Protein AF-A0A7Y1Y5H5-F1 (afdb_monomer)

Sequence (1107 aa):
MKTPSRFPTPLAAAALAVLALACPATAASIGELGILQGSANGGINPATGNPWQAGDHYRLAFVTSGSIQGTSTNIGTYNTFVQNAANASSLGLGGATWNVIGSTAAVAARDNTSTNPGVDGAGVAIFLVDGITKVADNNSDLWNGNIDSLLNLDENGNQLDTAILGGTENSGVQRGNGRVLGNSNPADPKVTIGRTDINTGRWMVQFNTNATSSLPVYALSEPLTVQVGGPDTDPPVIASTNPADDSAGFPTSNNLVATFDEFITAGTGNVTIRNLDAMTDTVISITDSSQVSISGKDLVVDPAALLLNGTAYAVRIDDGAVFDEFGNAFPGITGDTTWNFTTGGDPLLLTAAELKDHINGVITLSAAQIDAHKQVIDAEKERFDENGATIAAVFDLVETYDSVIGPLWVARGQFDRNNQGNDLDWTIYHVMQYIMDEVYNASTITAREGQLRGFKFGSVANFPGDADPPADPRAVHTATIDGSFPDTFGRDTQHWTWPARKPTGTYLAPGTIATVTVPPALVGQGYQVRVGAHSWDMSNRPWVRRLDRATILYDLDAPSIKVASPYGGGIYIEVPFGANAGVVDVDITGAIRSPYFSAKSFHATTLAEWLSTERNHPAPWADFQSEKFMMQVPTNWIYAHPDPVTLMADWDAAMDAMNDLMGFPRIRGKETMYPQVDVIFRVSVYAPGYPSTNINDNPNNDRGGYHTHHLVRGPQFAGDYEFHEQGHAYFFPKFGGETESAVNFPHVAVQNRVFGTNLDEALATSRGFGSNPHRTLDNTAVAWMTSFNFSPRELPMDKLEKQYQMKGHAKFVDIVRLFGWEGLDAYWYSYNLDEENGDSNHGNDDDKLLRLCESVGEDLRPLFHFWGIHPSPSLQSSIDAAGLTPSQEIYDLLLHYKSLVPANNVEFRTFASNWWGGPPSSSGFWTESEHARQWDSTDLFPPGDQQRPNGEIYVAASAADIEGRVQELVDLYFPDGRPLADDYDVWEAMFPGADLADPDGDLDGDGRSNNEERLFGTDPTSAASANPITAPLDSAAGTFSYTRRDEALTGAGFSVWTTTDLVTWTEDTGAGQADGTPDADGVETVAVTLSAGLRTEPMLFVQVRAE

Radius of gyration: 51.04 Å; Cα contacts (8 Å, |Δi|>4): 2341; chains: 1; bounding box: 141×84×133 Å

Nearest PDB structures (foldseek):
  7jtv-assembly2_A  TM=5.649E-01  e=8.164E-16  Pseudomonas aeruginosa PAO1
  7sci-assembly1_A  TM=6.676E-01  e=1.834E-10  Akkermansia muciniphila ATCC BAA-835
  7yx8-assembly2_B  TM=6.540E-01  e=7.616E-10  Akkermansia muciniphila
  2gys-assembly1_A  TM=6.328E-01  e=1.505E+00  Homo sapiens

Foldseek 3Di:
DDDDDDDDDDDDDDDDDDDDDDDDPQFWWAWPLSQATCCAPPQAFLQPRHGDDFFAKEKEKAWAPFWDFLADLDQVVQQVVVLVSLCVEPSRSNVFRKGFCADHPVGFSCVRQVLQCVPNNFAGWYAYSNNRHTFASGSCRQLPFATDDENAAHSHRDGHFDKAFHCHDSNRGHDPVNQGRNRPPPVDQKHFIATDDPVPRGRGDGDIDGSGDIDITMMMTDIITIDGHDDDQDWKDFPAWVVGFAAEARFQQDKTKTFTPFFKDFFWAWKWKAFPVVRDIDTGTLPPPVAWDGDGRMIIGGDLETHDAQTKIAIWFDWGRMTHPSGHTDGIRDDRRPHMYTHYDDLLLSLLVVLLCCLVVVDPHDLNHLVVSLVSCVVCLLCCLVDLSSVVSLLSSQVSCCVRVNFLCVNPVKDFPVPPRRDNSVSNLSSQLSCQVRCFAQVSCVVPVVSLAPRAHSCLVFPPHADDWDPFLADKQKAKWFLDQEAFFFDAFFCSQWFFKAFRQWKQGARWKKKKAWDPLQAPPFKKKKWADDCAQQPVPRMGRDRSDQMDIYGRNDRMGMGHDSSIHTIIIGRGYNGDSGITMMIMGRIFGAQEAEPEPVDHQDLVCNLPPRLPTRDQKYWYDYLAEIEIDGSLQASPQRDVPVQVVLVLLLSVLLCLLLQHDSGRSHHLAYEYEAQDASDPDFADDVHGHPHHDRSPPRCNNNHPDCNRVHLLPDALRPQLRSLLRSVFDDAPLLNQAQSLVSQLSSCCVRVVHDNQLSLCRNLPRNVQPLSGLLLLLQLVLLAVCLPDVVAFQDSLNLHSGSLVNSLVSLLCVQQNRQLSSQLSSVCSVCVVVVHNDCDHNLSSQLSSCLSSLANCQLSCSSSRNHHDPVSVVSCVVSVHAHDLSSLVVLVVSLVSHQQALVSLQVSLCSVVVHQQDCPDGRSSVLSNQQHDDDDDDDPPDDADPVGSHTGNVSSVRSSVSSVVSSCVRPVVHRDADQLLVLLVVVPPPQPLVDQQDQRCPLPHGVVRCQFQVFDSVDSVRSFQWPADQPLQQQKTKGKGAACVNNVWDKWKWKDQPVPDIDTQPVKDWDWAPQDPSRMTMIMIHGDPVQSPRPGMDMDMDTD

Mean predicted aligned error: 17.24 Å

Solvent-accessible surface area (backbone atoms only — not comparable to full-atom values): 58898 Å² total; per-residue (Å²): 135,84,86,89,81,90,86,86,90,90,89,87,86,86,88,85,86,90,80,91,74,87,70,78,80,74,60,47,34,22,26,69,67,67,42,32,46,41,57,28,68,84,23,32,33,66,57,76,73,40,66,62,46,71,71,40,58,31,30,42,33,29,26,44,85,59,62,50,55,33,57,55,61,53,62,63,61,49,19,52,50,40,33,52,48,27,56,69,24,85,64,54,49,49,86,57,58,38,22,29,54,34,4,16,87,86,42,28,14,22,65,65,49,66,38,31,44,93,79,59,37,60,62,40,22,31,22,32,68,74,20,49,52,52,28,25,43,19,26,51,38,58,32,68,46,46,39,76,42,75,78,29,34,18,51,67,58,48,81,50,93,63,65,25,49,22,4,43,40,50,70,24,38,50,35,94,85,59,26,11,25,23,30,78,44,89,91,65,33,34,20,26,26,21,36,61,43,93,90,72,33,21,63,58,43,94,45,73,44,52,16,81,49,67,27,23,37,39,31,33,40,52,83,39,42,28,35,80,34,76,86,85,81,76,47,50,45,78,69,46,48,39,73,41,62,78,36,69,51,41,64,42,80,62,58,40,34,41,32,35,76,46,51,53,43,78,54,58,47,35,39,34,44,30,35,67,79,84,70,44,75,48,79,41,49,51,77,37,74,89,34,33,51,76,59,60,32,34,42,38,38,42,69,80,60,61,52,62,73,68,36,42,37,19,48,27,32,35,58,36,19,37,22,28,89,84,69,34,48,19,79,47,35,90,51,72,83,75,35,20,33,25,22,30,76,57,70,64,58,49,42,33,48,52,54,38,32,32,70,72,65,76,43,86,72,51,53,62,35,50,48,52,41,35,53,49,49,71,72,45,38,89,44,37,53,73,41,75,65,42,39,49,37,58,48,51,32,52,54,48,40,31,74,72,74,37,19,64,46,68,64,60,51,63,45,48,66,88,65,73,75,64,53,70,64,62,42,49,50,50,53,56,46,40,44,56,73,50,36,57,40,69,67,43,48,72,77,40,45,81,74,52,54,69,48,50,54,61,30,15,71,49,51,76,34,59,43,75,70,40,94,54,51,79,48,73,46,75,23,70,38,72,42,34,18,50,85,53,80,42,72,81,35,56,68,52,74,46,55,42,81,38,76,45,44,29,21,37,20,44,11,41,58,27,41,46,34,46,54,74,79,45,40,66,64,70,26,27,42,30,35,20,79,61,81,66,69,44,78,89,44,54,63,42,70,65,62,39,68,59,44,48,78,42,76,31,68,48,53,61,45,68,50,61,35,42,50,16,30,44,35,29,42,33,27,31,61,65,28,73,61,40,76,44,63,33,38,34,24,24,39,33,52,19,17,46,45,29,65,31,93,92,49,62,58,47,71,67,49,38,76,74,46,32,42,72,34,73,30,42,46,25,42,40,37,41,65,27,33,35,38,38,45,40,30,37,37,40,57,56,50,86,59,68,66,61,38,51,51,47,40,40,47,38,44,34,40,40,22,45,45,58,31,36,61,69,66,47,56,42,50,80,43,27,48,32,61,33,76,58,58,82,55,100,59,80,52,56,44,79,62,17,41,72,37,66,47,64,61,75,60,80,46,76,11,52,32,91,48,27,93,77,68,17,63,90,63,49,58,37,57,61,39,25,27,51,34,58,29,54,70,67,93,72,56,90,52,26,81,59,12,50,22,28,46,48,34,25,41,26,30,30,78,66,70,67,36,53,69,35,54,14,50,16,32,29,69,66,36,59,88,44,88,52,44,29,63,70,48,38,50,42,58,46,49,66,23,51,39,55,36,76,64,70,40,53,57,48,46,79,60,18,35,79,33,64,56,32,36,41,64,60,52,48,45,38,74,75,70,43,59,63,23,52,22,47,36,39,23,50,54,22,54,34,42,74,71,72,45,84,78,69,72,56,61,55,54,46,48,51,49,40,20,67,38,60,61,35,49,50,59,62,60,38,34,71,64,25,48,66,66,56,84,73,49,54,64,55,41,57,74,72,69,42,50,70,44,42,69,58,52,53,46,51,53,50,55,45,72,61,51,44,67,30,42,70,49,41,48,52,50,44,24,55,64,64,76,36,82,49,38,71,88,36,71,68,61,35,21,50,47,23,41,23,61,85,53,81,85,87,77,69,95,87,70,88,65,43,99,85,45,58,47,47,34,50,66,54,27,52,53,38,40,49,53,47,46,52,50,46,51,70,67,34,73,88,48,81,49,78,71,61,45,65,59,62,55,52,65,74,46,81,88,62,84,68,89,48,52,81,36,47,75,51,68,66,82,53,29,42,47,56,26,51,51,28,52,39,53,60,84,37,56,87,41,74,61,44,63,78,37,73,74,37,61,88,80,24,31,32,27,30,37,27,35,41,45,92,63,69,75,44,45,80,48,48,30,34,26,72,75,88,75,64,75,45,73,46,89,67,42,47,73,44,76,48,72,58,49,99,84,37,35,20,52,34,42,36,36,51,42,79,75,64,46,70,52,96,54,74,48,74,50,76,43,80,89

pLDDT: mean 90.11, std 11.98, range [24.95, 98.81]

Structure (mmCIF, N/CA/C/O backbone):
data_AF-A0A7Y1Y5H5-F1
#
_entry.id   AF-A0A7Y1Y5H5-F1
#
loop_
_atom_site.group_PDB
_atom_site.id
_atom_site.type_symbol
_atom_site.label_atom_id
_atom_site.label_alt_id
_atom_site.label_comp_id
_atom_site.label_asym_id
_atom_site.label_entity_id
_atom_site.label_seq_id
_atom_site.pdbx_PDB_ins_code
_atom_site.Cartn_x
_atom_site.Cartn_y
_atom_site.Cartn_z
_atom_site.occupancy
_atom_site.B_iso_or_equiv
_atom_site.auth_seq_id
_atom_site.auth_comp_id
_atom_site.auth_asym_id
_atom_site.auth_atom_id
_atom_site.pdbx_PDB_model_num
ATOM 1 N N . MET A 1 1 ? 39.702 49.392 8.911 1.00 34.22 1 MET A N 1
ATOM 2 C CA . MET A 1 1 ? 41.147 49.706 8.904 1.00 34.22 1 MET A CA 1
ATOM 3 C C . MET A 1 1 ? 41.648 49.504 7.475 1.00 34.22 1 MET A C 1
ATOM 5 O O . MET A 1 1 ? 41.461 48.418 6.961 1.00 34.22 1 MET A O 1
ATOM 9 N N . LYS A 1 2 ? 42.160 50.579 6.855 1.00 28.81 2 LYS A N 1
ATOM 10 C CA . LYS A 1 2 ? 42.943 50.686 5.599 1.00 28.81 2 LYS A CA 1
ATOM 11 C C . LYS A 1 2 ? 42.527 49.885 4.335 1.00 28.81 2 LYS A C 1
ATOM 13 O O . LYS A 1 2 ? 42.852 48.721 4.169 1.00 28.81 2 LYS A O 1
ATOM 18 N N . THR A 1 3 ? 41.902 50.646 3.431 1.00 30.67 3 THR A N 1
ATOM 19 C CA . THR A 1 3 ? 42.033 50.752 1.951 1.00 30.67 3 THR A CA 1
ATOM 20 C C . THR A 1 3 ? 43.487 50.691 1.408 1.00 30.67 3 THR A C 1
ATOM 22 O O . THR A 1 3 ? 44.388 50.634 2.250 1.00 30.67 3 THR A O 1
ATOM 25 N N . PRO A 1 4 ? 43.798 50.888 0.086 1.00 50.34 4 PRO A N 1
ATOM 26 C CA . PRO A 1 4 ? 42.995 51.109 -1.163 1.00 50.34 4 PRO A CA 1
ATOM 27 C C . PRO A 1 4 ? 43.546 50.277 -2.380 1.00 50.34 4 PRO A C 1
ATOM 29 O O . PRO A 1 4 ? 44.389 49.423 -2.159 1.00 50.34 4 PRO A O 1
ATOM 32 N N . SER A 1 5 ? 43.202 50.387 -3.680 1.00 26.12 5 SER A N 1
ATOM 33 C CA . SER A 1 5 ? 42.621 51.422 -4.580 1.00 26.12 5 SER A CA 1
ATOM 34 C C . SER A 1 5 ? 42.231 50.740 -5.919 1.00 26.12 5 SER A C 1
ATOM 36 O O . SER A 1 5 ? 43.008 49.910 -6.374 1.00 26.12 5 SER A O 1
ATOM 38 N N . ARG A 1 6 ? 41.028 50.935 -6.504 1.00 27.56 6 ARG A N 1
ATOM 39 C CA . ARG A 1 6 ? 40.576 52.036 -7.420 1.00 27.56 6 ARG A CA 1
ATOM 40 C C . ARG A 1 6 ? 41.272 51.968 -8.796 1.00 27.56 6 ARG A C 1
ATOM 42 O O . ARG A 1 6 ? 42.487 52.072 -8.791 1.00 27.56 6 ARG A O 1
ATOM 49 N N . PHE A 1 7 ? 40.670 51.867 -9.992 1.00 26.59 7 PHE A N 1
ATOM 50 C CA . PHE A 1 7 ? 39.430 52.323 -10.697 1.00 26.59 7 PHE A CA 1
ATOM 51 C C . PHE A 1 7 ? 39.883 52.471 -12.201 1.00 26.59 7 PHE A C 1
ATOM 53 O O . PHE A 1 7 ? 41.097 52.434 -12.413 1.00 26.59 7 PHE A O 1
ATOM 60 N N . PRO A 1 8 ? 39.082 52.846 -13.234 1.00 42.31 8 PRO A N 1
ATOM 61 C CA . PRO A 1 8 ? 37.650 52.676 -13.554 1.00 42.31 8 PRO A CA 1
ATOM 62 C C . PRO A 1 8 ? 37.351 52.339 -15.066 1.00 42.31 8 PRO A C 1
ATOM 64 O O . PRO A 1 8 ? 38.242 52.221 -15.897 1.00 42.31 8 PRO A O 1
ATOM 67 N N . THR A 1 9 ? 36.055 52.222 -15.385 1.00 31.50 9 THR A N 1
ATOM 68 C CA . THR A 1 9 ? 35.281 52.195 -16.670 1.00 31.50 9 THR A CA 1
ATOM 69 C C . THR A 1 9 ? 35.397 53.476 -17.560 1.00 31.50 9 THR A C 1
ATOM 71 O O . THR A 1 9 ? 36.027 54.417 -17.077 1.00 31.50 9 THR A O 1
ATOM 74 N N . PRO A 1 10 ? 34.591 53.737 -18.641 1.00 56.53 10 PRO A N 1
ATOM 75 C CA . PRO A 1 10 ? 34.101 52.993 -19.844 1.00 56.53 10 PRO A CA 1
ATOM 76 C C . PRO A 1 10 ? 34.127 53.850 -21.176 1.00 56.53 10 PRO A C 1
ATOM 78 O O . PRO A 1 10 ? 34.643 54.962 -21.165 1.00 56.53 10 PRO A O 1
ATOM 81 N N . LEU A 1 11 ? 33.469 53.370 -22.262 1.00 26.09 11 LEU A N 1
ATOM 82 C CA . LEU A 1 11 ? 32.744 54.072 -23.375 1.00 26.09 11 LEU A CA 1
ATOM 83 C C . LEU A 1 11 ? 33.197 53.895 -24.848 1.00 26.09 11 LEU A C 1
ATOM 85 O O . LEU A 1 11 ? 34.371 53.854 -25.189 1.00 26.09 11 LEU A O 1
ATOM 89 N N . ALA A 1 12 ? 32.160 53.798 -25.692 1.00 29.28 12 ALA A N 1
ATOM 90 C CA . ALA A 1 12 ? 32.065 53.381 -27.091 1.00 29.28 12 ALA A CA 1
ATOM 91 C C . ALA A 1 12 ? 32.413 54.440 -28.166 1.00 29.28 12 ALA A C 1
ATOM 93 O O . ALA A 1 12 ? 32.316 55.636 -27.908 1.00 29.28 12 ALA A O 1
ATOM 94 N N . ALA A 1 13 ? 32.645 53.951 -29.401 1.00 27.92 13 ALA A N 1
ATOM 95 C CA . ALA A 1 13 ? 31.912 54.286 -30.647 1.00 27.92 13 ALA A CA 1
ATOM 96 C C . ALA A 1 13 ? 32.755 54.676 -31.894 1.00 27.92 13 ALA A C 1
ATOM 98 O O . ALA A 1 13 ? 33.388 55.722 -31.936 1.00 27.92 13 ALA A O 1
ATOM 99 N N . ALA A 1 14 ? 32.579 53.853 -32.940 1.00 29.41 14 ALA A N 1
ATOM 100 C CA . ALA A 1 14 ? 32.298 54.177 -34.352 1.00 29.41 14 ALA A CA 1
ATOM 101 C C . ALA A 1 14 ? 33.362 54.741 -35.340 1.00 29.41 14 ALA A C 1
ATOM 103 O O . ALA A 1 14 ? 33.804 55.880 -35.249 1.00 29.41 14 ALA A O 1
ATOM 104 N N . ALA A 1 15 ? 33.522 53.944 -36.414 1.00 29.91 15 ALA A N 1
ATOM 105 C CA . ALA A 1 15 ? 33.549 54.269 -37.855 1.00 29.91 15 ALA A CA 1
ATOM 106 C C . ALA A 1 15 ? 34.798 54.893 -38.520 1.00 29.91 15 ALA A C 1
ATOM 108 O O . ALA A 1 15 ? 35.083 56.071 -38.340 1.00 29.91 15 ALA A O 1
ATOM 109 N N . LEU A 1 16 ? 35.393 54.150 -39.472 1.00 25.44 16 LEU A N 1
ATOM 110 C CA . LEU A 1 16 ? 35.484 54.559 -40.888 1.00 25.44 16 LEU A CA 1
ATOM 111 C C . LEU A 1 16 ? 35.908 53.382 -41.793 1.00 25.44 16 LEU A C 1
ATOM 113 O O . LEU A 1 16 ? 36.873 52.681 -41.506 1.00 25.44 16 LEU A O 1
ATOM 117 N N . ALA A 1 17 ? 35.179 53.196 -42.893 1.00 34.25 17 ALA A N 1
ATOM 118 C CA . ALA A 1 17 ? 35.524 52.311 -44.002 1.00 34.25 17 ALA A CA 1
ATOM 119 C C . ALA A 1 17 ? 36.528 52.974 -44.973 1.00 34.25 17 ALA A C 1
ATOM 121 O O . ALA A 1 17 ? 36.729 54.187 -44.917 1.00 34.25 17 ALA A O 1
ATOM 122 N N . VAL A 1 18 ? 36.994 52.168 -45.944 1.00 28.22 18 VAL A N 1
ATOM 123 C CA . VAL A 1 18 ? 37.650 52.509 -47.230 1.00 28.22 18 VAL A CA 1
ATOM 124 C C . VAL A 1 18 ? 39.189 52.407 -47.237 1.00 28.22 18 VAL A C 1
ATOM 126 O O . VAL A 1 18 ? 39.881 53.322 -46.815 1.00 28.22 18 VAL A O 1
ATOM 129 N N . LEU A 1 19 ? 39.751 51.328 -47.803 1.00 25.30 19 LEU A N 1
ATOM 130 C CA . LEU A 1 19 ? 40.174 51.242 -49.216 1.00 25.30 19 LEU A CA 1
ATOM 131 C C . LEU A 1 19 ? 40.924 49.914 -49.447 1.00 25.30 19 LEU A C 1
ATOM 133 O O . LEU A 1 19 ? 41.875 49.591 -48.740 1.00 25.30 19 LEU A O 1
ATOM 137 N N . ALA A 1 20 ? 40.502 49.171 -50.467 1.00 34.56 20 ALA A N 1
ATOM 138 C CA . ALA A 1 20 ? 41.215 48.021 -50.994 1.00 34.56 20 ALA A CA 1
ATOM 139 C C . ALA A 1 20 ? 42.644 48.396 -51.426 1.00 34.56 20 ALA A C 1
ATOM 141 O O . ALA A 1 20 ? 42.843 49.321 -52.214 1.00 34.56 20 ALA A O 1
ATOM 142 N N . LEU A 1 21 ? 43.617 47.610 -50.977 1.00 26.56 21 LEU A N 1
ATOM 143 C CA . LEU A 1 21 ? 44.844 47.344 -51.714 1.00 26.56 21 LEU A CA 1
ATOM 144 C C . LEU A 1 21 ? 45.058 45.837 -51.645 1.00 26.56 21 LEU A C 1
ATOM 146 O O . LEU A 1 21 ? 45.535 45.306 -50.647 1.00 26.56 21 LEU A O 1
ATOM 150 N N . ALA A 1 22 ? 44.626 45.168 -52.713 1.00 34.53 22 ALA A N 1
ATOM 151 C CA . ALA A 1 22 ? 44.992 43.800 -53.016 1.00 34.53 22 ALA A CA 1
ATOM 152 C C . ALA A 1 22 ? 46.521 43.677 -52.935 1.00 34.53 22 ALA A C 1
ATOM 154 O O . ALA A 1 22 ? 47.244 44.235 -53.763 1.00 34.53 22 ALA A O 1
ATOM 155 N N . CYS A 1 23 ? 47.006 42.978 -51.913 1.00 24.95 23 CYS A N 1
ATOM 156 C CA . CYS A 1 23 ? 48.327 42.377 -51.956 1.00 24.95 23 CYS A CA 1
ATOM 157 C C . CYS A 1 23 ? 48.145 41.072 -52.741 1.00 24.95 23 CYS A C 1
ATOM 159 O O . CYS A 1 23 ? 47.239 40.312 -52.394 1.00 24.95 23 CYS A O 1
ATOM 161 N N . PRO A 1 24 ? 48.896 40.813 -53.823 1.00 31.77 24 PRO A N 1
ATOM 162 C CA . PRO A 1 24 ? 48.754 39.551 -54.527 1.00 31.77 24 PRO A CA 1
ATOM 163 C C . PRO A 1 24 ? 49.108 38.436 -53.543 1.00 31.77 24 PRO A C 1
ATOM 165 O O . PRO A 1 24 ? 50.163 38.501 -52.907 1.00 31.77 24 PRO A O 1
ATOM 168 N N . ALA A 1 25 ? 48.210 37.457 -53.400 1.00 34.81 25 ALA A N 1
ATOM 169 C CA . ALA A 1 25 ? 48.493 36.208 -52.715 1.00 34.81 25 ALA A CA 1
ATOM 170 C C . ALA A 1 25 ? 49.840 35.697 -53.235 1.00 34.81 25 ALA A C 1
ATOM 172 O O . ALA A 1 25 ? 50.001 35.408 -54.424 1.00 34.81 25 ALA A O 1
ATOM 173 N N . THR A 1 26 ? 50.849 35.698 -52.369 1.00 42.38 26 THR A N 1
ATOM 174 C CA . THR A 1 26 ? 52.107 35.027 -52.662 1.00 42.38 26 THR A CA 1
ATOM 175 C C . THR A 1 26 ? 51.760 33.557 -52.802 1.00 42.38 26 THR A C 1
ATOM 177 O O . THR A 1 26 ? 51.265 32.975 -51.841 1.00 42.38 26 THR A O 1
ATOM 180 N N . ALA A 1 27 ? 51.944 33.016 -54.009 1.00 48.53 27 ALA A N 1
ATOM 181 C CA . ALA A 1 27 ? 51.690 31.622 -54.352 1.00 48.53 27 ALA A CA 1
ATOM 182 C C . ALA A 1 27 ? 52.111 30.702 -53.196 1.00 48.53 27 ALA A C 1
ATOM 184 O O . ALA A 1 27 ? 53.266 30.762 -52.763 1.00 48.53 27 ALA A O 1
ATOM 185 N N . ALA A 1 28 ? 51.160 29.930 -52.666 1.00 53.66 28 ALA A N 1
ATOM 186 C CA . ALA A 1 28 ? 51.407 29.054 -51.534 1.00 53.66 28 ALA A CA 1
ATOM 187 C C . ALA A 1 28 ? 52.477 28.031 -51.931 1.00 53.66 28 ALA A C 1
ATOM 189 O O . ALA A 1 28 ? 52.364 27.349 -52.950 1.00 53.66 28 ALA A O 1
ATOM 190 N N . SER A 1 29 ? 53.558 27.956 -51.162 1.00 60.81 29 SER A N 1
ATOM 191 C CA . SER A 1 29 ? 54.532 26.878 -51.276 1.00 60.81 29 SER A CA 1
ATOM 192 C C . SER A 1 29 ? 53.845 25.565 -50.896 1.00 60.81 29 SER A C 1
ATOM 194 O O . SER A 1 29 ? 53.254 25.486 -49.829 1.00 60.81 29 SER A O 1
ATOM 196 N N . ILE A 1 30 ? 53.903 24.539 -51.741 1.00 70.75 30 ILE A N 1
ATOM 197 C CA . ILE A 1 30 ? 53.355 23.208 -51.434 1.00 70.75 30 ILE A CA 1
ATOM 198 C C . ILE A 1 30 ? 54.476 22.180 -51.470 1.00 70.75 30 ILE A C 1
ATOM 200 O O . ILE A 1 30 ? 55.408 22.296 -52.261 1.00 70.75 30 ILE A O 1
ATOM 204 N N . GLY A 1 31 ? 54.424 21.173 -50.610 1.00 79.06 31 GLY A N 1
ATOM 205 C CA . GLY A 1 31 ? 55.389 20.079 -50.616 1.00 79.06 31 GLY A CA 1
ATOM 206 C C . GLY A 1 31 ? 55.362 19.252 -51.908 1.00 79.06 31 GLY A C 1
ATOM 207 O O . GLY A 1 31 ? 54.365 19.243 -52.622 1.00 79.06 31 GLY A O 1
ATOM 208 N N . GLU A 1 32 ? 56.436 18.511 -52.197 1.00 80.69 32 GLU A N 1
ATOM 209 C CA . GLU A 1 32 ? 56.590 17.660 -53.395 1.00 80.69 32 GLU A CA 1
ATOM 210 C C . GLU A 1 32 ? 55.451 16.654 -53.590 1.00 80.69 32 GLU A C 1
ATOM 212 O O . GLU A 1 32 ? 55.057 16.366 -54.716 1.00 80.69 32 GLU A O 1
ATOM 217 N N . LEU A 1 33 ? 54.904 16.148 -52.484 1.00 82.38 33 LEU A N 1
ATOM 218 C CA . LEU A 1 33 ? 53.767 15.225 -52.481 1.00 82.38 33 LEU A CA 1
ATOM 219 C C . LEU A 1 33 ? 52.413 15.938 -52.315 1.00 82.38 33 LEU A C 1
ATOM 221 O O . LEU A 1 33 ? 51.404 15.277 -52.121 1.00 82.38 33 LEU A O 1
ATOM 225 N N . GLY A 1 34 ? 52.379 17.275 -52.321 1.00 76.56 34 GLY A N 1
ATOM 226 C CA . GLY A 1 34 ? 51.174 18.078 -52.071 1.00 76.56 34 GLY A CA 1
ATOM 227 C C . GLY A 1 34 ? 50.680 18.066 -50.619 1.00 76.56 34 GLY A C 1
ATOM 228 O O . GLY A 1 34 ? 49.662 18.674 -50.318 1.00 76.56 34 GLY A O 1
ATOM 229 N N . ILE A 1 35 ? 51.400 17.384 -49.723 1.00 82.56 35 ILE A N 1
ATOM 230 C CA . ILE A 1 35 ? 50.988 17.164 -48.330 1.00 82.56 35 ILE A CA 1
ATOM 231 C C . ILE A 1 35 ? 51.410 18.325 -47.428 1.00 82.56 35 ILE A C 1
ATOM 233 O O . ILE A 1 35 ? 50.587 18.874 -46.707 1.00 82.56 35 ILE A O 1
ATOM 237 N N . LEU A 1 36 ? 52.687 18.726 -47.471 1.00 82.19 36 LEU A N 1
ATOM 238 C CA . LEU A 1 36 ? 53.168 19.852 -46.667 1.00 82.19 36 LEU A CA 1
ATOM 239 C C . LEU A 1 36 ? 52.559 21.157 -47.196 1.00 82.19 36 LEU A C 1
ATOM 241 O O . LEU A 1 36 ? 52.818 21.533 -48.341 1.00 82.19 36 LEU A O 1
ATOM 245 N N . GLN A 1 37 ? 51.798 21.855 -46.357 1.00 71.06 37 GLN A N 1
ATOM 246 C CA . GLN A 1 37 ? 51.222 23.156 -46.697 1.00 71.06 37 GLN A CA 1
ATOM 247 C C . GLN A 1 37 ? 52.223 24.285 -46.420 1.00 71.06 37 GLN A C 1
ATOM 249 O O . GLN A 1 37 ? 52.981 24.241 -45.452 1.00 71.06 37 GLN A O 1
ATOM 254 N N . GLY A 1 38 ? 52.204 25.349 -47.224 1.00 64.69 38 GLY A N 1
ATOM 255 C CA . GLY A 1 38 ? 53.110 26.499 -47.070 1.00 64.69 38 GLY A CA 1
ATOM 256 C C . GLY A 1 38 ? 52.898 27.296 -45.782 1.00 64.69 38 GLY A C 1
ATOM 257 O O . GLY A 1 38 ? 53.761 28.084 -45.401 1.00 64.69 38 GLY A O 1
ATOM 258 N N . SER A 1 39 ? 51.772 27.074 -45.100 1.00 68.69 39 SER A N 1
ATOM 259 C CA . SER A 1 39 ? 51.425 27.601 -43.777 1.00 68.69 39 SER A CA 1
ATOM 260 C C . SER A 1 39 ? 51.904 26.716 -4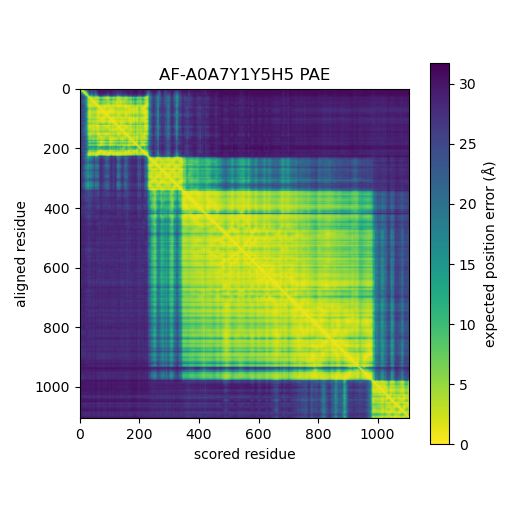2.619 1.00 68.69 39 SER A C 1
ATOM 262 O O . SER A 1 39 ? 51.826 27.148 -41.464 1.00 68.69 39 SER A O 1
ATOM 264 N N . ALA A 1 40 ? 52.426 25.512 -42.887 1.00 71.12 40 ALA A N 1
ATOM 265 C CA . ALA A 1 40 ? 52.890 24.592 -41.855 1.00 71.12 40 ALA A CA 1
ATOM 266 C C . ALA A 1 40 ? 53.907 25.279 -40.931 1.00 71.12 40 ALA A C 1
ATOM 268 O O . ALA A 1 40 ? 54.816 25.983 -41.386 1.00 71.12 40 ALA A O 1
ATOM 269 N N . ASN A 1 41 ? 53.727 25.100 -39.617 1.00 76.44 41 ASN A N 1
ATOM 270 C CA . ASN A 1 41 ? 54.491 25.796 -38.575 1.00 76.44 41 ASN A CA 1
ATOM 271 C C . ASN A 1 41 ? 54.465 27.340 -38.713 1.00 76.44 41 ASN A C 1
ATOM 273 O O . ASN A 1 41 ? 55.483 28.021 -38.579 1.00 76.44 41 ASN A O 1
ATOM 277 N N . GLY A 1 42 ? 53.298 27.910 -39.030 1.00 77.06 42 GLY A N 1
ATOM 278 C CA . GLY A 1 42 ? 53.125 29.359 -39.191 1.00 77.06 42 GLY A CA 1
ATOM 279 C C . GLY A 1 42 ? 53.867 29.939 -40.401 1.00 77.06 42 GLY A C 1
ATOM 280 O O . GLY A 1 42 ? 54.221 31.117 -40.400 1.00 77.06 42 GLY A O 1
ATOM 281 N N . GLY A 1 43 ? 54.143 29.108 -41.408 1.00 75.50 43 GLY A N 1
ATOM 282 C CA . GLY A 1 43 ? 54.865 29.481 -42.623 1.00 75.50 43 GLY A CA 1
ATOM 283 C C . GLY A 1 43 ? 56.386 29.526 -42.488 1.00 75.50 43 GLY A C 1
ATOM 284 O O . GLY A 1 43 ? 57.059 29.975 -43.416 1.00 75.50 43 GLY A O 1
ATOM 285 N N . ILE A 1 44 ? 56.939 29.063 -41.361 1.00 81.81 44 ILE A N 1
ATOM 286 C CA . ILE A 1 44 ? 58.377 29.065 -41.074 1.00 81.81 44 ILE A CA 1
ATOM 287 C C . ILE A 1 44 ? 58.936 27.642 -41.127 1.00 81.81 44 ILE A C 1
ATOM 289 O O . ILE A 1 44 ? 58.497 26.767 -40.379 1.00 81.81 44 ILE A O 1
ATOM 293 N N . ASN A 1 45 ? 59.967 27.444 -41.949 1.00 86.81 45 ASN A N 1
ATOM 294 C CA . ASN A 1 45 ? 60.745 26.216 -42.032 1.00 86.81 45 ASN A CA 1
ATOM 295 C C . ASN A 1 45 ? 61.485 25.963 -40.703 1.00 86.81 45 ASN A C 1
ATOM 297 O O . ASN A 1 45 ? 62.420 26.706 -40.380 1.00 86.81 45 ASN A O 1
ATOM 301 N N . PRO A 1 46 ? 61.124 24.916 -39.937 1.00 87.25 46 PRO A N 1
ATOM 302 C CA . PRO A 1 46 ? 61.694 24.682 -38.611 1.00 87.25 46 PRO A CA 1
ATOM 303 C C . PRO A 1 46 ? 63.203 24.411 -38.625 1.00 87.25 46 PRO A C 1
ATOM 305 O O . PRO A 1 46 ? 63.910 24.792 -37.696 1.00 87.25 46 PRO A O 1
ATOM 308 N N . ALA A 1 47 ? 63.728 23.821 -39.706 1.00 84.25 47 ALA A N 1
ATOM 309 C CA . ALA A 1 47 ? 65.147 23.487 -39.807 1.00 84.25 47 ALA A CA 1
ATOM 310 C C . ALA A 1 47 ? 66.042 24.721 -40.010 1.00 84.25 47 ALA A C 1
ATOM 312 O O . ALA A 1 47 ? 67.227 24.686 -39.674 1.00 84.25 47 ALA A O 1
ATOM 313 N N . THR A 1 48 ? 65.499 25.809 -40.572 1.00 82.50 48 THR A N 1
ATOM 314 C CA . THR A 1 48 ? 66.267 27.020 -40.916 1.00 82.50 48 THR A CA 1
ATOM 315 C C . THR A 1 48 ? 65.826 28.269 -40.153 1.00 82.50 48 THR A C 1
ATOM 317 O O . THR A 1 48 ? 66.589 29.233 -40.085 1.00 82.50 48 THR A O 1
ATOM 320 N N . GLY A 1 49 ? 64.613 28.271 -39.590 1.00 80.81 49 GLY A N 1
ATOM 321 C CA . GLY A 1 49 ? 63.986 29.424 -38.941 1.00 80.81 49 GLY A CA 1
ATOM 322 C C . GLY A 1 49 ? 63.522 30.524 -39.906 1.00 80.81 49 GLY A C 1
ATOM 323 O O . GLY A 1 49 ? 63.112 31.590 -39.450 1.00 80.81 49 GLY A O 1
ATOM 324 N N . ASN A 1 50 ? 63.588 30.293 -41.221 1.00 83.56 50 ASN A N 1
ATOM 325 C CA . ASN A 1 50 ? 63.156 31.235 -42.259 1.00 83.56 50 ASN A CA 1
ATOM 326 C C . ASN A 1 50 ? 61.805 30.813 -42.861 1.00 83.56 50 ASN A C 1
ATOM 328 O O . ASN A 1 50 ? 61.442 29.645 -42.746 1.00 83.56 50 ASN A O 1
ATOM 332 N N . PRO A 1 51 ? 61.061 31.718 -43.527 1.00 82.62 51 PRO A N 1
ATOM 333 C CA . PRO A 1 51 ? 59.855 31.337 -44.256 1.00 82.62 51 PRO A CA 1
ATOM 334 C C . PRO A 1 51 ? 60.122 30.242 -45.290 1.00 82.62 51 PRO A C 1
ATOM 336 O O . PRO A 1 51 ? 61.188 30.257 -45.905 1.00 82.62 51 PRO A O 1
ATOM 339 N N . TRP A 1 52 ? 59.163 29.339 -45.502 1.00 81.06 52 TRP A N 1
ATOM 340 C CA . TRP A 1 52 ? 59.279 28.280 -46.509 1.00 81.06 52 TRP A CA 1
ATOM 341 C C . TRP A 1 52 ? 59.509 28.855 -47.908 1.00 81.06 52 TRP A C 1
ATOM 343 O O . TRP A 1 52 ? 58.726 29.677 -48.390 1.00 81.06 52 TRP A O 1
ATOM 353 N N . GLN A 1 53 ? 60.564 28.397 -48.579 1.00 80.56 53 GLN A N 1
ATOM 354 C CA . GLN A 1 53 ? 60.889 28.794 -49.950 1.00 80.56 53 GLN A CA 1
ATOM 355 C C . GLN A 1 53 ? 60.878 27.594 -50.895 1.00 80.56 53 GLN A C 1
ATOM 357 O O . GLN A 1 53 ? 61.164 26.466 -50.504 1.00 80.56 53 GLN A O 1
ATOM 362 N N . ALA A 1 54 ? 60.566 27.839 -52.170 1.00 78.38 54 ALA A N 1
ATOM 363 C CA . ALA A 1 54 ? 60.704 26.816 -53.200 1.00 78.38 54 ALA A CA 1
ATOM 364 C C . ALA A 1 54 ? 62.161 26.332 -53.263 1.00 78.38 54 ALA A C 1
ATOM 366 O O . ALA A 1 54 ? 63.086 27.142 -53.357 1.00 78.38 54 ALA A O 1
ATOM 367 N N . GLY A 1 55 ? 62.356 25.016 -53.214 1.00 80.62 55 GLY A N 1
ATOM 368 C CA . GLY A 1 55 ? 63.673 24.395 -53.075 1.00 80.62 55 GLY A CA 1
ATOM 369 C C . GLY A 1 55 ? 64.068 24.038 -51.638 1.00 80.62 55 GLY A C 1
ATOM 370 O O . GLY A 1 55 ? 65.063 23.338 -51.464 1.00 80.62 55 GLY A O 1
ATOM 371 N N . ASP A 1 56 ? 63.304 24.451 -50.621 1.00 87.50 56 ASP A N 1
ATOM 372 C CA . ASP A 1 56 ? 63.490 23.943 -49.260 1.00 87.50 56 ASP A CA 1
ATOM 373 C C . ASP A 1 56 ? 63.194 22.445 -49.199 1.00 87.50 56 ASP A C 1
ATOM 375 O O . ASP A 1 56 ? 62.358 21.933 -49.944 1.00 87.50 56 ASP A O 1
ATOM 379 N N . HIS A 1 57 ? 63.858 21.742 -48.281 1.00 90.44 57 HIS A N 1
ATOM 380 C CA . HIS A 1 57 ? 63.662 20.310 -48.090 1.00 90.44 57 HIS A CA 1
ATOM 381 C C . HIS A 1 57 ? 63.008 19.987 -46.742 1.00 90.44 57 HIS A C 1
ATOM 383 O O . HIS A 1 57 ? 63.256 20.671 -45.748 1.00 90.44 57 HIS A O 1
ATOM 389 N N . TYR A 1 58 ? 62.211 18.919 -46.707 1.00 93.00 58 T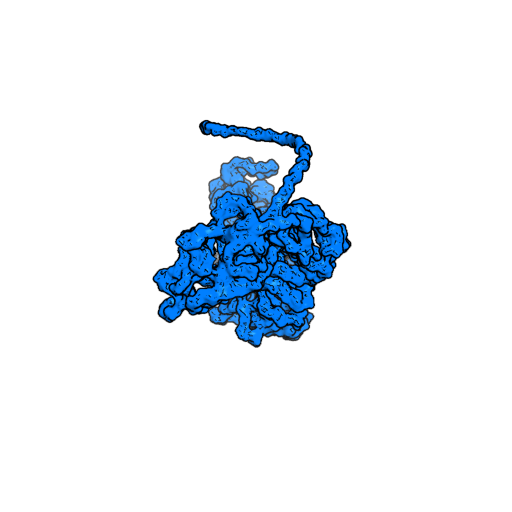YR A N 1
ATOM 390 C CA . TYR A 1 58 ? 61.513 18.401 -45.524 1.00 93.00 58 TYR A CA 1
ATOM 391 C C . TYR A 1 58 ? 61.350 16.872 -45.613 1.00 93.00 58 TYR A C 1
ATOM 393 O O . TYR A 1 58 ? 61.696 16.268 -46.625 1.00 93.00 58 TYR A O 1
ATOM 401 N N . ARG A 1 59 ? 60.852 16.221 -44.558 1.00 95.31 59 ARG A N 1
ATOM 402 C CA . ARG A 1 59 ? 60.497 14.789 -44.554 1.00 95.31 59 ARG A CA 1
ATOM 403 C C . ARG A 1 59 ? 59.117 14.565 -43.951 1.00 95.31 59 ARG A C 1
ATOM 405 O O . ARG A 1 59 ? 58.663 15.363 -43.132 1.00 95.31 59 ARG A O 1
ATOM 412 N N . LEU A 1 60 ? 58.497 13.449 -44.319 1.00 95.81 60 LEU A N 1
ATOM 413 C CA . LEU A 1 60 ? 57.245 12.971 -43.738 1.00 95.81 60 LEU A CA 1
ATOM 414 C C . LEU A 1 60 ? 57.468 11.672 -42.960 1.00 95.81 60 LEU A C 1
ATOM 416 O O . LEU A 1 60 ? 58.338 10.868 -43.312 1.00 95.81 60 LEU A O 1
ATOM 420 N N . ALA A 1 61 ? 56.669 11.467 -41.916 1.00 95.19 61 ALA A N 1
ATOM 421 C CA . ALA A 1 61 ? 56.674 10.276 -41.079 1.00 95.19 61 ALA A CA 1
ATOM 422 C C . ALA A 1 61 ? 55.248 9.779 -40.794 1.00 95.19 61 ALA A C 1
ATOM 424 O O . ALA A 1 61 ? 54.327 10.578 -40.632 1.00 95.19 61 ALA A O 1
ATOM 425 N N . PHE A 1 62 ? 55.084 8.459 -40.696 1.00 95.00 62 PHE A N 1
ATOM 426 C CA . PHE A 1 62 ? 53.824 7.818 -40.304 1.00 95.00 62 PHE A CA 1
ATOM 427 C C . PHE A 1 62 ? 54.070 6.508 -39.544 1.00 95.00 62 PHE A C 1
ATOM 429 O O . PHE A 1 62 ? 55.190 5.982 -39.514 1.00 95.00 62 PHE A O 1
ATOM 436 N N . VAL A 1 63 ? 53.014 5.968 -38.937 1.00 93.38 63 VAL A N 1
ATOM 437 C CA . VAL A 1 63 ? 52.965 4.610 -38.380 1.00 93.38 63 VAL A CA 1
ATOM 438 C C . VAL A 1 63 ? 52.181 3.689 -39.310 1.00 93.38 63 VAL A C 1
ATOM 440 O O . VAL A 1 63 ? 51.090 4.024 -39.721 1.00 93.38 63 VAL A O 1
ATOM 443 N N . THR A 1 64 ? 52.683 2.510 -39.661 1.00 95.38 64 THR A N 1
ATOM 444 C CA . THR A 1 64 ? 51.939 1.640 -40.589 1.00 95.38 64 THR A CA 1
ATOM 445 C C . THR A 1 64 ? 50.594 1.177 -40.005 1.00 95.38 64 THR A C 1
ATOM 447 O O . THR A 1 64 ? 50.564 0.647 -38.897 1.00 95.38 64 THR A O 1
ATOM 450 N N . SER A 1 65 ? 49.498 1.255 -40.762 1.00 94.06 65 SER A N 1
ATOM 451 C CA . SER A 1 65 ? 48.210 0.649 -40.373 1.00 94.06 65 SER A CA 1
ATOM 452 C C . SER A 1 65 ? 48.316 -0.884 -40.273 1.00 94.06 65 SER A C 1
ATOM 454 O O . SER A 1 65 ? 47.716 -1.533 -39.413 1.00 94.06 65 SER A O 1
ATOM 456 N N . GLY A 1 66 ? 49.155 -1.478 -41.130 1.00 92.75 66 GLY A N 1
ATOM 457 C CA . GLY A 1 66 ? 49.521 -2.891 -41.104 1.00 92.75 66 GLY A CA 1
ATOM 458 C C . GLY A 1 66 ? 50.573 -3.230 -40.043 1.00 92.75 66 GLY A C 1
ATOM 459 O O . GLY A 1 66 ? 51.346 -2.388 -39.595 1.00 92.75 66 GLY A O 1
ATOM 460 N N . SER A 1 67 ? 50.660 -4.512 -39.682 1.00 95.19 67 SER A N 1
ATOM 461 C CA . SER A 1 67 ? 51.629 -5.029 -38.703 1.00 95.19 67 SER A CA 1
ATOM 462 C C . SER A 1 67 ? 52.612 -6.033 -39.314 1.00 95.19 67 SER A C 1
ATOM 464 O O . SER A 1 67 ? 52.243 -6.811 -40.195 1.00 95.19 67 SER A O 1
ATOM 466 N N . ILE A 1 68 ? 53.850 -6.058 -38.810 1.00 95.88 68 ILE A N 1
ATOM 467 C CA . ILE A 1 68 ? 54.912 -6.991 -39.218 1.00 95.88 68 ILE A CA 1
ATOM 468 C C . ILE A 1 68 ? 55.624 -7.597 -37.999 1.00 95.88 68 ILE A C 1
ATOM 470 O O . ILE A 1 68 ? 55.715 -6.985 -36.936 1.00 95.88 68 ILE A O 1
ATOM 474 N N . GLN A 1 69 ? 56.148 -8.819 -38.145 1.00 95.00 69 GLN A N 1
ATOM 475 C CA . GLN A 1 69 ? 56.985 -9.463 -37.128 1.00 95.00 69 GLN A CA 1
ATOM 476 C C . GLN A 1 69 ? 58.446 -9.000 -37.204 1.00 95.00 69 GLN A C 1
ATOM 478 O O . GLN A 1 69 ? 59.029 -8.897 -38.282 1.00 95.00 69 GLN A O 1
ATOM 483 N N . GLY A 1 70 ? 59.082 -8.836 -36.046 1.00 91.94 70 GLY A N 1
ATOM 484 C CA . GLY A 1 70 ? 60.481 -8.423 -35.886 1.00 91.94 70 GLY A CA 1
ATOM 485 C C . GLY A 1 70 ? 61.522 -9.529 -36.033 1.00 91.94 70 GLY A C 1
ATOM 486 O O . GLY A 1 70 ? 62.570 -9.454 -35.392 1.00 91.94 70 GLY A O 1
ATOM 487 N N . THR A 1 71 ? 61.249 -10.574 -36.813 1.00 93.00 71 THR A N 1
ATOM 488 C CA . THR A 1 71 ? 62.093 -11.780 -36.911 1.00 93.00 71 THR A CA 1
ATOM 489 C C . THR A 1 71 ? 63.177 -11.707 -37.989 1.00 93.00 71 THR A C 1
ATOM 491 O O . THR A 1 71 ? 64.150 -12.458 -37.917 1.00 93.00 71 THR A O 1
ATOM 494 N N . SER A 1 72 ? 63.064 -10.810 -38.975 1.00 94.00 72 SER A N 1
ATOM 495 C CA . SER A 1 72 ? 64.067 -10.670 -40.041 1.00 94.00 72 SER A CA 1
ATOM 496 C C . SER A 1 72 ? 65.308 -9.922 -39.552 1.00 94.00 72 SER A C 1
ATOM 498 O O . SER A 1 72 ? 65.195 -8.849 -38.958 1.00 94.00 72 SER A O 1
ATOM 500 N N . THR A 1 73 ? 66.496 -10.457 -39.846 1.00 93.62 73 THR A N 1
ATOM 501 C CA . THR A 1 73 ? 67.792 -9.787 -39.626 1.00 93.62 73 THR A CA 1
ATOM 502 C C . THR A 1 73 ? 68.158 -8.811 -40.745 1.00 93.62 73 THR A C 1
ATOM 504 O O . THR A 1 73 ? 69.111 -8.048 -40.599 1.00 93.62 73 THR A O 1
ATOM 507 N N . ASN A 1 74 ? 67.421 -8.824 -41.860 1.00 95.19 74 ASN A N 1
ATOM 508 C CA . ASN A 1 74 ? 67.650 -7.936 -42.991 1.00 95.19 74 ASN A CA 1
ATOM 509 C C . ASN A 1 74 ? 66.775 -6.685 -42.858 1.00 95.19 74 ASN A C 1
ATOM 511 O O . ASN A 1 74 ? 65.550 -6.770 -42.963 1.00 95.19 74 ASN A O 1
ATOM 515 N N . ILE A 1 75 ? 67.402 -5.517 -42.679 1.00 96.06 75 ILE A N 1
ATOM 516 C CA . ILE A 1 75 ? 66.682 -4.243 -42.546 1.00 96.06 75 ILE A CA 1
ATOM 517 C C . ILE A 1 75 ? 65.814 -3.931 -43.780 1.00 96.06 75 ILE A C 1
ATOM 519 O O . ILE A 1 75 ? 64.722 -3.383 -43.650 1.00 96.06 75 ILE A O 1
ATOM 523 N N . GLY A 1 76 ? 66.230 -4.393 -44.967 1.00 95.62 76 GLY A N 1
ATOM 524 C CA . GLY A 1 76 ? 65.495 -4.207 -46.217 1.00 95.62 76 GLY A CA 1
ATOM 525 C C . GLY A 1 76 ? 64.119 -4.880 -46.241 1.00 95.62 76 GLY A C 1
ATOM 526 O O . GLY A 1 76 ? 63.237 -4.425 -46.966 1.00 95.62 76 GLY A O 1
ATOM 527 N N . THR A 1 77 ? 63.893 -5.915 -45.419 1.00 96.50 77 THR A N 1
ATOM 528 C CA . THR A 1 77 ? 62.559 -6.516 -45.247 1.00 96.50 77 THR A CA 1
ATOM 529 C C . THR A 1 77 ? 61.563 -5.489 -44.713 1.00 96.50 77 THR A C 1
ATOM 531 O O . THR A 1 77 ? 60.448 -5.392 -45.216 1.00 96.50 77 THR A O 1
ATOM 534 N N . TYR A 1 78 ? 61.978 -4.696 -43.729 1.00 97.25 78 TYR A N 1
ATOM 535 C CA . TYR A 1 78 ? 61.123 -3.694 -43.103 1.00 97.25 78 TYR A CA 1
ATOM 536 C C . TYR A 1 78 ? 60.996 -2.435 -43.969 1.00 97.25 78 TYR A C 1
ATOM 538 O O . TYR A 1 78 ? 59.906 -1.883 -44.050 1.00 97.25 78 TYR A O 1
ATOM 546 N N . ASN A 1 79 ? 62.052 -2.035 -44.693 1.00 97.62 79 ASN A N 1
ATOM 547 C CA . ASN A 1 79 ? 61.953 -0.951 -45.686 1.00 97.62 79 ASN A CA 1
ATOM 548 C C . ASN A 1 79 ? 60.945 -1.299 -46.791 1.00 97.62 79 ASN A C 1
ATOM 550 O O . ASN A 1 79 ? 60.093 -0.490 -47.134 1.00 97.62 79 ASN A O 1
ATOM 554 N N . THR A 1 80 ? 60.971 -2.540 -47.290 1.00 97.62 80 THR A N 1
ATOM 555 C CA . THR A 1 80 ? 59.983 -3.013 -48.277 1.00 97.62 80 THR A CA 1
ATOM 556 C C . THR A 1 80 ? 58.561 -2.960 -47.714 1.00 97.62 80 THR A C 1
ATOM 558 O O . THR A 1 80 ? 57.629 -2.598 -48.425 1.00 97.62 80 THR A O 1
ATOM 561 N N . PHE A 1 81 ? 58.385 -3.301 -46.435 1.00 97.69 81 PHE A N 1
ATOM 562 C CA . PHE A 1 81 ? 57.083 -3.255 -45.774 1.00 97.69 81 PHE A CA 1
ATOM 563 C C . PHE A 1 81 ? 56.520 -1.830 -45.696 1.00 97.69 81 PHE A C 1
ATOM 565 O O . PHE A 1 81 ? 55.393 -1.607 -46.134 1.00 97.69 81 PHE A O 1
ATOM 572 N N . VAL A 1 82 ? 57.309 -0.859 -45.221 1.00 97.44 82 VAL A N 1
ATOM 573 C CA . VAL A 1 82 ? 56.849 0.539 -45.138 1.00 97.44 82 VAL A CA 1
ATOM 574 C C . VAL A 1 82 ? 56.673 1.183 -46.513 1.00 97.44 82 VAL A C 1
ATOM 576 O O . VAL A 1 82 ? 55.730 1.943 -46.705 1.00 97.44 82 VAL A O 1
ATOM 579 N N . GLN A 1 83 ? 57.506 0.829 -47.499 1.00 97.56 83 GLN A N 1
ATOM 580 C CA . GLN A 1 83 ? 57.335 1.297 -48.876 1.00 97.56 83 GLN A CA 1
ATOM 581 C C . GLN A 1 83 ? 56.028 0.779 -49.488 1.00 97.56 83 GLN A C 1
ATOM 583 O O . GLN A 1 83 ? 55.339 1.516 -50.186 1.00 97.56 83 GLN A O 1
ATOM 588 N N . ASN A 1 84 ? 55.658 -0.477 -49.224 1.00 96.56 84 ASN A N 1
ATOM 589 C CA . ASN A 1 84 ? 54.390 -1.025 -49.703 1.00 96.56 84 ASN A CA 1
ATOM 590 C C . ASN A 1 84 ? 53.184 -0.334 -49.057 1.00 96.56 84 ASN A C 1
ATOM 592 O O . ASN A 1 84 ? 52.203 -0.092 -49.756 1.00 96.56 84 ASN A O 1
ATOM 596 N N . ALA A 1 85 ? 53.266 0.011 -47.767 1.00 95.19 85 ALA A N 1
ATOM 597 C CA . ALA A 1 85 ? 52.235 0.803 -47.096 1.00 95.19 85 ALA A CA 1
ATOM 598 C C . ALA A 1 85 ? 52.096 2.192 -47.746 1.00 95.19 85 ALA A C 1
ATOM 600 O O . ALA A 1 85 ? 51.003 2.576 -48.148 1.00 95.19 85 ALA A O 1
ATOM 601 N N . ALA A 1 86 ? 53.211 2.892 -47.977 1.00 95.00 86 ALA A N 1
ATOM 602 C CA . ALA A 1 86 ? 53.201 4.188 -48.656 1.00 95.00 86 ALA A CA 1
ATOM 603 C C . ALA A 1 86 ? 52.640 4.117 -50.090 1.00 95.00 86 ALA A C 1
ATOM 605 O O . ALA A 1 86 ? 51.878 4.987 -50.503 1.00 95.00 86 ALA A O 1
ATOM 606 N N . ASN A 1 87 ? 52.959 3.065 -50.849 1.00 94.19 87 ASN A N 1
ATOM 607 C CA . ASN A 1 87 ? 52.429 2.869 -52.203 1.00 94.19 87 ASN A CA 1
ATOM 608 C C . ASN A 1 87 ? 50.912 2.617 -52.228 1.00 94.19 87 ASN A C 1
ATOM 610 O O . ASN A 1 87 ? 50.274 2.886 -53.242 1.00 94.19 87 ASN A O 1
ATOM 614 N N . ALA A 1 88 ? 50.354 2.068 -51.147 1.00 90.62 88 ALA A N 1
ATOM 615 C CA . ALA A 1 88 ? 48.929 1.779 -51.010 1.00 90.62 88 ALA A CA 1
ATOM 616 C C . ALA A 1 88 ? 48.126 2.936 -50.384 1.00 90.62 88 ALA A C 1
ATOM 618 O O . ALA A 1 88 ? 46.905 2.837 -50.291 1.00 90.62 88 ALA A O 1
ATOM 619 N N . SER A 1 89 ? 48.801 4.008 -49.962 1.00 92.19 89 SER A N 1
ATOM 620 C CA . SER A 1 89 ? 48.208 5.149 -49.263 1.00 92.19 89 SER A CA 1
ATOM 621 C C . SER A 1 89 ? 47.207 5.927 -50.122 1.00 92.19 89 SER A C 1
ATOM 623 O O . SER A 1 89 ? 47.491 6.263 -51.276 1.00 92.19 89 SER A O 1
ATOM 625 N N . SER A 1 90 ? 46.080 6.318 -49.519 1.00 85.25 90 SER A N 1
ATOM 626 C CA . SER A 1 90 ? 45.124 7.266 -50.109 1.00 85.25 90 SER A CA 1
ATOM 627 C C . SER A 1 90 ? 45.639 8.710 -50.169 1.00 85.25 90 SER A C 1
ATOM 629 O O . SER A 1 90 ? 45.060 9.525 -50.880 1.00 85.25 90 SER A O 1
ATOM 631 N N . LEU A 1 91 ? 46.729 9.029 -49.462 1.00 81.75 91 LEU A N 1
ATOM 632 C CA . LEU A 1 91 ? 47.356 10.356 -49.420 1.00 81.75 91 LEU A CA 1
ATOM 633 C C . LEU A 1 91 ? 48.432 10.555 -50.503 1.00 81.75 91 LEU A C 1
ATOM 635 O O . LEU A 1 91 ? 49.064 11.604 -50.558 1.00 81.75 91 LEU A O 1
ATOM 639 N N . GLY A 1 92 ? 48.677 9.559 -51.363 1.00 84.31 92 GLY A N 1
ATOM 640 C CA . GLY A 1 92 ? 49.628 9.696 -52.475 1.00 84.31 92 GLY A CA 1
ATOM 641 C C . GLY A 1 92 ? 51.108 9.592 -52.078 1.00 84.31 92 GLY A C 1
ATOM 642 O O . GLY A 1 92 ? 51.975 10.134 -52.762 1.00 84.31 92 GLY A O 1
ATOM 643 N N . LEU A 1 93 ? 51.431 8.864 -51.003 1.00 91.12 93 LEU A N 1
ATOM 644 C CA . LEU A 1 93 ? 52.800 8.751 -50.465 1.00 91.12 93 LEU A CA 1
ATOM 645 C C . LEU A 1 93 ? 53.781 7.944 -51.338 1.00 91.12 93 LEU A C 1
ATOM 647 O O . LEU A 1 93 ? 54.995 8.013 -51.129 1.00 91.12 93 LEU A O 1
ATOM 651 N N . GLY A 1 94 ? 53.279 7.176 -52.309 1.00 86.31 94 GLY A N 1
ATOM 652 C CA . GLY A 1 94 ? 54.076 6.263 -53.138 1.00 86.31 94 GLY A CA 1
ATOM 653 C C . GLY A 1 94 ? 55.085 6.932 -54.081 1.00 86.31 94 GLY A C 1
ATOM 654 O O . GLY A 1 94 ? 55.922 6.244 -54.659 1.00 86.31 94 GLY A O 1
ATOM 655 N N . GLY A 1 95 ? 55.024 8.259 -54.240 1.00 84.25 95 GLY A N 1
ATOM 656 C CA . GLY A 1 95 ? 55.975 9.035 -55.044 1.00 84.25 95 GLY A CA 1
ATOM 657 C C . GLY A 1 95 ? 57.363 9.204 -54.414 1.00 84.25 95 GLY A C 1
ATOM 658 O O . GLY A 1 95 ? 58.267 9.682 -55.092 1.00 84.25 95 GLY A O 1
ATOM 659 N N . ALA A 1 96 ? 57.538 8.804 -53.151 1.00 91.19 96 ALA A N 1
ATOM 660 C CA . ALA A 1 96 ? 58.783 8.935 -52.400 1.00 91.19 96 ALA A CA 1
ATOM 661 C C . ALA A 1 96 ? 59.332 7.583 -51.927 1.00 91.19 96 ALA A C 1
ATOM 663 O O . ALA A 1 96 ? 58.608 6.588 -51.810 1.00 91.19 96 ALA A O 1
ATOM 664 N N . THR A 1 97 ? 60.621 7.567 -51.598 1.00 95.75 97 THR A N 1
ATOM 665 C CA . THR A 1 97 ? 61.289 6.432 -50.959 1.00 95.75 97 THR A CA 1
ATOM 666 C C . THR A 1 97 ? 61.075 6.461 -49.446 1.00 95.75 97 THR A C 1
ATOM 668 O O . THR A 1 97 ? 61.333 7.478 -48.801 1.00 95.75 97 THR A O 1
ATOM 671 N N . TRP A 1 98 ? 60.667 5.331 -48.863 1.00 97.38 98 TRP A N 1
ATOM 672 C CA . TRP A 1 98 ? 60.373 5.181 -47.436 1.00 97.38 98 TRP A CA 1
ATOM 673 C C . TRP A 1 98 ? 61.230 4.100 -46.783 1.00 97.38 98 TRP A C 1
ATOM 675 O O . TRP A 1 98 ? 61.305 2.964 -47.252 1.00 97.38 98 TRP A O 1
ATOM 685 N N . ASN A 1 99 ? 61.834 4.443 -45.646 1.00 97.50 99 ASN A N 1
ATOM 686 C CA . ASN A 1 99 ? 62.637 3.528 -44.840 1.00 97.50 99 ASN A CA 1
ATOM 687 C C . ASN A 1 99 ? 62.055 3.391 -43.432 1.00 97.50 99 ASN A C 1
ATOM 689 O O . ASN A 1 99 ? 61.506 4.341 -42.873 1.00 97.50 99 ASN A O 1
ATOM 693 N N . VAL A 1 100 ? 62.186 2.200 -42.840 1.00 96.69 100 VAL A N 1
ATOM 694 C CA . VAL A 1 100 ? 61.708 1.960 -41.476 1.00 96.69 100 VAL A CA 1
ATOM 695 C C . VAL A 1 100 ? 62.569 2.730 -40.477 1.00 96.69 100 VAL A C 1
ATOM 697 O O . VAL A 1 100 ? 63.803 2.741 -40.576 1.00 96.69 100 VAL A O 1
ATOM 700 N N . ILE A 1 101 ? 61.937 3.302 -39.455 1.00 93.88 101 ILE A N 1
ATOM 701 C CA . ILE A 1 101 ? 62.639 3.796 -38.273 1.00 93.88 101 ILE A CA 1
ATOM 702 C C . ILE A 1 101 ? 62.862 2.617 -37.314 1.00 93.88 101 ILE A C 1
ATOM 704 O O . ILE A 1 101 ? 62.165 2.444 -36.314 1.00 93.88 101 ILE A O 1
ATOM 708 N N . GLY A 1 102 ? 63.838 1.766 -37.642 1.00 92.62 102 GLY A N 1
ATOM 709 C CA . GLY A 1 102 ? 64.162 0.587 -36.844 1.00 92.62 102 GLY A CA 1
ATOM 710 C C . GLY A 1 102 ? 65.596 0.085 -37.011 1.00 92.62 102 GLY A C 1
ATOM 711 O O . GLY A 1 102 ? 66.242 0.324 -38.025 1.00 92.62 102 GLY A O 1
ATOM 712 N N . SER A 1 103 ? 66.103 -0.604 -35.988 1.00 94.19 103 SER A N 1
ATOM 713 C CA . SER A 1 103 ? 67.486 -1.087 -35.914 1.00 94.19 103 SER A CA 1
ATOM 714 C C . SER A 1 103 ? 67.539 -2.617 -35.948 1.00 94.19 103 SER A C 1
ATOM 716 O O . SER A 1 103 ? 66.896 -3.281 -35.134 1.00 94.19 103 SER A O 1
ATOM 718 N N . THR A 1 104 ? 68.358 -3.177 -36.841 1.00 94.38 104 THR A N 1
ATOM 719 C CA . THR A 1 104 ? 68.806 -4.586 -36.801 1.00 94.38 104 THR A CA 1
ATOM 720 C C . THR A 1 104 ? 70.198 -4.666 -36.182 1.00 94.38 104 THR A C 1
ATOM 722 O O . THR A 1 104 ? 70.870 -3.650 -36.036 1.00 94.38 104 THR A O 1
ATOM 725 N N . ALA A 1 105 ? 70.699 -5.866 -35.879 1.00 90.19 105 ALA A N 1
ATOM 726 C CA . ALA A 1 105 ? 72.061 -6.027 -35.353 1.00 90.19 105 ALA A CA 1
ATOM 727 C C . ALA A 1 105 ? 73.150 -5.397 -36.250 1.00 90.19 105 ALA A C 1
ATOM 729 O O . ALA A 1 105 ? 74.179 -4.963 -35.741 1.00 90.19 105 ALA A O 1
ATOM 730 N N . ALA A 1 106 ? 72.922 -5.340 -37.567 1.00 90.81 106 ALA A N 1
ATOM 731 C CA . ALA A 1 106 ? 73.891 -4.846 -38.543 1.00 90.81 106 ALA A CA 1
ATOM 732 C C . ALA A 1 106 ? 73.675 -3.381 -38.954 1.00 90.81 106 ALA A C 1
ATOM 734 O O . ALA A 1 106 ? 74.629 -2.731 -39.371 1.00 90.81 106 ALA A O 1
ATOM 735 N N . VAL A 1 107 ? 72.447 -2.859 -38.851 1.00 95.00 107 VAL A N 1
ATOM 736 C CA . VAL A 1 107 ? 72.092 -1.526 -39.364 1.00 95.00 107 VAL A CA 1
ATOM 737 C C . VAL A 1 107 ? 71.301 -0.753 -38.317 1.00 95.00 107 VAL A C 1
ATOM 739 O O . VAL A 1 107 ? 70.275 -1.238 -37.839 1.00 95.00 107 VAL A O 1
ATOM 742 N N . ALA A 1 108 ? 71.792 0.434 -37.966 1.00 94.25 108 ALA A N 1
ATOM 743 C CA . ALA A 1 108 ? 71.134 1.350 -37.045 1.00 94.25 108 ALA A CA 1
ATOM 744 C C . ALA A 1 108 ? 70.003 2.110 -37.756 1.00 94.25 108 ALA A C 1
ATOM 746 O O . ALA A 1 108 ? 70.130 2.438 -38.935 1.00 94.25 108 ALA A O 1
ATOM 747 N N . ALA A 1 109 ? 68.933 2.444 -37.037 1.00 93.88 109 ALA A N 1
ATOM 748 C CA . ALA A 1 109 ? 67.776 3.161 -37.571 1.00 93.88 109 ALA A CA 1
ATOM 749 C C . ALA A 1 109 ? 68.167 4.500 -38.211 1.00 93.88 109 ALA A C 1
ATOM 751 O O . ALA A 1 109 ? 67.714 4.810 -39.309 1.00 93.88 109 ALA A O 1
ATOM 752 N N . ARG A 1 110 ? 69.067 5.253 -37.567 1.00 93.88 110 ARG A N 1
ATOM 753 C CA . ARG A 1 110 ? 69.570 6.536 -38.086 1.00 93.88 110 ARG A CA 1
ATOM 754 C C . ARG A 1 110 ? 70.402 6.410 -39.361 1.00 93.88 110 ARG A C 1
ATOM 756 O O . ARG A 1 110 ? 70.400 7.323 -40.174 1.00 93.88 110 ARG A O 1
ATOM 763 N N . ASP A 1 111 ? 71.094 5.286 -39.545 1.00 94.88 111 ASP A N 1
ATOM 764 C CA . ASP A 1 111 ? 71.875 5.035 -40.760 1.00 94.88 111 ASP A CA 1
ATOM 765 C C . ASP A 1 111 ? 70.953 4.528 -41.882 1.00 94.88 111 ASP A C 1
ATOM 767 O O . ASP A 1 111 ? 71.096 4.930 -43.034 1.00 94.88 111 ASP A O 1
ATOM 771 N N . ASN A 1 112 ? 69.953 3.703 -41.539 1.00 96.12 112 ASN A N 1
ATOM 772 C CA . ASN A 1 112 ? 68.952 3.185 -42.476 1.00 96.12 112 ASN A CA 1
ATOM 773 C C . ASN A 1 112 ? 68.091 4.291 -43.101 1.00 96.12 112 ASN A C 1
ATOM 775 O O . ASN A 1 112 ? 67.720 4.199 -44.266 1.00 96.12 112 ASN A O 1
ATOM 779 N N . THR A 1 113 ? 67.766 5.334 -42.336 1.00 94.62 113 THR A N 1
ATOM 780 C CA . THR A 1 113 ? 66.953 6.462 -42.814 1.00 94.62 113 THR A CA 1
ATOM 781 C C . THR A 1 113 ? 67.784 7.637 -43.344 1.00 94.62 113 THR A C 1
ATOM 783 O O . THR A 1 113 ? 67.214 8.636 -43.793 1.00 94.62 113 THR A O 1
ATOM 786 N N . SER A 1 114 ? 69.120 7.522 -43.320 1.00 94.81 114 SER A N 1
ATOM 787 C CA . SER A 1 114 ? 70.066 8.600 -43.661 1.00 94.81 114 SER A CA 1
ATOM 788 C C . SER A 1 114 ? 69.793 9.878 -42.858 1.00 94.81 114 SER A C 1
ATOM 790 O O . SER A 1 114 ? 69.605 10.966 -43.410 1.00 94.81 114 SER A O 1
ATOM 792 N N . THR A 1 115 ? 69.678 9.708 -41.540 1.00 94.12 115 THR A N 1
ATOM 793 C CA . THR A 1 115 ? 69.413 10.771 -40.564 1.00 94.12 115 THR A CA 1
ATOM 794 C C . THR A 1 115 ? 70.430 10.782 -39.422 1.00 94.12 115 THR A C 1
ATOM 796 O O . THR A 1 115 ? 70.139 11.274 -38.335 1.00 94.12 115 THR A O 1
ATOM 799 N N . ASN A 1 116 ? 71.633 10.239 -39.617 1.00 92.75 116 ASN A N 1
ATOM 800 C CA . ASN A 1 116 ? 72.668 10.221 -38.591 1.00 92.75 116 ASN A CA 1
ATOM 801 C C . ASN A 1 116 ? 73.300 11.618 -38.459 1.00 92.75 116 ASN A C 1
ATOM 803 O O . ASN A 1 116 ? 74.053 12.017 -39.346 1.00 92.75 116 ASN A O 1
ATOM 807 N N . PRO A 1 117 ? 73.110 12.356 -37.347 1.00 88.31 117 PRO A N 1
ATOM 808 C CA . PRO A 1 117 ? 73.587 13.740 -37.258 1.00 88.31 117 PRO A CA 1
ATOM 809 C C . PRO A 1 117 ? 75.110 13.888 -37.366 1.00 88.31 117 PRO A C 1
ATOM 811 O O . PRO A 1 117 ? 75.612 14.940 -37.758 1.00 88.31 117 PRO A O 1
ATOM 814 N N . GLY A 1 118 ? 75.860 12.832 -37.027 1.00 85.62 118 GLY A N 1
ATOM 815 C CA . GLY A 1 118 ? 77.319 12.809 -37.127 1.00 85.62 118 GLY A CA 1
ATOM 816 C C . GLY A 1 118 ? 77.856 12.529 -38.535 1.00 85.62 118 GLY A C 1
ATOM 817 O O . GLY A 1 118 ? 79.054 12.696 -38.752 1.00 85.62 118 GLY A O 1
ATOM 818 N N . VAL A 1 119 ? 77.003 12.094 -39.469 1.00 89.12 119 VAL A N 1
ATOM 819 C CA . VAL A 1 119 ? 77.380 11.704 -40.842 1.00 89.12 119 VAL A CA 1
ATOM 820 C C . VAL A 1 119 ? 76.611 12.520 -41.885 1.00 89.12 119 VAL A C 1
ATOM 822 O O . VAL A 1 119 ? 77.223 13.062 -42.800 1.00 89.12 119 VAL A O 1
ATOM 825 N N . ASP A 1 120 ? 75.299 12.669 -41.703 1.00 87.31 120 ASP A N 1
ATOM 826 C CA . ASP A 1 120 ? 74.358 13.299 -42.638 1.00 87.31 120 ASP A CA 1
ATOM 827 C C . ASP A 1 120 ? 74.090 14.787 -42.318 1.00 87.31 120 ASP A C 1
ATOM 829 O O . ASP A 1 120 ? 73.360 15.472 -43.034 1.00 87.31 120 ASP A O 1
ATOM 833 N N . GLY A 1 121 ? 74.692 15.313 -41.244 1.00 85.50 121 GLY A N 1
ATOM 834 C CA . GLY A 1 121 ? 74.527 16.698 -40.796 1.00 85.50 121 GLY A CA 1
ATOM 835 C C . GLY A 1 121 ? 73.187 16.969 -40.104 1.00 85.50 121 GLY A C 1
ATOM 836 O O . GLY A 1 121 ? 72.475 16.050 -39.697 1.00 85.50 121 GLY A O 1
ATOM 837 N N . ALA A 1 122 ? 72.850 18.256 -39.943 1.00 78.62 122 ALA A N 1
ATOM 838 C CA . ALA A 1 122 ? 71.657 18.677 -39.206 1.00 78.62 122 ALA A CA 1
ATOM 839 C C . ALA A 1 122 ? 70.363 18.111 -39.810 1.00 78.62 122 ALA A C 1
ATOM 841 O O . ALA A 1 122 ? 69.473 17.761 -39.051 1.00 78.62 122 ALA A O 1
ATOM 842 N N . GLY A 1 123 ? 70.282 17.926 -41.130 1.00 86.75 123 GLY A N 1
ATOM 843 C CA . GLY A 1 123 ? 69.096 17.393 -41.799 1.00 86.75 123 GLY A CA 1
ATOM 844 C C . GLY A 1 123 ? 68.004 18.434 -42.023 1.00 86.75 123 GLY A C 1
ATOM 845 O O . GLY A 1 123 ? 68.276 19.630 -42.074 1.00 86.75 123 GLY A O 1
ATOM 846 N N . VAL A 1 124 ? 66.776 17.951 -42.185 1.00 92.00 124 VAL A N 1
ATOM 847 C CA . VAL A 1 124 ? 65.592 18.745 -42.541 1.00 92.00 124 VAL A CA 1
ATOM 848 C C . VAL A 1 124 ? 64.469 18.488 -41.543 1.00 92.00 124 VAL A C 1
ATOM 850 O O . VAL A 1 124 ? 64.500 17.473 -40.846 1.00 92.00 124 VAL A O 1
ATOM 853 N N . ALA A 1 125 ? 63.488 19.385 -41.488 1.00 92.62 125 ALA A N 1
ATOM 854 C CA . ALA A 1 125 ? 62.345 19.245 -40.594 1.00 92.62 125 ALA A CA 1
ATOM 855 C C . ALA A 1 125 ? 61.485 18.031 -40.974 1.00 92.62 125 ALA A C 1
ATOM 857 O O . ALA A 1 125 ? 61.361 17.689 -42.155 1.00 92.62 125 ALA A O 1
ATOM 858 N N . ILE A 1 126 ? 60.902 17.385 -39.965 1.00 94.06 126 ILE A N 1
ATOM 859 C CA . ILE A 1 126 ? 60.105 16.164 -40.108 1.00 94.06 126 ILE A CA 1
ATOM 860 C C . ILE A 1 126 ? 58.681 16.454 -39.644 1.00 94.06 126 ILE A C 1
ATOM 862 O O . ILE A 1 126 ? 58.479 16.950 -38.535 1.00 94.06 126 ILE A O 1
ATOM 866 N N . PHE A 1 127 ? 57.707 16.113 -40.481 1.00 93.50 127 PHE A N 1
ATOM 867 C CA . PHE A 1 127 ? 56.279 16.312 -40.240 1.00 93.50 127 PHE A CA 1
ATOM 868 C C . PHE A 1 127 ? 55.519 14.986 -40.297 1.00 93.50 127 PHE A C 1
ATOM 870 O O . PHE A 1 127 ? 56.011 14.006 -40.861 1.00 93.50 127 PHE A O 1
ATOM 877 N N . LEU A 1 128 ? 54.317 14.950 -39.726 1.00 93.19 128 LEU A N 1
ATOM 878 C CA . LEU A 1 128 ? 53.372 13.866 -39.980 1.00 93.19 128 LEU A CA 1
ATOM 879 C C . LEU A 1 128 ? 52.799 13.968 -41.393 1.00 93.19 128 LEU A C 1
ATOM 881 O O . LEU A 1 128 ? 52.914 14.993 -42.064 1.00 93.19 128 LEU A O 1
ATOM 885 N N . VAL A 1 129 ? 52.156 12.893 -41.840 1.00 92.12 129 VAL A N 1
ATOM 886 C CA . VAL A 1 129 ? 51.489 12.832 -43.150 1.00 92.12 129 VAL A CA 1
ATOM 887 C C . VAL A 1 129 ? 50.239 13.715 -43.267 1.00 92.12 129 VAL A C 1
ATOM 889 O O . VAL A 1 129 ? 49.688 13.803 -44.356 1.00 92.12 129 VAL A O 1
ATOM 892 N N . ASP A 1 130 ? 49.832 14.419 -42.204 1.00 86.50 130 ASP A N 1
ATOM 893 C CA . ASP A 1 130 ? 48.886 15.545 -42.299 1.00 86.50 130 ASP A CA 1
ATOM 894 C C . ASP A 1 130 ? 49.523 16.816 -42.893 1.00 86.50 130 ASP A C 1
ATOM 896 O O . ASP A 1 130 ? 48.824 17.767 -43.224 1.00 86.50 130 ASP A O 1
ATOM 900 N N . GLY A 1 131 ? 50.855 16.844 -43.017 1.00 83.81 131 GLY A N 1
ATOM 901 C CA . GLY A 1 131 ? 51.607 17.949 -43.601 1.00 83.81 131 GLY A CA 1
ATOM 902 C C . GLY A 1 131 ? 51.656 19.228 -42.770 1.00 83.81 131 GLY A C 1
ATOM 903 O O . GLY A 1 131 ? 52.197 20.227 -43.246 1.00 83.81 131 GLY A O 1
ATOM 904 N N . ILE A 1 132 ? 51.130 19.218 -41.544 1.00 84.56 132 ILE A N 1
ATOM 905 C CA . ILE A 1 132 ? 51.044 20.401 -40.674 1.00 84.56 132 ILE A CA 1
ATOM 906 C C . ILE A 1 132 ? 51.704 20.124 -39.319 1.00 84.56 132 ILE A C 1
ATOM 908 O O . ILE A 1 132 ? 52.378 21.001 -38.766 1.00 84.56 132 ILE A O 1
ATOM 912 N N . THR A 1 133 ? 51.579 18.906 -38.796 1.00 88.44 133 THR A N 1
ATOM 913 C CA . THR A 1 133 ? 52.074 18.545 -37.468 1.00 88.44 133 THR A CA 1
ATOM 914 C C . THR A 1 133 ? 53.573 18.264 -37.503 1.00 88.44 133 THR A C 1
ATOM 916 O O . THR A 1 133 ? 54.037 17.278 -38.078 1.00 88.44 133 THR A O 1
ATOM 919 N N . LYS A 1 134 ? 54.357 19.142 -36.872 1.00 90.94 134 LYS A N 1
ATOM 920 C CA . LYS A 1 134 ? 55.818 19.030 -36.787 1.00 90.94 134 LYS A CA 1
ATOM 921 C C . LYS A 1 134 ? 56.224 17.987 -35.743 1.00 90.94 134 LYS A C 1
ATOM 923 O O . LYS A 1 134 ? 55.892 18.118 -34.571 1.00 90.94 134 LYS A O 1
ATOM 928 N N . VAL A 1 135 ? 57.005 16.995 -36.161 1.00 90.00 135 VAL A N 1
ATOM 929 C CA . VAL A 1 135 ? 57.541 15.929 -35.299 1.00 90.00 135 VAL A CA 1
ATOM 930 C C . VAL A 1 135 ? 58.900 16.314 -34.721 1.00 90.00 135 VAL A C 1
ATOM 932 O O . VAL A 1 135 ? 59.147 16.083 -33.540 1.00 90.00 135 VAL A O 1
ATOM 935 N N . ALA A 1 136 ? 59.787 16.862 -35.554 1.00 90.56 136 ALA A N 1
ATOM 936 C CA . ALA A 1 136 ? 61.131 17.261 -35.151 1.00 90.56 136 ALA A CA 1
ATOM 937 C C . ALA A 1 136 ? 61.665 18.387 -36.044 1.00 90.56 136 ALA A C 1
ATOM 939 O O . ALA A 1 136 ? 61.428 18.402 -37.258 1.00 90.56 136 ALA A O 1
ATOM 940 N N . ASP A 1 137 ? 62.446 19.292 -35.457 1.00 90.75 137 ASP A N 1
ATOM 941 C CA . ASP A 1 137 ? 63.057 20.423 -36.157 1.00 90.75 137 ASP A CA 1
ATOM 942 C C . ASP A 1 137 ? 64.094 19.977 -37.195 1.00 90.75 137 ASP A C 1
ATOM 944 O O . ASP A 1 137 ? 64.241 20.619 -38.236 1.00 90.75 137 ASP A O 1
ATOM 948 N N . ASN A 1 138 ? 64.837 18.896 -36.915 1.00 90.62 138 ASN A N 1
ATOM 949 C CA . ASN A 1 138 ? 65.869 18.332 -37.790 1.00 90.62 138 ASN A CA 1
ATOM 950 C C . ASN A 1 138 ? 66.326 16.919 -37.329 1.00 90.62 138 ASN A C 1
ATOM 952 O O . ASN A 1 138 ? 65.788 16.362 -36.371 1.00 90.62 138 ASN A O 1
ATOM 956 N N . ASN A 1 139 ? 67.347 16.325 -37.967 1.00 91.06 139 ASN A N 1
ATOM 957 C CA . ASN A 1 139 ? 67.864 14.987 -37.622 1.00 91.06 139 ASN A CA 1
ATOM 958 C C . ASN A 1 139 ? 68.404 14.902 -36.184 1.00 91.06 139 ASN A C 1
ATOM 960 O O . ASN A 1 139 ? 68.293 13.860 -35.542 1.00 91.06 139 ASN A O 1
ATOM 964 N N . SER A 1 140 ? 69.037 15.968 -35.679 1.00 89.06 140 SER A N 1
ATOM 965 C CA . SER A 1 140 ? 69.555 15.980 -34.301 1.00 89.06 140 SER A CA 1
ATOM 966 C C . SER A 1 140 ? 68.420 15.982 -33.291 1.00 89.06 140 SER A C 1
ATOM 968 O O . SER A 1 140 ? 68.553 15.368 -32.236 1.00 89.06 140 SER A O 1
ATOM 970 N N . ASP A 1 141 ? 67.321 16.653 -33.628 1.00 88.56 141 ASP A N 1
ATOM 971 C CA . ASP A 1 141 ? 66.132 16.711 -32.795 1.00 88.56 141 ASP A CA 1
ATOM 972 C C . ASP A 1 141 ? 65.416 15.353 -32.740 1.00 88.56 141 ASP A C 1
ATOM 974 O O . ASP A 1 141 ? 65.237 14.804 -31.657 1.00 88.56 141 ASP A O 1
ATOM 978 N N . LEU A 1 142 ? 65.210 14.702 -33.894 1.00 89.44 142 LEU A N 1
ATOM 979 C CA . LEU A 1 142 ? 64.621 13.355 -33.968 1.00 89.44 142 LEU A CA 1
ATOM 980 C C . LEU A 1 142 ? 65.313 12.335 -33.035 1.00 89.44 142 LEU A C 1
ATOM 982 O O . LEU A 1 142 ? 64.654 11.484 -32.428 1.00 89.44 142 LEU A O 1
ATOM 986 N N . TRP A 1 143 ? 66.644 12.414 -32.915 1.00 89.50 143 TRP A N 1
ATOM 987 C CA . TRP A 1 143 ? 67.471 11.465 -32.159 1.00 89.50 143 TRP A CA 1
ATOM 988 C C . TRP A 1 143 ? 67.946 11.973 -30.783 1.00 89.50 143 TRP A C 1
ATOM 990 O O . TRP A 1 143 ? 68.742 11.293 -30.128 1.00 89.50 143 TRP A O 1
ATOM 1000 N N . ASN A 1 144 ? 67.490 13.140 -30.307 1.00 84.25 144 ASN A N 1
ATOM 1001 C CA . ASN A 1 144 ? 67.847 13.634 -28.964 1.00 84.25 144 ASN A CA 1
ATOM 1002 C C . ASN A 1 144 ? 67.022 12.961 -27.845 1.00 84.25 144 ASN A C 1
ATOM 1004 O O . ASN A 1 144 ? 67.371 13.048 -26.664 1.00 84.25 144 ASN A O 1
ATOM 1008 N N . GLY A 1 145 ? 65.971 12.232 -28.231 1.00 75.56 145 GLY A N 1
ATOM 1009 C CA . GLY A 1 145 ? 65.092 11.476 -27.349 1.00 75.56 145 GLY A CA 1
ATOM 1010 C C . GLY A 1 145 ? 63.795 12.175 -26.961 1.00 75.56 145 GLY A C 1
ATOM 1011 O O . GLY A 1 145 ? 63.012 11.527 -26.266 1.00 75.56 145 GLY A O 1
ATOM 1012 N N . ASN A 1 146 ? 63.566 13.400 -27.438 1.00 80.31 146 ASN A N 1
ATOM 1013 C CA . ASN A 1 146 ? 62.317 14.144 -27.358 1.00 80.31 146 ASN A CA 1
ATOM 1014 C C . ASN A 1 146 ? 61.835 14.510 -28.778 1.00 80.31 146 ASN A C 1
ATOM 1016 O O . ASN A 1 146 ? 62.646 14.694 -29.675 1.00 80.31 146 ASN A O 1
ATOM 1020 N N . ILE A 1 147 ? 60.525 14.585 -28.979 1.00 83.62 147 ILE A N 1
ATOM 1021 C CA . ILE A 1 147 ? 59.865 15.035 -30.214 1.00 83.62 147 ILE A CA 1
ATOM 1022 C C . ILE A 1 147 ? 58.773 16.043 -29.869 1.00 83.62 147 ILE A C 1
ATOM 1024 O O . ILE A 1 147 ? 58.216 16.008 -28.769 1.00 83.62 147 ILE A O 1
ATOM 1028 N N . ASP A 1 148 ? 58.442 16.895 -30.831 1.00 84.06 148 ASP A N 1
ATOM 1029 C CA . ASP A 1 148 ? 57.475 17.978 -30.658 1.00 84.06 148 ASP A CA 1
ATOM 1030 C C . ASP A 1 148 ? 56.017 17.507 -30.733 1.00 84.06 148 ASP A C 1
ATOM 1032 O O . ASP A 1 148 ? 55.140 18.106 -30.113 1.00 84.06 148 ASP A O 1
ATOM 1036 N N . SER A 1 149 ? 55.722 16.448 -31.492 1.00 86.19 149 SER A N 1
ATOM 1037 C CA . SER A 1 149 ? 54.361 15.911 -31.656 1.00 86.19 149 SER A CA 1
ATOM 1038 C C . SER A 1 149 ? 54.358 14.416 -31.935 1.00 86.19 149 SER A C 1
ATOM 1040 O O . SER A 1 149 ? 55.314 13.878 -32.494 1.00 86.19 149 SER A O 1
ATOM 1042 N N . LEU A 1 150 ? 53.277 13.736 -31.533 1.00 85.00 150 LEU A N 1
ATOM 1043 C CA . LEU A 1 150 ? 53.217 12.277 -31.556 1.00 85.00 150 LEU A CA 1
ATOM 1044 C C . LEU A 1 150 ? 53.308 11.707 -32.976 1.00 85.00 150 LEU A C 1
ATOM 1046 O O . LEU A 1 150 ? 52.610 12.160 -33.870 1.00 85.00 150 LEU A O 1
ATOM 1050 N N . LEU A 1 151 ? 54.093 10.641 -33.163 1.00 87.81 151 LEU A N 1
ATOM 1051 C CA . LEU A 1 151 ? 54.043 9.820 -34.377 1.00 87.81 151 LEU A CA 1
ATOM 1052 C C . LEU A 1 151 ? 52.832 8.880 -34.308 1.00 87.81 151 LEU A C 1
ATOM 1054 O O . LEU A 1 151 ? 52.978 7.718 -33.945 1.00 87.81 151 LEU A O 1
ATOM 1058 N N . ASN A 1 152 ? 51.629 9.390 -34.566 1.00 88.06 152 ASN A N 1
ATOM 1059 C CA . ASN A 1 152 ? 50.380 8.648 -34.359 1.00 88.06 152 ASN A CA 1
ATOM 1060 C C . ASN A 1 152 ? 49.415 8.694 -35.549 1.00 88.06 152 ASN A C 1
ATOM 1062 O O . ASN A 1 152 ? 48.268 8.305 -35.374 1.00 88.06 152 ASN A O 1
ATOM 1066 N N . LEU A 1 153 ? 49.839 9.155 -36.725 1.00 91.88 153 LEU A N 1
ATOM 1067 C CA . LEU A 1 153 ? 49.028 9.080 -37.942 1.00 91.88 153 LEU A CA 1
ATOM 1068 C C . LEU A 1 153 ? 49.503 7.935 -38.826 1.00 91.88 153 LEU A C 1
ATOM 1070 O O . LEU A 1 153 ? 50.712 7.778 -39.037 1.00 91.88 153 LEU A O 1
ATOM 1074 N N . ASP A 1 154 ? 48.553 7.143 -39.317 1.00 93.69 154 ASP A N 1
ATOM 1075 C CA . ASP A 1 154 ? 48.830 6.090 -40.280 1.00 93.69 154 ASP A CA 1
ATOM 1076 C C . ASP A 1 154 ? 49.063 6.618 -41.697 1.00 93.69 154 ASP A C 1
ATOM 1078 O O . ASP A 1 154 ? 48.893 7.808 -41.955 1.00 93.69 154 ASP A O 1
ATOM 1082 N N . GLU A 1 155 ? 49.472 5.757 -42.635 1.00 94.50 155 GLU A N 1
ATOM 1083 C CA . GLU A 1 155 ? 49.721 6.161 -44.025 1.00 94.50 155 GLU A CA 1
ATOM 1084 C C . GLU A 1 155 ? 48.503 6.775 -44.735 1.00 94.50 155 GLU A C 1
ATOM 1086 O O . GLU A 1 155 ? 48.664 7.322 -45.822 1.00 94.50 155 GLU A O 1
ATOM 1091 N N . ASN A 1 156 ? 47.302 6.699 -44.157 1.00 90.94 156 ASN A N 1
ATOM 1092 C CA . ASN A 1 156 ? 46.068 7.271 -44.693 1.00 90.94 156 ASN A CA 1
ATOM 1093 C C . ASN A 1 156 ? 45.577 8.487 -43.886 1.00 90.94 156 ASN A C 1
ATOM 1095 O O . ASN A 1 156 ? 44.531 9.042 -44.211 1.00 90.94 156 ASN A O 1
ATOM 1099 N N . GLY A 1 157 ? 46.328 8.919 -42.865 1.00 87.38 157 GLY A N 1
ATOM 1100 C CA . GLY A 1 157 ? 45.996 10.066 -42.018 1.00 87.38 157 GLY A CA 1
ATOM 1101 C C . GLY A 1 157 ? 45.083 9.735 -40.836 1.00 87.38 157 GLY A C 1
ATOM 1102 O O . GLY A 1 157 ? 44.651 10.650 -40.139 1.00 87.38 157 GLY A O 1
ATOM 1103 N N . ASN A 1 158 ? 44.799 8.457 -40.570 1.00 90.88 158 ASN A N 1
ATOM 1104 C CA . ASN A 1 158 ? 43.989 8.063 -39.419 1.00 90.88 158 ASN A CA 1
ATOM 1105 C C . ASN A 1 158 ? 44.845 7.984 -38.158 1.00 90.88 158 ASN A C 1
ATOM 1107 O O . ASN A 1 158 ? 45.981 7.507 -38.182 1.00 90.88 158 ASN A O 1
ATOM 1111 N N . GLN A 1 159 ? 44.278 8.393 -37.026 1.00 89.69 159 GLN A N 1
ATOM 1112 C CA . GLN A 1 159 ? 44.979 8.316 -35.753 1.00 89.69 159 GLN A CA 1
ATOM 1113 C C . GLN A 1 159 ? 45.089 6.864 -35.257 1.00 89.69 159 GLN A C 1
ATOM 1115 O O . GLN A 1 159 ? 44.091 6.168 -35.084 1.00 89.69 159 GLN A O 1
ATOM 1120 N N . LEU A 1 160 ? 46.311 6.428 -34.957 1.00 82.25 160 LEU A N 1
ATOM 1121 C CA . LEU A 1 160 ? 46.651 5.107 -34.445 1.00 82.25 160 LEU A CA 1
ATOM 1122 C C . LEU A 1 160 ? 47.590 5.229 -33.232 1.00 82.25 160 LEU A C 1
ATOM 1124 O O . LEU A 1 160 ? 48.795 5.442 -33.372 1.00 82.25 160 LEU A O 1
ATOM 1128 N N . ASP A 1 161 ? 47.044 5.059 -32.021 1.00 79.62 161 ASP A N 1
ATOM 1129 C CA . ASP A 1 161 ? 47.827 4.968 -30.777 1.00 79.62 161 ASP A CA 1
ATOM 1130 C C . ASP A 1 161 ? 48.035 3.502 -30.375 1.00 79.62 161 ASP A C 1
ATOM 1132 O O . ASP A 1 161 ? 47.163 2.847 -29.800 1.00 79.62 161 ASP A O 1
ATOM 1136 N N . THR A 1 162 ? 49.213 2.966 -30.689 1.00 82.38 162 THR A N 1
ATOM 1137 C CA . THR A 1 162 ? 49.568 1.575 -30.397 1.00 82.38 162 THR A CA 1
ATOM 1138 C C . THR A 1 162 ? 51.068 1.406 -30.151 1.00 82.38 162 THR A C 1
ATOM 1140 O O . THR A 1 162 ? 51.859 2.342 -30.266 1.00 82.38 162 THR A O 1
ATOM 1143 N N . ALA A 1 163 ? 51.474 0.201 -29.754 1.00 86.31 163 ALA A N 1
ATOM 1144 C CA . ALA A 1 163 ? 52.878 -0.139 -29.567 1.00 86.31 163 ALA A CA 1
ATOM 1145 C C . ALA A 1 163 ? 53.556 -0.455 -30.908 1.00 86.31 163 ALA A C 1
ATOM 1147 O O . ALA A 1 163 ? 53.024 -1.211 -31.719 1.00 86.31 163 ALA A O 1
ATOM 1148 N N . ILE A 1 164 ? 54.764 0.073 -31.100 1.00 89.25 164 ILE A N 1
ATOM 1149 C CA . ILE A 1 164 ? 55.466 0.099 -32.384 1.00 89.25 164 ILE A CA 1
ATOM 1150 C C . ILE A 1 164 ? 56.755 -0.696 -32.313 1.00 89.25 164 ILE A C 1
ATOM 1152 O O . ILE A 1 164 ? 57.571 -0.528 -31.411 1.00 89.25 164 ILE A O 1
ATOM 1156 N N . LEU A 1 165 ? 56.984 -1.558 -33.284 1.00 90.44 165 LEU A N 1
ATOM 1157 C CA . LEU A 1 165 ? 58.184 -2.365 -33.369 1.00 90.44 165 LEU A CA 1
ATOM 1158 C C . LEU A 1 165 ? 59.348 -1.538 -33.950 1.00 90.44 165 LEU A C 1
ATOM 1160 O O . LEU A 1 165 ? 59.237 -0.991 -35.040 1.00 90.44 165 LEU A O 1
ATOM 1164 N N . GLY A 1 166 ? 60.481 -1.444 -33.237 1.00 87.81 166 GLY A N 1
ATOM 1165 C CA . GLY A 1 166 ? 61.595 -0.581 -33.674 1.00 87.81 166 GLY A CA 1
ATOM 1166 C C . GLY A 1 166 ? 63.002 -1.124 -33.420 1.00 87.81 166 GLY A C 1
ATOM 1167 O O . GLY A 1 166 ? 63.915 -0.870 -34.195 1.00 87.81 166 GLY A O 1
ATOM 1168 N N . GLY A 1 167 ? 63.236 -1.885 -32.348 1.00 88.50 167 GLY A N 1
ATOM 1169 C CA . GLY A 1 167 ? 64.555 -2.471 -32.055 1.00 88.50 167 GLY A CA 1
ATOM 1170 C C . GLY A 1 167 ? 65.693 -1.459 -31.826 1.00 88.50 167 GLY A C 1
ATOM 1171 O O . GLY A 1 167 ? 66.859 -1.851 -31.798 1.00 88.50 167 GLY A O 1
ATOM 1172 N N . THR A 1 168 ? 65.373 -0.174 -31.667 1.00 88.88 168 THR A N 1
ATOM 1173 C CA . THR A 1 168 ? 66.320 0.950 -31.623 1.00 88.88 168 THR A CA 1
ATOM 1174 C C . THR A 1 168 ? 66.279 1.682 -30.279 1.00 88.88 168 THR A C 1
ATOM 1176 O O . THR A 1 168 ? 65.273 1.635 -29.571 1.00 88.88 168 THR A O 1
ATOM 1179 N N . GLU A 1 169 ? 67.371 2.352 -29.910 1.00 87.19 169 GLU A N 1
ATOM 1180 C CA . GLU A 1 169 ? 67.401 3.331 -28.813 1.00 87.19 169 GLU A CA 1
ATOM 1181 C C . GLU A 1 169 ? 66.986 4.728 -29.299 1.00 87.19 169 GLU A C 1
ATOM 1183 O O . GLU A 1 169 ? 66.963 4.990 -30.502 1.00 87.19 169 GLU A O 1
ATOM 1188 N N . ASN A 1 170 ? 66.712 5.642 -28.357 1.00 85.00 170 ASN A N 1
ATOM 1189 C CA . ASN A 1 170 ? 66.322 7.033 -28.630 1.00 85.00 170 ASN A CA 1
ATOM 1190 C C . ASN A 1 170 ? 67.345 7.795 -29.490 1.00 85.00 170 ASN A C 1
ATOM 1192 O O . ASN A 1 170 ? 66.971 8.730 -30.180 1.00 85.00 170 ASN A O 1
ATOM 1196 N N . SER A 1 171 ? 68.617 7.387 -29.470 1.00 86.12 171 SER A N 1
ATOM 1197 C CA . SER A 1 171 ? 69.699 7.964 -30.281 1.00 86.12 171 SER A CA 1
ATOM 1198 C C . SER A 1 171 ? 69.830 7.349 -31.683 1.00 86.12 171 SER A C 1
ATOM 1200 O O . SER A 1 171 ? 70.792 7.640 -32.401 1.00 86.12 171 SER A O 1
ATOM 1202 N N . GLY A 1 172 ? 68.907 6.456 -32.054 1.00 88.06 172 GLY A N 1
ATOM 1203 C CA . GLY A 1 172 ? 68.821 5.822 -33.370 1.00 88.06 172 GLY A CA 1
ATOM 1204 C C . GLY A 1 172 ? 69.800 4.692 -33.626 1.00 88.06 172 GLY A C 1
ATOM 1205 O O . GLY A 1 172 ? 69.900 4.227 -34.759 1.00 88.06 172 GLY A O 1
ATOM 1206 N N . VAL A 1 173 ? 70.518 4.250 -32.592 1.00 90.56 173 VAL A N 1
ATOM 1207 C CA . VAL A 1 173 ? 71.436 3.105 -32.640 1.00 90.56 173 VAL A CA 1
ATOM 1208 C C . VAL A 1 173 ? 70.769 1.814 -32.186 1.00 90.56 173 VAL A C 1
ATOM 1210 O O . VAL A 1 173 ? 69.745 1.820 -31.497 1.00 90.56 173 VAL A O 1
ATOM 1213 N N . GLN A 1 174 ? 71.391 0.690 -32.541 1.00 89.12 174 GLN A N 1
ATOM 1214 C CA . GLN A 1 174 ? 71.029 -0.618 -32.013 1.00 89.12 174 GLN A CA 1
ATOM 1215 C C . GLN A 1 174 ? 71.057 -0.620 -30.488 1.00 89.12 174 GLN A C 1
ATOM 1217 O O . GLN A 1 174 ? 71.989 -0.102 -29.872 1.00 89.12 174 GLN A O 1
ATOM 1222 N N . ARG A 1 175 ? 70.086 -1.295 -29.871 1.00 81.81 175 ARG A N 1
ATOM 1223 C CA . ARG A 1 175 ? 70.082 -1.437 -28.419 1.00 81.81 175 ARG A CA 1
ATOM 1224 C C . ARG A 1 175 ? 71.196 -2.355 -27.930 1.00 81.81 175 ARG A C 1
ATOM 1226 O O . ARG A 1 175 ? 71.282 -3.513 -28.346 1.00 81.81 175 ARG A O 1
ATOM 1233 N N . GLY A 1 176 ? 71.992 -1.869 -26.977 1.00 71.00 176 GLY A N 1
ATOM 1234 C CA . GLY A 1 176 ? 73.224 -2.533 -26.525 1.00 71.00 176 GLY A CA 1
ATOM 1235 C C . GLY A 1 176 ? 73.057 -3.931 -25.903 1.00 71.00 176 GLY A C 1
ATOM 1236 O O . GLY A 1 176 ? 74.037 -4.656 -25.763 1.00 71.00 176 GLY A O 1
ATOM 1237 N N . ASN A 1 177 ? 71.834 -4.345 -25.552 1.00 77.25 177 ASN A N 1
ATOM 1238 C CA . ASN A 1 177 ? 71.523 -5.674 -25.005 1.00 77.25 177 ASN A CA 1
ATOM 1239 C C . ASN A 1 177 ? 71.043 -6.698 -26.056 1.00 77.25 177 ASN A C 1
ATOM 1241 O O . ASN A 1 177 ? 70.563 -7.766 -25.681 1.00 77.25 177 ASN A O 1
ATOM 1245 N N . GLY A 1 178 ? 71.137 -6.383 -27.352 1.00 78.56 178 GLY A N 1
ATOM 1246 C CA . GLY A 1 178 ? 70.772 -7.299 -28.440 1.00 78.56 178 GLY A CA 1
ATOM 1247 C C . GLY A 1 178 ? 69.274 -7.363 -28.765 1.00 78.56 178 GLY A C 1
ATOM 1248 O O . GLY A 1 178 ? 68.870 -8.184 -29.584 1.00 78.56 178 GLY A O 1
ATOM 1249 N N . ARG A 1 179 ? 68.439 -6.489 -28.182 1.00 89.44 179 ARG A N 1
ATOM 1250 C CA . ARG A 1 179 ? 66.982 -6.424 -28.433 1.00 89.44 179 ARG A CA 1
ATOM 1251 C C . ARG A 1 179 ? 66.614 -5.591 -29.663 1.00 89.44 179 ARG A C 1
ATOM 1253 O O . ARG A 1 179 ? 65.831 -4.638 -29.576 1.00 89.44 179 ARG A O 1
ATOM 1260 N N . VAL A 1 180 ? 67.217 -5.968 -30.782 1.00 91.75 180 VAL A N 1
ATOM 1261 C CA . VAL A 1 180 ? 67.085 -5.379 -32.122 1.00 91.75 180 VAL A CA 1
ATOM 1262 C C . VAL A 1 180 ? 66.123 -6.190 -32.992 1.00 91.75 180 VAL A C 1
ATOM 1264 O O . VAL A 1 180 ? 65.816 -7.338 -32.673 1.00 91.75 180 VAL A O 1
ATOM 1267 N N . LEU A 1 181 ? 65.676 -5.626 -34.113 1.00 92.69 181 LEU A N 1
ATOM 1268 C CA . LEU A 1 181 ? 64.970 -6.377 -35.152 1.00 92.69 181 LEU A CA 1
ATOM 1269 C C . LEU A 1 181 ? 65.847 -7.538 -35.648 1.00 92.69 181 LEU A C 1
ATOM 1271 O O . LEU A 1 181 ? 67.051 -7.377 -35.873 1.00 92.69 181 LEU A O 1
ATOM 1275 N N . GLY A 1 182 ? 65.245 -8.717 -35.789 1.00 89.56 182 GLY A N 1
ATOM 1276 C CA . GLY A 1 182 ? 65.946 -9.949 -36.141 1.00 89.56 182 GLY A CA 1
ATOM 1277 C C . GLY A 1 182 ? 66.654 -10.637 -34.976 1.00 89.56 182 GLY A C 1
ATOM 1278 O O . GLY A 1 182 ? 67.525 -11.472 -35.216 1.00 89.56 182 GLY A O 1
ATOM 1279 N N . ASN A 1 183 ? 66.321 -10.306 -33.721 1.00 87.50 183 ASN A N 1
ATOM 1280 C CA . ASN A 1 183 ? 66.856 -11.022 -32.564 1.00 87.50 183 ASN A CA 1
ATOM 1281 C C . ASN A 1 183 ? 66.434 -12.502 -32.601 1.00 87.50 183 ASN A C 1
ATOM 1283 O O . ASN A 1 183 ? 65.280 -12.851 -32.356 1.00 87.50 183 ASN A O 1
ATOM 1287 N N . SER A 1 184 ? 67.404 -13.370 -32.885 1.00 75.12 184 SER A N 1
ATOM 1288 C CA . SER A 1 184 ? 67.220 -14.814 -33.000 1.00 75.12 184 SER A CA 1
ATOM 1289 C C . SER A 1 184 ? 67.618 -15.582 -31.736 1.00 75.12 184 SER A C 1
ATOM 1291 O O . SER A 1 184 ? 67.769 -16.799 -31.810 1.00 75.12 184 SER A O 1
ATOM 1293 N N . ASN A 1 185 ? 67.856 -14.913 -30.597 1.00 83.12 185 ASN A N 1
ATOM 1294 C CA . ASN A 1 185 ? 68.205 -15.583 -29.344 1.00 83.12 185 ASN A CA 1
ATOM 1295 C C . ASN A 1 185 ? 66.965 -16.282 -28.752 1.00 83.12 185 ASN A C 1
ATOM 1297 O O . ASN A 1 185 ? 66.088 -15.599 -28.227 1.00 83.12 185 ASN A O 1
ATOM 1301 N N . PRO A 1 186 ? 66.889 -17.626 -28.749 1.00 75.69 186 PRO A N 1
ATOM 1302 C CA . PRO A 1 186 ? 65.711 -18.331 -28.248 1.00 75.69 186 PRO A CA 1
ATOM 1303 C C . PRO A 1 186 ? 65.515 -18.193 -26.728 1.00 75.69 186 PRO A C 1
ATOM 1305 O O . PRO A 1 186 ? 64.415 -18.436 -26.243 1.00 75.69 186 PRO A O 1
ATOM 1308 N N . ALA A 1 187 ? 66.550 -17.798 -25.972 1.00 81.69 187 ALA A N 1
ATOM 1309 C CA . ALA A 1 187 ? 66.472 -17.601 -24.521 1.00 81.69 187 ALA A CA 1
ATOM 1310 C C . ALA A 1 187 ? 65.999 -16.190 -24.106 1.00 81.69 187 ALA A C 1
ATOM 1312 O O . ALA A 1 187 ? 65.502 -16.021 -22.996 1.00 81.69 187 ALA A O 1
ATOM 1313 N N . ASP A 1 188 ? 66.133 -15.183 -24.979 1.00 84.50 188 ASP A N 1
ATOM 1314 C CA . ASP A 1 188 ? 65.551 -13.839 -24.807 1.00 84.50 188 ASP A CA 1
ATOM 1315 C C . ASP A 1 188 ? 65.197 -13.265 -26.193 1.00 84.50 188 ASP A C 1
ATOM 1317 O O . ASP A 1 188 ? 65.911 -12.389 -26.691 1.00 84.50 188 ASP A O 1
ATOM 1321 N N . PRO A 1 189 ? 64.123 -13.754 -26.853 1.00 85.62 189 PRO A N 1
ATOM 1322 C CA . PRO A 1 189 ? 63.770 -13.387 -28.230 1.00 85.62 189 PRO A CA 1
ATOM 1323 C C . PRO A 1 189 ? 63.101 -12.008 -28.304 1.00 85.62 189 PRO A C 1
ATOM 1325 O O . PRO A 1 189 ? 62.236 -11.763 -29.142 1.00 85.62 189 PRO A O 1
ATOM 1328 N N . LYS A 1 190 ? 63.427 -11.109 -27.375 1.00 90.56 190 LYS A N 1
ATOM 1329 C CA . LYS A 1 190 ? 62.744 -9.834 -27.213 1.00 90.56 190 LYS A CA 1
ATOM 1330 C C . LYS A 1 190 ? 63.306 -8.768 -28.141 1.00 90.56 190 LYS A C 1
ATOM 1332 O O . LYS A 1 190 ? 64.515 -8.675 -28.345 1.00 90.56 190 LYS A O 1
ATOM 1337 N N . VAL A 1 191 ? 62.418 -7.916 -28.631 1.00 89.81 191 VAL A N 1
ATOM 1338 C CA . VAL A 1 191 ? 62.715 -6.718 -29.413 1.00 89.81 191 VAL A CA 1
ATOM 1339 C C . VAL A 1 191 ? 62.177 -5.508 -28.667 1.00 89.81 191 VAL A C 1
ATOM 1341 O O . VAL A 1 191 ? 61.146 -5.573 -27.994 1.00 89.81 191 VAL A O 1
ATOM 1344 N N . THR A 1 192 ? 62.909 -4.405 -28.762 1.00 88.69 192 THR A N 1
ATOM 1345 C CA . THR A 1 192 ? 62.492 -3.126 -28.185 1.00 88.69 192 THR A CA 1
ATOM 1346 C C . THR A 1 192 ? 61.353 -2.531 -29.006 1.00 88.69 192 THR A C 1
ATOM 1348 O O . THR A 1 192 ? 61.456 -2.451 -30.231 1.00 88.69 192 THR A O 1
ATOM 1351 N N . ILE A 1 193 ? 60.286 -2.108 -28.337 1.00 87.50 193 ILE A N 1
ATOM 1352 C CA . ILE A 1 193 ? 59.152 -1.413 -28.959 1.00 87.50 193 ILE A CA 1
ATOM 1353 C C . ILE A 1 193 ? 59.112 0.038 -28.478 1.00 87.50 193 ILE A C 1
ATOM 1355 O O . ILE A 1 193 ? 59.597 0.324 -27.385 1.00 87.50 193 ILE A O 1
ATOM 1359 N N . GLY A 1 194 ? 58.566 0.930 -29.297 1.00 80.44 194 GLY A N 1
ATOM 1360 C CA . GLY A 1 194 ? 58.216 2.302 -28.945 1.00 80.44 194 GLY A CA 1
ATOM 1361 C C . GLY A 1 194 ? 56.713 2.455 -28.701 1.00 80.44 194 GLY A C 1
ATOM 1362 O O . GLY A 1 194 ? 55.918 1.603 -29.085 1.00 80.44 194 GLY A O 1
ATOM 1363 N N . ARG A 1 195 ? 56.332 3.545 -28.043 1.00 75.69 195 ARG A N 1
ATOM 1364 C CA . ARG A 1 195 ? 54.976 4.105 -27.981 1.00 75.69 195 ARG A CA 1
ATOM 1365 C C . ARG A 1 195 ? 55.159 5.578 -27.653 1.00 75.69 195 ARG A C 1
ATOM 1367 O O . ARG A 1 195 ? 56.049 5.886 -26.857 1.00 75.69 195 ARG A O 1
ATOM 1374 N N . THR A 1 196 ? 54.368 6.458 -28.248 1.00 65.06 196 THR A N 1
ATOM 1375 C CA . THR A 1 196 ? 54.479 7.883 -27.946 1.00 65.06 196 THR A CA 1
ATOM 1376 C C . THR A 1 196 ? 53.561 8.264 -26.784 1.00 65.06 196 THR A C 1
ATOM 1378 O O . THR A 1 196 ? 52.384 7.930 -26.809 1.00 65.06 196 THR A O 1
ATOM 1381 N N . ASP A 1 197 ? 54.087 8.940 -25.757 1.00 58.41 197 ASP A N 1
ATOM 1382 C CA . ASP A 1 197 ? 53.315 9.439 -24.604 1.00 58.41 197 ASP A CA 1
ATOM 1383 C C . ASP A 1 197 ? 53.349 10.976 -24.566 1.00 58.41 197 ASP A C 1
ATOM 1385 O O . ASP A 1 197 ? 54.423 11.577 -24.434 1.00 58.41 197 ASP A O 1
ATOM 1389 N N . ILE A 1 198 ? 52.163 11.592 -24.642 1.00 50.75 198 ILE A N 1
ATOM 1390 C CA . ILE A 1 198 ? 51.911 13.045 -24.594 1.00 50.75 198 ILE A CA 1
ATOM 1391 C C . ILE A 1 198 ? 52.504 13.722 -23.346 1.00 50.75 198 ILE A C 1
ATOM 1393 O O . ILE A 1 198 ? 52.839 14.901 -23.395 1.00 50.75 198 ILE A O 1
ATOM 1397 N N . ASN A 1 199 ? 52.726 12.995 -22.248 1.00 51.53 199 ASN A N 1
ATOM 1398 C CA . ASN A 1 199 ? 53.261 13.584 -21.017 1.00 51.53 199 ASN A CA 1
ATOM 1399 C C . ASN A 1 199 ? 54.794 13.559 -20.915 1.00 51.53 199 ASN A C 1
ATOM 1401 O O . ASN A 1 199 ? 55.355 14.226 -20.045 1.00 51.53 199 ASN A O 1
ATOM 1405 N N . THR A 1 200 ? 55.490 12.788 -21.761 1.00 57.59 200 THR A N 1
ATOM 1406 C CA . THR A 1 200 ? 56.959 12.646 -21.683 1.00 57.59 200 THR A CA 1
ATOM 1407 C C . THR A 1 200 ? 57.708 13.164 -22.907 1.00 57.59 200 THR A C 1
ATOM 1409 O O . THR A 1 200 ? 58.928 13.303 -22.831 1.00 57.59 200 THR A O 1
ATOM 1412 N N . GLY A 1 201 ? 57.012 13.452 -24.015 1.00 56.38 201 GLY A N 1
ATOM 1413 C CA . GLY A 1 201 ? 57.617 13.940 -25.261 1.00 56.38 201 GLY A CA 1
ATOM 1414 C C . GLY A 1 201 ? 58.491 12.902 -25.972 1.00 56.38 201 GLY A C 1
ATOM 1415 O O . GLY A 1 201 ? 59.290 13.258 -26.827 1.00 56.38 201 GLY A O 1
ATOM 1416 N N . ARG A 1 202 ? 58.397 11.614 -25.616 1.00 63.78 202 ARG A N 1
ATOM 1417 C CA . ARG A 1 202 ? 59.252 10.541 -26.154 1.00 63.78 202 ARG A CA 1
ATOM 1418 C C . ARG A 1 202 ? 58.505 9.714 -27.197 1.00 63.78 202 ARG A C 1
ATOM 1420 O O . ARG A 1 202 ? 57.501 9.101 -26.856 1.00 63.78 202 ARG A O 1
ATOM 1427 N N . TRP A 1 203 ? 59.041 9.590 -28.415 1.00 66.00 203 TRP A N 1
ATOM 1428 C CA . TRP A 1 203 ? 58.521 8.672 -29.455 1.00 66.00 203 TRP A CA 1
ATOM 1429 C C . TRP A 1 203 ? 58.982 7.217 -29.303 1.00 66.00 203 TRP A C 1
ATOM 1431 O O . TRP A 1 203 ? 58.410 6.303 -29.898 1.00 66.00 203 TRP A O 1
ATOM 1441 N N . MET A 1 204 ? 59.980 6.991 -28.444 1.00 69.06 204 MET A N 1
ATOM 1442 C CA . MET A 1 204 ? 60.464 5.673 -28.038 1.00 69.06 204 MET A CA 1
ATOM 1443 C C . MET A 1 204 ? 60.469 5.573 -26.507 1.00 69.06 204 MET A C 1
ATOM 1445 O O . MET A 1 204 ? 61.298 6.184 -25.826 1.00 69.06 204 MET A O 1
ATOM 1449 N N . VAL A 1 205 ? 59.559 4.767 -25.952 1.00 60.75 205 VAL A N 1
ATOM 1450 C CA . VAL A 1 205 ? 59.548 4.370 -24.534 1.00 60.75 205 VAL A CA 1
ATOM 1451 C C . VAL A 1 205 ? 59.960 2.902 -24.452 1.00 60.75 205 VAL A C 1
ATOM 1453 O O . VAL A 1 205 ? 59.375 2.060 -25.120 1.00 60.75 205 VAL A O 1
ATOM 1456 N N . GLN A 1 206 ? 60.996 2.588 -23.669 1.00 68.00 206 GLN A N 1
ATOM 1457 C CA . GLN A 1 206 ? 61.744 1.321 -23.734 1.00 68.00 206 GLN A CA 1
ATOM 1458 C C . GLN A 1 206 ? 60.994 0.089 -23.176 1.00 68.00 206 GLN A C 1
ATOM 1460 O O . GLN A 1 206 ? 61.430 -0.532 -22.200 1.00 68.00 206 GLN A O 1
ATOM 1465 N N . PHE A 1 207 ? 59.911 -0.328 -23.828 1.00 76.12 207 PHE A N 1
ATOM 1466 C CA . PHE A 1 207 ? 59.236 -1.603 -23.575 1.00 76.12 207 PHE A CA 1
ATOM 1467 C C . PHE A 1 207 ? 59.818 -2.723 -24.449 1.00 76.12 207 PHE A C 1
ATOM 1469 O O . PHE A 1 207 ? 60.627 -2.488 -25.349 1.00 76.12 207 PHE A O 1
ATOM 1476 N N . ASN A 1 208 ? 59.456 -3.976 -24.160 1.00 86.56 208 ASN A N 1
ATOM 1477 C CA . ASN A 1 208 ? 59.918 -5.127 -24.935 1.00 86.56 208 ASN A CA 1
ATOM 1478 C C . ASN A 1 208 ? 58.759 -6.063 -25.241 1.00 86.56 208 ASN A C 1
ATOM 1480 O O . ASN A 1 208 ? 57.988 -6.389 -24.342 1.00 86.56 208 ASN A O 1
ATOM 1484 N N . THR A 1 209 ? 58.716 -6.566 -26.468 1.00 89.31 209 THR A N 1
ATOM 1485 C CA . THR A 1 209 ? 57.836 -7.667 -26.874 1.00 89.31 209 THR A CA 1
ATOM 1486 C C . THR A 1 209 ? 58.667 -8.777 -27.511 1.00 89.31 209 THR A C 1
ATOM 1488 O O . THR A 1 209 ? 59.859 -8.589 -27.748 1.00 89.31 209 THR A O 1
ATOM 1491 N N . ASN A 1 210 ? 58.080 -9.941 -27.775 1.00 90.38 210 ASN A N 1
ATOM 1492 C CA . ASN A 1 210 ? 58.768 -11.000 -28.516 1.00 90.38 210 ASN A CA 1
ATOM 1493 C C . ASN A 1 210 ? 58.910 -10.618 -29.996 1.00 90.38 210 ASN A C 1
ATOM 1495 O O . ASN A 1 210 ? 57.996 -10.041 -30.573 1.00 90.38 210 ASN A O 1
ATOM 1499 N N . ALA A 1 211 ? 60.015 -10.999 -30.639 1.00 86.81 211 ALA A N 1
ATOM 1500 C CA . ALA A 1 211 ? 60.253 -10.766 -32.067 1.00 86.81 211 ALA A CA 1
ATOM 1501 C C . ALA A 1 211 ? 59.142 -11.341 -32.967 1.00 86.81 211 ALA A C 1
ATOM 1503 O O . ALA A 1 211 ? 58.951 -10.876 -34.084 1.00 86.81 211 ALA A O 1
ATOM 1504 N N . THR A 1 212 ? 58.401 -12.341 -32.483 1.00 90.06 212 THR A N 1
ATOM 1505 C CA . THR A 1 212 ? 57.267 -12.972 -33.171 1.00 90.06 212 THR A CA 1
ATOM 1506 C C . THR A 1 212 ? 55.946 -12.211 -33.033 1.00 90.06 212 THR A C 1
ATOM 1508 O O . THR A 1 212 ? 54.972 -12.573 -33.691 1.00 90.06 212 THR A O 1
ATOM 1511 N N . SER A 1 213 ? 55.878 -11.180 -32.192 1.00 90.94 213 SER A N 1
ATOM 1512 C CA . SER A 1 213 ? 54.708 -10.307 -32.107 1.00 90.94 213 SER A CA 1
ATOM 1513 C C . SER A 1 213 ? 54.595 -9.488 -33.392 1.00 90.94 213 SER A C 1
ATOM 1515 O O . SER A 1 213 ? 55.575 -8.882 -33.822 1.00 90.94 213 SER A O 1
ATOM 1517 N N . SER A 1 214 ? 53.408 -9.482 -34.000 1.00 93.62 214 SER A N 1
ATOM 1518 C CA . SER A 1 214 ? 53.115 -8.635 -35.157 1.00 93.62 214 SER A CA 1
ATOM 1519 C C . SER A 1 214 ? 52.640 -7.280 -34.653 1.00 93.62 214 SER A C 1
ATOM 1521 O O . SER A 1 214 ? 51.624 -7.222 -33.962 1.00 93.62 214 SER A O 1
ATOM 1523 N N . LEU A 1 215 ? 53.389 -6.221 -34.947 1.00 92.81 215 LEU A N 1
ATOM 1524 C CA . LEU A 1 215 ? 53.053 -4.850 -34.562 1.00 92.81 215 LEU A CA 1
ATOM 1525 C C . LEU A 1 215 ? 53.346 -3.889 -35.723 1.00 92.81 215 LEU A C 1
ATOM 1527 O O . LEU A 1 215 ? 54.169 -4.219 -36.586 1.00 92.81 215 LEU A O 1
ATOM 1531 N N . PRO A 1 216 ? 52.723 -2.702 -35.741 1.00 94.38 216 PRO A N 1
ATOM 1532 C CA . PRO A 1 216 ? 53.105 -1.619 -36.637 1.00 94.38 216 PRO A CA 1
ATOM 1533 C C . PRO A 1 216 ? 54.561 -1.186 -36.481 1.00 94.38 216 PRO A C 1
ATOM 1535 O O . PRO A 1 216 ? 55.189 -1.422 -35.446 1.00 94.38 216 PRO A O 1
ATOM 1538 N N . VAL A 1 217 ? 55.088 -0.510 -37.499 1.00 93.75 217 VAL A N 1
ATOM 1539 C CA . VAL A 1 217 ? 56.424 0.103 -37.499 1.00 93.75 217 VAL A CA 1
ATOM 1540 C C . VAL A 1 217 ? 56.319 1.570 -37.918 1.00 93.75 217 VAL A C 1
ATOM 1542 O O . VAL A 1 217 ? 55.398 1.947 -38.640 1.00 93.75 217 VAL A O 1
ATOM 1545 N N . TYR A 1 218 ? 57.268 2.402 -37.493 1.00 94.19 218 TYR A N 1
ATOM 1546 C CA . TYR A 1 218 ? 57.373 3.775 -37.992 1.00 94.19 218 TYR A CA 1
ATOM 1547 C C . TYR A 1 218 ? 58.108 3.822 -39.332 1.00 94.19 218 TYR A C 1
ATOM 1549 O O . TYR A 1 218 ? 59.088 3.099 -39.538 1.00 94.19 218 TYR A O 1
ATOM 1557 N N . ALA A 1 219 ? 57.681 4.721 -40.210 1.00 95.88 219 ALA A N 1
ATOM 1558 C CA . ALA A 1 219 ? 58.276 4.978 -41.514 1.00 95.88 219 ALA A CA 1
ATOM 1559 C C . ALA A 1 219 ? 58.755 6.432 -41.618 1.00 95.88 219 ALA A C 1
ATOM 1561 O O . ALA A 1 219 ? 58.125 7.333 -41.066 1.00 95.88 219 ALA A O 1
ATOM 1562 N N . LEU A 1 220 ? 59.853 6.657 -42.344 1.00 96.50 220 LEU A N 1
ATOM 1563 C CA . LEU A 1 220 ? 60.374 7.988 -42.659 1.00 96.50 220 LEU A CA 1
ATOM 1564 C C . LEU A 1 220 ? 60.716 8.087 -44.147 1.00 96.50 220 LEU A C 1
ATOM 1566 O O . LEU A 1 220 ? 61.381 7.196 -44.688 1.00 96.50 220 LEU A O 1
ATOM 1570 N N . SER A 1 221 ? 60.289 9.174 -44.786 1.00 96.88 221 SER A N 1
ATOM 1571 C CA . SER A 1 221 ? 60.576 9.443 -46.195 1.00 96.88 221 SER A CA 1
ATOM 1572 C C . SER A 1 221 ? 62.032 9.861 -46.418 1.00 96.88 221 SER A C 1
ATOM 1574 O O . SER A 1 221 ? 62.724 10.307 -45.497 1.00 96.88 221 SER A O 1
ATOM 1576 N N . GLU A 1 222 ? 62.493 9.801 -47.664 1.00 93.38 222 GLU A N 1
ATOM 1577 C CA . GLU A 1 222 ? 63.631 10.595 -48.141 1.00 93.38 222 GLU A CA 1
ATOM 1578 C C . GLU A 1 222 ? 63.343 12.114 -48.069 1.00 93.38 222 GLU A C 1
ATOM 1580 O O . GLU A 1 222 ? 62.185 12.499 -47.877 1.00 93.38 222 GLU A O 1
ATOM 1585 N N . PRO A 1 223 ? 64.360 12.999 -48.168 1.00 92.88 223 PRO A N 1
ATOM 1586 C CA . PRO A 1 223 ? 64.130 14.441 -48.228 1.00 92.88 223 PRO A CA 1
ATOM 1587 C C . PRO A 1 223 ? 63.311 14.831 -49.466 1.00 92.88 223 PRO A C 1
ATOM 1589 O O . PRO A 1 223 ? 63.761 14.631 -50.589 1.00 92.88 223 PRO A O 1
ATOM 1592 N N . LEU A 1 224 ? 62.150 15.436 -49.237 1.00 91.75 224 LEU A N 1
ATOM 1593 C CA . LEU A 1 224 ? 61.222 15.965 -50.238 1.00 91.75 224 LEU A CA 1
ATOM 1594 C C . LEU A 1 224 ? 61.433 17.467 -50.422 1.00 91.75 224 LEU A C 1
ATOM 1596 O O . LEU A 1 224 ? 61.920 18.123 -49.502 1.00 91.75 224 LEU A O 1
ATOM 1600 N N . THR A 1 225 ? 61.057 18.024 -51.573 1.00 87.56 225 THR A N 1
ATOM 1601 C CA . THR A 1 225 ? 61.281 19.441 -51.913 1.00 87.56 225 THR A CA 1
ATOM 1602 C C . THR A 1 225 ? 59.998 20.275 -51.973 1.00 87.56 225 THR A C 1
ATOM 1604 O O . THR A 1 225 ? 59.014 19.893 -52.594 1.00 87.56 225 THR A O 1
ATOM 1607 N N . VAL A 1 226 ? 60.019 21.480 -51.408 1.00 83.94 226 VAL A N 1
ATOM 1608 C CA . VAL A 1 226 ? 58.939 22.470 -51.528 1.00 83.94 226 VAL A CA 1
ATOM 1609 C C . VAL A 1 226 ? 58.879 23.053 -52.949 1.00 83.94 226 VAL A C 1
ATOM 1611 O O . VAL A 1 226 ? 59.881 23.538 -53.480 1.00 83.94 226 VAL A O 1
ATOM 1614 N N . GLN A 1 227 ? 57.688 23.038 -53.546 1.00 74.38 227 GLN A N 1
ATOM 1615 C CA . GLN A 1 227 ? 57.326 23.540 -54.876 1.00 74.38 227 GLN A CA 1
ATOM 1616 C C . GLN A 1 227 ? 56.414 24.783 -54.774 1.00 74.38 227 GLN A C 1
ATOM 1618 O O . GLN A 1 227 ? 55.942 25.138 -53.697 1.00 74.38 227 GLN A O 1
ATOM 1623 N N . VAL A 1 228 ? 56.148 25.465 -55.895 1.00 59.25 228 VAL A N 1
ATOM 1624 C CA . VAL A 1 228 ? 55.210 26.608 -55.959 1.00 59.25 228 VAL A CA 1
ATOM 1625 C C . VAL A 1 228 ? 53.816 26.110 -56.372 1.00 59.25 228 VAL A C 1
ATOM 1627 O O . VAL A 1 228 ? 53.674 25.604 -57.484 1.00 59.25 228 VAL A O 1
ATOM 1630 N N . GLY A 1 229 ? 52.807 26.257 -55.505 1.00 49.16 229 GLY A N 1
ATOM 1631 C CA . GLY A 1 229 ? 51.397 25.934 -55.766 1.00 49.16 229 GLY A CA 1
ATOM 1632 C C . GLY A 1 229 ? 50.631 27.102 -56.403 1.00 49.16 229 GLY A C 1
ATOM 1633 O O . GLY A 1 229 ? 50.889 28.269 -56.102 1.00 49.16 229 GLY A O 1
ATOM 1634 N N . GLY A 1 230 ? 49.718 26.808 -57.334 1.00 53.44 230 GLY A N 1
ATOM 1635 C CA . GLY A 1 230 ? 48.825 27.811 -57.933 1.00 53.44 230 GLY A CA 1
ATOM 1636 C C . GLY A 1 230 ? 47.732 28.278 -56.955 1.00 53.44 230 GLY A C 1
ATOM 1637 O O . GLY A 1 230 ? 47.523 27.616 -55.945 1.00 53.44 230 GLY A O 1
ATOM 1638 N N . PRO A 1 231 ? 47.052 29.413 -57.214 1.00 53.34 231 PRO A N 1
ATOM 1639 C CA . PRO A 1 231 ? 45.906 29.831 -56.407 1.00 53.34 231 PRO A CA 1
ATOM 1640 C C . PRO A 1 231 ? 44.745 28.840 -56.566 1.00 53.34 231 PRO A C 1
ATOM 1642 O O . PRO A 1 231 ? 44.380 28.534 -57.703 1.00 53.34 231 PRO A O 1
ATOM 1645 N N . ASP A 1 232 ? 44.181 28.385 -55.445 1.00 64.50 232 ASP A N 1
ATOM 1646 C CA . ASP A 1 232 ? 42.878 27.723 -55.419 1.00 64.50 232 ASP A CA 1
ATOM 1647 C C . ASP A 1 232 ? 41.775 28.786 -55.415 1.00 64.50 232 ASP A C 1
ATOM 1649 O O . ASP A 1 232 ? 41.815 29.748 -54.643 1.00 64.50 232 ASP A O 1
ATOM 1653 N N . THR A 1 233 ? 40.845 28.658 -56.349 1.00 75.31 233 THR A N 1
ATOM 1654 C CA . THR A 1 233 ? 39.706 29.566 -56.522 1.00 75.31 233 THR A CA 1
ATOM 1655 C C . THR A 1 233 ? 38.388 28.811 -56.602 1.00 75.31 233 THR A C 1
ATOM 1657 O O . THR A 1 233 ? 37.359 29.436 -56.871 1.00 75.31 233 THR A O 1
ATOM 1660 N N . ASP A 1 234 ? 38.427 27.487 -56.464 1.00 80.81 234 ASP A N 1
ATOM 1661 C CA . ASP A 1 234 ? 37.244 26.653 -56.551 1.00 80.81 234 ASP A CA 1
ATOM 1662 C C . ASP A 1 234 ? 36.584 26.632 -55.159 1.00 80.81 234 ASP A C 1
ATOM 1664 O O . ASP A 1 234 ? 37.268 26.405 -54.171 1.00 80.81 234 ASP A O 1
ATOM 1668 N N . PRO A 1 235 ? 35.289 26.978 -55.030 1.00 84.88 235 PRO A N 1
ATOM 1669 C CA . PRO A 1 235 ? 34.597 26.893 -53.748 1.00 84.88 235 PRO A CA 1
ATOM 1670 C C . PRO A 1 235 ? 34.349 25.446 -53.307 1.00 84.88 235 PRO A C 1
ATOM 1672 O O . PRO A 1 235 ? 34.132 24.602 -54.182 1.00 84.88 235 PRO A O 1
ATOM 1675 N N . PRO A 1 236 ? 34.192 25.193 -51.992 1.00 91.94 236 PRO A N 1
ATOM 1676 C CA . PRO A 1 236 ? 33.935 23.849 -51.484 1.00 91.94 236 PRO A CA 1
ATOM 1677 C C . PRO A 1 236 ? 32.602 23.326 -52.007 1.00 91.94 236 PRO A C 1
ATOM 1679 O O . PRO A 1 236 ? 31.614 24.062 -52.062 1.00 91.94 236 PRO A O 1
ATOM 1682 N N . VAL A 1 237 ? 32.540 22.047 -52.372 1.00 91.88 237 VAL A N 1
ATOM 1683 C CA . VAL A 1 237 ? 31.333 21.396 -52.898 1.00 91.88 237 VAL A CA 1
ATOM 1684 C C . VAL A 1 237 ? 30.949 20.220 -52.009 1.00 91.88 237 VAL A C 1
ATOM 1686 O O . VAL A 1 237 ? 31.791 19.468 -51.530 1.00 91.88 237 VAL A O 1
ATOM 1689 N N . ILE A 1 238 ? 29.648 20.022 -51.785 1.00 94.38 238 ILE A N 1
ATOM 1690 C CA . ILE A 1 238 ? 29.160 18.849 -51.052 1.00 94.38 238 ILE A CA 1
ATOM 1691 C C . ILE A 1 238 ? 29.437 17.590 -51.884 1.00 94.38 238 ILE A C 1
ATOM 1693 O O . ILE A 1 238 ? 28.869 17.402 -52.960 1.00 94.38 238 ILE A O 1
ATOM 1697 N N . ALA A 1 239 ? 30.293 16.717 -51.360 1.00 92.50 239 ALA A N 1
ATOM 1698 C CA . ALA A 1 239 ? 30.616 15.415 -51.928 1.00 92.50 239 ALA A CA 1
ATOM 1699 C C . ALA A 1 239 ? 29.533 14.370 -51.616 1.00 92.50 239 ALA A C 1
ATOM 1701 O O . ALA A 1 239 ? 29.227 13.521 -52.455 1.00 92.50 239 ALA A O 1
ATOM 1702 N N . SER A 1 240 ? 28.939 14.430 -50.422 1.00 94.75 240 SER A N 1
ATOM 1703 C CA . SER A 1 240 ? 27.831 13.558 -50.022 1.00 94.75 240 SER A CA 1
ATOM 1704 C C . SER A 1 240 ? 27.021 14.138 -48.869 1.00 94.75 240 SER A C 1
ATOM 1706 O O . SER A 1 240 ? 27.538 14.911 -48.066 1.00 94.75 240 SER A O 1
ATOM 1708 N N . THR A 1 241 ? 25.769 13.702 -48.742 1.00 96.00 241 THR A N 1
ATOM 1709 C CA . THR A 1 241 ? 24.908 14.011 -47.597 1.00 96.00 241 THR A CA 1
ATOM 1710 C C . THR A 1 241 ? 24.418 12.735 -46.914 1.00 96.00 241 THR A C 1
ATOM 1712 O O . THR A 1 241 ? 24.230 11.700 -47.557 1.00 96.00 241 THR A O 1
ATOM 1715 N N . ASN A 1 242 ? 24.183 12.812 -45.607 1.00 92.25 242 ASN A N 1
ATOM 1716 C CA . ASN A 1 242 ? 23.448 11.829 -44.824 1.00 92.25 242 ASN A CA 1
ATOM 1717 C C . ASN A 1 242 ? 22.386 12.571 -43.996 1.00 92.25 242 ASN A C 1
ATOM 1719 O O . ASN A 1 242 ? 22.766 13.346 -43.124 1.00 92.25 242 ASN A O 1
ATOM 1723 N N . PRO A 1 243 ? 21.083 12.391 -44.239 1.00 94.44 243 PRO A N 1
ATOM 1724 C CA . PRO A 1 243 ? 20.481 11.500 -45.224 1.00 94.44 243 PRO A CA 1
ATOM 1725 C C . PRO A 1 243 ? 20.911 11.833 -46.653 1.00 94.44 243 PRO A C 1
ATOM 1727 O O . PRO A 1 243 ? 21.135 12.999 -46.993 1.00 94.44 243 PRO A O 1
ATOM 1730 N N . ALA A 1 244 ? 21.022 10.802 -47.490 1.00 93.50 244 ALA A N 1
ATOM 1731 C CA . ALA A 1 244 ? 21.203 11.002 -48.922 1.00 93.50 244 ALA A CA 1
ATOM 1732 C C . ALA A 1 244 ? 19.983 11.742 -49.494 1.00 93.50 244 ALA A C 1
ATOM 1734 O O . ALA A 1 244 ? 18.865 11.571 -48.998 1.00 93.50 244 ALA A O 1
ATOM 1735 N N . ASP A 1 245 ? 20.197 12.553 -50.525 1.00 94.12 245 ASP A N 1
ATOM 1736 C CA . ASP A 1 245 ? 19.104 13.217 -51.236 1.00 94.12 245 ASP A CA 1
ATOM 1737 C C . ASP A 1 245 ? 18.068 12.198 -51.755 1.00 94.12 245 ASP A C 1
ATOM 1739 O O . ASP A 1 245 ? 18.418 11.077 -52.137 1.00 94.12 245 ASP A O 1
ATOM 1743 N N . ASP A 1 246 ? 16.792 12.577 -51.699 1.00 91.94 246 ASP A N 1
ATOM 1744 C CA . ASP A 1 246 ? 15.608 11.753 -51.975 1.00 91.94 246 ASP A CA 1
ATOM 1745 C C . ASP A 1 246 ? 15.484 10.470 -51.119 1.00 91.94 246 ASP A C 1
ATOM 1747 O O . ASP A 1 246 ? 14.683 9.577 -51.425 1.00 91.94 246 ASP A O 1
ATOM 1751 N N . SER A 1 247 ? 16.255 10.333 -50.033 1.00 91.81 247 SER A N 1
ATOM 1752 C CA . SER A 1 247 ? 16.143 9.158 -49.160 1.00 91.81 247 SER A CA 1
ATOM 1753 C C . SER A 1 247 ? 14.833 9.149 -48.367 1.00 91.81 247 SER A C 1
ATOM 1755 O O . SER A 1 247 ? 14.248 10.185 -48.051 1.00 91.81 247 SER A O 1
ATOM 1757 N N . ALA A 1 248 ? 14.358 7.949 -48.032 1.00 88.81 248 ALA A N 1
ATOM 1758 C CA . ALA A 1 248 ? 13.140 7.733 -47.260 1.00 88.81 248 ALA A CA 1
ATOM 1759 C C . ALA A 1 248 ? 13.422 6.852 -46.039 1.00 88.81 248 ALA A C 1
ATOM 1761 O O . ALA A 1 248 ? 14.320 6.009 -46.072 1.00 88.81 248 ALA A O 1
ATOM 1762 N N . GLY A 1 249 ? 12.618 7.011 -44.987 1.00 81.50 249 GLY A N 1
ATOM 1763 C CA . GLY A 1 249 ? 12.775 6.249 -43.748 1.00 81.50 249 GLY A CA 1
ATOM 1764 C C . GLY A 1 249 ? 13.940 6.732 -42.887 1.00 81.50 249 GLY A C 1
ATOM 1765 O O . GLY A 1 249 ? 14.542 5.934 -42.174 1.00 81.50 249 GLY A O 1
ATOM 1766 N N . PHE A 1 250 ? 14.302 8.015 -42.989 1.00 86.31 250 PHE A N 1
ATOM 1767 C CA . PHE A 1 250 ? 15.351 8.577 -42.144 1.00 86.31 250 PHE A CA 1
ATOM 1768 C C . PHE A 1 250 ? 14.870 8.675 -40.679 1.00 86.31 250 PHE A C 1
ATOM 1770 O O . PHE A 1 250 ? 13.748 9.148 -40.461 1.00 86.31 250 PHE A O 1
ATOM 1777 N N . PRO A 1 251 ? 15.668 8.237 -39.684 1.00 80.75 251 PRO A N 1
ATOM 1778 C CA . PRO A 1 251 ? 15.296 8.333 -38.272 1.00 80.75 251 PRO A CA 1
ATOM 1779 C C . PRO A 1 251 ? 15.102 9.779 -37.812 1.00 80.75 251 PRO A C 1
ATOM 1781 O O . PRO A 1 251 ? 15.746 10.701 -38.313 1.00 80.75 251 PRO A O 1
ATOM 1784 N N . THR A 1 252 ? 14.200 9.984 -36.859 1.00 84.81 252 THR A N 1
ATOM 1785 C CA . THR A 1 252 ? 13.761 11.321 -36.444 1.00 84.81 252 THR A CA 1
ATOM 1786 C C . THR A 1 252 ? 14.766 12.052 -35.562 1.00 84.81 252 THR A C 1
ATOM 1788 O O . THR A 1 252 ? 14.720 13.282 -35.499 1.00 84.81 252 THR A O 1
ATOM 1791 N N . SER A 1 253 ? 15.668 11.318 -34.905 1.00 78.25 253 SER A N 1
ATOM 1792 C CA . SER A 1 253 ? 16.692 11.875 -34.015 1.00 78.25 253 SER A CA 1
ATOM 1793 C C . SER A 1 253 ? 18.090 11.951 -34.628 1.00 78.25 253 SER A C 1
ATOM 1795 O O . SER A 1 253 ? 19.013 12.407 -33.961 1.00 78.25 253 SER A O 1
ATOM 1797 N N . ASN A 1 254 ? 18.297 11.442 -35.845 1.00 84.06 254 ASN A N 1
ATOM 1798 C CA . ASN A 1 254 ? 19.639 11.361 -36.418 1.00 84.06 254 ASN A CA 1
ATOM 1799 C C . ASN A 1 254 ? 20.144 12.724 -36.902 1.00 84.06 254 ASN A C 1
ATOM 1801 O O . ASN A 1 254 ? 19.412 13.495 -37.525 1.00 84.06 254 ASN A O 1
ATOM 1805 N N . ASN A 1 255 ? 21.444 12.958 -36.707 1.00 90.19 255 ASN A N 1
ATOM 1806 C CA . ASN A 1 255 ? 22.120 14.151 -37.203 1.00 90.19 255 ASN A CA 1
ATOM 1807 C C . ASN A 1 255 ? 22.112 14.197 -38.734 1.00 90.19 255 ASN A C 1
ATOM 1809 O O . ASN A 1 255 ? 22.304 13.184 -39.413 1.00 90.19 255 ASN A O 1
ATOM 1813 N N . LEU A 1 256 ? 21.974 15.406 -39.267 1.00 94.69 256 LEU A N 1
ATOM 1814 C CA . LEU A 1 256 ? 22.108 15.705 -40.685 1.00 94.69 256 LEU A CA 1
ATOM 1815 C C . LEU A 1 256 ? 23.574 16.050 -40.959 1.00 94.69 256 LEU A C 1
ATOM 1817 O O . LEU A 1 256 ? 24.124 16.962 -40.347 1.00 94.69 256 LEU A O 1
ATOM 1821 N N . VAL A 1 257 ? 24.219 15.327 -41.866 1.00 96.50 257 VAL A N 1
ATOM 1822 C CA . VAL A 1 257 ? 25.644 15.474 -42.174 1.00 96.50 257 VAL A CA 1
ATOM 1823 C C . VAL A 1 257 ? 25.826 15.822 -43.645 1.00 96.50 257 VAL A C 1
ATOM 1825 O O . VAL A 1 257 ? 25.327 15.110 -44.514 1.00 96.50 257 VAL A O 1
ATOM 1828 N N . ALA A 1 258 ? 26.568 16.889 -43.926 1.00 96.44 258 ALA A N 1
ATOM 1829 C CA . ALA A 1 258 ? 27.070 17.211 -45.258 1.00 96.44 258 ALA A CA 1
ATOM 1830 C C . ALA A 1 258 ? 28.597 17.094 -45.265 1.00 96.44 258 ALA A C 1
ATOM 1832 O O . ALA A 1 258 ? 29.279 17.814 -44.540 1.00 96.44 258 ALA A O 1
ATOM 1833 N N . THR A 1 259 ? 29.122 16.199 -46.095 1.00 96.56 259 THR A N 1
ATOM 1834 C CA . THR A 1 259 ? 30.560 16.006 -46.307 1.00 96.56 259 THR A CA 1
ATOM 1835 C C . THR A 1 259 ? 30.976 16.747 -47.565 1.00 96.56 259 THR A C 1
ATOM 1837 O O . THR A 1 259 ? 30.410 16.506 -48.633 1.00 96.56 259 THR A O 1
ATOM 1840 N N . PHE A 1 260 ? 31.969 17.621 -47.457 1.00 95.00 260 PHE A N 1
ATOM 1841 C CA . PHE A 1 260 ? 32.522 18.393 -48.566 1.00 95.00 260 PHE A CA 1
ATOM 1842 C C . PHE A 1 260 ? 33.710 17.672 -49.226 1.00 95.00 260 PHE A C 1
ATOM 1844 O O . PHE A 1 260 ? 34.283 16.728 -48.677 1.00 95.00 260 PHE A O 1
ATOM 1851 N N . ASP A 1 261 ? 34.066 18.071 -50.444 1.00 91.38 261 ASP A N 1
ATOM 1852 C CA . ASP A 1 261 ? 35.223 17.548 -51.177 1.00 91.38 261 ASP A CA 1
ATOM 1853 C C . ASP A 1 261 ? 36.565 18.073 -50.642 1.00 91.38 261 ASP A C 1
ATOM 1855 O O . ASP A 1 261 ? 37.605 17.425 -50.820 1.00 91.38 261 ASP A O 1
ATOM 1859 N N . GLU A 1 262 ? 36.529 19.146 -49.858 1.00 87.31 262 GLU A N 1
ATOM 1860 C CA . GLU A 1 262 ? 37.668 19.759 -49.181 1.00 87.31 262 GLU A CA 1
ATOM 1861 C C . GLU A 1 262 ? 37.372 20.159 -47.724 1.00 87.31 262 GLU A C 1
ATOM 1863 O O . GLU A 1 262 ? 36.269 19.961 -47.214 1.00 87.31 262 GLU A O 1
ATOM 1868 N N . PHE A 1 263 ? 38.403 20.628 -47.017 1.00 85.38 263 PHE A N 1
ATOM 1869 C CA . PHE A 1 263 ? 38.295 21.067 -45.625 1.00 85.38 263 PHE A CA 1
ATOM 1870 C C . PHE A 1 263 ? 37.495 22.364 -45.522 1.00 85.38 263 PHE A C 1
ATOM 1872 O O . PHE A 1 263 ? 37.690 23.276 -46.321 1.00 85.38 263 PHE A O 1
ATOM 1879 N N . ILE A 1 264 ? 36.619 22.452 -44.519 1.00 93.25 264 ILE A N 1
ATOM 1880 C CA . ILE A 1 264 ? 35.679 23.565 -44.378 1.00 93.25 264 ILE A CA 1
ATOM 1881 C C . ILE A 1 264 ? 35.800 24.297 -43.038 1.00 93.25 264 ILE A C 1
ATOM 1883 O O . ILE A 1 264 ? 36.228 23.749 -42.022 1.00 93.25 264 ILE A O 1
ATOM 1887 N N . THR A 1 265 ? 35.352 25.551 -43.020 1.00 90.50 265 THR A N 1
ATOM 1888 C CA . THR A 1 265 ? 35.236 26.404 -41.835 1.00 90.50 265 THR A CA 1
ATOM 1889 C C . THR A 1 265 ? 33.883 27.126 -41.800 1.00 90.50 265 THR A C 1
ATOM 1891 O O . THR A 1 265 ? 33.236 27.338 -42.828 1.00 90.50 265 THR A O 1
ATOM 1894 N N . ALA A 1 266 ? 33.420 27.496 -40.600 1.00 91.88 266 ALA A N 1
ATOM 1895 C CA . ALA A 1 266 ? 32.157 28.215 -40.428 1.00 91.88 266 ALA A CA 1
ATOM 1896 C C . ALA A 1 266 ? 32.281 29.696 -40.835 1.00 91.88 266 ALA A C 1
ATOM 1898 O O . ALA A 1 266 ? 33.184 30.404 -40.388 1.00 91.88 266 ALA A O 1
ATOM 1899 N N . GLY A 1 267 ? 31.326 30.169 -41.633 1.00 91.50 267 GLY A N 1
ATOM 1900 C CA . GLY A 1 267 ? 31.159 31.556 -42.056 1.00 91.50 267 GLY A CA 1
ATOM 1901 C C . GLY A 1 267 ? 30.056 32.298 -41.296 1.00 91.50 267 GLY A C 1
ATOM 1902 O O . GLY A 1 267 ? 29.997 32.275 -40.066 1.00 91.50 267 GLY A O 1
ATOM 1903 N N . THR A 1 268 ? 29.163 32.979 -42.023 1.00 87.44 268 THR A N 1
ATOM 1904 C CA . THR A 1 268 ? 28.000 33.673 -41.439 1.00 87.44 268 THR A CA 1
ATOM 1905 C C . THR A 1 268 ? 26.723 33.284 -42.167 1.00 87.44 268 THR A C 1
ATOM 1907 O O . THR A 1 268 ? 26.645 33.462 -43.376 1.00 87.44 268 THR A O 1
ATOM 1910 N N . GLY A 1 269 ? 25.712 32.811 -41.439 1.00 93.19 269 GLY A N 1
ATOM 1911 C CA . GLY A 1 269 ? 24.439 32.371 -42.014 1.00 93.19 269 GLY A CA 1
ATOM 1912 C C . GLY A 1 269 ? 23.789 31.279 -41.175 1.00 93.19 269 GLY A C 1
ATOM 1913 O O . GLY A 1 269 ? 24.187 31.048 -40.030 1.00 93.19 269 GLY A O 1
ATOM 1914 N N . ASN A 1 270 ? 22.793 30.612 -41.748 1.00 96.81 270 ASN A N 1
ATOM 1915 C CA . ASN A 1 270 ? 22.029 29.563 -41.091 1.00 96.81 270 ASN A CA 1
ATOM 1916 C C . ASN A 1 270 ? 21.971 28.290 -41.937 1.00 96.81 270 ASN A C 1
ATOM 1918 O O . ASN A 1 270 ? 22.052 28.320 -43.167 1.00 96.81 270 ASN A O 1
ATOM 1922 N N . VAL A 1 271 ? 21.744 27.178 -41.250 1.00 97.12 271 VAL A N 1
ATOM 1923 C CA . VAL A 1 271 ? 21.153 25.970 -41.811 1.00 97.12 271 VAL A CA 1
ATOM 1924 C C . VAL A 1 271 ? 19.657 26.012 -41.504 1.00 97.12 271 VAL A C 1
ATOM 1926 O O . VAL A 1 271 ? 19.256 26.211 -40.359 1.00 97.12 271 VAL A O 1
ATOM 1929 N N . THR A 1 272 ? 18.816 25.851 -42.521 1.00 97.06 272 THR A N 1
ATOM 1930 C CA . THR A 1 272 ? 17.358 25.806 -42.368 1.00 97.06 272 THR A CA 1
ATOM 1931 C C . THR A 1 272 ? 16.842 24.422 -42.716 1.00 97.06 272 THR A C 1
ATOM 1933 O O . THR A 1 272 ? 17.036 23.951 -43.833 1.00 97.06 272 THR A O 1
ATOM 1936 N N . ILE A 1 273 ? 16.140 23.795 -41.780 1.00 97.12 273 ILE A N 1
ATOM 1937 C CA . ILE A 1 273 ? 15.448 22.524 -41.979 1.00 97.12 273 ILE A CA 1
ATOM 1938 C C . ILE A 1 273 ? 13.975 22.844 -42.202 1.00 97.12 273 ILE A C 1
ATOM 1940 O O . ILE A 1 273 ? 13.264 23.259 -41.285 1.00 97.12 273 ILE A O 1
ATOM 1944 N N . ARG A 1 274 ? 13.522 22.693 -43.443 1.00 95.94 274 ARG A N 1
ATOM 1945 C CA . ARG A 1 274 ? 12.159 23.005 -43.862 1.00 95.94 274 ARG A CA 1
ATOM 1946 C C . ARG A 1 274 ? 11.308 21.750 -43.851 1.00 95.94 274 ARG A C 1
ATOM 1948 O O . ARG A 1 274 ? 11.596 20.814 -44.587 1.00 95.94 274 ARG A O 1
ATOM 1955 N N . ASN A 1 275 ? 10.230 21.763 -43.079 1.00 95.00 275 ASN A N 1
ATOM 1956 C CA . ASN A 1 275 ? 9.157 20.784 -43.197 1.00 95.00 275 ASN A CA 1
ATOM 1957 C C . ASN A 1 275 ? 8.357 21.090 -44.472 1.00 95.00 275 ASN A C 1
ATOM 1959 O O . ASN A 1 275 ? 7.733 22.150 -44.574 1.00 95.00 275 ASN A O 1
ATOM 1963 N N . LEU A 1 276 ? 8.394 20.184 -45.445 1.00 93.75 276 LEU A N 1
ATOM 1964 C CA . LEU A 1 276 ? 7.768 20.361 -46.756 1.00 93.75 276 LEU A CA 1
ATOM 1965 C C . LEU A 1 276 ? 6.256 20.096 -46.738 1.00 93.75 276 LEU A C 1
ATOM 1967 O O . LEU A 1 276 ? 5.550 20.587 -47.618 1.00 93.75 276 LEU A O 1
ATOM 1971 N N . ASP A 1 277 ? 5.750 19.403 -45.717 1.00 89.25 277 ASP A N 1
ATOM 1972 C CA . ASP A 1 277 ? 4.322 19.121 -45.555 1.00 89.25 277 ASP A CA 1
ATOM 1973 C C . ASP A 1 277 ? 3.601 20.288 -44.864 1.00 89.25 277 ASP A C 1
ATOM 1975 O O . ASP A 1 277 ? 2.615 20.829 -45.370 1.00 89.25 277 ASP A O 1
ATOM 1979 N N . ALA A 1 278 ? 4.121 20.723 -43.713 1.00 89.31 278 ALA A N 1
ATOM 1980 C CA . ALA A 1 278 ? 3.573 21.825 -42.918 1.00 89.31 278 ALA A CA 1
ATOM 1981 C C . ALA A 1 278 ? 4.039 23.210 -43.397 1.00 89.31 278 ALA A C 1
ATOM 1983 O O . ALA A 1 278 ? 3.478 24.229 -42.988 1.00 89.31 278 ALA A O 1
ATOM 1984 N N . MET A 1 279 ? 5.053 23.260 -44.265 1.00 91.19 279 MET A N 1
ATOM 1985 C CA . MET A 1 279 ? 5.660 24.486 -44.793 1.00 91.19 279 MET A CA 1
ATOM 1986 C C . MET A 1 279 ? 6.236 25.412 -43.708 1.00 91.19 279 MET A C 1
ATOM 1988 O O . MET A 1 279 ? 6.192 26.638 -43.840 1.00 91.19 279 MET A O 1
ATOM 1992 N N . THR A 1 280 ? 6.802 24.821 -42.654 1.00 93.06 280 THR A N 1
ATOM 1993 C CA . THR A 1 280 ? 7.449 25.508 -41.524 1.00 93.06 280 THR A CA 1
ATOM 1994 C C . THR A 1 280 ? 8.963 25.305 -41.533 1.00 93.06 280 THR A C 1
ATOM 1996 O O . THR A 1 280 ? 9.434 24.237 -41.918 1.00 93.06 280 THR A O 1
ATOM 1999 N N . ASP A 1 281 ? 9.716 26.295 -41.048 1.00 94.19 281 ASP A N 1
ATOM 2000 C CA . ASP A 1 281 ? 11.184 26.286 -41.039 1.00 94.19 281 ASP A CA 1
ATOM 2001 C C . ASP A 1 281 ? 11.738 26.205 -39.606 1.00 94.19 281 ASP A C 1
ATOM 2003 O O . ASP A 1 281 ? 11.338 26.983 -38.736 1.00 94.19 281 ASP A O 1
ATOM 2007 N N . THR A 1 282 ? 12.705 25.315 -39.387 1.00 94.25 282 THR A N 1
ATOM 2008 C CA . THR A 1 282 ? 13.600 25.321 -38.222 1.00 94.25 282 THR A CA 1
ATOM 2009 C C . THR A 1 282 ? 14.928 25.938 -38.651 1.00 94.25 282 THR A C 1
ATOM 2011 O O . THR A 1 282 ? 15.615 25.384 -39.505 1.00 94.25 282 THR A O 1
ATOM 2014 N N . VAL A 1 283 ? 15.286 27.094 -38.089 1.00 95.56 283 VAL A N 1
ATOM 2015 C CA . VAL A 1 283 ? 16.481 27.863 -38.480 1.00 95.56 283 VAL A CA 1
ATOM 2016 C C . VAL A 1 283 ? 17.553 27.742 -37.400 1.00 95.56 283 VAL A C 1
ATOM 2018 O O . VAL A 1 283 ? 17.313 28.115 -36.252 1.00 95.56 283 VAL A O 1
ATOM 2021 N N . ILE A 1 284 ? 18.732 27.248 -37.774 1.00 96.12 284 ILE A N 1
ATOM 2022 C CA . ILE A 1 284 ? 19.877 27.005 -36.890 1.00 96.12 284 ILE A CA 1
ATOM 2023 C C . ILE A 1 284 ? 21.060 27.835 -37.397 1.00 96.12 284 ILE A C 1
ATOM 2025 O O . ILE A 1 284 ? 21.453 27.715 -38.553 1.00 96.12 284 ILE A O 1
ATOM 2029 N N . SER A 1 285 ? 21.643 28.687 -36.554 1.00 95.88 285 SER A N 1
ATOM 2030 C CA . SER A 1 285 ? 22.838 29.459 -36.932 1.00 95.88 285 SER A CA 1
ATOM 2031 C C . SER A 1 285 ? 24.016 28.521 -37.206 1.00 95.88 285 SER A C 1
ATOM 2033 O O . SER A 1 285 ? 24.267 27.619 -36.412 1.00 95.88 285 SER A O 1
ATOM 2035 N N . ILE A 1 286 ? 24.815 28.775 -38.252 1.00 95.50 286 ILE A N 1
ATOM 2036 C CA . ILE A 1 286 ? 26.016 27.964 -38.550 1.00 95.50 286 ILE A CA 1
ATOM 2037 C C . ILE A 1 286 ? 27.085 28.040 -37.441 1.00 95.50 286 ILE A C 1
ATOM 2039 O O . ILE A 1 286 ? 28.006 27.234 -37.381 1.00 95.50 286 ILE A O 1
ATOM 2043 N N . THR A 1 287 ? 26.954 29.019 -36.544 1.00 93.12 287 THR A N 1
ATOM 2044 C CA . THR A 1 287 ? 27.827 29.215 -35.376 1.00 93.12 287 THR A CA 1
ATOM 2045 C C . THR A 1 287 ? 27.203 28.730 -34.065 1.00 93.12 287 THR A C 1
ATOM 2047 O O . THR A 1 287 ? 27.801 28.917 -33.005 1.00 93.12 287 THR A O 1
ATOM 2050 N N . ASP A 1 288 ? 26.009 28.124 -34.100 1.00 93.56 288 ASP A N 1
ATOM 2051 C CA . ASP A 1 288 ? 25.388 27.523 -32.919 1.00 93.56 288 ASP A CA 1
ATOM 2052 C C . ASP A 1 288 ? 26.096 26.214 -32.555 1.00 93.56 288 ASP A C 1
ATOM 2054 O O . ASP A 1 288 ? 25.714 25.130 -32.987 1.00 93.56 288 ASP A O 1
ATOM 2058 N N . SER A 1 289 ? 27.120 26.317 -31.710 1.00 89.38 289 SER A N 1
ATOM 2059 C CA . SER A 1 289 ? 27.921 25.177 -31.265 1.00 89.38 289 SER A CA 1
ATOM 2060 C C . SER A 1 289 ? 27.152 24.138 -30.437 1.00 89.38 289 SER A C 1
ATOM 2062 O O . SER A 1 289 ? 27.752 23.146 -30.036 1.00 89.38 289 SER A O 1
ATOM 2064 N N . SER A 1 290 ? 25.873 24.373 -30.107 1.00 82.88 290 SER A N 1
ATOM 2065 C CA . SER A 1 290 ? 25.021 23.373 -29.446 1.00 82.88 290 SER A CA 1
ATOM 2066 C C . SER A 1 290 ? 24.305 22.437 -30.423 1.00 82.88 290 SER A C 1
ATOM 2068 O O . SER A 1 290 ? 23.897 21.359 -30.011 1.00 82.88 290 SER A O 1
ATOM 2070 N N . GLN A 1 291 ? 24.182 22.834 -31.693 1.00 91.44 291 GLN A N 1
ATOM 2071 C CA . GLN A 1 291 ? 23.465 22.096 -32.742 1.00 91.44 291 GLN A CA 1
ATOM 2072 C C . GLN A 1 291 ? 24.312 21.896 -34.007 1.00 91.44 291 GLN A C 1
ATOM 2074 O O . GLN A 1 291 ? 23.925 21.148 -34.895 1.00 91.44 291 GLN A O 1
ATOM 2079 N N . VAL A 1 292 ? 25.452 22.579 -34.135 1.00 94.25 292 VAL A N 1
ATOM 2080 C CA . VAL A 1 292 ? 26.322 22.522 -35.314 1.00 94.25 292 VAL A CA 1
ATOM 2081 C C . VAL A 1 292 ? 27.753 22.215 -34.895 1.00 94.25 292 VAL A C 1
ATOM 2083 O O . VAL A 1 292 ? 28.308 22.857 -34.000 1.00 94.25 292 VAL A O 1
ATOM 2086 N N . SER A 1 293 ? 28.383 21.265 -35.585 1.00 93.69 293 SER A N 1
ATOM 2087 C CA . SER A 1 293 ? 29.817 21.003 -35.463 1.00 93.69 293 SER A CA 1
ATOM 2088 C C . SER A 1 293 ? 30.461 20.793 -36.832 1.00 93.69 293 SER A C 1
ATOM 2090 O O . SER A 1 293 ? 29.835 20.267 -37.750 1.00 93.69 293 SER A O 1
ATOM 2092 N N . ILE A 1 294 ? 31.712 21.240 -36.969 1.00 91.94 294 ILE A N 1
ATOM 2093 C CA . ILE A 1 294 ? 32.522 21.058 -38.176 1.00 91.94 294 ILE A CA 1
ATOM 2094 C C . ILE A 1 294 ? 33.776 20.274 -37.799 1.00 91.94 294 ILE A C 1
ATOM 2096 O O . ILE A 1 294 ? 34.503 20.668 -36.883 1.00 91.94 294 ILE A O 1
ATOM 2100 N N . SER A 1 295 ? 34.028 19.171 -38.502 1.00 86.75 295 SER A N 1
ATOM 2101 C CA . SER A 1 295 ? 35.229 18.354 -38.333 1.00 86.75 295 SER A CA 1
ATOM 2102 C C . SER A 1 295 ? 35.815 18.011 -39.692 1.00 86.75 295 SER A C 1
ATOM 2104 O O . SER A 1 295 ? 35.274 17.208 -40.448 1.00 86.75 295 SER A O 1
ATOM 2106 N N . GLY A 1 296 ? 36.927 18.658 -40.024 1.00 89.31 296 GLY A N 1
ATOM 2107 C CA . GLY A 1 296 ? 37.559 18.483 -41.317 1.00 89.31 296 GLY A CA 1
ATOM 2108 C C . GLY A 1 296 ? 36.637 18.911 -42.467 1.00 89.31 296 GLY A C 1
ATOM 2109 O O . GLY A 1 296 ? 36.447 20.102 -42.695 1.00 89.31 296 GLY A O 1
ATOM 2110 N N . LYS A 1 297 ? 36.109 17.932 -43.207 1.00 92.06 297 LYS A N 1
ATOM 2111 C CA . LYS A 1 297 ? 35.207 18.146 -44.351 1.00 92.06 297 LYS A CA 1
ATOM 2112 C C . LYS A 1 297 ? 33.728 18.020 -43.989 1.00 92.06 297 LYS A C 1
ATOM 2114 O O . LYS A 1 297 ? 32.875 18.275 -44.832 1.00 92.06 297 LYS A O 1
ATOM 2119 N N . ASP A 1 298 ? 33.419 17.590 -42.769 1.00 93.94 298 ASP A N 1
ATOM 2120 C CA . ASP A 1 298 ? 32.058 17.265 -42.360 1.00 93.94 298 ASP A CA 1
ATOM 2121 C C . ASP A 1 298 ? 31.417 18.431 -41.609 1.00 93.94 298 ASP A C 1
ATOM 2123 O O . ASP A 1 298 ? 31.947 18.904 -40.602 1.00 93.94 298 ASP A O 1
ATOM 2127 N N . LEU A 1 299 ? 30.242 18.848 -42.081 1.00 96.00 299 LEU A N 1
ATOM 2128 C CA . LEU A 1 299 ? 29.288 19.686 -41.364 1.00 96.00 299 LEU A CA 1
ATOM 2129 C C . LEU A 1 299 ? 28.209 18.785 -40.759 1.00 96.00 299 LEU A C 1
ATOM 2131 O O . LEU A 1 299 ? 27.442 18.166 -41.494 1.00 96.00 299 LEU A O 1
ATOM 2135 N N . VAL A 1 300 ? 28.119 18.745 -39.433 1.00 95.31 300 VAL A N 1
ATOM 2136 C CA . VAL A 1 300 ? 27.116 17.979 -38.684 1.00 95.31 300 VAL A CA 1
ATOM 2137 C C . VAL A 1 300 ? 26.113 18.940 -38.056 1.00 95.31 300 VAL A C 1
ATOM 2139 O O . VAL A 1 300 ? 26.508 19.866 -37.346 1.00 95.31 300 VAL A O 1
ATOM 2142 N N . VAL A 1 301 ? 24.825 18.697 -38.295 1.00 95.31 301 VAL A N 1
ATOM 2143 C CA . VAL A 1 301 ? 23.690 19.459 -37.766 1.00 95.31 301 VAL A CA 1
ATOM 2144 C C . VAL A 1 301 ? 22.803 18.521 -36.946 1.00 95.31 301 VAL A C 1
ATOM 2146 O O . VAL A 1 301 ? 22.235 17.573 -37.482 1.00 95.31 301 VAL A O 1
ATOM 2149 N N . ASP A 1 302 ? 22.691 18.796 -35.654 1.00 89.00 302 ASP A N 1
ATOM 2150 C CA . ASP A 1 302 ? 21.904 18.079 -34.648 1.00 89.00 302 ASP A CA 1
ATOM 2151 C C . ASP A 1 302 ? 20.773 19.004 -34.154 1.00 89.00 302 ASP A C 1
ATOM 2153 O O . ASP A 1 302 ? 21.009 19.888 -33.324 1.00 89.00 302 ASP A O 1
ATOM 2157 N N . PRO A 1 303 ? 19.560 18.911 -34.728 1.00 88.31 303 PRO A N 1
ATOM 2158 C CA . PRO A 1 303 ? 18.461 19.800 -34.374 1.00 88.31 303 PRO A CA 1
ATOM 2159 C C . PRO A 1 303 ? 17.968 19.541 -32.947 1.00 88.31 303 PRO A C 1
ATOM 2161 O O . PRO A 1 303 ? 17.668 18.412 -32.570 1.00 88.31 303 PRO A O 1
ATOM 2164 N N . ALA A 1 304 ? 17.756 20.607 -32.172 1.00 80.75 304 ALA A N 1
ATOM 2165 C CA . ALA A 1 304 ? 17.320 20.505 -30.776 1.00 80.75 304 ALA A CA 1
ATOM 2166 C C . ALA A 1 304 ? 15.949 19.820 -30.589 1.00 80.75 304 ALA A C 1
ATOM 2168 O O . ALA A 1 304 ? 15.655 19.307 -29.510 1.00 80.75 304 ALA A O 1
ATOM 2169 N N . ALA A 1 305 ? 15.099 19.831 -31.620 1.00 80.12 305 ALA A N 1
ATOM 2170 C CA . ALA A 1 305 ? 13.829 19.115 -31.650 1.00 80.12 305 ALA A CA 1
ATOM 2171 C C . ALA A 1 305 ? 13.908 17.949 -32.640 1.00 80.12 305 ALA A C 1
ATOM 2173 O O . ALA A 1 305 ? 14.481 18.099 -33.719 1.00 80.12 305 ALA A O 1
ATOM 2174 N N . LEU A 1 306 ? 13.275 16.821 -32.298 1.00 81.12 306 LEU A N 1
ATOM 2175 C CA . LEU A 1 306 ? 13.125 15.699 -33.223 1.00 81.12 306 LEU A CA 1
ATOM 2176 C C . LEU A 1 306 ? 12.415 16.142 -34.501 1.00 81.12 306 LEU A C 1
ATOM 2178 O O . LEU A 1 306 ? 11.481 16.953 -34.477 1.00 81.12 306 LEU A O 1
ATOM 2182 N N . LEU A 1 307 ? 12.824 15.548 -35.616 1.00 88.19 307 LEU A N 1
ATOM 2183 C CA . LEU A 1 307 ? 12.050 15.625 -36.842 1.00 88.19 307 LEU A CA 1
ATOM 2184 C C . LEU A 1 307 ? 10.723 14.876 -36.646 1.00 88.19 307 LEU A C 1
ATOM 2186 O O . LEU A 1 307 ? 10.635 13.904 -35.901 1.00 88.19 307 LEU A O 1
ATOM 2190 N N . LEU A 1 308 ? 9.665 15.324 -37.313 1.00 84.50 308 LEU A N 1
ATOM 2191 C CA . LEU A 1 308 ? 8.378 14.635 -37.290 1.00 84.50 308 LEU A CA 1
ATOM 2192 C C . LEU A 1 308 ? 8.495 13.350 -38.104 1.00 84.50 308 LEU A C 1
ATOM 2194 O O . LEU A 1 308 ? 9.092 13.373 -39.175 1.00 84.50 308 LEU A O 1
ATOM 2198 N N . ASN A 1 309 ? 7.937 12.238 -37.625 1.00 84.25 309 ASN A N 1
ATOM 2199 C CA . ASN A 1 309 ? 7.952 10.968 -38.356 1.00 84.25 309 ASN A CA 1
ATOM 2200 C C . ASN A 1 309 ? 7.074 11.035 -39.621 1.00 84.25 309 ASN A C 1
ATOM 2202 O O . ASN A 1 309 ? 6.057 11.729 -39.642 1.00 84.25 309 ASN A O 1
ATOM 2206 N N . GLY A 1 310 ? 7.445 10.300 -40.671 1.00 86.19 310 GLY A N 1
ATOM 2207 C CA . GLY A 1 310 ? 6.675 10.232 -41.920 1.00 86.19 310 GLY A CA 1
ATOM 2208 C C . GLY A 1 310 ? 6.610 11.545 -42.707 1.00 86.19 310 GLY A C 1
ATOM 2209 O O . GLY A 1 310 ? 5.702 11.703 -43.517 1.00 86.19 310 GLY A O 1
ATOM 2210 N N . THR A 1 311 ? 7.507 12.494 -42.432 1.00 91.88 311 THR A N 1
ATOM 2211 C CA . THR A 1 311 ? 7.434 13.879 -42.913 1.00 91.88 311 THR A CA 1
ATOM 2212 C C . THR A 1 311 ? 8.563 14.178 -43.889 1.00 91.88 311 THR A C 1
ATOM 2214 O O . THR A 1 311 ? 9.714 13.789 -43.672 1.00 91.88 311 THR A O 1
ATOM 2217 N N . ALA A 1 312 ? 8.242 14.882 -44.972 1.00 94.88 312 ALA A N 1
ATOM 2218 C CA . ALA A 1 312 ? 9.233 15.322 -45.945 1.00 94.88 312 ALA A CA 1
ATOM 2219 C C . ALA A 1 312 ? 9.968 16.583 -45.457 1.00 94.88 312 ALA A C 1
ATOM 2221 O O . ALA A 1 312 ? 9.348 17.564 -45.035 1.00 94.88 312 ALA A O 1
ATOM 2222 N N . TYR A 1 313 ? 11.296 16.573 -45.549 1.00 96.88 313 TYR A N 1
ATOM 2223 C CA . TYR A 1 313 ? 12.177 17.662 -45.142 1.00 96.88 313 TYR A CA 1
ATOM 2224 C C . TYR A 1 313 ? 13.141 18.060 -46.256 1.00 96.88 313 TYR A C 1
ATOM 2226 O O . TYR A 1 313 ? 13.612 17.217 -47.014 1.00 96.88 313 TYR A O 1
ATOM 2234 N N . ALA A 1 314 ? 13.480 19.348 -46.305 1.00 96.88 314 ALA A N 1
ATOM 2235 C CA . ALA A 1 314 ? 14.608 19.861 -47.075 1.00 96.88 314 ALA A CA 1
ATOM 2236 C C . ALA A 1 314 ? 15.587 20.609 -46.169 1.00 96.88 314 ALA A C 1
ATOM 2238 O O . ALA A 1 314 ? 15.173 21.345 -45.271 1.00 96.88 314 ALA A O 1
ATOM 2239 N N . VAL A 1 315 ? 16.882 20.455 -46.434 1.00 97.50 315 VAL A N 1
ATOM 2240 C CA . VAL A 1 315 ? 17.951 21.189 -45.758 1.00 97.50 315 VAL A CA 1
ATOM 2241 C C . VAL A 1 315 ? 18.479 22.264 -46.693 1.00 97.50 315 VAL A C 1
ATOM 2243 O O . VAL A 1 315 ? 18.931 21.991 -47.804 1.00 97.50 315 VAL A O 1
ATOM 2246 N N . ARG A 1 316 ? 18.434 23.506 -46.225 1.00 96.88 316 ARG A N 1
ATOM 2247 C CA . ARG A 1 316 ? 18.989 24.676 -46.899 1.00 96.88 316 ARG A CA 1
ATOM 2248 C C . ARG A 1 316 ? 20.175 25.199 -46.105 1.00 96.88 316 ARG A C 1
ATOM 2250 O O . ARG A 1 316 ? 20.158 25.171 -44.878 1.00 96.88 316 ARG A O 1
ATOM 2257 N N . ILE A 1 317 ? 21.182 25.697 -46.801 1.00 97.25 317 ILE A N 1
ATOM 2258 C CA . ILE A 1 317 ? 22.390 26.280 -46.214 1.00 97.25 317 ILE A CA 1
ATOM 2259 C C . ILE A 1 317 ? 22.557 27.651 -46.858 1.00 97.25 317 ILE A C 1
ATOM 2261 O O . ILE A 1 317 ? 22.588 27.737 -48.085 1.00 97.25 317 ILE A O 1
ATOM 2265 N N . ASP A 1 318 ? 22.622 28.713 -46.059 1.00 97.00 318 ASP A N 1
ATOM 2266 C CA . ASP A 1 318 ? 22.787 30.068 -46.591 1.00 97.00 318 ASP A CA 1
ATOM 2267 C C . ASP A 1 318 ? 24.114 30.205 -47.370 1.00 97.00 318 ASP A C 1
ATOM 2269 O O . ASP A 1 318 ? 25.128 29.591 -47.032 1.00 97.00 318 ASP A O 1
ATOM 2273 N N . ASP A 1 319 ? 24.114 31.039 -48.412 1.00 93.88 319 ASP A N 1
ATOM 2274 C CA . ASP A 1 319 ? 25.329 31.429 -49.142 1.00 93.88 319 ASP A CA 1
ATOM 2275 C C . ASP A 1 319 ? 26.350 32.067 -48.183 1.00 93.88 319 ASP A C 1
ATOM 2277 O O . ASP A 1 319 ? 26.010 32.963 -47.405 1.00 93.88 319 ASP A O 1
ATOM 2281 N N . GLY A 1 320 ? 27.595 31.583 -48.206 1.00 88.94 320 GLY A N 1
ATOM 2282 C CA . GLY A 1 320 ? 28.643 32.025 -47.279 1.00 88.94 320 GLY A CA 1
ATOM 2283 C C . GLY A 1 320 ? 28.479 31.544 -45.831 1.00 88.94 320 GLY A C 1
ATOM 2284 O O . GLY A 1 320 ? 29.199 32.018 -44.945 1.00 88.94 320 GLY A O 1
ATOM 2285 N N . ALA A 1 321 ? 27.573 30.596 -45.558 1.00 94.19 321 ALA A N 1
ATOM 2286 C CA . ALA A 1 321 ? 27.533 29.919 -44.261 1.00 94.19 321 ALA A CA 1
ATOM 2287 C C . ALA A 1 321 ? 28.766 29.022 -44.052 1.00 94.19 321 ALA A C 1
ATOM 2289 O O . ALA A 1 321 ? 29.227 28.886 -42.924 1.00 94.19 321 ALA A O 1
ATOM 2290 N N . VAL A 1 322 ? 29.334 28.460 -45.120 1.00 95.31 322 VAL A N 1
ATOM 2291 C CA . VAL A 1 322 ? 30.521 27.591 -45.089 1.00 95.31 322 VAL A CA 1
ATOM 2292 C C . VAL A 1 322 ? 31.590 28.155 -46.031 1.00 95.31 322 VAL A C 1
ATOM 2294 O O . VAL A 1 322 ? 31.252 28.653 -47.104 1.00 95.31 322 VAL A O 1
ATOM 2297 N N . PHE A 1 323 ? 32.860 28.087 -45.636 1.00 90.50 323 PHE A N 1
ATOM 2298 C CA . PHE A 1 323 ? 34.030 28.458 -46.444 1.00 90.50 323 PHE A CA 1
ATOM 2299 C C . PHE A 1 323 ? 35.022 27.297 -46.510 1.00 90.50 323 PHE A C 1
ATOM 2301 O O . PHE A 1 323 ? 35.031 26.470 -45.602 1.00 90.50 323 PHE A O 1
ATOM 2308 N N . ASP A 1 324 ? 35.880 27.263 -47.524 1.00 86.50 324 ASP A N 1
ATOM 2309 C CA . ASP A 1 324 ? 37.102 26.449 -47.484 1.00 86.50 324 ASP A CA 1
ATOM 2310 C C . ASP A 1 324 ? 38.200 27.124 -46.624 1.00 86.50 324 ASP A C 1
ATOM 2312 O O . ASP A 1 324 ? 37.997 28.182 -46.014 1.00 86.50 324 ASP A O 1
ATOM 2316 N N . GLU A 1 325 ? 39.390 26.522 -46.567 1.00 79.75 325 GLU A N 1
ATOM 2317 C CA . GLU A 1 325 ? 40.548 27.095 -45.863 1.00 79.75 325 GLU A CA 1
ATOM 2318 C C . GLU A 1 325 ? 41.238 28.249 -46.625 1.00 79.75 325 GLU A C 1
ATOM 2320 O O . GLU A 1 325 ? 42.028 28.995 -46.035 1.00 79.75 325 GLU A O 1
ATOM 2325 N N . PHE A 1 326 ? 40.931 28.437 -47.914 1.00 78.38 326 PHE A N 1
ATOM 2326 C CA . PHE A 1 326 ? 41.483 29.491 -48.777 1.00 78.38 326 PHE A CA 1
ATOM 2327 C C . PHE A 1 326 ? 40.578 30.736 -48.878 1.00 78.38 326 PHE A C 1
ATOM 2329 O O . PHE A 1 326 ? 40.986 31.759 -49.439 1.00 78.38 326 PHE A O 1
ATOM 2336 N N . GLY A 1 327 ? 39.398 30.698 -48.252 1.00 80.62 327 GLY A N 1
ATOM 2337 C CA . GLY A 1 327 ? 38.424 31.781 -48.171 1.00 80.62 327 GLY A CA 1
ATOM 2338 C C . GLY A 1 327 ? 37.388 31.809 -49.300 1.00 80.62 327 GLY A C 1
ATOM 2339 O O . GLY A 1 327 ? 36.695 32.824 -49.433 1.00 80.62 327 GLY A O 1
ATOM 2340 N N . ASN A 1 328 ? 37.251 30.747 -50.099 1.00 84.38 328 ASN A N 1
ATOM 2341 C CA . ASN A 1 328 ? 36.172 30.621 -51.076 1.00 84.38 328 ASN A CA 1
ATOM 2342 C C . ASN A 1 328 ? 34.877 30.173 -50.371 1.00 84.38 328 ASN A C 1
ATOM 2344 O O . ASN A 1 328 ? 34.871 29.272 -49.534 1.00 84.38 328 ASN A O 1
ATOM 2348 N N . ALA A 1 329 ? 33.763 30.842 -50.677 1.00 91.81 329 ALA A N 1
ATOM 2349 C CA . ALA A 1 329 ? 32.477 30.627 -50.013 1.00 91.81 329 ALA A CA 1
ATOM 2350 C C . ALA A 1 329 ? 31.661 29.522 -50.693 1.00 91.81 329 ALA A C 1
ATOM 2352 O O . ALA A 1 329 ? 31.443 29.587 -51.904 1.00 91.81 329 ALA A O 1
ATOM 2353 N N . PHE A 1 330 ? 31.121 28.580 -49.915 1.00 95.06 330 PHE A N 1
ATOM 2354 C CA . PHE A 1 330 ? 30.103 27.656 -50.406 1.00 95.06 330 PHE A CA 1
ATOM 2355 C C . PHE A 1 330 ? 28.882 28.463 -50.882 1.00 95.06 330 PHE A C 1
ATOM 2357 O O . PHE A 1 330 ? 28.306 29.200 -50.073 1.00 95.06 330 PHE A O 1
ATOM 2364 N N . PRO A 1 331 ? 28.438 28.310 -52.147 1.00 90.12 331 PRO A N 1
ATOM 2365 C CA . PRO A 1 331 ? 27.300 29.056 -52.697 1.00 90.12 331 PRO A CA 1
ATOM 2366 C C . PRO A 1 331 ? 25.948 28.764 -52.016 1.00 90.12 331 PRO A C 1
ATOM 2368 O O . PRO A 1 331 ? 24.943 29.398 -52.346 1.00 90.12 331 PRO A O 1
ATOM 2371 N N . GLY A 1 332 ? 25.904 27.803 -51.085 1.00 93.06 332 GLY A N 1
ATOM 2372 C CA . GLY A 1 332 ? 24.722 27.450 -50.306 1.00 93.06 332 GLY A CA 1
ATOM 2373 C C . GLY A 1 332 ? 23.777 26.468 -51.005 1.00 93.06 332 GLY A C 1
ATOM 2374 O O . GLY A 1 332 ? 23.904 26.147 -52.188 1.00 93.06 332 GLY A O 1
ATOM 2375 N N . ILE A 1 333 ? 22.775 26.007 -50.256 1.00 95.75 333 ILE A N 1
ATOM 2376 C CA . ILE A 1 333 ? 21.613 25.266 -50.758 1.00 95.75 333 ILE A CA 1
ATOM 2377 C C . ILE A 1 333 ? 20.379 26.139 -50.543 1.00 95.75 333 ILE A C 1
ATOM 2379 O O . ILE A 1 333 ? 19.973 26.373 -49.410 1.00 95.75 333 ILE A O 1
ATOM 2383 N N . THR A 1 334 ? 19.759 26.609 -51.626 1.00 89.19 334 THR A N 1
ATOM 2384 C CA . THR A 1 334 ? 18.600 27.522 -51.557 1.00 89.19 334 THR A CA 1
ATOM 2385 C C . THR A 1 334 ? 17.269 26.870 -51.945 1.00 89.19 334 THR A C 1
ATOM 2387 O O . THR A 1 334 ? 16.212 27.412 -51.618 1.00 89.19 334 THR A O 1
ATOM 2390 N N . GLY A 1 335 ? 17.302 25.725 -52.636 1.00 86.75 335 GLY A N 1
ATOM 2391 C CA . GLY A 1 335 ? 16.123 25.001 -53.121 1.00 86.75 335 GLY A CA 1
ATOM 2392 C C . GLY A 1 335 ? 15.768 23.775 -52.277 1.00 86.75 335 GLY A C 1
ATOM 2393 O O . GLY A 1 335 ? 16.631 23.177 -51.646 1.00 86.75 335 GLY A O 1
ATOM 2394 N N . ASP A 1 336 ? 14.496 23.371 -52.324 1.00 94.62 336 ASP A N 1
ATOM 2395 C CA . ASP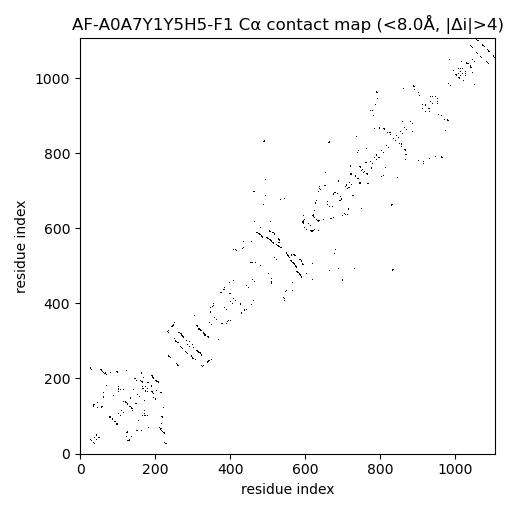 A 1 336 ? 13.957 22.239 -51.546 1.00 94.62 336 ASP A CA 1
ATOM 2396 C C . ASP A 1 336 ? 14.233 20.857 -52.153 1.00 94.62 336 ASP A C 1
ATOM 2398 O O . ASP A 1 336 ? 13.747 19.859 -51.643 1.00 94.62 336 ASP A O 1
ATOM 2402 N N . THR A 1 337 ? 14.975 20.790 -53.259 1.00 93.38 337 THR A N 1
ATOM 2403 C CA . THR A 1 337 ? 15.196 19.556 -54.036 1.00 93.38 337 THR A CA 1
ATOM 2404 C C . THR A 1 337 ? 16.673 19.190 -54.158 1.00 93.38 337 THR A C 1
ATOM 2406 O O . THR A 1 337 ? 17.035 18.423 -55.039 1.00 93.38 337 THR A O 1
ATOM 2409 N N . THR A 1 338 ? 17.552 19.863 -53.413 1.00 92.50 338 THR A N 1
ATOM 2410 C CA . THR A 1 338 ? 19.011 19.672 -53.514 1.00 92.50 338 THR A CA 1
ATOM 2411 C C . THR A 1 338 ? 19.547 18.813 -52.377 1.00 92.50 338 THR A C 1
ATOM 2413 O O . THR A 1 338 ? 20.484 18.050 -52.577 1.00 92.50 338 THR A O 1
ATOM 2416 N N . TRP A 1 339 ? 18.960 18.951 -51.190 1.00 96.50 339 TRP A N 1
ATOM 2417 C CA . TRP A 1 339 ? 19.148 18.022 -50.089 1.00 96.50 339 TRP A CA 1
ATOM 2418 C C . TRP A 1 339 ? 17.804 17.855 -49.395 1.00 96.50 339 TRP A C 1
ATOM 2420 O O . TRP A 1 339 ? 17.406 18.673 -48.565 1.00 96.50 339 TRP A O 1
ATOM 2430 N N . ASN A 1 340 ? 17.074 16.827 -49.804 1.00 96.44 340 ASN A N 1
ATOM 2431 C CA . ASN A 1 340 ? 15.752 16.522 -49.290 1.00 96.44 340 ASN A CA 1
ATOM 2432 C C . ASN A 1 340 ? 15.625 15.042 -48.933 1.00 96.44 340 ASN A C 1
ATOM 2434 O O . ASN A 1 340 ? 16.351 14.202 -49.456 1.00 96.44 340 ASN A O 1
ATOM 2438 N N . PHE A 1 341 ? 14.747 14.731 -47.991 1.00 96.25 341 PHE A N 1
ATOM 2439 C CA . PHE A 1 341 ? 14.533 13.374 -47.505 1.00 96.25 341 PHE A CA 1
ATOM 2440 C C . PHE A 1 341 ? 13.163 13.263 -46.840 1.00 96.25 341 PHE A C 1
ATOM 2442 O O . PHE A 1 341 ? 12.529 14.259 -46.503 1.00 96.25 341 PHE A O 1
ATOM 2449 N N . THR A 1 342 ? 12.695 12.040 -46.627 1.00 93.81 342 THR A N 1
ATOM 2450 C CA . THR A 1 342 ? 11.473 11.759 -45.869 1.00 93.81 342 THR A CA 1
ATOM 2451 C C . THR A 1 342 ? 11.829 10.943 -44.638 1.00 93.81 342 THR A C 1
ATOM 2453 O O . THR A 1 342 ? 12.425 9.866 -44.744 1.00 93.81 342 THR A O 1
ATOM 2456 N N . THR A 1 343 ? 11.467 11.437 -43.457 1.00 90.12 343 THR A N 1
ATOM 2457 C CA . THR A 1 343 ? 11.533 10.623 -42.241 1.00 90.12 343 THR A CA 1
ATOM 2458 C C . THR A 1 343 ? 10.490 9.515 -42.316 1.00 90.12 343 THR A C 1
ATOM 2460 O O . THR A 1 343 ? 9.478 9.638 -43.006 1.00 90.12 343 THR A O 1
ATOM 2463 N N . GLY A 1 344 ? 10.702 8.397 -41.636 1.00 83.00 344 GLY A N 1
ATOM 2464 C CA . GLY A 1 344 ? 9.719 7.322 -41.681 1.00 83.00 344 GLY A CA 1
ATOM 2465 C C . GLY A 1 344 ? 10.131 6.081 -40.915 1.00 83.00 344 GLY A C 1
ATOM 2466 O O . GLY A 1 344 ? 11.311 5.819 -40.713 1.00 83.00 344 GLY A O 1
ATOM 2467 N N . GLY A 1 345 ? 9.129 5.295 -40.543 1.00 81.88 345 GLY A N 1
ATOM 2468 C CA . GLY A 1 345 ? 9.260 4.071 -39.764 1.00 81.88 345 GLY A CA 1
ATOM 2469 C C . GLY A 1 345 ? 8.095 3.950 -38.791 1.00 81.88 345 GLY A C 1
ATOM 2470 O O . GLY A 1 345 ? 7.250 4.843 -38.699 1.00 81.88 345 GLY A O 1
ATOM 2471 N N . ASP A 1 346 ? 8.022 2.825 -38.090 1.00 87.62 346 ASP A N 1
ATOM 2472 C CA . ASP A 1 346 ? 7.028 2.654 -37.037 1.00 87.62 346 ASP A CA 1
ATOM 2473 C C . ASP A 1 346 ? 7.394 3.555 -35.841 1.00 87.62 346 ASP A C 1
ATOM 2475 O O . ASP A 1 346 ? 8.494 3.389 -35.308 1.00 87.62 346 ASP A O 1
ATOM 2479 N N . PRO A 1 347 ? 6.528 4.500 -35.421 1.00 88.38 347 PRO A N 1
ATOM 2480 C CA . PRO A 1 347 ? 6.863 5.471 -34.378 1.00 88.38 347 PRO A CA 1
ATOM 2481 C C . PRO A 1 347 ? 7.337 4.830 -33.069 1.00 88.38 347 PRO A C 1
ATOM 2483 O O . PRO A 1 347 ? 8.282 5.325 -32.449 1.00 88.38 347 PRO A O 1
ATOM 2486 N N . LEU A 1 348 ? 6.709 3.720 -32.667 1.00 92.00 348 LEU A N 1
ATOM 2487 C CA . LEU A 1 348 ? 7.040 3.012 -31.435 1.00 92.00 348 LEU A CA 1
ATOM 2488 C C . LEU A 1 348 ? 8.386 2.294 -31.565 1.00 92.00 348 LEU A C 1
ATOM 2490 O O . LEU A 1 348 ? 9.228 2.405 -30.675 1.00 92.00 348 LEU A O 1
ATOM 2494 N N . LEU A 1 349 ? 8.612 1.591 -32.681 1.00 92.38 349 LEU A N 1
ATOM 2495 C CA . LEU A 1 349 ? 9.870 0.867 -32.900 1.00 92.38 349 LEU A CA 1
ATOM 2496 C C . LEU A 1 349 ? 11.061 1.820 -33.042 1.00 92.38 349 LEU A C 1
ATOM 2498 O O . LEU A 1 349 ? 12.124 1.536 -32.495 1.00 92.38 349 LEU A O 1
ATOM 2502 N N . LEU A 1 350 ? 10.880 2.942 -33.747 1.00 89.06 350 LEU A N 1
ATOM 2503 C CA . LEU A 1 350 ? 11.898 3.988 -33.863 1.00 89.06 350 LEU A CA 1
ATOM 2504 C C . LEU A 1 350 ? 12.223 4.583 -32.495 1.00 89.06 350 LEU A C 1
ATOM 2506 O O . LEU A 1 350 ? 13.382 4.590 -32.098 1.00 89.06 350 LEU A O 1
ATOM 2510 N N . THR A 1 351 ? 11.198 4.986 -31.741 1.00 92.25 351 THR A N 1
ATOM 2511 C CA . THR A 1 351 ? 11.375 5.567 -30.405 1.00 92.25 351 THR A CA 1
ATOM 2512 C C . THR A 1 351 ? 12.104 4.612 -29.458 1.00 92.25 351 THR A C 1
ATOM 2514 O O . THR A 1 351 ? 13.043 5.014 -28.773 1.00 92.25 351 THR A O 1
ATOM 2517 N N . ALA A 1 352 ? 11.712 3.334 -29.428 1.00 95.88 352 ALA A N 1
ATOM 2518 C CA . ALA A 1 352 ? 12.380 2.343 -28.592 1.00 95.88 352 ALA A CA 1
ATOM 2519 C C . ALA A 1 352 ? 13.849 2.135 -29.002 1.00 95.88 352 ALA A C 1
ATOM 2521 O O . ALA A 1 352 ? 14.714 2.018 -28.134 1.00 95.88 352 ALA A O 1
ATOM 2522 N N . ALA A 1 353 ? 14.144 2.126 -30.306 1.00 93.25 353 ALA A N 1
ATOM 2523 C CA . ALA A 1 353 ? 15.505 1.997 -30.817 1.00 93.25 353 ALA A CA 1
ATOM 2524 C C . ALA A 1 353 ? 16.377 3.222 -30.489 1.00 93.25 353 ALA A C 1
ATOM 2526 O O . ALA A 1 353 ? 17.485 3.049 -29.990 1.00 93.25 353 ALA A O 1
ATOM 2527 N N . GLU A 1 354 ? 15.875 4.441 -30.696 1.00 91.25 354 GLU A N 1
ATOM 2528 C CA . GLU A 1 354 ? 16.613 5.686 -30.434 1.00 91.25 354 GLU A CA 1
ATOM 2529 C C . GLU A 1 354 ? 16.884 5.867 -28.925 1.00 91.25 354 GLU A C 1
ATOM 2531 O O . GLU A 1 354 ? 18.011 6.168 -28.526 1.00 91.25 354 GLU A O 1
ATOM 2536 N N . LEU A 1 355 ? 15.908 5.575 -28.052 1.00 96.12 355 LEU A N 1
ATOM 2537 C CA . LEU A 1 355 ? 16.127 5.561 -26.596 1.00 96.12 355 LEU A CA 1
ATOM 2538 C C . LEU A 1 355 ? 17.158 4.506 -26.174 1.00 96.12 355 LEU A C 1
ATOM 2540 O O . LEU A 1 355 ? 17.978 4.755 -25.288 1.00 96.12 355 LEU A O 1
ATOM 2544 N N . LYS A 1 356 ? 17.150 3.332 -26.811 1.00 96.75 356 LYS A N 1
ATOM 2545 C CA . LYS A 1 356 ? 18.136 2.278 -26.556 1.00 96.75 356 LYS A CA 1
ATOM 2546 C C . LYS A 1 356 ? 19.544 2.698 -26.980 1.00 96.75 356 LYS A C 1
ATOM 2548 O O . LYS A 1 356 ? 20.503 2.484 -26.237 1.00 96.75 356 LYS A O 1
ATOM 2553 N N . ASP A 1 357 ? 19.681 3.298 -28.154 1.00 92.94 357 ASP A N 1
ATOM 2554 C CA . ASP A 1 357 ? 20.959 3.805 -28.656 1.00 92.94 357 ASP A CA 1
ATOM 2555 C C . ASP A 1 357 ? 21.481 4.944 -27.774 1.00 92.94 357 ASP A C 1
ATOM 2557 O O . ASP A 1 357 ? 22.683 5.010 -27.505 1.00 92.94 357 ASP A O 1
ATOM 2561 N N . HIS A 1 358 ? 20.584 5.774 -27.236 1.00 93.75 358 HIS A N 1
ATOM 2562 C CA . HIS A 1 358 ? 20.927 6.762 -26.221 1.00 93.75 358 HIS A CA 1
ATOM 2563 C C . HIS A 1 358 ? 21.477 6.126 -24.942 1.00 93.75 358 HIS A C 1
ATOM 2565 O O . HIS A 1 358 ? 22.539 6.527 -24.465 1.00 93.75 358 HIS A O 1
ATOM 2571 N N . ILE A 1 359 ? 20.797 5.103 -24.414 1.00 96.69 359 ILE A N 1
ATOM 2572 C CA . ILE A 1 359 ? 21.248 4.365 -23.227 1.00 96.69 359 ILE A CA 1
ATOM 2573 C C . ILE A 1 359 ? 22.639 3.758 -23.446 1.00 96.69 359 ILE A C 1
ATOM 2575 O O . ILE A 1 359 ? 23.493 3.839 -22.565 1.00 96.69 359 ILE A O 1
ATOM 2579 N N . ASN A 1 360 ? 22.891 3.190 -24.626 1.00 95.31 360 ASN A N 1
ATOM 2580 C CA . ASN A 1 360 ? 24.177 2.586 -24.977 1.00 95.31 360 ASN A CA 1
ATOM 2581 C C . ASN A 1 360 ? 25.283 3.607 -25.309 1.00 95.31 360 ASN A C 1
ATOM 2583 O O . ASN A 1 360 ? 26.423 3.207 -25.554 1.00 95.31 360 ASN A O 1
ATOM 2587 N N . GLY A 1 361 ? 24.973 4.907 -25.342 1.00 89.75 361 GLY A N 1
ATOM 2588 C CA . GLY A 1 361 ? 25.915 5.961 -25.724 1.00 89.75 361 GLY A CA 1
ATOM 2589 C C . GLY A 1 361 ? 26.279 5.966 -27.213 1.00 89.75 361 GLY A C 1
ATOM 2590 O O . GLY A 1 361 ? 27.312 6.521 -27.582 1.00 89.75 361 GLY A O 1
ATOM 2591 N N . VAL A 1 362 ? 25.457 5.339 -28.062 1.00 87.75 362 VAL A N 1
ATOM 2592 C CA . VAL A 1 362 ? 25.603 5.360 -29.528 1.00 87.75 362 VAL A CA 1
ATOM 2593 C C . VAL A 1 362 ? 25.183 6.723 -30.075 1.00 87.75 362 VAL A C 1
ATOM 2595 O O . VAL A 1 362 ? 25.881 7.293 -30.911 1.00 87.75 362 VAL A O 1
ATOM 2598 N N . ILE A 1 363 ? 24.075 7.262 -29.563 1.00 80.19 363 ILE A N 1
ATOM 2599 C CA . ILE A 1 363 ? 23.618 8.632 -29.818 1.00 80.19 363 ILE A CA 1
ATOM 2600 C C . ILE A 1 363 ? 23.452 9.377 -28.492 1.00 80.19 363 ILE A C 1
ATOM 2602 O O . ILE A 1 363 ? 23.373 8.774 -27.423 1.00 80.19 363 ILE A O 1
ATOM 2606 N N . THR A 1 364 ? 23.395 10.705 -28.533 1.00 84.69 364 THR A N 1
ATOM 2607 C CA . THR A 1 364 ? 23.077 11.518 -27.352 1.00 84.69 364 THR A CA 1
ATOM 2608 C C . THR A 1 364 ? 21.780 12.259 -27.608 1.00 84.69 364 THR A C 1
ATOM 2610 O O . THR A 1 364 ? 21.749 13.154 -28.439 1.00 84.69 364 THR A O 1
ATOM 2613 N N . LEU A 1 365 ? 20.718 11.891 -26.892 1.00 84.50 365 LEU A N 1
ATOM 2614 C CA . LEU A 1 365 ? 19.453 12.611 -26.926 1.00 84.50 365 LEU A CA 1
ATOM 2615 C C . LEU A 1 365 ? 19.459 13.706 -25.861 1.00 84.50 365 LEU A C 1
ATOM 2617 O O . LEU A 1 365 ? 19.864 13.497 -24.715 1.00 84.50 365 LEU A O 1
ATOM 2621 N N . SER A 1 366 ? 18.981 14.884 -26.237 1.00 85.50 366 SER A N 1
ATOM 2622 C CA . SER A 1 366 ? 18.691 15.968 -25.312 1.00 85.50 366 SER A CA 1
ATOM 2623 C C . SER A 1 366 ? 17.470 15.647 -24.445 1.00 85.50 366 SER A C 1
ATOM 2625 O O . SER A 1 366 ? 16.594 14.858 -24.802 1.00 85.50 366 SER A O 1
ATOM 2627 N N . ALA A 1 367 ? 17.364 16.350 -23.320 1.00 85.81 367 ALA A N 1
ATOM 2628 C CA . ALA A 1 367 ? 16.199 16.326 -22.438 1.00 85.81 367 ALA A CA 1
ATOM 2629 C C . ALA A 1 367 ? 14.856 16.521 -23.179 1.00 85.81 367 ALA A C 1
ATOM 2631 O O . ALA A 1 367 ? 13.874 15.861 -22.852 1.00 85.81 367 ALA A O 1
ATOM 2632 N N . ALA A 1 368 ? 14.815 17.405 -24.183 1.00 84.12 368 ALA A N 1
ATOM 2633 C CA . ALA A 1 368 ? 13.607 17.674 -24.966 1.00 84.12 368 ALA A CA 1
ATOM 2634 C C . ALA A 1 368 ? 13.272 16.535 -25.943 1.00 84.12 368 ALA A C 1
ATOM 2636 O O . ALA A 1 368 ? 12.100 16.229 -26.151 1.00 84.12 368 ALA A O 1
ATOM 2637 N N . GLN A 1 369 ? 14.288 15.889 -26.521 1.00 86.12 369 GLN A N 1
ATOM 2638 C CA . GLN A 1 369 ? 14.097 14.732 -27.399 1.00 86.12 369 GLN A CA 1
ATOM 2639 C C . GLN A 1 369 ? 13.610 13.509 -26.603 1.00 86.12 369 GLN A C 1
ATOM 2641 O O . GLN A 1 369 ? 12.700 12.818 -27.054 1.00 86.12 369 GLN A O 1
ATOM 2646 N N . ILE A 1 370 ? 14.128 13.284 -25.388 1.00 91.38 370 ILE A N 1
ATOM 2647 C CA . ILE A 1 370 ? 13.633 12.225 -24.488 1.00 91.38 370 ILE A CA 1
ATOM 2648 C C . ILE A 1 370 ? 12.159 12.460 -24.123 1.00 91.38 370 ILE A C 1
ATOM 2650 O O . ILE A 1 370 ? 11.364 11.525 -24.190 1.00 91.38 370 ILE A O 1
ATOM 2654 N N . ASP A 1 371 ? 11.767 13.696 -23.793 1.00 89.00 371 ASP A N 1
ATOM 2655 C CA . ASP A 1 371 ? 10.360 14.017 -23.510 1.00 89.00 371 ASP A CA 1
ATOM 2656 C C . ASP A 1 371 ? 9.456 13.774 -24.731 1.00 89.00 371 ASP A C 1
ATOM 2658 O O . ASP A 1 371 ? 8.389 13.173 -24.609 1.00 89.00 371 ASP A O 1
ATOM 2662 N N . ALA A 1 372 ? 9.904 14.151 -25.931 1.00 88.00 372 ALA A N 1
ATOM 2663 C CA . ALA A 1 372 ? 9.168 13.872 -27.162 1.00 88.00 372 ALA A CA 1
ATOM 2664 C C . ALA A 1 372 ? 8.986 12.359 -27.398 1.00 88.00 372 ALA A C 1
ATOM 2666 O O . ALA A 1 372 ? 7.885 11.914 -27.724 1.00 88.00 372 ALA A O 1
ATOM 2667 N N . HIS A 1 373 ? 10.020 11.547 -27.159 1.00 91.25 373 HIS A N 1
ATOM 2668 C CA . HIS A 1 373 ? 9.912 10.086 -27.205 1.00 91.25 373 HIS A CA 1
ATOM 2669 C C . HIS A 1 373 ? 8.946 9.526 -26.167 1.00 91.25 373 HIS A C 1
ATOM 2671 O O . HIS A 1 373 ? 8.149 8.641 -26.478 1.00 91.25 373 HIS A O 1
ATOM 2677 N N . LYS A 1 374 ? 8.965 10.060 -24.945 1.00 93.69 374 LYS A N 1
ATOM 2678 C CA . LYS A 1 374 ? 7.998 9.683 -23.915 1.00 93.69 374 LYS A CA 1
ATOM 2679 C C . LYS A 1 374 ? 6.563 9.963 -24.366 1.00 93.69 374 LYS A C 1
ATOM 2681 O O . LYS A 1 374 ? 5.702 9.108 -24.192 1.00 93.69 374 LYS A O 1
ATOM 2686 N N . GLN A 1 375 ? 6.301 11.117 -24.980 1.00 91.88 375 GLN A N 1
ATOM 2687 C CA . GLN A 1 375 ? 4.973 11.443 -25.514 1.00 91.88 375 GLN A CA 1
ATOM 2688 C C . GLN A 1 375 ? 4.533 10.462 -26.612 1.00 91.88 375 GLN A C 1
ATOM 2690 O O . GLN A 1 375 ? 3.362 10.086 -26.653 1.00 91.88 375 GLN A O 1
ATOM 2695 N N . VAL A 1 376 ? 5.459 10.008 -27.466 1.00 91.44 376 VAL A N 1
ATOM 2696 C CA . VAL A 1 376 ? 5.178 8.952 -28.454 1.00 91.44 376 VAL A CA 1
ATOM 2697 C C . VAL A 1 376 ? 4.853 7.630 -27.757 1.00 91.44 376 VAL A C 1
ATOM 2699 O O . VAL A 1 376 ? 3.841 7.018 -28.077 1.00 91.44 376 VAL A O 1
ATOM 2702 N N . ILE A 1 377 ? 5.640 7.209 -26.763 1.00 95.38 377 ILE A N 1
ATOM 2703 C CA . ILE A 1 377 ? 5.352 6.007 -25.959 1.00 95.38 377 ILE A CA 1
ATOM 2704 C C . ILE A 1 377 ? 3.954 6.079 -25.326 1.00 95.38 377 ILE A C 1
ATOM 2706 O O . ILE A 1 377 ? 3.187 5.122 -25.425 1.00 95.38 377 ILE A O 1
ATOM 2710 N N . ASP A 1 378 ? 3.604 7.214 -24.720 1.00 95.31 378 ASP A N 1
ATOM 2711 C CA . ASP A 1 378 ? 2.308 7.425 -24.070 1.00 95.31 378 ASP A CA 1
ATOM 2712 C C . ASP A 1 378 ? 1.138 7.347 -25.070 1.00 95.31 378 ASP A C 1
ATOM 2714 O O . ASP A 1 378 ? 0.066 6.839 -24.727 1.00 95.31 378 ASP A O 1
ATOM 2718 N N . ALA A 1 379 ? 1.341 7.827 -26.303 1.00 95.06 379 ALA A N 1
ATOM 2719 C CA . ALA A 1 379 ? 0.353 7.783 -27.381 1.00 95.06 379 ALA A CA 1
ATOM 2720 C C . ALA A 1 379 ? 0.221 6.394 -28.033 1.00 95.06 379 ALA A C 1
ATOM 2722 O O . ALA A 1 379 ? -0.868 6.026 -28.466 1.00 95.06 379 ALA A O 1
ATOM 2723 N N . GLU A 1 380 ? 1.305 5.617 -28.084 1.00 95.69 380 GLU A N 1
ATOM 2724 C CA . GLU A 1 380 ? 1.380 4.333 -28.796 1.00 95.69 380 GLU A CA 1
ATOM 2725 C C . GLU A 1 380 ? 1.237 3.106 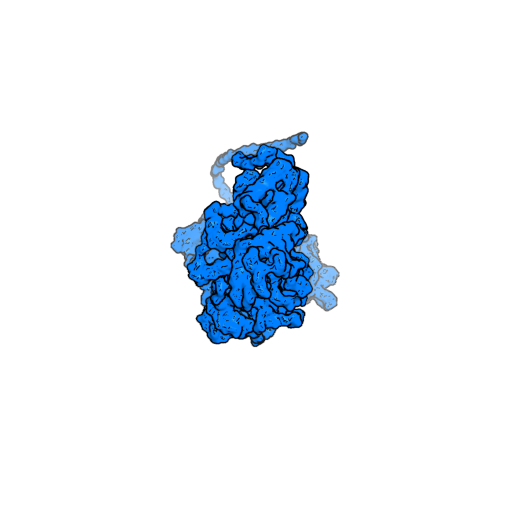-27.873 1.00 95.69 380 GLU A C 1
ATOM 2727 O O . GLU A 1 380 ? 1.333 1.970 -28.338 1.00 95.69 380 GLU A O 1
ATOM 2732 N N . LYS A 1 381 ? 1.000 3.301 -26.568 1.00 96.56 381 LYS A N 1
ATOM 2733 C CA . LYS A 1 381 ? 0.931 2.225 -25.558 1.00 96.56 381 LYS A CA 1
ATOM 2734 C C . LYS A 1 381 ? -0.004 1.061 -25.916 1.00 96.56 381 LYS A C 1
ATOM 2736 O O . LYS A 1 381 ? 0.362 -0.089 -25.706 1.00 96.56 381 LYS A O 1
ATOM 2741 N N . GLU A 1 382 ? -1.153 1.334 -26.540 1.00 96.81 382 GLU A N 1
ATOM 2742 C CA . GLU A 1 382 ? -2.141 0.315 -26.950 1.00 96.81 382 GLU A CA 1
ATOM 2743 C C . GLU A 1 382 ? -1.600 -0.638 -28.034 1.00 96.81 382 GLU A C 1
ATOM 2745 O O . GLU A 1 382 ? -2.208 -1.659 -28.336 1.00 96.81 382 GLU A O 1
ATOM 2750 N N . ARG A 1 383 ? -0.452 -0.315 -28.645 1.00 96.44 383 ARG A N 1
ATOM 2751 C CA . ARG A 1 383 ? 0.213 -1.138 -29.664 1.00 96.44 383 ARG A CA 1
ATOM 2752 C C . ARG A 1 383 ? 1.341 -1.999 -29.097 1.00 96.44 383 ARG A C 1
ATOM 2754 O O . ARG A 1 383 ? 1.983 -2.742 -29.847 1.00 96.44 383 ARG A O 1
ATOM 2761 N N . PHE A 1 384 ? 1.612 -1.922 -27.793 1.00 97.75 384 PHE A N 1
ATOM 2762 C CA . PHE A 1 384 ? 2.708 -2.666 -27.168 1.00 97.75 384 PHE A CA 1
ATOM 2763 C C . PHE A 1 384 ? 2.568 -4.180 -27.368 1.00 97.75 384 PHE A C 1
ATOM 2765 O O . PHE A 1 384 ? 3.581 -4.861 -27.512 1.00 97.75 384 PHE A O 1
ATOM 2772 N N . ASP A 1 385 ? 1.341 -4.703 -27.445 1.00 96.50 385 ASP A N 1
ATOM 2773 C CA . ASP A 1 385 ? 1.053 -6.128 -27.644 1.00 96.50 385 ASP A CA 1
ATOM 2774 C C . ASP A 1 385 ? 0.636 -6.500 -29.086 1.00 96.50 385 ASP A C 1
ATOM 2776 O O . ASP A 1 385 ? 0.442 -7.683 -29.402 1.00 96.50 385 ASP A O 1
ATOM 2780 N N . GLU A 1 386 ? 0.588 -5.506 -29.988 1.00 94.38 386 GLU A N 1
ATOM 2781 C CA . GLU A 1 386 ? 0.114 -5.619 -31.376 1.00 94.38 386 GLU A CA 1
ATOM 2782 C C . GLU A 1 386 ? 0.779 -6.791 -32.105 1.00 94.38 386 GLU A C 1
ATOM 2784 O O . GLU A 1 386 ? 0.124 -7.638 -32.731 1.00 94.38 386 GLU A O 1
ATOM 2789 N N . ASN A 1 387 ? 2.110 -6.861 -32.038 1.00 93.75 387 ASN A N 1
ATOM 2790 C CA . ASN A 1 387 ? 2.879 -7.883 -32.719 1.00 93.75 387 ASN A CA 1
ATOM 2791 C C . ASN A 1 387 ? 4.181 -8.245 -32.000 1.00 93.75 387 ASN A C 1
ATOM 2793 O O . ASN A 1 387 ? 4.572 -7.673 -30.991 1.00 93.75 387 ASN A O 1
ATOM 2797 N N . GLY A 1 388 ? 4.858 -9.267 -32.523 1.00 92.12 388 GLY A N 1
ATOM 2798 C CA . GLY A 1 388 ? 6.073 -9.759 -31.896 1.00 92.12 388 GLY A CA 1
ATOM 2799 C C . GLY A 1 388 ? 7.241 -8.772 -31.940 1.00 92.12 388 GLY A C 1
ATOM 2800 O O . GLY A 1 388 ? 8.128 -8.895 -31.103 1.00 92.12 388 GLY A O 1
ATOM 2801 N N . ALA A 1 389 ? 7.248 -7.826 -32.885 1.00 94.12 389 ALA A N 1
ATOM 2802 C CA . ALA A 1 389 ? 8.288 -6.811 -32.991 1.00 94.12 389 ALA A CA 1
ATOM 2803 C C . ALA A 1 389 ? 8.081 -5.683 -31.973 1.00 94.12 389 ALA A C 1
ATOM 2805 O O . ALA A 1 389 ? 9.058 -5.264 -31.361 1.00 94.12 389 ALA A O 1
ATOM 2806 N N . THR A 1 390 ? 6.837 -5.239 -31.743 1.00 96.81 390 THR A N 1
ATOM 2807 C CA . THR A 1 390 ? 6.540 -4.208 -30.733 1.00 96.81 390 THR A CA 1
ATOM 2808 C C . THR A 1 390 ? 6.860 -4.704 -29.325 1.00 96.81 390 THR A C 1
ATOM 2810 O O . THR A 1 390 ? 7.597 -4.026 -28.613 1.00 96.81 390 THR A O 1
ATOM 2813 N N . ILE A 1 391 ? 6.451 -5.932 -28.978 1.00 97.94 391 ILE A N 1
ATOM 2814 C CA . ILE A 1 391 ? 6.809 -6.571 -27.698 1.00 97.94 391 ILE A CA 1
ATOM 2815 C C . ILE A 1 391 ? 8.328 -6.665 -27.531 1.00 97.94 391 ILE A C 1
ATOM 2817 O O . ILE A 1 391 ? 8.865 -6.267 -26.501 1.00 97.94 391 ILE A O 1
ATOM 2821 N N . ALA A 1 392 ? 9.032 -7.178 -28.546 1.00 97.75 392 ALA A N 1
ATOM 2822 C CA . ALA A 1 392 ? 10.482 -7.327 -28.475 1.00 97.75 392 ALA A CA 1
ATOM 2823 C C . ALA A 1 392 ? 11.190 -5.976 -28.300 1.00 97.75 392 ALA A C 1
ATOM 2825 O O . ALA A 1 392 ? 12.140 -5.898 -27.531 1.00 97.75 392 ALA A O 1
ATOM 2826 N N . ALA A 1 393 ? 10.720 -4.918 -28.967 1.00 97.81 393 ALA A N 1
ATOM 2827 C CA . ALA A 1 393 ? 11.316 -3.590 -28.874 1.00 97.81 393 ALA A CA 1
ATOM 2828 C C . ALA A 1 393 ? 11.165 -2.971 -27.475 1.00 97.81 393 ALA A C 1
ATOM 2830 O O . ALA A 1 393 ? 12.139 -2.454 -26.932 1.00 97.81 393 ALA A O 1
ATOM 2831 N N . VAL A 1 394 ? 9.975 -3.047 -26.867 1.00 98.50 394 VAL A N 1
ATOM 2832 C CA . VAL A 1 394 ? 9.760 -2.492 -25.517 1.00 98.50 394 VAL A CA 1
ATOM 2833 C C . VAL A 1 394 ? 10.447 -3.329 -24.434 1.00 98.50 394 VAL A C 1
ATOM 2835 O O . VAL A 1 394 ? 10.916 -2.772 -23.445 1.00 98.50 394 VAL A O 1
ATOM 2838 N N . PHE A 1 395 ? 10.572 -4.647 -24.632 1.00 98.50 395 PHE A N 1
ATOM 2839 C CA . PHE A 1 395 ? 11.342 -5.518 -23.739 1.00 98.50 395 PHE A CA 1
ATOM 2840 C C . PHE A 1 395 ? 12.842 -5.219 -23.816 1.00 98.50 395 PHE A C 1
ATOM 2842 O O . PHE A 1 395 ? 13.461 -4.972 -22.785 1.00 98.50 395 PHE A O 1
ATOM 2849 N N . ASP A 1 396 ? 13.403 -5.161 -25.027 1.00 98.50 396 ASP A N 1
ATOM 2850 C CA . ASP A 1 396 ? 14.818 -4.848 -25.271 1.00 98.50 396 ASP A CA 1
ATOM 2851 C C . ASP A 1 396 ? 15.197 -3.469 -24.710 1.00 98.50 396 ASP A C 1
ATOM 2853 O O . ASP A 1 396 ? 16.273 -3.303 -24.136 1.00 98.50 396 ASP A O 1
ATOM 2857 N N . LEU A 1 397 ? 14.294 -2.485 -24.793 1.00 98.69 397 LEU A N 1
ATOM 2858 C CA . LEU A 1 397 ? 14.495 -1.170 -24.183 1.00 98.69 397 LEU A CA 1
ATOM 2859 C C . LEU A 1 397 ? 14.643 -1.257 -22.654 1.00 98.69 397 LEU A C 1
ATOM 2861 O O . LEU A 1 397 ? 15.581 -0.683 -22.097 1.00 98.69 397 LEU A O 1
ATOM 2865 N N . VAL A 1 398 ? 13.747 -1.980 -21.971 1.00 98.50 398 VAL A N 1
ATOM 2866 C CA . VAL A 1 398 ? 13.805 -2.134 -20.507 1.00 98.50 398 VAL A CA 1
ATOM 2867 C C . VAL A 1 398 ? 15.016 -2.968 -20.082 1.00 98.50 398 VAL A C 1
ATOM 2869 O O . VAL A 1 398 ? 15.721 -2.572 -19.159 1.00 98.50 398 VAL A O 1
ATOM 2872 N N . GLU A 1 399 ? 15.322 -4.068 -20.774 1.00 98.38 399 GLU A N 1
ATOM 2873 C CA . GLU A 1 399 ? 16.506 -4.896 -20.494 1.00 98.38 399 GLU A CA 1
ATOM 2874 C C . GLU A 1 399 ? 17.815 -4.124 -20.716 1.00 98.38 399 GLU A C 1
ATOM 2876 O O . GLU A 1 399 ? 18.764 -4.239 -19.931 1.00 98.38 399 GLU A O 1
ATOM 2881 N N . THR A 1 400 ? 17.872 -3.291 -21.759 1.00 98.56 400 THR A N 1
ATOM 2882 C CA . THR A 1 400 ? 19.023 -2.417 -22.008 1.00 98.56 400 THR A CA 1
ATOM 2883 C C . THR A 1 400 ? 19.168 -1.387 -20.891 1.00 98.56 400 THR A C 1
ATOM 2885 O O . THR A 1 400 ? 20.263 -1.213 -20.359 1.00 98.56 400 THR A O 1
ATOM 2888 N N . TYR A 1 401 ? 18.076 -0.742 -20.474 1.00 97.94 401 TYR A N 1
ATOM 2889 C CA . TYR A 1 401 ? 18.114 0.182 -19.341 1.00 97.94 401 TYR A CA 1
ATOM 2890 C C . TYR A 1 401 ? 18.592 -0.515 -18.058 1.00 97.94 401 TYR A C 1
ATOM 2892 O O . TYR A 1 401 ? 19.538 -0.056 -17.414 1.00 97.94 401 TYR A O 1
ATOM 2900 N N . ASP A 1 402 ? 17.996 -1.658 -17.717 1.00 97.50 402 ASP A N 1
ATOM 2901 C CA . ASP A 1 402 ? 18.327 -2.424 -16.516 1.00 97.50 402 ASP A CA 1
ATOM 2902 C C . ASP A 1 402 ? 19.799 -2.872 -16.500 1.00 97.50 402 ASP A C 1
ATOM 2904 O O . ASP A 1 402 ? 20.427 -2.878 -15.441 1.00 97.50 402 ASP A O 1
ATOM 2908 N N . SER A 1 403 ? 20.368 -3.226 -17.656 1.00 97.69 403 SER A N 1
ATOM 2909 C CA . SER A 1 403 ? 21.753 -3.708 -17.763 1.00 97.69 403 SER A CA 1
ATOM 2910 C C . SER A 1 403 ? 22.805 -2.597 -17.828 1.00 97.69 403 SER A C 1
ATOM 2912 O O . SER A 1 403 ? 23.892 -2.766 -17.272 1.00 97.69 403 SER A O 1
ATOM 2914 N N . VAL A 1 404 ? 22.507 -1.472 -18.485 1.00 97.38 404 VAL A N 1
ATOM 2915 C CA . VAL A 1 404 ? 23.468 -0.378 -18.704 1.00 97.38 404 VAL A CA 1
ATOM 2916 C C . VAL A 1 404 ? 23.390 0.678 -17.605 1.00 97.38 404 VAL A C 1
ATOM 2918 O O . VAL A 1 404 ? 24.419 1.114 -17.087 1.00 97.38 404 VAL A O 1
ATOM 2921 N N . ILE A 1 405 ? 22.176 1.088 -17.233 1.00 95.12 405 ILE A N 1
ATOM 2922 C CA . ILE A 1 405 ? 21.927 2.149 -16.247 1.00 95.12 405 ILE A CA 1
ATOM 2923 C C . ILE A 1 405 ? 21.676 1.569 -14.850 1.00 95.12 405 ILE A C 1
ATOM 2925 O O . ILE A 1 405 ? 22.013 2.200 -13.842 1.00 95.12 405 ILE A O 1
ATOM 2929 N N . GLY A 1 406 ? 21.123 0.358 -14.788 1.00 96.38 406 GLY A N 1
ATOM 2930 C CA . GLY A 1 406 ? 20.733 -0.324 -13.560 1.00 96.38 406 GLY A CA 1
ATOM 2931 C C . GLY A 1 406 ? 19.220 -0.248 -13.329 1.00 96.38 406 GLY A C 1
ATOM 2932 O O . GLY A 1 406 ? 18.612 0.775 -13.650 1.00 96.38 406 GLY A O 1
ATOM 2933 N N . PRO A 1 407 ? 18.592 -1.280 -12.731 1.00 95.56 407 PRO A N 1
ATOM 2934 C CA . PRO A 1 407 ? 17.142 -1.322 -12.650 1.00 95.56 407 PRO A CA 1
ATOM 2935 C C . PRO A 1 407 ? 16.548 -0.183 -11.841 1.00 95.56 407 PRO A C 1
ATOM 2937 O O . PRO A 1 407 ? 17.061 0.162 -10.778 1.00 95.56 407 PRO A O 1
ATOM 2940 N N . LEU A 1 408 ? 15.430 0.355 -12.319 1.00 92.38 408 LEU A N 1
ATOM 2941 C CA . LEU A 1 408 ? 14.858 1.630 -11.890 1.00 92.38 408 LEU A CA 1
ATOM 2942 C C . LEU A 1 408 ? 14.876 1.860 -10.360 1.00 92.38 408 LEU A C 1
ATOM 2944 O O . LEU A 1 408 ? 15.581 2.742 -9.866 1.00 92.38 408 LEU A O 1
ATOM 2948 N N . TRP A 1 409 ? 14.178 1.035 -9.571 1.00 89.88 409 TRP A N 1
ATOM 2949 C CA . TRP A 1 409 ? 14.148 1.204 -8.105 1.00 89.88 409 TRP A CA 1
ATOM 2950 C C . TRP A 1 409 ? 15.354 0.615 -7.372 1.00 89.88 409 TRP A C 1
ATOM 2952 O O . TRP A 1 409 ? 15.505 0.853 -6.175 1.00 89.88 409 TRP A O 1
ATOM 2962 N N . VAL A 1 410 ? 16.226 -0.128 -8.051 1.00 91.31 410 VAL A N 1
ATOM 2963 C CA . VAL A 1 410 ? 17.509 -0.577 -7.488 1.00 91.31 410 VAL A CA 1
ATOM 2964 C C . VAL A 1 410 ? 18.537 0.554 -7.579 1.00 91.31 410 VAL A C 1
ATOM 2966 O O . VAL A 1 410 ? 19.257 0.817 -6.621 1.00 91.31 410 VAL A O 1
ATOM 2969 N N . ALA A 1 411 ? 18.568 1.262 -8.709 1.00 90.31 411 ALA A N 1
ATOM 2970 C CA . ALA A 1 411 ? 19.523 2.320 -8.997 1.00 90.31 411 ALA A CA 1
ATOM 2971 C C . ALA A 1 411 ? 19.083 3.702 -8.480 1.00 90.31 411 ALA A C 1
ATOM 2973 O O . ALA A 1 411 ? 19.943 4.527 -8.173 1.00 90.31 411 ALA A O 1
ATOM 2974 N N . ARG A 1 412 ? 17.771 3.980 -8.388 1.00 87.31 412 ARG A N 1
ATOM 2975 C CA . ARG A 1 412 ? 17.227 5.299 -7.985 1.00 87.31 412 ARG A CA 1
ATOM 2976 C C . ARG A 1 412 ? 16.499 5.317 -6.639 1.00 87.31 412 ARG A C 1
ATOM 2978 O O . ARG A 1 412 ? 16.400 6.366 -6.010 1.00 87.31 412 ARG A O 1
ATOM 2985 N N . GLY A 1 413 ? 15.994 4.176 -6.169 1.00 84.38 413 GLY A N 1
ATOM 2986 C CA . GLY A 1 413 ? 15.266 4.053 -4.900 1.00 84.38 413 GLY A CA 1
ATOM 2987 C C . GLY A 1 413 ? 13.814 4.556 -4.934 1.00 84.38 413 GLY A C 1
ATOM 2988 O O . GLY A 1 413 ? 12.900 3.761 -4.732 1.00 84.38 413 GLY A O 1
ATOM 2989 N N . GLN A 1 414 ? 13.573 5.852 -5.166 1.00 87.12 414 GLN A N 1
ATOM 2990 C CA . GLN A 1 414 ? 12.218 6.434 -5.227 1.00 87.12 414 GLN A CA 1
ATOM 2991 C C . GLN A 1 414 ? 12.132 7.628 -6.191 1.00 87.12 414 GLN A C 1
ATOM 2993 O O . GLN A 1 414 ? 13.103 8.367 -6.333 1.00 87.12 414 GLN A O 1
ATOM 2998 N N . PHE A 1 415 ? 10.951 7.864 -6.767 1.00 88.25 415 PHE A N 1
ATOM 2999 C CA . PHE A 1 415 ? 10.665 9.006 -7.652 1.00 88.25 415 PHE A CA 1
ATOM 3000 C C . PHE A 1 415 ? 9.667 9.976 -7.024 1.00 88.25 415 PHE A C 1
ATOM 3002 O O . PHE A 1 415 ? 8.829 9.553 -6.230 1.00 88.25 415 PHE A O 1
ATOM 3009 N N . ASP A 1 416 ? 9.733 11.255 -7.405 1.00 90.56 416 ASP A N 1
ATOM 3010 C CA . ASP A 1 416 ? 8.747 12.283 -7.046 1.00 90.56 416 ASP A CA 1
ATOM 3011 C C . ASP A 1 416 ? 7.939 12.692 -8.279 1.00 90.56 416 ASP A C 1
ATOM 3013 O O . ASP A 1 416 ? 8.451 13.335 -9.194 1.00 90.56 416 ASP A O 1
ATOM 3017 N N . ARG A 1 417 ? 6.656 12.339 -8.299 1.00 90.12 417 ARG A N 1
ATOM 3018 C CA . ARG A 1 417 ? 5.700 12.664 -9.361 1.00 90.12 417 ARG A CA 1
ATOM 3019 C C . ARG A 1 417 ? 5.467 14.167 -9.509 1.00 90.12 417 ARG A C 1
ATOM 3021 O O . ARG A 1 417 ? 5.017 14.604 -10.557 1.00 90.12 417 ARG A O 1
ATOM 3028 N N . ASN A 1 418 ? 5.777 14.979 -8.498 1.00 89.31 418 ASN A N 1
ATOM 3029 C CA . ASN A 1 418 ? 5.721 16.438 -8.636 1.00 89.31 418 ASN A CA 1
ATOM 3030 C C . ASN A 1 418 ? 6.966 17.009 -9.326 1.00 89.31 418 ASN A C 1
ATOM 3032 O O . ASN A 1 418 ? 6.999 18.194 -9.652 1.00 89.31 418 ASN A O 1
ATOM 3036 N N . ASN A 1 419 ? 7.985 16.177 -9.544 1.00 85.12 419 ASN A N 1
ATOM 3037 C CA . ASN A 1 419 ? 9.245 16.547 -10.160 1.00 85.12 419 ASN A CA 1
ATOM 3038 C C . ASN A 1 419 ? 9.602 15.569 -11.290 1.00 85.12 419 ASN A C 1
ATOM 3040 O O . ASN A 1 419 ? 10.631 14.901 -11.246 1.00 85.12 419 ASN A O 1
ATOM 3044 N N . GLN A 1 420 ? 8.740 15.487 -12.309 1.00 78.06 420 GLN A N 1
ATOM 3045 C CA . GLN A 1 420 ? 8.968 14.648 -13.498 1.00 78.06 420 GLN A CA 1
ATOM 3046 C C . GLN A 1 420 ? 9.833 15.316 -14.576 1.00 78.06 420 GLN A C 1
ATOM 3048 O O . GLN A 1 420 ? 9.702 15.009 -15.757 1.00 78.06 420 GLN A O 1
ATOM 3053 N N . GLY A 1 421 ? 10.664 16.293 -14.207 1.00 69.12 421 GLY A N 1
ATOM 3054 C CA . GLY A 1 421 ? 11.413 17.077 -15.183 1.00 69.12 421 GLY A CA 1
ATOM 3055 C C . GLY A 1 421 ? 12.467 16.247 -15.919 1.00 69.12 421 GLY A C 1
ATOM 3056 O O . GLY A 1 421 ? 13.485 15.916 -15.325 1.00 69.12 421 GLY A O 1
ATOM 3057 N N . ASN A 1 422 ? 12.236 16.010 -17.215 1.00 71.50 422 ASN A N 1
ATOM 3058 C CA . ASN A 1 422 ? 13.188 15.568 -18.241 1.00 71.50 422 ASN A CA 1
ATOM 3059 C C . ASN A 1 422 ? 14.255 14.555 -17.789 1.00 71.50 422 ASN A C 1
ATOM 3061 O O . ASN A 1 422 ? 15.457 14.823 -17.898 1.00 71.50 422 ASN A O 1
ATOM 3065 N N . ASP A 1 423 ? 13.819 13.376 -17.349 1.00 83.62 423 ASP A N 1
ATOM 3066 C CA . ASP A 1 423 ? 14.703 12.230 -17.182 1.00 83.62 423 ASP A CA 1
ATOM 3067 C C . ASP A 1 423 ? 14.233 11.014 -18.000 1.00 83.62 423 ASP A C 1
ATOM 3069 O O . ASP A 1 423 ? 13.062 10.822 -18.342 1.00 83.62 423 ASP A O 1
ATOM 3073 N N . LEU A 1 424 ? 15.209 10.188 -18.359 1.00 93.56 424 LEU A N 1
ATOM 3074 C CA . LEU A 1 424 ? 14.999 8.893 -18.992 1.00 93.56 424 LEU A CA 1
ATOM 3075 C C . LEU A 1 424 ? 14.243 7.926 -18.062 1.00 93.56 424 LEU A C 1
ATOM 3077 O O . LEU A 1 424 ? 13.524 7.045 -18.528 1.00 93.56 424 LEU A O 1
ATOM 3081 N N . ASP A 1 425 ? 14.378 8.100 -16.749 1.00 93.88 425 ASP A N 1
ATOM 3082 C CA . ASP A 1 425 ? 13.843 7.191 -15.742 1.00 93.88 425 ASP A CA 1
ATOM 3083 C C . ASP A 1 425 ? 12.298 7.180 -15.743 1.00 93.88 425 ASP A C 1
ATOM 3085 O O . ASP A 1 425 ? 11.690 6.110 -15.700 1.00 93.88 425 ASP A O 1
ATOM 3089 N N . TRP A 1 426 ? 11.643 8.339 -15.887 1.00 93.69 426 TRP A N 1
ATOM 3090 C CA . TRP A 1 426 ? 10.190 8.457 -16.052 1.00 93.69 426 TRP A CA 1
ATOM 3091 C C . TRP A 1 426 ? 9.702 7.855 -17.366 1.00 93.69 426 TRP A C 1
ATOM 3093 O O . TRP A 1 426 ? 8.624 7.262 -17.404 1.00 93.69 426 TRP A O 1
ATOM 3103 N N . THR A 1 427 ? 10.490 7.967 -18.435 1.00 95.44 427 THR A N 1
ATOM 3104 C CA . THR A 1 427 ? 10.165 7.327 -19.717 1.00 95.44 427 THR A CA 1
ATOM 3105 C C . THR A 1 427 ? 10.142 5.809 -19.554 1.00 95.44 427 THR A C 1
ATOM 3107 O O . THR A 1 427 ? 9.167 5.156 -19.923 1.00 95.44 427 THR A O 1
ATOM 3110 N N . ILE A 1 428 ? 11.163 5.245 -18.908 1.00 97.06 428 ILE A N 1
ATOM 3111 C CA . ILE A 1 428 ? 11.245 3.806 -18.640 1.00 97.06 428 ILE A CA 1
ATOM 3112 C C . ILE A 1 428 ? 10.166 3.347 -17.659 1.00 97.06 428 ILE A C 1
ATOM 3114 O O . ILE A 1 428 ? 9.548 2.309 -17.885 1.00 97.06 428 ILE A O 1
ATOM 3118 N N . TYR A 1 429 ? 9.859 4.132 -16.625 1.00 96.06 429 TYR A N 1
ATOM 3119 C CA . TYR A 1 429 ? 8.736 3.858 -15.728 1.00 96.06 429 TYR A CA 1
ATOM 3120 C C . TYR A 1 429 ? 7.409 3.703 -16.491 1.00 96.06 429 TYR A C 1
ATOM 3122 O O . TYR A 1 429 ? 6.671 2.748 -16.248 1.00 96.06 429 TYR A O 1
ATOM 3130 N N . HIS A 1 430 ? 7.123 4.605 -17.438 1.00 96.00 430 HIS A N 1
ATOM 3131 C CA . HIS A 1 430 ? 5.930 4.531 -18.286 1.00 96.00 430 HIS A CA 1
ATOM 3132 C C . HIS A 1 430 ? 5.932 3.269 -19.157 1.00 96.00 430 HIS A C 1
ATOM 3134 O O . HIS A 1 430 ? 4.945 2.536 -19.159 1.00 96.00 430 HIS A O 1
ATOM 3140 N N . VAL A 1 431 ? 7.053 2.959 -19.822 1.00 98.31 431 VAL A N 1
ATOM 3141 C CA . VAL A 1 431 ? 7.201 1.723 -20.612 1.00 98.31 431 VAL A CA 1
ATOM 3142 C C . VAL A 1 431 ? 6.925 0.487 -19.752 1.00 98.31 431 VAL A C 1
ATOM 3144 O O . VAL A 1 431 ? 6.149 -0.377 -20.150 1.00 98.31 431 VAL A O 1
ATOM 3147 N N . MET A 1 432 ? 7.500 0.411 -18.549 1.00 98.06 432 MET A N 1
ATOM 3148 C CA . MET A 1 432 ? 7.273 -0.697 -17.616 1.00 98.06 432 MET A CA 1
ATOM 3149 C C . MET A 1 432 ? 5.803 -0.800 -17.180 1.00 98.06 432 MET A C 1
ATOM 3151 O O . MET A 1 432 ? 5.257 -1.904 -17.124 1.00 98.06 432 MET A O 1
ATOM 3155 N N . GLN A 1 433 ? 5.146 0.331 -16.897 1.00 97.75 433 GLN A N 1
ATOM 3156 C CA . GLN A 1 433 ? 3.727 0.362 -16.536 1.00 97.75 433 GLN A CA 1
ATOM 3157 C C . GLN A 1 433 ? 2.845 -0.129 -17.695 1.00 97.75 433 GLN A C 1
ATOM 3159 O O . GLN A 1 433 ? 1.982 -0.975 -17.480 1.00 97.75 433 GLN A O 1
ATOM 3164 N N . TYR A 1 434 ? 3.100 0.319 -18.925 1.00 98.50 434 TYR A N 1
ATOM 3165 C CA . TYR A 1 434 ? 2.340 -0.110 -20.104 1.00 98.50 434 TYR A CA 1
ATOM 3166 C C . TYR A 1 434 ? 2.618 -1.558 -20.501 1.00 98.50 434 TYR A C 1
ATOM 3168 O O . TYR A 1 434 ? 1.709 -2.250 -20.946 1.00 98.50 434 TYR A O 1
ATOM 3176 N N . ILE A 1 435 ? 3.828 -2.075 -20.271 1.00 98.31 435 ILE A N 1
ATOM 3177 C CA . ILE A 1 435 ? 4.086 -3.513 -20.405 1.00 98.31 435 ILE A CA 1
ATOM 3178 C C . ILE A 1 435 ? 3.173 -4.311 -19.459 1.00 98.31 435 ILE A C 1
ATOM 3180 O O . ILE A 1 435 ? 2.579 -5.299 -19.888 1.00 98.31 435 ILE A O 1
ATOM 3184 N N . MET A 1 436 ? 3.035 -3.897 -18.194 1.00 96.50 436 MET A N 1
ATOM 3185 C CA . MET A 1 436 ? 2.128 -4.561 -17.244 1.00 96.50 436 MET A CA 1
ATOM 3186 C C . MET A 1 436 ? 0.664 -4.481 -17.680 1.00 96.50 436 MET A C 1
ATOM 3188 O O . MET A 1 436 ? -0.035 -5.487 -17.604 1.00 96.50 436 MET A O 1
ATOM 3192 N N . ASP A 1 437 ? 0.214 -3.300 -18.107 1.00 96.00 437 ASP A N 1
ATOM 3193 C CA . ASP A 1 437 ? -1.201 -3.042 -18.386 1.00 96.00 437 ASP A CA 1
ATOM 3194 C C . ASP A 1 437 ? -1.664 -3.629 -19.729 1.00 96.00 437 ASP A C 1
ATOM 3196 O O . ASP A 1 437 ? -2.765 -4.168 -19.812 1.00 96.00 437 ASP A O 1
ATOM 3200 N N . GLU A 1 438 ? -0.825 -3.547 -20.766 1.00 97.12 438 GLU A N 1
ATOM 3201 C CA . GLU A 1 438 ? -1.216 -3.846 -22.149 1.00 97.12 438 GLU A CA 1
ATOM 3202 C C . GLU A 1 438 ? -0.665 -5.199 -22.630 1.00 97.12 438 GLU A C 1
ATOM 3204 O O . GLU A 1 438 ? -1.376 -5.964 -23.273 1.00 97.12 438 GLU A O 1
ATOM 3209 N N . VAL A 1 439 ? 0.586 -5.559 -22.301 1.00 97.94 439 VAL A N 1
ATOM 3210 C CA . VAL A 1 439 ? 1.238 -6.768 -22.860 1.00 97.94 439 VAL A CA 1
ATOM 3211 C C . VAL A 1 439 ? 0.838 -8.046 -22.130 1.00 97.94 439 VAL A C 1
ATOM 3213 O O . VAL A 1 439 ? 0.629 -9.092 -22.752 1.00 97.94 439 VAL A O 1
ATOM 3216 N N . TYR A 1 440 ? 0.733 -7.996 -20.806 1.00 97.25 440 TYR A N 1
ATOM 3217 C CA . TYR A 1 440 ? 0.458 -9.174 -19.986 1.00 97.25 440 TYR A CA 1
ATOM 3218 C C . TYR A 1 440 ? -1.046 -9.381 -19.788 1.00 97.25 440 TYR A C 1
ATOM 3220 O O . TYR A 1 440 ? -1.590 -9.212 -18.702 1.00 97.25 440 TYR A O 1
ATOM 3228 N N . ASN A 1 441 ? -1.710 -9.795 -20.868 1.00 96.19 441 ASN A N 1
ATOM 3229 C CA . ASN A 1 441 ? -3.134 -10.123 -20.899 1.00 96.19 441 ASN A CA 1
ATOM 3230 C C . ASN A 1 441 ? -3.385 -11.554 -21.427 1.00 96.19 441 ASN A C 1
ATOM 3232 O O . ASN A 1 441 ? -2.513 -12.183 -22.035 1.00 96.19 441 ASN A O 1
ATOM 3236 N N . ALA A 1 442 ? -4.593 -12.088 -21.209 1.00 95.06 442 ALA A N 1
ATOM 3237 C CA . ALA A 1 442 ? -4.939 -13.473 -21.561 1.00 95.06 442 ALA A CA 1
ATOM 3238 C C . ALA A 1 442 ? -4.766 -13.794 -23.062 1.00 95.06 442 ALA A C 1
ATOM 3240 O O . ALA A 1 442 ? -4.324 -14.892 -23.431 1.00 95.06 442 ALA A O 1
ATOM 3241 N N . SER A 1 443 ? -5.085 -12.834 -23.937 1.00 95.06 443 SER A N 1
ATOM 3242 C CA . SER A 1 443 ? -5.000 -13.012 -25.388 1.00 95.06 443 SER A CA 1
ATOM 3243 C C . SER A 1 443 ? -3.544 -13.083 -25.860 1.00 95.06 443 SER A C 1
ATOM 3245 O O . SER A 1 443 ? -3.170 -14.003 -26.597 1.00 95.06 443 SER A O 1
ATOM 3247 N N . THR A 1 444 ? -2.693 -12.200 -25.339 1.00 96.88 444 THR A N 1
ATOM 3248 C CA . THR A 1 444 ? -1.273 -12.120 -25.687 1.00 96.88 444 THR A CA 1
ATOM 3249 C C . THR A 1 444 ? -0.489 -13.303 -25.138 1.00 96.88 444 THR A C 1
ATOM 3251 O O . THR A 1 444 ? 0.321 -13.880 -25.865 1.00 96.88 444 THR A O 1
ATOM 3254 N N . ILE A 1 445 ? -0.793 -13.775 -23.924 1.00 96.50 445 ILE A N 1
ATOM 3255 C CA . ILE A 1 445 ? -0.201 -15.012 -23.388 1.00 96.50 445 ILE A CA 1
ATOM 3256 C C . ILE A 1 445 ? -0.495 -16.201 -24.302 1.00 96.50 445 ILE A C 1
ATOM 3258 O O . ILE A 1 445 ? 0.401 -16.992 -24.602 1.00 96.50 445 ILE A O 1
ATOM 3262 N N . THR A 1 446 ? -1.734 -16.319 -24.781 1.00 93.81 446 THR A N 1
ATOM 3263 C CA . THR A 1 446 ? -2.140 -17.416 -25.667 1.00 93.81 446 THR A CA 1
ATOM 3264 C C . THR A 1 446 ? -1.441 -17.336 -27.024 1.00 93.81 446 THR A C 1
ATOM 3266 O O . THR A 1 446 ? -0.972 -18.351 -27.542 1.00 93.81 446 THR A O 1
ATOM 3269 N N . ALA A 1 447 ? -1.351 -16.139 -27.604 1.00 95.25 447 ALA A N 1
ATOM 3270 C CA . ALA A 1 447 ? -0.801 -15.941 -28.940 1.00 95.25 447 ALA A CA 1
ATOM 3271 C C . ALA A 1 447 ? 0.739 -15.908 -28.981 1.00 95.25 447 ALA A C 1
ATOM 3273 O O . ALA A 1 447 ? 1.329 -16.247 -30.009 1.00 95.25 447 ALA A O 1
ATOM 3274 N N . ARG A 1 448 ? 1.397 -15.477 -27.896 1.00 94.75 448 ARG A N 1
ATOM 3275 C CA . ARG A 1 448 ? 2.815 -15.069 -27.890 1.00 94.75 448 ARG A CA 1
ATOM 3276 C C . ARG A 1 448 ? 3.604 -15.588 -26.691 1.00 94.75 448 ARG A C 1
ATOM 3278 O O . ARG A 1 448 ? 4.633 -15.023 -26.338 1.00 94.75 448 ARG A O 1
ATOM 3285 N N . GLU A 1 449 ? 3.177 -16.705 -26.109 1.00 94.56 449 GLU A N 1
ATOM 3286 C CA . GLU A 1 449 ? 3.812 -17.337 -24.946 1.00 94.56 449 GLU A CA 1
ATOM 3287 C C . GLU A 1 449 ? 5.350 -17.379 -25.021 1.00 94.56 449 GLU A C 1
ATOM 3289 O O . GLU A 1 449 ? 6.033 -17.014 -24.069 1.00 94.56 449 GLU A O 1
ATOM 3294 N N . GLY A 1 450 ? 5.906 -17.794 -26.165 1.00 93.56 450 GLY A N 1
ATOM 3295 C CA . GLY A 1 450 ? 7.355 -17.910 -26.352 1.00 93.56 450 GLY A CA 1
ATOM 3296 C C . GLY A 1 450 ? 8.115 -16.582 -26.283 1.00 93.56 450 GLY A C 1
ATOM 3297 O O . GLY A 1 450 ? 9.302 -16.606 -25.988 1.00 93.56 450 GLY A O 1
ATOM 3298 N N . GLN A 1 451 ? 7.448 -15.452 -26.536 1.00 93.94 451 GLN A N 1
ATOM 3299 C CA . GLN A 1 451 ? 8.038 -14.113 -26.444 1.00 93.94 451 GLN A CA 1
ATOM 3300 C C . GLN A 1 451 ? 7.970 -13.547 -25.022 1.00 93.94 451 GLN A C 1
ATOM 3302 O O . GLN A 1 451 ? 8.832 -12.768 -24.642 1.00 93.94 451 GLN A O 1
ATOM 3307 N N . LEU A 1 452 ? 6.957 -13.939 -24.241 1.00 96.50 452 LEU A N 1
ATOM 3308 C CA . LEU A 1 452 ? 6.806 -13.504 -22.848 1.00 96.50 452 LEU A CA 1
ATOM 3309 C C . LEU A 1 452 ? 7.715 -14.288 -21.894 1.00 96.50 452 LEU A C 1
ATOM 3311 O O . LEU A 1 452 ? 8.145 -13.771 -20.867 1.00 96.50 452 LEU A O 1
ATOM 3315 N N . ARG A 1 453 ? 8.007 -15.556 -22.213 1.00 94.19 453 ARG A N 1
ATOM 3316 C CA . ARG A 1 453 ? 8.865 -16.409 -21.382 1.00 94.19 453 ARG A CA 1
ATOM 3317 C C . ARG A 1 453 ? 10.272 -15.824 -21.262 1.00 94.19 453 ARG A C 1
ATOM 3319 O O . ARG A 1 453 ? 10.977 -15.689 -22.254 1.00 94.19 453 ARG A O 1
ATOM 3326 N N . GLY A 1 454 ? 10.703 -15.602 -20.024 1.00 93.62 454 GLY A N 1
ATOM 3327 C CA . GLY A 1 454 ? 12.047 -15.151 -19.672 1.00 93.62 454 GLY A CA 1
ATOM 3328 C C . GLY A 1 454 ? 12.166 -13.648 -19.434 1.00 93.62 454 GLY A C 1
ATOM 3329 O O . GLY A 1 454 ? 13.057 -13.253 -18.689 1.00 93.62 454 GLY A O 1
ATOM 3330 N N . PHE A 1 455 ? 11.258 -12.831 -19.978 1.00 97.50 455 PHE A N 1
ATOM 3331 C CA . PHE A 1 455 ? 11.288 -11.393 -19.733 1.00 97.50 455 PHE A CA 1
ATOM 3332 C C . PHE A 1 455 ? 10.812 -11.075 -18.313 1.00 97.50 455 PHE A C 1
ATOM 3334 O O . PHE A 1 455 ? 9.705 -11.442 -17.915 1.00 97.50 455 PHE A O 1
ATOM 3341 N N . LYS A 1 456 ? 11.635 -10.353 -17.556 1.00 96.62 456 LYS A N 1
ATOM 3342 C CA . LYS A 1 456 ? 11.284 -9.809 -16.243 1.00 96.62 456 LYS A CA 1
ATOM 3343 C C . LYS A 1 456 ? 11.894 -8.429 -16.082 1.00 96.62 456 LYS A C 1
ATOM 3345 O O . LYS A 1 456 ? 12.959 -8.158 -16.626 1.00 96.62 456 LYS A O 1
ATOM 3350 N N . PHE A 1 457 ? 11.269 -7.586 -15.272 1.00 97.50 457 PHE A N 1
ATOM 3351 C CA . PHE A 1 457 ? 11.904 -6.333 -14.879 1.00 97.50 457 PHE A CA 1
ATOM 3352 C C . PHE A 1 457 ? 13.044 -6.616 -13.899 1.00 97.50 457 PHE A C 1
ATOM 3354 O O . PHE A 1 457 ? 12.835 -7.304 -12.904 1.00 97.50 457 PHE A O 1
ATOM 3361 N N . GLY A 1 458 ? 14.220 -6.023 -14.080 1.00 95.81 458 GLY A N 1
ATOM 3362 C CA . GLY A 1 458 ? 15.312 -6.084 -13.100 1.00 95.81 458 GLY A CA 1
ATOM 3363 C C . GLY A 1 458 ? 14.929 -5.455 -11.755 1.00 95.81 458 GLY A C 1
ATOM 3364 O O . GLY A 1 458 ? 15.459 -5.808 -10.703 1.00 95.81 458 GLY A O 1
ATOM 3365 N N . SER A 1 459 ? 13.931 -4.570 -11.774 1.00 94.25 459 SER A N 1
ATOM 3366 C CA . SER A 1 459 ? 13.339 -3.937 -10.597 1.00 94.25 459 SER A CA 1
ATOM 3367 C C . SER A 1 459 ? 12.707 -4.909 -9.595 1.00 94.25 459 SER A C 1
ATOM 3369 O O . SER A 1 459 ? 12.526 -4.530 -8.436 1.00 94.25 459 SER A O 1
ATOM 3371 N N . VAL A 1 460 ? 12.435 -6.162 -9.991 1.00 93.69 460 VAL A N 1
ATOM 3372 C CA . VAL A 1 460 ? 11.991 -7.214 -9.059 1.00 93.69 460 VAL A CA 1
ATOM 3373 C C . VAL A 1 460 ? 12.994 -7.454 -7.936 1.00 93.69 460 VAL A C 1
ATOM 3375 O O . VAL A 1 460 ? 12.587 -7.842 -6.850 1.00 93.69 460 VAL A O 1
ATOM 3378 N N . ALA A 1 461 ? 14.279 -7.139 -8.140 1.00 92.31 461 ALA A N 1
ATOM 3379 C CA . ALA A 1 461 ? 15.291 -7.187 -7.088 1.00 92.31 461 ALA A CA 1
ATOM 3380 C C . ALA A 1 461 ? 15.024 -6.203 -5.932 1.00 92.31 461 ALA A C 1
ATOM 3382 O O . ALA A 1 461 ? 15.606 -6.367 -4.866 1.00 92.31 461 ALA A O 1
ATOM 3383 N N . ASN A 1 462 ? 14.157 -5.198 -6.118 1.00 90.62 462 ASN A N 1
ATOM 3384 C CA . ASN A 1 462 ? 13.636 -4.340 -5.050 1.00 90.62 462 ASN A CA 1
ATOM 3385 C C . ASN A 1 462 ? 12.204 -4.750 -4.653 1.00 90.62 462 ASN A C 1
ATOM 3387 O 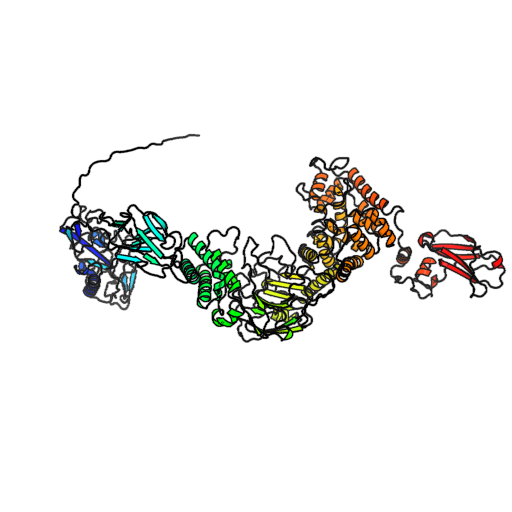O . ASN A 1 462 ? 11.948 -5.089 -3.501 1.00 90.62 462 ASN A O 1
ATOM 3391 N N . PHE A 1 463 ? 11.274 -4.754 -5.608 1.00 93.25 463 PHE A N 1
ATOM 3392 C CA . PHE A 1 463 ? 9.869 -5.070 -5.359 1.00 93.25 463 PHE A CA 1
ATOM 3393 C C . PHE A 1 463 ? 9.233 -5.734 -6.594 1.00 93.25 463 PHE A C 1
ATOM 3395 O O . PHE A 1 463 ? 9.496 -5.280 -7.708 1.00 93.25 463 PHE A O 1
ATOM 3402 N N . PRO A 1 464 ? 8.365 -6.754 -6.434 1.00 91.88 464 PRO A N 1
ATOM 3403 C CA . PRO A 1 464 ? 7.951 -7.378 -5.170 1.00 91.88 464 PRO A CA 1
ATOM 3404 C C . PRO A 1 464 ? 9.029 -8.269 -4.530 1.00 91.88 464 PRO A C 1
ATOM 3406 O O . PRO A 1 464 ? 8.881 -8.660 -3.382 1.00 91.88 464 PRO A O 1
ATOM 3409 N N . GLY A 1 465 ? 10.125 -8.556 -5.220 1.00 89.88 465 GLY A N 1
ATOM 3410 C CA . GLY A 1 465 ? 11.188 -9.442 -4.752 1.00 89.88 465 GLY A CA 1
ATOM 3411 C C . GLY A 1 465 ?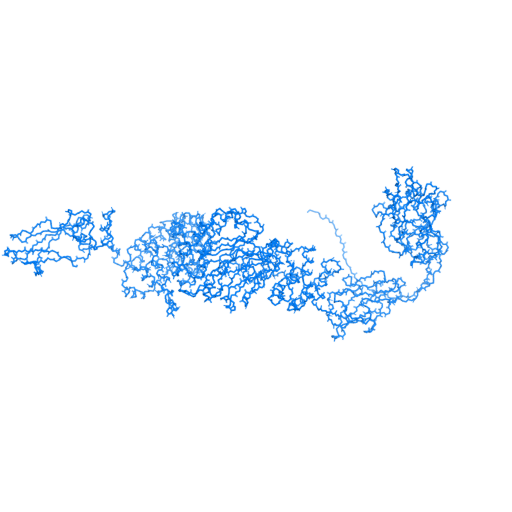 11.499 -10.480 -5.823 1.00 89.88 465 GLY A C 1
ATOM 3412 O O . GLY A 1 465 ? 10.589 -10.990 -6.488 1.00 89.88 465 GLY A O 1
ATOM 3413 N N . ASP A 1 466 ? 12.786 -10.767 -6.014 1.00 89.00 466 ASP A N 1
ATOM 3414 C CA . ASP A 1 466 ? 13.219 -11.741 -7.010 1.00 89.00 466 ASP A CA 1
ATOM 3415 C C . ASP A 1 466 ? 12.964 -13.169 -6.515 1.00 89.00 466 ASP A C 1
ATOM 3417 O O . ASP A 1 466 ? 12.987 -13.451 -5.315 1.00 89.00 466 ASP A O 1
ATOM 3421 N N . ALA A 1 467 ? 12.707 -14.071 -7.454 1.00 93.50 467 ALA A N 1
ATOM 3422 C CA . ALA A 1 467 ? 12.501 -15.482 -7.179 1.00 93.50 467 ALA A CA 1
ATOM 3423 C C . ALA A 1 467 ? 12.935 -16.312 -8.386 1.00 93.50 467 ALA A C 1
ATOM 3425 O O . ALA A 1 467 ? 12.580 -15.998 -9.526 1.00 93.50 467 ALA A O 1
ATOM 3426 N N . ASP A 1 468 ? 13.671 -17.392 -8.133 1.00 95.31 468 ASP A N 1
ATOM 3427 C CA . ASP A 1 468 ? 14.097 -18.294 -9.197 1.00 95.31 468 ASP A CA 1
ATOM 3428 C C . ASP A 1 468 ? 12.894 -19.042 -9.805 1.00 95.31 468 ASP A C 1
ATOM 3430 O O . ASP A 1 468 ? 11.966 -19.425 -9.082 1.00 95.31 468 ASP A O 1
ATOM 3434 N N . PRO A 1 469 ? 12.903 -19.307 -11.126 1.00 95.81 469 PRO A N 1
ATOM 3435 C CA . PRO A 1 469 ? 11.923 -20.181 -11.761 1.00 95.81 469 PRO A CA 1
ATOM 3436 C C . PRO A 1 469 ? 11.837 -21.562 -11.088 1.00 95.81 469 PRO A C 1
ATOM 3438 O O . PRO A 1 469 ? 12.836 -22.060 -10.560 1.00 95.81 469 PRO A O 1
ATOM 3441 N N . PRO A 1 470 ? 10.676 -22.242 -11.150 1.00 95.62 470 PRO A N 1
ATOM 3442 C CA . PRO A 1 470 ? 10.537 -23.571 -10.569 1.00 95.62 470 PRO A CA 1
ATOM 3443 C C . PRO A 1 470 ? 11.510 -24.565 -11.210 1.00 95.62 470 PRO A C 1
ATOM 3445 O O . PRO A 1 470 ? 11.594 -24.672 -12.435 1.00 95.62 470 PRO A O 1
ATOM 3448 N N . ALA A 1 471 ? 12.202 -25.338 -10.368 1.00 94.56 471 ALA A N 1
ATOM 3449 C CA . ALA A 1 471 ? 13.150 -26.361 -10.814 1.00 94.56 471 ALA A CA 1
ATOM 3450 C C . ALA A 1 471 ? 12.491 -27.425 -11.712 1.00 94.56 471 ALA A C 1
ATOM 3452 O O . ALA A 1 471 ? 13.112 -27.908 -12.659 1.00 94.56 471 ALA A O 1
ATOM 3453 N N . ASP A 1 472 ? 11.227 -27.761 -11.435 1.00 95.81 472 ASP A N 1
ATOM 3454 C CA . ASP A 1 472 ? 10.368 -28.531 -12.331 1.00 95.81 472 ASP A CA 1
ATOM 3455 C C . ASP A 1 472 ? 9.086 -27.736 -12.638 1.00 95.81 472 ASP A C 1
ATOM 3457 O O . ASP A 1 472 ? 8.178 -27.698 -11.806 1.00 95.81 472 ASP A O 1
ATOM 3461 N N . PRO A 1 473 ? 8.956 -27.126 -13.830 1.00 93.88 473 PRO A N 1
ATOM 3462 C CA . PRO A 1 473 ? 7.756 -26.376 -14.199 1.00 93.88 473 PRO A CA 1
ATOM 3463 C C . PRO A 1 473 ? 6.509 -27.261 -14.366 1.00 93.88 473 PRO A C 1
ATOM 3465 O O . PRO A 1 473 ? 5.416 -26.727 -14.539 1.00 93.88 473 PRO A O 1
ATOM 3468 N N . ARG A 1 474 ? 6.645 -28.596 -14.339 1.00 95.75 474 ARG A N 1
ATOM 3469 C CA . ARG A 1 474 ? 5.520 -29.545 -14.379 1.00 95.75 474 ARG A CA 1
ATOM 3470 C C . ARG A 1 474 ? 5.039 -29.971 -12.994 1.00 95.75 474 ARG A C 1
ATOM 3472 O O . ARG A 1 474 ? 4.041 -30.687 -12.921 1.00 95.75 474 ARG A O 1
ATOM 3479 N N . ALA A 1 475 ? 5.728 -29.571 -11.924 1.00 96.75 475 ALA A N 1
ATOM 3480 C CA . ALA A 1 475 ? 5.272 -29.836 -10.570 1.00 96.75 475 ALA A CA 1
ATOM 3481 C C . ALA A 1 475 ? 3.891 -29.200 -10.362 1.00 96.75 475 ALA A C 1
ATOM 3483 O O . ALA A 1 475 ? 3.689 -28.027 -10.676 1.00 96.75 475 ALA A O 1
ATOM 3484 N N . VAL A 1 476 ? 2.944 -30.001 -9.872 1.00 98.12 476 VAL A N 1
ATOM 3485 C CA . VAL A 1 476 ? 1.587 -29.552 -9.552 1.00 98.12 476 VAL A CA 1
ATOM 3486 C C . VAL A 1 476 ? 1.549 -29.154 -8.083 1.00 98.12 476 VAL A C 1
ATOM 3488 O O . VAL A 1 476 ? 1.927 -29.936 -7.209 1.00 98.12 476 VAL A O 1
ATOM 3491 N N . HIS A 1 477 ? 1.087 -27.940 -7.823 1.00 97.88 477 HIS A N 1
ATOM 3492 C CA . HIS A 1 477 ? 0.784 -27.431 -6.497 1.00 97.88 477 HIS A CA 1
ATOM 3493 C C . HIS A 1 477 ? -0.731 -27.290 -6.374 1.00 97.88 477 HIS A C 1
ATOM 3495 O O . HIS A 1 477 ? -1.317 -26.428 -7.021 1.00 97.88 477 HIS A O 1
ATOM 3501 N N . THR A 1 478 ? -1.353 -28.143 -5.565 1.00 98.00 478 THR A N 1
ATOM 3502 C CA . THR A 1 478 ? -2.793 -28.084 -5.296 1.00 98.00 478 THR A CA 1
ATOM 3503 C C . THR A 1 478 ? -3.051 -27.169 -4.104 1.00 98.00 478 THR A C 1
ATOM 3505 O O . THR A 1 478 ? -2.482 -27.368 -3.030 1.00 98.00 478 THR A O 1
ATOM 3508 N N . ALA A 1 479 ? -3.900 -26.165 -4.297 1.00 97.69 479 ALA A N 1
ATOM 3509 C CA . ALA A 1 479 ? -4.385 -25.268 -3.262 1.00 97.69 479 ALA A CA 1
ATOM 3510 C C . ALA A 1 479 ? -5.873 -25.517 -3.014 1.00 97.69 479 ALA A C 1
ATOM 3512 O O . ALA A 1 479 ? -6.693 -25.318 -3.908 1.00 97.69 479 ALA A O 1
ATOM 3513 N N . THR A 1 480 ? -6.222 -25.910 -1.792 1.00 97.81 480 THR A N 1
ATOM 3514 C CA . THR A 1 480 ? -7.617 -26.026 -1.358 1.00 97.81 480 THR A CA 1
ATOM 3515 C C . THR A 1 480 ? -8.076 -24.682 -0.793 1.00 97.81 480 THR A C 1
ATOM 3517 O O . THR A 1 480 ? -7.469 -24.169 0.151 1.00 97.81 480 THR A O 1
ATOM 3520 N N . ILE A 1 481 ? -9.133 -24.103 -1.365 1.00 97.06 481 ILE A N 1
ATOM 3521 C CA . ILE A 1 481 ? -9.684 -22.792 -0.986 1.00 97.06 481 ILE A CA 1
ATOM 3522 C C . ILE A 1 481 ? -11.184 -22.883 -0.702 1.00 97.06 481 ILE A C 1
ATOM 3524 O O . ILE A 1 481 ? -11.871 -23.741 -1.255 1.00 97.06 481 ILE A O 1
ATOM 3528 N N . ASP A 1 482 ? -11.714 -21.951 0.092 1.00 96.50 482 ASP A N 1
ATOM 3529 C CA . ASP A 1 482 ? -13.156 -21.698 0.115 1.00 96.50 482 ASP A CA 1
ATOM 3530 C C . ASP A 1 482 ? -13.520 -20.802 -1.071 1.00 96.50 482 ASP A C 1
ATOM 3532 O O . ASP A 1 482 ? -13.191 -19.614 -1.097 1.00 96.50 482 ASP A O 1
ATOM 3536 N N . GLY A 1 483 ? -14.172 -21.397 -2.066 1.00 97.12 483 GLY A N 1
ATOM 3537 C CA . GLY A 1 483 ? -14.709 -20.720 -3.237 1.00 97.12 483 GLY A CA 1
ATOM 3538 C C . GLY A 1 483 ? -16.056 -20.045 -2.978 1.00 97.12 483 GLY A C 1
ATOM 3539 O O . GLY A 1 483 ? -16.753 -19.732 -3.941 1.00 97.12 483 GLY A O 1
ATOM 3540 N N . SER A 1 484 ? -16.460 -19.845 -1.725 1.00 96.88 484 SER A N 1
ATOM 3541 C CA . SER A 1 484 ? -17.707 -19.175 -1.352 1.00 96.88 484 SER A CA 1
ATOM 3542 C C . SER A 1 484 ? -17.438 -17.799 -0.754 1.00 96.88 484 SER A C 1
ATOM 3544 O O . SER A 1 484 ? -16.467 -17.592 -0.032 1.00 96.88 484 SER A O 1
ATOM 3546 N N . PHE A 1 485 ? -18.335 -16.861 -1.031 1.00 97.06 485 PHE A N 1
ATOM 3547 C CA . PHE A 1 485 ? -18.431 -15.591 -0.328 1.00 97.06 485 PHE A CA 1
ATOM 3548 C C . PHE A 1 485 ? -19.916 -15.204 -0.258 1.00 97.06 485 PHE A C 1
ATOM 3550 O O . PHE A 1 485 ? -20.384 -14.405 -1.072 1.00 97.06 485 PHE A O 1
ATOM 3557 N N . PRO A 1 486 ? -20.688 -15.846 0.640 1.00 93.88 486 PRO A N 1
ATOM 3558 C CA . PRO A 1 486 ? -22.116 -15.597 0.752 1.00 93.88 486 PRO A CA 1
ATOM 3559 C C . PRO A 1 486 ? -22.397 -14.184 1.263 1.00 93.88 486 PRO A C 1
ATOM 3561 O O . PRO A 1 486 ? -21.590 -13.592 1.977 1.00 93.88 486 PRO A O 1
ATOM 3564 N N . ASP A 1 487 ? -23.587 -13.696 0.936 1.00 92.31 487 ASP A N 1
ATOM 3565 C CA . ASP A 1 487 ? -24.190 -12.578 1.648 1.00 92.31 487 ASP A CA 1
ATOM 3566 C C . ASP A 1 487 ? -24.564 -13.034 3.070 1.00 92.31 487 ASP A C 1
ATOM 3568 O O . ASP A 1 487 ? -25.139 -14.114 3.251 1.00 92.31 487 ASP A O 1
ATOM 3572 N N . THR A 1 488 ? -24.172 -12.267 4.085 1.00 91.75 488 THR A N 1
ATOM 3573 C CA . THR A 1 488 ? -24.306 -12.645 5.501 1.00 91.75 488 THR A CA 1
ATOM 3574 C C . THR A 1 488 ? -24.893 -11.504 6.301 1.00 91.75 488 THR A C 1
ATOM 3576 O O . THR A 1 488 ? -24.608 -10.359 5.984 1.00 91.75 488 THR A O 1
ATOM 3579 N N . PHE A 1 489 ? -25.586 -11.842 7.392 1.00 94.25 489 PHE A N 1
ATOM 3580 C CA . PHE A 1 489 ? -26.249 -10.888 8.281 1.00 94.25 489 PHE A CA 1
ATOM 3581 C C . PHE A 1 489 ? -25.415 -9.640 8.610 1.00 94.25 489 PHE A C 1
ATOM 3583 O O . PHE A 1 489 ? -24.254 -9.732 9.035 1.00 94.25 489 PHE A O 1
ATOM 3590 N N . GLY A 1 490 ? -26.096 -8.503 8.535 1.00 91.75 490 GLY A N 1
ATOM 3591 C CA . GLY A 1 490 ? -25.624 -7.184 8.901 1.00 91.75 490 GLY A CA 1
ATOM 3592 C C . GLY A 1 490 ? -25.171 -6.381 7.692 1.00 91.75 490 GLY A C 1
ATOM 3593 O O . GLY A 1 490 ? -24.946 -6.894 6.601 1.00 91.75 490 GLY A O 1
ATOM 3594 N N . ARG A 1 491 ? -24.999 -5.080 7.911 1.00 91.00 491 ARG A N 1
ATOM 3595 C CA . ARG A 1 491 ? -24.656 -4.140 6.844 1.00 91.00 491 ARG A CA 1
ATOM 3596 C C . ARG A 1 491 ? -23.309 -4.418 6.176 1.00 91.00 491 ARG A C 1
ATOM 3598 O O . ARG A 1 491 ? -22.369 -4.944 6.787 1.00 91.00 491 ARG A O 1
ATOM 3605 N N . ASP A 1 492 ? -23.177 -3.925 4.950 1.00 92.00 492 ASP A N 1
ATOM 3606 C CA . ASP A 1 492 ? -21.907 -3.911 4.234 1.00 92.00 492 ASP A CA 1
ATOM 3607 C C . ASP A 1 492 ? -20.863 -3.077 4.989 1.00 92.00 492 ASP A C 1
ATOM 3609 O O . ASP A 1 492 ? -21.035 -1.883 5.242 1.00 92.00 492 ASP A O 1
ATOM 3613 N N . THR A 1 493 ? -19.728 -3.699 5.305 1.00 93.62 493 THR A N 1
ATOM 3614 C CA . THR A 1 493 ? -18.541 -2.984 5.789 1.00 93.62 493 THR A CA 1
ATOM 3615 C C . THR A 1 493 ? -17.717 -2.453 4.615 1.00 93.62 493 THR A C 1
ATOM 3617 O O . THR A 1 493 ? -17.991 -2.715 3.440 1.00 93.62 493 THR A O 1
ATOM 3620 N N . GLN A 1 494 ? -16.672 -1.680 4.891 1.00 94.56 494 GLN A N 1
ATOM 3621 C CA . GLN A 1 494 ? -15.875 -1.079 3.831 1.00 94.56 494 GLN A CA 1
ATOM 3622 C C . GLN A 1 494 ? -15.290 -2.116 2.861 1.00 94.56 494 GLN A C 1
ATOM 3624 O O . GLN A 1 494 ? -14.598 -3.048 3.262 1.00 94.56 494 GLN A O 1
ATOM 3629 N N . HIS A 1 495 ? -15.546 -1.905 1.565 1.00 94.62 495 HIS A N 1
ATOM 3630 C CA . HIS A 1 495 ? -15.163 -2.809 0.472 1.00 94.62 495 HIS A CA 1
ATOM 3631 C C . HIS A 1 495 ? -15.671 -4.249 0.654 1.00 94.62 495 HIS A C 1
ATOM 3633 O O . HIS A 1 495 ? -15.049 -5.191 0.154 1.00 94.62 495 HIS A O 1
ATOM 3639 N N . TRP A 1 496 ? -16.781 -4.441 1.371 1.00 93.38 496 TRP A N 1
ATOM 3640 C CA . TRP A 1 496 ? -17.310 -5.770 1.655 1.00 93.38 496 TRP A CA 1
ATOM 3641 C C . TRP A 1 496 ? -17.574 -6.558 0.375 1.00 93.38 496 TRP A C 1
ATOM 3643 O O . TRP A 1 496 ? -16.958 -7.600 0.180 1.00 93.38 496 TRP A O 1
ATOM 3653 N N . THR A 1 497 ? -18.328 -5.977 -0.557 1.00 94.56 497 THR A N 1
ATOM 3654 C CA . THR A 1 497 ? -18.701 -6.581 -1.847 1.00 94.56 497 THR A CA 1
ATOM 3655 C C . THR A 1 497 ? -17.553 -6.739 -2.849 1.00 94.56 497 THR A C 1
ATOM 3657 O O . THR A 1 497 ? -17.746 -7.315 -3.920 1.00 94.56 497 THR A O 1
ATOM 3660 N N . TRP A 1 498 ? -16.341 -6.261 -2.538 1.00 95.81 498 TRP A N 1
ATOM 3661 C CA . TRP A 1 498 ? -15.164 -6.613 -3.337 1.00 95.81 498 TRP A CA 1
ATOM 3662 C C . TRP A 1 498 ? -14.851 -8.102 -3.176 1.00 95.81 498 TRP A C 1
ATOM 3664 O O . TRP A 1 498 ? -15.089 -8.640 -2.092 1.00 95.81 498 TRP A O 1
ATOM 3674 N N . PRO A 1 499 ? -14.264 -8.762 -4.186 1.00 97.19 499 PRO A N 1
ATOM 3675 C CA . PRO A 1 499 ? -13.934 -10.177 -4.083 1.00 97.19 499 PRO A CA 1
ATOM 3676 C C . PRO A 1 499 ? -13.136 -10.532 -2.813 1.00 97.19 499 PRO A C 1
ATOM 3678 O O . PRO A 1 499 ? -12.317 -9.745 -2.326 1.00 97.19 499 PRO A O 1
ATOM 3681 N N . ALA A 1 500 ? -13.423 -11.703 -2.243 1.00 97.00 500 ALA A N 1
ATOM 3682 C CA . ALA A 1 500 ? -12.675 -12.260 -1.125 1.00 97.00 500 ALA A CA 1
ATOM 3683 C C . ALA A 1 500 ? -11.408 -12.938 -1.657 1.00 97.00 500 ALA A C 1
ATOM 3685 O O . ALA A 1 500 ? -11.473 -13.799 -2.539 1.00 97.00 500 ALA A O 1
ATOM 3686 N N . ARG A 1 501 ? -10.248 -12.576 -1.103 1.00 97.31 501 ARG A N 1
ATOM 3687 C CA . ARG A 1 501 ? -8.960 -13.064 -1.593 1.00 97.31 501 ARG A CA 1
ATOM 3688 C C . ARG A 1 501 ? -8.591 -14.382 -0.936 1.00 97.31 501 ARG A C 1
ATOM 3690 O O . ARG A 1 501 ? -8.537 -14.473 0.287 1.00 97.31 501 ARG A O 1
ATOM 3697 N N . LYS A 1 502 ? -8.254 -15.390 -1.742 1.00 97.38 502 LYS A N 1
ATOM 3698 C CA . LYS A 1 502 ? -7.811 -16.705 -1.257 1.00 97.38 502 LYS A CA 1
ATOM 3699 C C . LYS A 1 502 ? -6.384 -17.011 -1.744 1.00 97.38 502 LYS A C 1
ATOM 3701 O O . LYS A 1 502 ? -6.187 -17.198 -2.949 1.00 97.38 502 LYS A O 1
ATOM 3706 N N . PRO A 1 503 ? -5.374 -17.022 -0.849 1.00 97.69 503 PRO A N 1
ATOM 3707 C CA . PRO A 1 503 ? -4.011 -17.449 -1.166 1.00 97.69 503 PRO A CA 1
ATOM 3708 C C . PRO A 1 503 ? -3.951 -18.893 -1.642 1.00 97.69 503 PRO A C 1
ATOM 3710 O O . PRO A 1 503 ? -4.660 -19.756 -1.134 1.00 97.69 503 PRO A O 1
ATOM 3713 N N . THR A 1 504 ? -3.048 -19.167 -2.581 1.00 98.12 504 THR A N 1
ATOM 3714 C CA . THR A 1 504 ? -2.775 -20.538 -3.046 1.00 98.12 504 THR A CA 1
ATOM 3715 C C . THR A 1 504 ? -1.512 -21.149 -2.421 1.00 98.12 504 THR A C 1
ATOM 3717 O O . THR A 1 504 ? -1.199 -22.319 -2.644 1.00 98.12 504 THR A O 1
ATOM 3720 N N . GLY A 1 505 ? -0.737 -20.361 -1.665 1.00 97.62 505 GLY A N 1
ATOM 3721 C CA . GLY A 1 505 ? 0.610 -20.744 -1.220 1.00 97.62 505 GLY A CA 1
ATOM 3722 C C . GLY A 1 505 ? 1.601 -20.922 -2.379 1.00 97.62 505 GLY A C 1
ATOM 3723 O O . GLY A 1 505 ? 2.584 -21.657 -2.264 1.00 97.62 505 GLY A O 1
ATOM 3724 N N . THR A 1 506 ? 1.323 -20.307 -3.531 1.00 98.38 506 THR A N 1
ATOM 3725 C CA . THR A 1 506 ? 2.221 -20.312 -4.687 1.00 98.38 506 THR A CA 1
ATOM 3726 C C . THR A 1 506 ? 2.576 -18.895 -5.117 1.00 98.38 506 THR A C 1
ATOM 3728 O O . THR A 1 506 ? 1.833 -17.940 -4.887 1.00 98.38 506 THR A O 1
ATOM 3731 N N . TYR A 1 507 ? 3.738 -18.766 -5.747 1.00 98.12 507 TYR A N 1
ATOM 3732 C CA . TYR A 1 507 ? 4.280 -17.517 -6.254 1.00 98.12 507 TYR A CA 1
ATOM 3733 C C . TYR A 1 507 ? 4.725 -17.717 -7.698 1.00 98.12 507 TYR A C 1
ATOM 3735 O O . TYR A 1 507 ? 5.427 -18.679 -8.026 1.00 98.12 507 TYR A O 1
ATOM 3743 N N . LEU A 1 508 ? 4.316 -16.807 -8.573 1.00 98.12 508 LEU A N 1
ATOM 3744 C CA . LEU A 1 508 ? 4.817 -16.746 -9.931 1.00 98.12 508 LEU A CA 1
ATOM 3745 C C . LEU A 1 508 ? 6.201 -16.099 -9.901 1.00 98.12 508 LEU A C 1
ATOM 3747 O O . LEU A 1 508 ? 6.327 -14.904 -9.634 1.00 98.12 508 LEU A O 1
ATOM 3751 N N . ALA A 1 509 ? 7.239 -16.881 -10.188 1.00 97.38 509 ALA A N 1
ATOM 3752 C CA . ALA A 1 509 ? 8.573 -16.330 -10.389 1.00 97.38 509 ALA A CA 1
ATOM 3753 C C . ALA A 1 509 ? 8.550 -15.354 -11.588 1.00 97.38 509 ALA A C 1
ATOM 3755 O O . ALA A 1 509 ? 7.944 -15.687 -12.616 1.00 97.38 509 ALA A O 1
ATOM 3756 N N . PRO A 1 510 ? 9.167 -14.164 -11.496 1.00 96.19 510 PRO A N 1
ATOM 3757 C CA . PRO A 1 510 ? 9.123 -13.186 -12.580 1.00 96.19 510 PRO A CA 1
ATOM 3758 C C . PRO A 1 510 ? 9.629 -13.768 -13.910 1.00 96.19 510 PRO A C 1
ATOM 3760 O O . PRO A 1 510 ? 10.633 -14.482 -13.944 1.00 96.19 510 PRO A O 1
ATOM 3763 N N . GLY A 1 511 ? 8.919 -13.492 -15.007 1.00 93.12 511 GLY A N 1
ATOM 3764 C CA . GLY A 1 511 ? 9.246 -14.011 -16.345 1.00 93.12 511 GLY A CA 1
ATOM 3765 C C . GLY A 1 511 ? 8.880 -15.479 -16.589 1.00 93.12 511 GLY A C 1
ATOM 3766 O O . GLY A 1 511 ? 9.193 -16.040 -17.645 1.00 93.12 511 GLY A O 1
ATOM 3767 N N . THR A 1 512 ? 8.190 -16.122 -15.645 1.00 95.81 512 THR A N 1
ATOM 3768 C CA . THR A 1 512 ? 7.590 -17.448 -15.842 1.00 95.81 512 THR A CA 1
ATOM 3769 C C . THR A 1 512 ? 6.110 -17.351 -16.212 1.00 95.81 512 THR A C 1
ATOM 3771 O O . THR A 1 512 ? 5.496 -16.286 -16.169 1.00 95.81 512 THR A O 1
ATOM 3774 N N . ILE A 1 513 ? 5.537 -18.484 -16.624 1.00 97.69 513 ILE A N 1
ATOM 3775 C CA . ILE A 1 513 ? 4.117 -18.608 -16.961 1.00 97.69 513 ILE A CA 1
ATOM 3776 C C . ILE A 1 513 ? 3.582 -19.805 -16.197 1.00 97.69 513 ILE A C 1
ATOM 3778 O O . ILE A 1 513 ? 4.074 -20.923 -16.398 1.00 97.69 513 ILE A O 1
ATOM 3782 N N . ALA A 1 514 ? 2.570 -19.564 -15.371 1.00 98.19 514 ALA A N 1
ATOM 3783 C CA . ALA A 1 514 ? 1.865 -20.602 -14.644 1.00 98.19 514 ALA A CA 1
ATOM 3784 C C . ALA A 1 514 ? 0.579 -20.995 -15.374 1.00 98.19 514 ALA A C 1
ATOM 3786 O O . ALA A 1 514 ? -0.023 -20.193 -16.088 1.00 98.19 514 ALA A O 1
ATOM 3787 N N . THR A 1 515 ? 0.158 -22.244 -15.199 1.00 98.56 515 THR A N 1
ATOM 3788 C CA . THR A 1 515 ? -1.165 -22.718 -15.619 1.00 98.56 515 THR A CA 1
ATOM 3789 C C . THR A 1 515 ? -1.987 -23.005 -14.374 1.00 98.56 515 THR A C 1
ATOM 3791 O O . THR A 1 515 ? -1.549 -23.795 -13.536 1.00 98.56 515 THR A O 1
ATOM 3794 N N . VAL A 1 516 ? -3.156 -22.374 -14.270 1.00 98.75 516 VAL A N 1
ATOM 3795 C CA . VAL A 1 516 ? -4.109 -22.537 -13.169 1.00 98.75 516 VAL A CA 1
ATOM 3796 C C . VAL A 1 516 ? -5.294 -23.338 -13.680 1.00 98.75 516 VAL A C 1
ATOM 3798 O O . VAL A 1 516 ? -5.934 -22.944 -14.653 1.00 98.75 516 VAL A O 1
ATOM 3801 N N . THR A 1 517 ? -5.563 -24.474 -13.045 1.00 98.81 517 THR A N 1
ATOM 3802 C CA . THR A 1 517 ? -6.649 -25.389 -13.401 1.00 98.81 517 THR A CA 1
ATOM 3803 C C . THR A 1 517 ? -7.658 -25.444 -12.263 1.00 98.81 517 THR A C 1
ATOM 3805 O O . THR A 1 517 ? -7.291 -25.693 -11.117 1.00 98.81 517 THR A O 1
ATOM 3808 N N . VAL A 1 518 ? -8.925 -25.194 -12.584 1.00 98.69 518 VAL A N 1
ATOM 3809 C CA . VAL A 1 518 ? -10.021 -25.041 -11.618 1.00 98.69 518 VAL A CA 1
ATOM 3810 C C . VAL A 1 518 ? -11.183 -25.983 -11.942 1.00 98.69 518 VAL A C 1
ATOM 3812 O O . VAL A 1 518 ? -11.364 -26.379 -13.100 1.00 98.69 518 VAL A O 1
ATOM 3815 N N . PRO A 1 519 ? -12.021 -26.341 -10.954 1.00 98.25 519 PRO A N 1
ATOM 3816 C CA . PRO A 1 519 ? -13.218 -27.119 -11.213 1.00 98.25 519 PRO A CA 1
ATOM 3817 C C . PRO A 1 519 ? -14.258 -26.308 -12.005 1.00 98.25 519 PRO A C 1
ATOM 3819 O O . PRO A 1 519 ? -14.304 -25.080 -11.900 1.00 98.25 519 PRO A O 1
ATOM 3822 N N . PRO A 1 520 ? -15.165 -26.980 -12.744 1.00 97.75 520 PRO A N 1
ATOM 3823 C CA . PRO A 1 520 ? -16.178 -26.315 -13.570 1.00 97.75 520 PRO A CA 1
ATOM 3824 C C . PRO A 1 520 ? -17.071 -25.311 -12.829 1.00 97.75 520 PRO A C 1
ATOM 3826 O O . PRO A 1 520 ? -17.624 -24.424 -13.465 1.00 97.75 520 PRO A O 1
ATOM 3829 N N . ALA A 1 521 ? -17.210 -25.440 -11.505 1.00 97.81 521 ALA A N 1
ATOM 3830 C CA . ALA A 1 521 ? -18.013 -24.540 -10.678 1.00 97.81 521 ALA A CA 1
ATOM 3831 C C . ALA A 1 521 ? -17.495 -23.088 -10.653 1.00 97.81 521 ALA A C 1
ATOM 3833 O O . ALA A 1 521 ? -18.271 -22.187 -10.360 1.00 97.81 521 ALA A O 1
ATOM 3834 N N . LEU A 1 522 ? -16.214 -22.855 -10.960 1.00 98.44 522 LEU A N 1
ATOM 3835 C CA . LEU A 1 522 ? -15.598 -21.519 -10.929 1.00 98.44 522 LEU A CA 1
ATOM 3836 C C . LEU A 1 522 ? -15.622 -20.849 -12.311 1.00 98.44 522 LEU A C 1
ATOM 3838 O O . LEU A 1 522 ? -15.513 -19.628 -12.427 1.00 98.44 522 LEU A O 1
ATOM 3842 N N . VAL A 1 523 ? -15.770 -21.650 -13.368 1.00 98.44 523 VAL A N 1
ATOM 3843 C CA . VAL A 1 523 ? -15.567 -21.226 -14.753 1.00 98.44 523 VAL A CA 1
ATOM 3844 C C . VAL A 1 523 ? -16.709 -20.322 -15.223 1.00 98.44 523 VAL A C 1
ATOM 3846 O O . VAL A 1 523 ? -17.879 -20.714 -15.223 1.00 98.44 523 VAL A O 1
ATOM 3849 N N . GLY A 1 524 ? -16.365 -19.106 -15.646 1.00 97.69 524 GLY A N 1
ATOM 3850 C CA . GLY A 1 524 ? -17.308 -18.108 -16.150 1.00 97.69 524 GLY A CA 1
ATOM 3851 C C . GLY A 1 524 ? -18.269 -17.563 -15.089 1.00 97.69 524 GLY A C 1
ATOM 3852 O O . GLY A 1 524 ? -19.305 -17.014 -15.450 1.00 97.69 524 GLY A O 1
ATOM 3853 N N . GLN A 1 525 ? -17.953 -17.728 -13.797 1.00 97.81 525 GLN A N 1
ATOM 3854 C CA . GLN A 1 525 ? -18.788 -17.269 -12.674 1.00 97.81 525 GLN A CA 1
ATOM 3855 C C . GLN A 1 525 ? -18.264 -15.979 -12.013 1.00 97.81 525 GLN A C 1
ATOM 3857 O O . GLN A 1 525 ? -18.680 -15.634 -10.913 1.00 97.81 525 GLN A O 1
ATOM 3862 N N . GLY A 1 526 ? -17.336 -15.268 -12.664 1.00 97.88 526 GLY A N 1
ATOM 3863 C CA . GLY A 1 526 ? -16.752 -14.021 -12.151 1.00 97.88 526 GLY A CA 1
ATOM 3864 C C . GLY A 1 526 ? -15.551 -14.198 -11.215 1.00 97.88 526 GLY A C 1
ATOM 3865 O O . GLY A 1 526 ? -15.062 -13.210 -10.678 1.00 97.88 526 GLY A O 1
ATOM 3866 N N . TYR A 1 527 ? -15.059 -15.427 -11.023 1.00 98.75 527 TYR A N 1
ATOM 3867 C CA . TYR A 1 527 ? -13.782 -15.660 -10.343 1.00 98.75 527 TYR A CA 1
ATOM 3868 C C . TYR A 1 527 ? -12.621 -15.188 -11.213 1.00 98.75 527 TYR A C 1
ATOM 3870 O O . TYR A 1 527 ? -12.658 -15.304 -12.441 1.00 98.75 527 TYR A O 1
ATOM 3878 N N . GLN A 1 528 ? -11.558 -14.722 -10.564 1.00 98.75 528 GLN A N 1
ATOM 3879 C CA . GLN A 1 528 ? -10.343 -14.283 -11.243 1.00 98.75 528 GLN A CA 1
ATOM 3880 C C . GLN A 1 528 ? -9.107 -14.865 -10.559 1.00 98.75 528 GLN A C 1
ATOM 3882 O O . GLN A 1 528 ? -9.082 -15.051 -9.342 1.00 98.75 528 GLN A O 1
ATOM 3887 N N . VAL A 1 529 ? -8.057 -15.122 -11.333 1.00 98.75 529 VAL A N 1
ATOM 3888 C CA . VAL A 1 529 ? -6.712 -15.343 -10.806 1.00 98.75 529 VAL A CA 1
ATOM 3889 C C . VAL A 1 529 ? -6.014 -14.000 -10.695 1.00 98.75 529 VAL A C 1
ATOM 3891 O O . VAL A 1 529 ? -5.913 -13.258 -11.670 1.00 98.75 529 VAL A O 1
ATOM 3894 N N . ARG A 1 530 ? -5.472 -13.710 -9.518 1.00 98.44 530 ARG A N 1
ATOM 3895 C CA . ARG A 1 530 ? -4.601 -12.563 -9.282 1.00 98.44 530 ARG A CA 1
ATOM 3896 C C . ARG A 1 530 ? -3.142 -13.004 -9.245 1.00 98.44 530 ARG A C 1
ATOM 3898 O O . ARG A 1 530 ? -2.819 -13.962 -8.547 1.00 98.44 530 ARG A O 1
ATOM 3905 N N . VAL A 1 531 ? -2.268 -12.258 -9.918 1.00 98.12 531 VAL A N 1
ATOM 3906 C CA . VAL A 1 531 ? -0.806 -12.392 -9.819 1.00 98.12 531 VAL A CA 1
ATOM 3907 C C . VAL A 1 531 ? -0.206 -11.109 -9.248 1.00 98.12 531 VAL A C 1
ATOM 3909 O O . VAL A 1 531 ? -0.247 -10.069 -9.903 1.00 98.12 531 VAL A O 1
ATOM 3912 N N . GLY A 1 532 ? 0.354 -11.200 -8.040 1.00 96.06 532 GLY A N 1
ATOM 3913 C CA . GLY A 1 532 ? 0.756 -10.053 -7.219 1.00 96.06 532 GLY A CA 1
ATOM 3914 C C . GLY A 1 532 ? -0.340 -9.697 -6.218 1.00 96.06 532 GLY A C 1
ATOM 3915 O O . GLY A 1 532 ? -1.516 -9.731 -6.539 1.00 96.06 532 GLY A O 1
ATOM 3916 N N . ALA A 1 533 ? -0.003 -9.405 -4.968 1.00 94.44 533 ALA A N 1
ATOM 3917 C CA . ALA A 1 533 ? -1.029 -9.208 -3.943 1.00 94.44 533 ALA A CA 1
ATOM 3918 C C . ALA A 1 533 ? -1.440 -7.742 -3.749 1.00 94.44 533 ALA A C 1
ATOM 3920 O O . ALA A 1 533 ? -2.516 -7.447 -3.223 1.00 94.44 533 ALA A O 1
ATOM 3921 N N . HIS A 1 534 ? -0.582 -6.800 -4.127 1.00 94.50 534 HIS A N 1
ATOM 3922 C CA . HIS A 1 534 ? -0.765 -5.376 -3.855 1.00 94.50 534 HIS A CA 1
ATOM 3923 C C . HIS A 1 534 ? -1.841 -4.795 -4.768 1.00 94.50 534 HIS A C 1
ATOM 3925 O O . HIS A 1 534 ? -1.686 -4.735 -5.986 1.00 94.50 534 HIS A O 1
ATOM 3931 N N . SER A 1 535 ? -2.974 -4.421 -4.172 1.00 90.19 535 SER A N 1
ATOM 3932 C CA . SER A 1 535 ? -4.222 -4.144 -4.911 1.00 90.19 535 SER A CA 1
ATOM 3933 C C . SER A 1 535 ? -4.422 -2.680 -5.272 1.00 90.19 535 SER A C 1
ATOM 3935 O O . SER A 1 535 ? -5.250 -2.357 -6.117 1.00 90.19 535 SER A O 1
ATOM 3937 N N . TRP A 1 536 ? -3.697 -1.795 -4.599 1.00 94.12 536 TRP A N 1
ATOM 3938 C CA . TRP A 1 536 ? -3.892 -0.361 -4.718 1.00 94.12 536 TRP A CA 1
ATOM 3939 C C . TRP A 1 536 ? -3.104 0.214 -5.889 1.00 94.12 536 TRP A C 1
ATOM 3941 O O . TRP A 1 536 ? -1.884 0.030 -5.963 1.00 94.12 536 TRP A O 1
ATOM 3951 N N . ASP A 1 537 ? -3.819 0.957 -6.737 1.00 95.12 537 ASP A N 1
ATOM 3952 C CA . ASP A 1 537 ? -3.244 1.872 -7.720 1.00 95.12 537 ASP A CA 1
ATOM 3953 C C . ASP A 1 537 ? -2.638 3.085 -6.992 1.00 95.12 537 ASP A C 1
ATOM 3955 O O . ASP A 1 537 ? -3.332 3.809 -6.269 1.00 95.12 537 ASP A O 1
ATOM 3959 N N . MET A 1 538 ? -1.330 3.285 -7.162 1.00 94.31 538 MET A N 1
ATOM 3960 C CA . MET A 1 538 ? -0.561 4.339 -6.490 1.00 94.31 538 MET A CA 1
ATOM 3961 C C . MET A 1 538 ? -0.370 5.607 -7.338 1.00 94.31 538 MET A C 1
ATOM 3963 O O . MET A 1 538 ? 0.406 6.488 -6.958 1.00 94.31 538 MET A O 1
ATOM 3967 N N . SER A 1 539 ? -1.123 5.761 -8.432 1.00 93.00 539 SER A N 1
ATOM 3968 C CA . SER A 1 539 ? -1.016 6.904 -9.354 1.00 93.00 539 SER A CA 1
ATOM 3969 C C . SER A 1 539 ? -1.299 8.261 -8.706 1.00 93.00 539 SER A C 1
ATOM 3971 O O . SER A 1 539 ? -0.734 9.277 -9.107 1.00 93.00 539 SER A O 1
ATOM 3973 N N . ASN A 1 540 ? -2.080 8.275 -7.623 1.00 90.69 540 ASN A N 1
ATOM 3974 C CA . ASN A 1 540 ? -2.361 9.474 -6.827 1.00 90.69 540 ASN A CA 1
ATOM 3975 C C . ASN A 1 540 ? -1.288 9.790 -5.768 1.00 90.69 540 ASN A C 1
ATOM 3977 O O . ASN A 1 540 ? -1.445 10.733 -4.987 1.00 90.69 540 ASN A O 1
ATOM 3981 N N . ARG A 1 541 ? -0.213 8.997 -5.673 1.00 91.56 541 ARG A N 1
ATOM 3982 C CA . ARG A 1 541 ? 0.862 9.223 -4.701 1.00 91.56 541 ARG A CA 1
ATOM 3983 C C . ARG A 1 541 ? 1.945 10.128 -5.279 1.00 91.56 541 ARG A C 1
ATOM 3985 O O . ARG A 1 541 ? 2.352 9.927 -6.426 1.00 91.56 541 ARG A O 1
ATOM 3992 N N . PRO A 1 542 ? 2.447 11.093 -4.479 1.00 92.19 542 PRO A N 1
ATOM 3993 C CA . PRO A 1 542 ? 3.546 11.946 -4.912 1.00 92.19 542 PRO A CA 1
ATOM 3994 C C . PRO A 1 542 ? 4.838 11.141 -5.048 1.00 92.19 542 PRO A C 1
ATOM 3996 O O . PRO A 1 542 ? 5.555 11.305 -6.019 1.00 92.19 542 PRO A O 1
ATOM 3999 N N . TRP A 1 543 ? 5.117 10.224 -4.120 1.00 91.75 543 TRP A N 1
ATOM 4000 C CA . TRP A 1 543 ? 6.304 9.376 -4.188 1.00 91.75 543 TRP A CA 1
ATOM 4001 C C . TRP A 1 543 ? 5.987 8.046 -4.872 1.00 91.75 543 TRP A C 1
ATOM 4003 O O . TRP A 1 543 ? 4.968 7.432 -4.562 1.00 91.75 543 TRP A O 1
ATOM 4013 N N . VAL A 1 544 ? 6.875 7.572 -5.747 1.00 92.62 544 VAL A N 1
ATOM 4014 C CA . VAL A 1 544 ? 6.742 6.297 -6.470 1.00 92.62 544 VAL A CA 1
ATOM 4015 C C . VAL A 1 544 ? 7.892 5.367 -6.090 1.00 92.62 544 VAL A C 1
ATOM 4017 O O . VAL A 1 544 ? 9.063 5.698 -6.277 1.00 92.62 544 VAL A O 1
ATOM 4020 N N . ARG A 1 545 ? 7.558 4.196 -5.539 1.00 92.06 545 ARG A N 1
ATOM 4021 C CA . ARG A 1 545 ? 8.517 3.178 -5.048 1.00 92.06 545 ARG A CA 1
ATOM 4022 C C . ARG A 1 545 ? 8.348 1.793 -5.686 1.00 92.06 545 ARG A C 1
ATOM 4024 O O . ARG A 1 545 ? 9.128 0.890 -5.417 1.00 92.06 545 ARG A O 1
ATOM 4031 N N . ARG A 1 546 ? 7.310 1.647 -6.502 1.00 94.06 546 ARG A N 1
ATOM 4032 C CA . ARG A 1 546 ? 6.959 0.503 -7.349 1.00 94.06 546 ARG A CA 1
ATOM 4033 C C . ARG A 1 546 ? 6.042 1.015 -8.464 1.00 94.06 546 ARG A C 1
ATOM 4035 O O . ARG A 1 546 ? 5.600 2.164 -8.380 1.00 94.06 546 ARG A O 1
ATOM 4042 N N . LEU A 1 547 ? 5.726 0.193 -9.465 1.00 95.12 547 LEU A N 1
ATOM 4043 C CA . LEU A 1 547 ? 4.680 0.529 -10.443 1.00 95.12 547 LEU A CA 1
ATOM 4044 C C . LEU A 1 547 ? 3.348 0.845 -9.752 1.00 95.12 547 LEU A C 1
ATOM 4046 O O . LEU A 1 547 ? 3.044 0.285 -8.691 1.00 95.12 547 LEU A O 1
ATOM 4050 N N . ASP A 1 548 ? 2.564 1.737 -10.362 1.00 95.25 548 ASP A N 1
ATOM 4051 C CA . ASP A 1 548 ? 1.275 2.182 -9.826 1.00 95.25 548 ASP A CA 1
ATOM 4052 C C . ASP A 1 548 ? 0.337 0.990 -9.671 1.00 95.25 548 ASP A C 1
ATOM 4054 O O . ASP A 1 548 ? -0.171 0.735 -8.575 1.00 95.25 548 ASP A O 1
ATOM 4058 N N . ARG A 1 549 ? 0.214 0.200 -10.740 1.00 95.62 549 ARG A N 1
ATOM 4059 C CA . ARG A 1 549 ? -0.454 -1.102 -10.743 1.00 95.62 549 ARG A CA 1
ATOM 4060 C C . ARG A 1 549 ? 0.610 -2.188 -10.827 1.00 95.62 549 ARG A C 1
ATOM 4062 O O . ARG A 1 549 ? 1.232 -2.383 -11.866 1.00 95.62 549 ARG A O 1
ATOM 4069 N N . ALA A 1 550 ? 0.828 -2.882 -9.713 1.00 95.06 550 ALA A N 1
ATOM 4070 C CA . ALA A 1 550 ? 1.844 -3.931 -9.591 1.00 95.06 550 ALA A CA 1
ATOM 4071 C C . ALA A 1 550 ? 1.276 -5.359 -9.700 1.00 95.06 550 ALA A C 1
ATOM 4073 O O . ALA A 1 550 ? 1.985 -6.326 -9.440 1.00 95.06 550 ALA A O 1
ATOM 4074 N N . THR A 1 551 ? -0.001 -5.485 -10.059 1.00 95.94 551 THR A N 1
ATOM 4075 C CA . THR A 1 551 ? -0.762 -6.734 -10.011 1.00 95.94 551 THR A CA 1
ATOM 4076 C C . THR A 1 551 ? -1.612 -6.880 -11.264 1.00 95.94 551 THR A C 1
ATOM 4078 O O . THR A 1 551 ? -2.159 -5.888 -11.741 1.00 95.94 551 THR A O 1
ATOM 4081 N N . ILE A 1 552 ? -1.776 -8.116 -11.743 1.00 97.25 552 ILE A N 1
ATOM 4082 C CA . ILE A 1 552 ? -2.601 -8.448 -12.913 1.00 97.25 552 ILE A CA 1
ATOM 4083 C C . ILE A 1 552 ? -3.722 -9.407 -12.501 1.00 97.25 552 ILE A C 1
ATOM 4085 O O . ILE A 1 552 ? -3.509 -10.303 -11.678 1.00 97.25 552 ILE A O 1
ATOM 4089 N N . LEU A 1 553 ? -4.915 -9.207 -13.065 1.00 97.81 553 LEU A N 1
ATOM 4090 C CA . LEU A 1 553 ? -6.082 -10.072 -12.898 1.00 97.81 553 LEU A CA 1
ATOM 4091 C C . LEU A 1 553 ? -6.399 -10.785 -14.215 1.00 97.81 553 LEU A C 1
ATOM 4093 O O . LEU A 1 553 ? -6.404 -10.163 -15.273 1.00 97.81 553 LEU A O 1
ATOM 4097 N N . TYR A 1 554 ? -6.689 -12.080 -14.127 1.00 98.38 554 TYR A N 1
ATOM 4098 C CA . TYR A 1 554 ? -7.078 -12.929 -15.249 1.00 98.38 554 TYR A CA 1
ATOM 4099 C C . TYR A 1 554 ? -8.413 -13.598 -14.944 1.00 98.38 554 TYR A C 1
ATOM 4101 O O . TYR A 1 554 ? -8.544 -14.266 -13.919 1.00 98.38 554 TYR A O 1
ATOM 4109 N N . ASP A 1 555 ? -9.390 -13.456 -15.832 1.00 98.38 555 ASP A N 1
ATOM 4110 C CA . ASP A 1 555 ? -10.690 -14.104 -15.665 1.00 98.38 555 ASP A CA 1
ATOM 4111 C C . ASP A 1 555 ? -10.563 -15.631 -15.750 1.00 98.38 555 ASP A C 1
ATOM 4113 O O . ASP A 1 555 ? -9.868 -16.168 -16.613 1.00 98.38 555 ASP A O 1
ATOM 4117 N N . LEU A 1 556 ? -11.259 -16.349 -14.864 1.00 98.19 556 LEU A N 1
ATOM 4118 C CA . LEU A 1 556 ? -11.398 -17.804 -14.946 1.00 98.19 556 LEU A CA 1
ATOM 4119 C C . LEU A 1 556 ? -12.564 -18.163 -15.872 1.00 98.19 556 LEU A C 1
ATOM 4121 O O . LEU A 1 556 ? -13.629 -18.579 -15.425 1.00 98.19 556 LEU A O 1
ATOM 4125 N N . ASP A 1 557 ? -12.377 -17.989 -17.177 1.00 97.19 557 ASP A N 1
ATOM 4126 C CA . ASP A 1 557 ? -13.375 -18.262 -18.224 1.00 97.19 557 ASP A CA 1
ATOM 4127 C C . ASP A 1 557 ? -13.241 -19.657 -18.868 1.00 97.19 557 ASP A C 1
ATOM 4129 O O . ASP A 1 557 ? -14.140 -20.118 -19.579 1.00 97.19 557 ASP A O 1
ATOM 4133 N N . ALA A 1 558 ? -12.160 -20.373 -18.552 1.00 97.75 558 ALA A N 1
ATOM 4134 C CA . ALA A 1 558 ? -11.908 -21.749 -18.955 1.00 97.75 558 ALA A CA 1
ATOM 4135 C C . ALA A 1 558 ? -11.451 -22.616 -17.763 1.00 97.75 558 ALA A C 1
ATOM 4137 O O . ALA A 1 558 ? -10.894 -22.096 -16.796 1.00 97.75 558 ALA A O 1
ATOM 4138 N N . PRO A 1 559 ? -11.606 -23.958 -17.828 1.00 97.62 559 PRO A N 1
ATOM 4139 C CA . PRO A 1 559 ? -11.135 -24.864 -16.773 1.00 97.62 559 PRO A CA 1
ATOM 4140 C C . PRO A 1 559 ? -9.626 -24.804 -16.518 1.00 97.62 559 PRO A C 1
ATOM 4142 O O . PRO A 1 559 ? -9.165 -25.261 -15.479 1.00 97.62 559 PRO A O 1
ATOM 4145 N N . SER A 1 560 ? -8.854 -24.299 -17.479 1.00 97.88 560 SER A N 1
ATOM 4146 C CA . SER A 1 560 ? -7.412 -24.125 -17.370 1.00 97.88 560 SER A CA 1
ATOM 4147 C C . SER A 1 560 ? -7.012 -22.848 -18.097 1.00 97.88 560 SER A C 1
ATOM 4149 O O . SER A 1 560 ? -7.266 -22.726 -19.297 1.00 97.88 560 SER A O 1
ATOM 4151 N N . ILE A 1 561 ? -6.402 -21.910 -17.375 1.00 98.06 561 ILE A N 1
ATOM 4152 C CA . ILE A 1 561 ? -5.912 -20.640 -17.921 1.00 98.06 561 ILE A CA 1
ATOM 4153 C C . ILE A 1 561 ? -4.417 -20.487 -17.656 1.00 98.06 561 ILE A C 1
ATOM 4155 O O . ILE A 1 561 ? -3.869 -21.080 -16.724 1.00 98.06 561 ILE A O 1
ATOM 4159 N N . LYS A 1 562 ? -3.746 -19.671 -18.470 1.00 98.25 562 LYS A N 1
ATOM 4160 C CA . LYS A 1 562 ? -2.344 -19.300 -18.260 1.00 98.25 562 LYS A CA 1
ATOM 4161 C C . LYS A 1 562 ? -2.257 -17.892 -17.703 1.00 98.25 562 LYS A C 1
ATOM 4163 O O . LYS A 1 562 ? -2.932 -16.997 -18.199 1.00 98.25 562 LYS A O 1
ATOM 4168 N N . VAL A 1 563 ? -1.382 -17.710 -16.723 1.00 98.44 563 VAL A N 1
ATOM 4169 C CA . VAL A 1 563 ? -1.122 -16.418 -16.089 1.00 98.44 563 VAL A CA 1
ATOM 4170 C C . VAL A 1 563 ? 0.368 -16.115 -16.120 1.00 98.44 563 VAL A C 1
ATOM 4172 O O . VAL A 1 563 ? 1.204 -17.014 -15.987 1.00 98.44 563 VAL A O 1
ATOM 4175 N N . ALA A 1 564 ? 0.702 -14.846 -16.320 1.00 97.62 564 ALA A N 1
ATOM 4176 C CA . ALA A 1 564 ? 2.074 -14.371 -16.410 1.00 97.62 564 ALA A CA 1
ATOM 4177 C C . ALA A 1 564 ? 2.198 -12.977 -15.777 1.00 97.62 564 ALA A C 1
ATOM 4179 O O . ALA A 1 564 ? 1.217 -12.247 -15.661 1.00 97.62 564 ALA A O 1
ATOM 4180 N N . SER A 1 565 ? 3.401 -12.606 -15.355 1.00 96.69 565 SER A N 1
ATOM 4181 C CA . SER A 1 565 ? 3.715 -11.252 -14.898 1.00 96.69 565 SER A CA 1
ATOM 4182 C C . SER A 1 565 ? 5.228 -11.034 -15.005 1.00 96.69 565 SER A C 1
ATOM 4184 O O . SER A 1 565 ? 5.990 -11.876 -14.512 1.00 96.69 565 SER A O 1
ATOM 4186 N N . PRO A 1 566 ? 5.690 -9.915 -15.588 1.00 96.00 566 PRO A N 1
ATOM 4187 C CA . PRO A 1 566 ? 7.107 -9.557 -15.623 1.00 96.00 566 PRO A CA 1
ATOM 4188 C C . PRO A 1 566 ? 7.615 -9.138 -14.235 1.00 96.00 566 PRO A C 1
ATOM 4190 O O . PRO A 1 566 ? 8.823 -9.106 -14.006 1.00 96.00 566 PRO A O 1
ATOM 4193 N N . TYR A 1 567 ? 6.699 -8.849 -13.303 1.00 92.94 567 TYR A N 1
ATOM 4194 C CA . TYR A 1 567 ? 6.980 -8.609 -11.890 1.00 92.94 567 TYR A CA 1
ATOM 4195 C C . TYR A 1 567 ? 6.936 -9.871 -11.027 1.00 92.94 567 TYR A C 1
ATOM 4197 O O . TYR A 1 567 ? 7.465 -9.862 -9.918 1.00 92.94 567 TYR A O 1
ATOM 4205 N N . GLY A 1 568 ? 6.308 -10.946 -11.508 1.00 95.38 568 GLY A N 1
ATOM 4206 C CA . GLY A 1 568 ? 5.942 -12.079 -10.662 1.00 95.38 568 GLY A CA 1
ATOM 4207 C C . GLY A 1 568 ? 4.907 -11.697 -9.598 1.00 95.38 568 GLY A C 1
ATOM 4208 O O . GLY A 1 568 ? 4.173 -10.719 -9.754 1.00 95.38 568 GLY A O 1
ATOM 4209 N N . GLY A 1 569 ? 4.830 -12.486 -8.527 1.00 96.81 569 GLY A N 1
ATOM 4210 C CA . GLY A 1 569 ? 3.952 -12.219 -7.384 1.00 96.81 569 GLY A CA 1
ATOM 4211 C C . GLY A 1 569 ? 3.222 -13.459 -6.872 1.00 96.81 569 GLY A C 1
ATOM 4212 O O . GLY A 1 569 ? 3.156 -14.480 -7.555 1.00 96.81 569 GLY A O 1
ATOM 4213 N N . GLY A 1 570 ? 2.643 -13.371 -5.670 1.00 97.69 570 GLY A N 1
ATOM 4214 C CA . GLY A 1 570 ? 1.772 -14.427 -5.143 1.00 97.69 570 GLY A CA 1
ATOM 4215 C C . GLY A 1 570 ? 0.583 -14.681 -6.076 1.00 97.69 570 GLY A C 1
ATOM 4216 O O . GLY A 1 570 ? 0.082 -13.742 -6.701 1.00 97.69 570 GLY A O 1
ATOM 4217 N N . ILE A 1 571 ? 0.150 -15.937 -6.182 1.00 98.69 571 ILE A N 1
ATOM 4218 C CA . ILE A 1 571 ? -1.024 -16.327 -6.970 1.00 98.69 571 ILE A CA 1
ATOM 4219 C C . ILE A 1 571 ? -2.214 -16.492 -6.021 1.00 98.69 571 ILE A C 1
ATOM 4221 O O . ILE A 1 571 ? -2.148 -17.259 -5.055 1.00 98.69 571 ILE A O 1
ATOM 4225 N N . TYR A 1 572 ? -3.310 -15.794 -6.305 1.00 98.75 572 TYR A N 1
ATOM 4226 C CA . TYR A 1 572 ? -4.533 -15.820 -5.500 1.00 98.75 572 TYR A CA 1
ATOM 4227 C C . TYR A 1 572 ? -5.748 -16.090 -6.376 1.00 98.75 572 TYR A C 1
ATOM 4229 O O . TYR A 1 572 ? -5.745 -15.762 -7.563 1.00 98.75 572 TYR A O 1
ATOM 4237 N N . ILE A 1 573 ? -6.804 -16.621 -5.768 1.00 98.69 573 ILE A N 1
ATOM 4238 C CA . ILE A 1 573 ? -8.138 -16.649 -6.365 1.00 98.69 573 ILE A CA 1
ATOM 4239 C C . ILE A 1 573 ? -8.970 -15.537 -5.732 1.00 98.69 573 ILE A C 1
ATOM 4241 O O . ILE A 1 573 ? -9.069 -15.446 -4.508 1.00 98.69 573 ILE A O 1
ATOM 4245 N N . GLU A 1 574 ? -9.542 -14.683 -6.573 1.00 98.56 574 GLU A N 1
ATOM 4246 C CA . GLU A 1 574 ? -10.538 -13.689 -6.186 1.00 98.56 574 GLU A CA 1
ATOM 4247 C C . GLU A 1 574 ? -11.926 -14.325 -6.287 1.00 98.56 574 GLU A C 1
ATOM 4249 O O . GLU A 1 574 ? -12.372 -14.711 -7.371 1.00 98.56 574 GLU A O 1
ATOM 4254 N N . VAL A 1 575 ? -12.583 -14.474 -5.137 1.00 98.50 575 VAL A N 1
ATOM 4255 C CA . VAL A 1 575 ? -13.905 -15.093 -5.003 1.00 98.50 575 VAL A CA 1
ATOM 4256 C C . VAL A 1 575 ? -14.965 -13.988 -5.015 1.00 98.50 575 VAL A C 1
ATOM 4258 O O . VAL A 1 575 ? -14.980 -13.169 -4.093 1.00 98.50 575 VAL A O 1
ATOM 4261 N N . PRO A 1 576 ? -15.836 -13.909 -6.036 1.00 98.12 576 PRO A N 1
ATOM 4262 C CA . PRO A 1 576 ? -16.787 -12.810 -6.163 1.00 98.12 576 PRO A CA 1
ATOM 4263 C C . PRO A 1 576 ? -17.856 -12.856 -5.064 1.00 98.12 576 PRO A C 1
ATOM 4265 O O . PRO A 1 576 ? -18.210 -13.923 -4.565 1.00 98.12 576 PRO A O 1
ATOM 4268 N N . PHE A 1 577 ? -18.395 -11.694 -4.697 1.00 97.56 577 PHE A N 1
ATOM 4269 C CA . PHE A 1 577 ? -19.500 -11.606 -3.740 1.00 97.56 577 PHE A CA 1
ATOM 4270 C C . PHE A 1 577 ? -20.736 -12.376 -4.231 1.00 97.56 577 PHE A C 1
ATOM 4272 O O . PHE A 1 577 ? -21.093 -12.313 -5.408 1.00 97.56 577 PHE A O 1
ATOM 4279 N N . GLY A 1 578 ? -21.373 -13.123 -3.329 1.00 96.50 578 GLY A N 1
ATOM 4280 C CA . GLY A 1 578 ? -22.486 -14.028 -3.622 1.00 96.50 578 GLY A CA 1
ATOM 4281 C C . GLY A 1 578 ? -22.069 -15.417 -4.127 1.00 96.50 578 GLY A C 1
ATOM 4282 O O . GLY A 1 578 ? -22.933 -16.264 -4.361 1.00 96.50 578 GLY A O 1
ATOM 4283 N N . ALA A 1 579 ? -20.770 -15.683 -4.293 1.00 97.62 579 ALA A N 1
ATOM 4284 C CA . ALA A 1 579 ? -20.260 -16.991 -4.697 1.00 97.62 579 ALA A CA 1
ATOM 4285 C C . ALA A 1 579 ? -20.592 -18.099 -3.683 1.00 97.62 579 ALA A C 1
ATOM 4287 O O . ALA A 1 579 ? -20.566 -17.880 -2.471 1.00 97.62 579 ALA A O 1
ATOM 4288 N N . ASN A 1 580 ? -20.831 -19.322 -4.168 1.00 96.94 580 ASN A N 1
ATOM 4289 C CA . ASN A 1 580 ? -21.205 -20.466 -3.328 1.00 96.94 580 ASN A CA 1
ATOM 4290 C C . ASN A 1 580 ? -20.585 -21.806 -3.768 1.00 96.94 580 ASN A C 1
ATOM 4292 O O . ASN A 1 580 ? -21.179 -22.863 -3.549 1.00 96.94 580 ASN A O 1
ATOM 4296 N N . ALA A 1 581 ? -19.403 -21.785 -4.396 1.00 97.38 581 ALA A N 1
ATOM 4297 C CA . ALA A 1 581 ? -18.780 -23.000 -4.931 1.00 97.38 581 ALA A CA 1
ATOM 4298 C C . ALA A 1 581 ? -18.321 -24.003 -3.852 1.00 97.38 581 ALA A C 1
ATOM 4300 O O . ALA A 1 581 ? -17.969 -25.134 -4.189 1.00 97.38 581 ALA A O 1
ATOM 4301 N N . GLY A 1 582 ? -18.349 -23.622 -2.572 1.00 96.62 582 GLY A N 1
ATOM 4302 C CA . GLY A 1 582 ? -17.859 -24.435 -1.467 1.00 96.62 582 GLY A CA 1
ATOM 4303 C C . GLY A 1 582 ? -16.337 -24.544 -1.466 1.00 96.62 582 GLY A C 1
ATOM 4304 O O . GLY A 1 582 ? -15.632 -23.803 -2.152 1.00 96.62 582 GLY A O 1
ATOM 4305 N N . VAL A 1 583 ? -15.828 -25.502 -0.694 1.00 97.75 583 VAL A N 1
ATOM 4306 C CA . VAL A 1 583 ? -14.397 -25.810 -0.664 1.00 97.75 583 VAL A CA 1
ATOM 4307 C C . VAL A 1 583 ? -14.006 -26.549 -1.943 1.00 97.75 583 VAL A C 1
ATOM 4309 O O . VAL A 1 583 ? -14.600 -27.577 -2.277 1.00 97.75 583 VAL A O 1
ATOM 4312 N N . VAL A 1 584 ? -13.005 -26.029 -2.651 1.00 98.19 584 VAL A N 1
ATOM 4313 C CA . VAL A 1 584 ? -12.549 -26.536 -3.949 1.00 98.19 584 VAL A CA 1
ATOM 4314 C C . VAL A 1 584 ? -11.028 -26.598 -4.024 1.00 98.19 584 VAL A C 1
ATOM 4316 O O . VAL A 1 584 ? -10.333 -25.802 -3.396 1.00 98.19 584 VAL A O 1
ATOM 4319 N N . ASP A 1 585 ? -10.525 -27.513 -4.849 1.00 98.44 585 ASP A N 1
ATOM 4320 C CA . ASP A 1 585 ? -9.103 -27.619 -5.167 1.00 98.44 585 ASP A CA 1
ATOM 4321 C C . ASP A 1 585 ? -8.771 -26.854 -6.450 1.00 98.44 585 ASP A C 1
ATOM 4323 O O . ASP A 1 585 ? -9.504 -26.919 -7.439 1.00 98.44 585 ASP A O 1
ATOM 4327 N N . VAL A 1 586 ? -7.643 -26.151 -6.439 1.00 98.56 586 VAL A N 1
ATOM 4328 C CA . VAL A 1 586 ? -7.073 -25.437 -7.582 1.00 98.56 586 VAL A CA 1
ATOM 4329 C C . VAL A 1 586 ? -5.662 -25.954 -7.818 1.00 98.56 586 VAL A C 1
ATOM 4331 O O . VAL A 1 586 ? -4.825 -25.890 -6.924 1.00 98.56 586 VAL A O 1
ATOM 4334 N N . ASP A 1 587 ? -5.382 -26.435 -9.025 1.00 98.75 587 ASP A N 1
ATOM 4335 C CA . ASP A 1 587 ? -4.064 -26.949 -9.396 1.00 98.75 587 ASP A CA 1
ATOM 4336 C C . ASP A 1 587 ? -3.254 -25.880 -10.132 1.00 98.75 587 ASP A C 1
ATOM 4338 O O . ASP A 1 587 ? -3.691 -25.338 -11.150 1.00 98.75 587 ASP A O 1
ATOM 4342 N N . ILE A 1 588 ? -2.040 -25.609 -9.653 1.00 98.81 588 ILE A N 1
ATOM 4343 C CA . ILE A 1 588 ? -1.112 -24.643 -10.241 1.00 98.81 588 ILE A CA 1
ATOM 4344 C C . ILE A 1 588 ? 0.164 -25.362 -10.685 1.00 98.81 588 ILE A C 1
ATOM 4346 O O . ILE A 1 588 ? 0.816 -26.043 -9.897 1.00 98.81 588 ILE A O 1
ATOM 4350 N N . THR A 1 589 ? 0.554 -25.182 -11.947 1.00 98.56 589 THR A N 1
ATOM 4351 C CA . THR A 1 589 ? 1.865 -25.611 -12.480 1.00 98.56 589 THR A CA 1
ATOM 4352 C C . THR A 1 589 ? 2.644 -24.411 -12.998 1.00 98.56 589 THR A C 1
ATOM 4354 O O . THR A 1 589 ? 2.046 -23.393 -13.338 1.00 98.56 589 THR A O 1
ATOM 4357 N N . GLY A 1 590 ? 3.972 -24.514 -13.077 1.00 97.19 590 GLY A N 1
ATOM 4358 C CA . GLY A 1 590 ? 4.830 -23.409 -13.523 1.00 97.19 590 GLY A CA 1
ATOM 4359 C C . GLY A 1 590 ? 5.033 -22.295 -12.487 1.00 97.19 590 GLY A C 1
ATOM 4360 O O . GLY A 1 590 ? 5.553 -21.242 -12.841 1.00 97.19 590 GLY A O 1
ATOM 4361 N N . ALA A 1 591 ? 4.664 -22.534 -11.226 1.00 97.69 591 ALA A N 1
ATOM 4362 C CA . ALA A 1 591 ? 4.883 -21.638 -10.090 1.00 97.69 591 ALA A CA 1
ATOM 4363 C C . ALA A 1 591 ? 5.817 -22.286 -9.054 1.00 97.69 591 ALA A C 1
ATOM 4365 O O . ALA A 1 591 ? 6.016 -23.500 -9.069 1.00 97.69 591 ALA A O 1
ATOM 4366 N N . ILE A 1 592 ? 6.375 -21.482 -8.151 1.00 97.81 592 ILE A N 1
ATOM 4367 C CA . ILE A 1 592 ? 7.081 -21.960 -6.952 1.00 97.81 592 ILE A CA 1
ATOM 4368 C C . ILE A 1 592 ? 6.151 -21.896 -5.736 1.00 97.81 592 ILE A C 1
ATOM 4370 O O . ILE A 1 592 ? 5.103 -21.252 -5.774 1.00 97.81 592 ILE A O 1
ATOM 4374 N N . ARG A 1 593 ? 6.544 -22.527 -4.628 1.00 97.69 593 ARG A N 1
ATOM 4375 C CA . ARG A 1 593 ? 5.851 -22.385 -3.339 1.00 97.69 593 ARG A CA 1
ATOM 4376 C C . ARG A 1 593 ? 6.216 -21.067 -2.652 1.00 97.69 593 ARG A C 1
ATOM 4378 O O . ARG A 1 593 ? 7.377 -20.655 -2.693 1.00 97.69 593 ARG A O 1
ATOM 4385 N N . SER A 1 594 ? 5.241 -20.448 -1.992 1.00 97.44 594 SER A N 1
ATOM 4386 C CA . SER A 1 594 ? 5.444 -19.347 -1.045 1.00 97.44 594 SER A CA 1
ATOM 4387 C C . SER A 1 594 ? 5.182 -19.806 0.385 1.00 97.44 594 SER A C 1
ATOM 4389 O O . SER A 1 594 ? 4.402 -20.741 0.577 1.00 97.44 594 SER A O 1
ATOM 4391 N N . PRO A 1 595 ? 5.804 -19.173 1.396 1.00 98.25 595 PRO A N 1
ATOM 4392 C CA . PRO A 1 595 ? 5.419 -19.419 2.774 1.00 98.25 595 PRO A CA 1
ATOM 4393 C C . PRO A 1 595 ? 3.943 -19.104 2.994 1.00 98.25 595 PRO A C 1
ATOM 4395 O O . PRO A 1 595 ? 3.490 -17.983 2.760 1.00 98.25 595 PRO A O 1
ATOM 4398 N N . TYR A 1 596 ? 3.189 -20.099 3.445 1.00 98.44 596 TYR A N 1
ATOM 4399 C CA . TYR A 1 596 ? 1.772 -19.946 3.724 1.00 98.44 596 TYR A CA 1
ATOM 4400 C C . TYR A 1 596 ? 1.419 -20.671 5.013 1.00 98.44 596 TYR A C 1
ATOM 4402 O O . TYR A 1 596 ? 1.688 -21.861 5.171 1.00 98.44 596 TYR A O 1
ATOM 4410 N N . PHE A 1 597 ? 0.827 -19.937 5.950 1.00 98.69 597 PHE A N 1
ATOM 4411 C CA . PHE A 1 597 ? 0.235 -20.525 7.140 1.00 98.69 597 PHE A CA 1
ATOM 4412 C C . PHE A 1 597 ? -1.281 -20.389 7.075 1.00 98.69 597 PHE A C 1
ATOM 4414 O O . PHE A 1 597 ? -1.819 -19.282 7.038 1.00 98.69 597 PHE A O 1
ATOM 4421 N N . SER A 1 598 ? -1.979 -21.516 7.109 1.00 98.25 598 SER A N 1
ATOM 4422 C CA . SER A 1 598 ? -3.433 -21.536 7.127 1.00 98.25 598 SER A CA 1
ATOM 4423 C C . SER A 1 598 ? -3.957 -22.137 8.427 1.00 98.25 598 SER A C 1
ATOM 4425 O O . SER A 1 598 ? -3.549 -23.216 8.844 1.00 98.25 598 SER A O 1
ATOM 4427 N N . ALA A 1 599 ? -4.895 -21.436 9.056 1.00 97.62 599 ALA A N 1
ATOM 4428 C CA . ALA A 1 599 ? -5.704 -21.901 10.179 1.00 97.62 599 ALA A CA 1
ATOM 4429 C C . ALA A 1 599 ? -7.128 -22.299 9.736 1.00 97.62 599 ALA A C 1
ATOM 4431 O O . ALA A 1 599 ? -8.012 -22.498 10.567 1.00 97.62 599 ALA A O 1
ATOM 4432 N N . LYS A 1 600 ? -7.375 -22.404 8.422 1.00 95.69 600 LYS A N 1
ATOM 4433 C CA . LYS A 1 600 ? -8.660 -22.848 7.864 1.00 95.69 600 LYS A CA 1
ATOM 4434 C C . LYS A 1 600 ? -8.923 -24.311 8.217 1.00 95.69 600 LYS A C 1
ATOM 4436 O O . LYS A 1 600 ? -8.028 -25.151 8.150 1.00 95.69 600 LYS A O 1
ATOM 4441 N N . SER A 1 601 ? -10.179 -24.644 8.504 1.00 92.31 601 SER A N 1
ATOM 4442 C CA . SER A 1 601 ? -10.577 -25.996 8.936 1.00 92.31 601 SER A CA 1
ATOM 4443 C C . SER A 1 601 ? -10.301 -27.099 7.900 1.00 92.31 601 SER A C 1
ATOM 4445 O O . SER A 1 601 ? -10.040 -28.243 8.266 1.00 92.31 601 SER A O 1
ATOM 4447 N N . PHE A 1 602 ? -10.330 -26.756 6.611 1.00 93.75 602 PHE A N 1
ATOM 4448 C CA . PHE A 1 602 ? -10.096 -27.671 5.490 1.00 93.75 602 PHE A CA 1
ATOM 4449 C C . PHE A 1 602 ? -8.647 -27.666 4.979 1.00 93.75 602 PHE A C 1
ATOM 4451 O O . PHE A 1 602 ? -8.299 -28.475 4.124 1.00 93.75 602 PHE A O 1
ATOM 4458 N N . HIS A 1 603 ? -7.801 -26.770 5.490 1.00 92.56 603 HIS A N 1
ATOM 4459 C CA . HIS A 1 603 ? -6.402 -26.640 5.093 1.00 92.56 603 HIS A CA 1
ATOM 4460 C C . HIS A 1 603 ? -5.597 -26.084 6.272 1.00 92.56 603 HIS A C 1
ATOM 4462 O O . HIS A 1 603 ? -5.153 -24.946 6.234 1.00 92.56 603 HIS A O 1
ATOM 4468 N N . ALA A 1 604 ? -5.450 -26.849 7.351 1.00 96.19 604 ALA A N 1
ATOM 4469 C CA . ALA A 1 604 ? -4.729 -26.391 8.537 1.00 96.19 604 ALA A CA 1
ATOM 4470 C C . ALA A 1 604 ? -3.235 -26.738 8.442 1.00 96.19 604 ALA A C 1
ATOM 4472 O O . ALA A 1 604 ? -2.877 -27.913 8.388 1.00 96.19 604 ALA A O 1
ATOM 4473 N N . THR A 1 605 ? -2.365 -25.729 8.474 1.00 98.00 605 THR A N 1
ATOM 4474 C CA . THR A 1 605 ? -0.913 -25.896 8.588 1.00 98.00 605 THR A CA 1
ATOM 4475 C C . THR A 1 605 ? -0.555 -26.230 10.032 1.00 98.00 605 THR A C 1
ATOM 4477 O O . THR A 1 605 ? -0.783 -25.441 10.951 1.00 98.00 605 THR A O 1
ATOM 4480 N N . THR A 1 606 ? 0.047 -27.391 10.267 1.00 97.81 606 THR A N 1
ATOM 4481 C CA . THR A 1 606 ? 0.522 -27.753 11.606 1.00 97.81 606 THR A CA 1
ATOM 4482 C C . THR A 1 606 ? 1.785 -26.976 11.979 1.00 97.81 606 THR A C 1
ATOM 4484 O O . THR A 1 606 ? 2.585 -26.583 11.128 1.00 97.81 606 THR A O 1
ATOM 4487 N N . LEU A 1 607 ? 2.042 -26.826 13.283 1.00 98.31 607 LEU A N 1
ATOM 4488 C CA . LEU A 1 607 ? 3.287 -26.223 13.770 1.00 98.31 607 LEU A CA 1
ATOM 4489 C C . LEU A 1 607 ? 4.538 -26.946 13.229 1.00 98.31 607 LEU A C 1
ATOM 4491 O O . LEU A 1 607 ? 5.544 -26.313 12.915 1.00 98.31 607 LEU A O 1
ATOM 4495 N N . ALA A 1 608 ? 4.481 -28.273 13.095 1.00 98.44 608 ALA A N 1
ATOM 4496 C CA . ALA A 1 608 ? 5.591 -29.063 12.568 1.00 98.44 608 ALA A CA 1
ATOM 4497 C C . ALA A 1 608 ? 5.848 -28.781 11.077 1.00 98.44 608 ALA A C 1
ATOM 4499 O O . ALA A 1 608 ? 7.005 -28.608 10.682 1.00 98.44 608 ALA A O 1
ATOM 4500 N N . GLU A 1 609 ? 4.795 -28.700 10.260 1.00 98.12 609 GLU A N 1
ATOM 4501 C CA . GLU A 1 609 ? 4.892 -28.323 8.842 1.00 98.12 609 GLU A CA 1
ATOM 4502 C C . GLU A 1 609 ? 5.422 -26.902 8.685 1.00 98.12 609 GLU A C 1
ATOM 4504 O O . GLU A 1 609 ? 6.332 -26.680 7.888 1.00 98.12 609 GLU A O 1
ATOM 4509 N N . TRP A 1 610 ? 4.948 -25.965 9.510 1.00 98.50 610 TRP A N 1
ATOM 4510 C CA . TRP A 1 610 ? 5.456 -24.597 9.516 1.00 98.50 610 TRP A CA 1
ATOM 4511 C C . TRP A 1 610 ? 6.962 -24.530 9.772 1.00 98.50 610 TRP A C 1
ATOM 4513 O O . TRP A 1 610 ? 7.707 -23.943 8.988 1.00 98.50 610 TRP A O 1
ATOM 4523 N N . LEU A 1 611 ? 7.423 -25.146 10.865 1.00 98.31 611 LEU A N 1
ATOM 4524 C CA . LEU A 1 611 ? 8.820 -25.066 11.295 1.00 98.31 611 LEU A CA 1
ATOM 4525 C C . LEU A 1 611 ? 9.782 -25.759 10.323 1.00 98.31 611 LEU A C 1
ATOM 4527 O O . LEU A 1 611 ? 10.924 -25.312 10.166 1.00 98.31 611 LEU A O 1
ATOM 4531 N N . SER A 1 612 ? 9.336 -26.858 9.709 1.00 97.50 612 SER A N 1
ATOM 4532 C CA . SER A 1 612 ? 10.164 -27.695 8.837 1.00 97.50 612 SER A CA 1
ATOM 4533 C C . SER A 1 612 ? 10.104 -27.298 7.363 1.00 97.50 612 SER A C 1
ATOM 4535 O O . SER A 1 612 ? 11.114 -27.428 6.673 1.00 97.50 612 SER A O 1
ATOM 4537 N N . THR A 1 613 ? 8.960 -26.801 6.886 1.00 97.38 613 THR A N 1
ATOM 4538 C CA . THR A 1 613 ? 8.664 -26.684 5.452 1.00 97.38 613 THR A CA 1
ATOM 4539 C C . THR A 1 613 ? 8.151 -25.296 5.081 1.00 97.38 613 THR A C 1
ATOM 4541 O O . THR A 1 613 ? 8.878 -24.568 4.409 1.00 97.38 613 THR A O 1
ATOM 4544 N N . GLU A 1 614 ? 6.956 -24.898 5.537 1.00 98.00 614 GLU A N 1
ATOM 4545 C CA . GLU A 1 614 ? 6.245 -23.743 4.958 1.00 98.00 614 GLU A CA 1
ATOM 4546 C C . GLU A 1 614 ? 7.031 -22.433 5.093 1.00 98.00 614 GLU A C 1
ATOM 4548 O O . GLU A 1 614 ? 7.232 -21.729 4.107 1.00 98.00 614 GLU A O 1
ATOM 4553 N N . ARG A 1 615 ? 7.592 -22.132 6.273 1.00 97.50 615 ARG A N 1
ATOM 4554 C CA . ARG A 1 615 ? 8.340 -20.876 6.488 1.00 97.50 615 ARG A CA 1
ATOM 4555 C C . ARG A 1 615 ? 9.651 -20.768 5.699 1.00 97.50 615 ARG A C 1
ATOM 4557 O O . ARG A 1 615 ? 10.255 -19.700 5.678 1.00 97.50 615 ARG A O 1
ATOM 4564 N N . ASN A 1 616 ? 10.115 -21.875 5.113 1.00 97.00 616 ASN A N 1
ATOM 4565 C CA . ASN A 1 616 ? 11.387 -21.969 4.392 1.00 97.00 616 ASN A CA 1
ATOM 4566 C C . ASN A 1 616 ? 11.208 -21.901 2.866 1.00 97.00 616 ASN A C 1
ATOM 4568 O O . ASN A 1 616 ? 12.183 -22.057 2.129 1.00 97.00 616 ASN A O 1
ATOM 4572 N N . HIS A 1 617 ? 9.979 -21.726 2.371 1.00 97.19 617 HIS A N 1
ATOM 4573 C CA . HIS A 1 617 ? 9.737 -21.585 0.941 1.00 97.19 617 HIS A CA 1
ATOM 4574 C C . HIS A 1 617 ? 10.365 -20.295 0.375 1.00 97.19 617 HIS A C 1
ATOM 4576 O O . HIS A 1 617 ? 10.415 -19.280 1.066 1.00 97.19 617 HIS A O 1
ATOM 4582 N N . PRO A 1 618 ? 10.864 -20.326 -0.877 1.00 94.44 618 PRO A N 1
ATOM 4583 C CA . PRO A 1 618 ? 11.785 -19.307 -1.388 1.00 94.44 618 PRO A CA 1
ATOM 4584 C C . PRO A 1 618 ? 11.124 -17.992 -1.820 1.00 94.44 618 PRO A C 1
ATOM 4586 O O . PRO A 1 618 ? 11.837 -17.042 -2.130 1.00 94.44 618 PRO A O 1
ATOM 4589 N N . ALA A 1 619 ? 9.791 -17.924 -1.890 1.00 96.25 619 ALA A N 1
ATOM 4590 C CA . ALA A 1 619 ? 9.114 -16.699 -2.306 1.00 96.25 619 ALA A CA 1
ATOM 4591 C C . ALA A 1 619 ? 9.373 -15.537 -1.321 1.00 96.25 619 ALA A C 1
ATOM 4593 O O . ALA A 1 619 ? 9.483 -15.771 -0.115 1.00 96.25 619 ALA A O 1
ATOM 4594 N N . PRO A 1 620 ? 9.404 -14.279 -1.801 1.00 95.75 620 PRO A N 1
ATOM 4595 C CA . PRO A 1 620 ? 9.727 -13.109 -0.977 1.00 95.75 620 PRO A CA 1
ATOM 4596 C C . PRO A 1 620 ? 8.603 -12.665 -0.029 1.00 95.75 620 PRO A C 1
ATOM 4598 O O . PRO A 1 620 ? 8.855 -11.883 0.888 1.00 95.75 620 PRO A O 1
ATOM 4601 N N . TRP A 1 621 ? 7.382 -13.172 -0.215 1.00 96.94 621 TRP A N 1
ATOM 4602 C CA . TRP A 1 621 ? 6.210 -12.839 0.596 1.00 96.94 621 TRP A CA 1
ATOM 4603 C C . TRP A 1 621 ? 5.573 -14.081 1.201 1.00 96.94 621 TRP A C 1
ATOM 4605 O O . TRP A 1 621 ? 5.532 -15.138 0.567 1.00 96.94 621 TRP A O 1
ATOM 4615 N N . ALA A 1 622 ? 5.027 -13.896 2.397 1.00 97.88 622 ALA A N 1
ATOM 4616 C CA . ALA A 1 622 ? 4.290 -14.888 3.150 1.00 97.88 622 ALA A CA 1
ATOM 4617 C C . ALA A 1 622 ? 2.844 -14.434 3.373 1.00 97.88 622 ALA A C 1
ATOM 4619 O O . ALA A 1 622 ? 2.595 -13.267 3.691 1.00 97.88 622 ALA A O 1
ATOM 4620 N N . ASP A 1 623 ? 1.908 -15.373 3.268 1.00 98.56 623 ASP A N 1
ATOM 4621 C CA . ASP A 1 623 ? 0.503 -15.154 3.609 1.00 98.56 623 ASP A CA 1
ATOM 4622 C C . ASP A 1 623 ? 0.131 -15.950 4.867 1.00 98.56 623 ASP A C 1
ATOM 4624 O O . ASP A 1 623 ? 0.615 -17.061 5.099 1.00 98.56 623 ASP A O 1
ATOM 4628 N N . PHE A 1 624 ? -0.755 -15.380 5.677 1.00 98.75 624 PHE A N 1
ATOM 4629 C CA . PHE A 1 624 ? -1.371 -16.049 6.818 1.00 98.75 624 PHE A CA 1
ATOM 4630 C C . PHE A 1 624 ? -2.878 -15.881 6.711 1.00 98.75 624 PHE A C 1
ATOM 4632 O O . PHE A 1 624 ? -3.345 -14.782 6.407 1.00 98.75 624 PHE A O 1
ATOM 4639 N N . GLN A 1 625 ? -3.644 -16.945 6.941 1.00 98.19 625 GLN A N 1
ATOM 4640 C CA . GLN A 1 625 ? -5.093 -16.883 6.769 1.00 98.19 625 GLN A CA 1
ATOM 4641 C C . GLN A 1 625 ? -5.849 -17.794 7.737 1.00 98.19 625 GLN A C 1
ATOM 4643 O O . GLN A 1 625 ? -5.480 -18.945 7.944 1.00 98.19 625 GLN A O 1
ATOM 4648 N N . SER A 1 626 ? -6.959 -17.295 8.266 1.00 97.81 626 SER A N 1
ATOM 4649 C CA . SER A 1 626 ? -8.005 -18.033 8.979 1.00 97.81 626 SER A CA 1
ATOM 4650 C C . SER A 1 626 ? -9.376 -17.692 8.381 1.00 97.81 626 SER A C 1
ATOM 4652 O O . SER A 1 626 ? -9.466 -16.970 7.388 1.00 97.81 626 SER A O 1
ATOM 4654 N N . GLU A 1 627 ? -10.478 -18.182 8.956 1.00 95.31 627 GLU A N 1
ATOM 4655 C CA . GLU A 1 627 ? -11.836 -17.769 8.547 1.00 95.31 627 GLU A CA 1
ATOM 4656 C C . GLU A 1 627 ? -12.153 -16.293 8.808 1.00 95.31 627 GLU A C 1
ATOM 4658 O O . GLU A 1 627 ? -13.099 -15.764 8.228 1.00 95.31 627 GLU A O 1
ATOM 4663 N N . LYS A 1 628 ? -11.354 -15.624 9.643 1.00 96.44 628 LYS A N 1
ATOM 4664 C CA . LYS A 1 628 ? -11.676 -14.304 10.193 1.00 96.44 628 LYS A CA 1
ATOM 4665 C C . LYS A 1 628 ? -10.621 -13.256 9.879 1.00 96.44 628 LYS A C 1
ATOM 4667 O O . LYS A 1 628 ? -10.950 -12.077 9.798 1.00 96.44 628 LYS A O 1
ATOM 4672 N N . PHE A 1 629 ? -9.375 -13.669 9.687 1.00 98.25 629 PHE A N 1
ATOM 4673 C CA . PHE A 1 629 ? -8.236 -12.781 9.531 1.00 98.25 629 PHE A CA 1
ATOM 4674 C C . PHE A 1 629 ? -7.329 -13.252 8.397 1.00 98.25 629 PHE A C 1
ATOM 4676 O O . PHE A 1 629 ? -7.078 -14.447 8.225 1.00 98.25 629 PHE A O 1
ATOM 4683 N N . MET A 1 630 ? -6.802 -12.302 7.633 1.00 98.25 630 MET A N 1
ATOM 4684 C CA . MET A 1 630 ? -5.754 -12.551 6.651 1.00 98.25 630 MET A CA 1
ATOM 4685 C C . MET A 1 630 ? -4.648 -11.524 6.833 1.00 98.25 630 MET A C 1
ATOM 4687 O O . MET A 1 630 ? -4.923 -10.369 7.110 1.00 98.25 630 MET A O 1
ATOM 4691 N N . MET A 1 631 ? -3.396 -11.894 6.613 1.00 98.12 631 MET A N 1
ATOM 4692 C CA . MET A 1 631 ? -2.341 -10.901 6.456 1.00 98.12 631 MET A CA 1
ATOM 4693 C C . MET A 1 631 ? -1.314 -11.326 5.429 1.00 98.12 631 MET A C 1
ATOM 4695 O O . MET A 1 631 ? -1.129 -12.515 5.165 1.00 98.12 631 MET A O 1
ATOM 4699 N N . GLN A 1 632 ? -0.615 -10.329 4.899 1.00 98.00 632 GLN A N 1
ATOM 4700 C CA . GLN A 1 632 ? 0.548 -10.537 4.059 1.00 98.00 632 GLN A CA 1
ATOM 4701 C C . GLN A 1 632 ? 1.745 -9.746 4.571 1.00 98.00 632 GLN A C 1
ATOM 4703 O O . GLN A 1 632 ? 1.676 -8.523 4.724 1.00 98.00 632 GLN A O 1
ATOM 4708 N N . VAL A 1 633 ? 2.858 -10.452 4.758 1.00 98.00 633 VAL A N 1
ATOM 4709 C CA . VAL A 1 633 ? 4.117 -9.908 5.277 1.00 98.00 633 VAL A CA 1
ATOM 4710 C C . VAL A 1 633 ? 5.311 -10.413 4.458 1.00 98.00 633 VAL A C 1
ATOM 4712 O O . VAL A 1 633 ? 5.215 -11.467 3.827 1.00 98.00 633 VAL A O 1
ATOM 4715 N N . PRO A 1 634 ? 6.453 -9.708 4.447 1.00 97.44 634 PRO A N 1
ATOM 4716 C CA . PRO A 1 634 ? 7.670 -10.214 3.815 1.00 97.44 634 PRO A CA 1
ATOM 4717 C C . PRO A 1 634 ? 8.164 -11.514 4.469 1.00 97.44 634 PRO A C 1
ATOM 4719 O O . PRO A 1 634 ? 8.121 -11.664 5.692 1.00 97.44 634 PRO A O 1
ATOM 4722 N N . THR A 1 635 ? 8.724 -12.436 3.684 1.00 96.69 635 THR A N 1
ATOM 4723 C CA . THR A 1 635 ? 9.285 -13.707 4.188 1.00 96.69 635 THR A CA 1
ATOM 4724 C C . THR A 1 635 ? 10.399 -13.479 5.214 1.00 96.69 635 THR A C 1
ATOM 4726 O O . THR A 1 635 ? 10.547 -14.240 6.176 1.00 96.69 635 THR A O 1
ATOM 4729 N N . ASN A 1 636 ? 11.150 -12.381 5.080 1.00 96.00 636 ASN A N 1
ATOM 4730 C CA . ASN A 1 636 ? 12.208 -12.028 6.023 1.00 96.00 636 ASN A CA 1
ATOM 4731 C C . ASN A 1 636 ? 11.697 -11.631 7.431 1.00 96.00 636 ASN A C 1
ATOM 4733 O O . ASN A 1 636 ? 12.494 -11.541 8.366 1.00 96.00 636 ASN A O 1
ATOM 4737 N N . TRP A 1 637 ? 10.378 -11.473 7.622 1.00 98.06 637 TRP A N 1
ATOM 4738 C CA . TRP A 1 637 ? 9.760 -11.307 8.943 1.00 98.06 637 TRP A CA 1
ATOM 4739 C C . TRP A 1 637 ? 9.513 -12.635 9.654 1.00 98.06 637 TRP A C 1
ATOM 4741 O O . TRP A 1 637 ? 9.330 -12.604 10.874 1.00 98.06 637 TRP A O 1
ATOM 4751 N N . ILE A 1 638 ? 9.470 -13.763 8.924 1.00 97.88 638 ILE A N 1
ATOM 4752 C CA . ILE A 1 638 ? 8.838 -15.003 9.411 1.00 97.88 638 ILE A CA 1
ATOM 4753 C C . ILE A 1 638 ? 9.679 -16.285 9.341 1.00 97.88 638 ILE A C 1
ATOM 4755 O O . ILE A 1 638 ? 9.286 -17.283 9.948 1.00 97.88 638 ILE A O 1
ATOM 4759 N N . TYR A 1 639 ? 10.843 -16.306 8.680 1.00 96.62 639 TYR A N 1
ATOM 4760 C CA . TYR A 1 639 ? 11.617 -17.556 8.522 1.00 96.62 639 TYR A CA 1
ATOM 4761 C C . TYR A 1 639 ? 12.140 -18.151 9.849 1.00 96.62 639 TYR A C 1
ATOM 4763 O O . TYR A 1 639 ? 12.512 -19.322 9.916 1.00 96.62 639 TYR A O 1
ATOM 4771 N N . ALA A 1 640 ? 12.151 -17.369 10.929 1.00 97.69 640 ALA A N 1
ATOM 4772 C CA . ALA A 1 640 ? 12.469 -17.790 12.293 1.00 97.69 640 ALA A CA 1
ATOM 4773 C C . ALA A 1 640 ? 11.245 -17.759 13.232 1.00 97.69 640 ALA A C 1
ATOM 4775 O O . ALA A 1 640 ? 11.400 -17.977 14.435 1.00 97.69 640 ALA A O 1
ATOM 4776 N N . HIS A 1 641 ? 10.032 -17.533 12.711 1.00 98.12 641 HIS A N 1
ATOM 4777 C CA . HIS A 1 641 ? 8.814 -17.422 13.509 1.00 98.12 641 HIS A CA 1
ATOM 4778 C C . HIS A 1 641 ? 8.515 -18.751 14.217 1.00 98.12 641 HIS A C 1
ATOM 4780 O O . HIS A 1 641 ? 8.387 -19.779 13.535 1.00 98.12 641 HIS A O 1
ATOM 4786 N N . PRO A 1 642 ? 8.420 -18.763 15.559 1.00 98.00 642 PRO A N 1
ATOM 4787 C CA . PRO A 1 642 ? 8.383 -20.005 16.319 1.00 98.00 642 PRO A CA 1
ATOM 4788 C C . PRO A 1 642 ? 6.990 -20.621 16.423 1.00 98.00 642 PRO A C 1
ATOM 4790 O O . PRO A 1 642 ? 6.909 -21.838 16.509 1.00 98.00 642 PRO A O 1
ATOM 4793 N N . ASP A 1 643 ? 5.923 -19.817 16.432 1.00 98.12 643 ASP A N 1
ATOM 4794 C CA . ASP A 1 643 ? 4.572 -20.311 16.722 1.00 98.12 643 ASP A CA 1
ATOM 4795 C C . ASP A 1 643 ? 3.473 -19.485 16.027 1.00 98.12 643 ASP A C 1
ATOM 4797 O O . ASP A 1 643 ? 2.894 -18.576 16.621 1.00 98.12 643 ASP A O 1
ATOM 4801 N N . PRO A 1 644 ? 3.199 -19.751 14.741 1.00 98.12 644 PRO A N 1
ATOM 4802 C CA . PRO A 1 644 ? 2.108 -19.096 14.022 1.00 98.12 644 PRO A CA 1
ATOM 4803 C C . PRO A 1 644 ? 0.712 -19.609 14.423 1.00 98.12 644 PRO A C 1
ATOM 4805 O O . PRO A 1 644 ? -0.280 -18.966 14.088 1.00 98.12 644 PRO A O 1
ATOM 4808 N N . VAL A 1 645 ? 0.619 -20.746 15.129 1.00 98.44 645 VAL A N 1
ATOM 4809 C CA . VAL A 1 645 ? -0.665 -21.331 15.546 1.00 98.44 645 VAL A CA 1
ATOM 4810 C C . VAL A 1 645 ? -1.300 -20.441 16.608 1.00 98.44 645 VAL A C 1
ATOM 4812 O O . VAL A 1 645 ? -2.437 -20.009 16.437 1.00 98.44 645 VAL A O 1
ATOM 4815 N N . THR A 1 646 ? -0.542 -20.109 17.657 1.00 98.25 646 THR A N 1
ATOM 4816 C CA . THR A 1 646 ? -0.999 -19.177 18.699 1.00 98.25 646 THR A CA 1
ATOM 4817 C C . THR A 1 646 ? -1.260 -17.789 18.115 1.00 98.25 646 THR A C 1
ATOM 4819 O O . THR A 1 646 ? -2.301 -17.202 18.379 1.00 98.25 646 THR A O 1
ATOM 4822 N N . LEU A 1 647 ? -0.375 -17.303 17.237 1.00 98.56 647 LEU A N 1
ATOM 4823 C CA . LEU A 1 647 ? -0.538 -16.005 16.577 1.00 98.56 647 LEU A CA 1
ATOM 4824 C C . LEU A 1 647 ? -1.886 -15.869 15.851 1.00 98.56 647 LEU A C 1
ATOM 4826 O O . LEU A 1 647 ? -2.571 -14.860 16.006 1.00 98.56 647 LEU A O 1
ATOM 4830 N N . MET A 1 648 ? -2.257 -16.858 15.035 1.00 98.62 648 MET A N 1
ATOM 4831 C CA . MET A 1 648 ? -3.513 -16.796 14.284 1.00 98.62 648 MET A CA 1
ATOM 4832 C C . MET A 1 648 ? -4.737 -17.022 15.171 1.00 98.62 648 MET A C 1
ATOM 4834 O O . MET A 1 648 ? -5.779 -16.435 14.900 1.00 98.62 648 MET A O 1
ATOM 4838 N N . ALA A 1 649 ? -4.614 -17.806 16.247 1.00 98.50 649 ALA A N 1
ATOM 4839 C CA . ALA A 1 649 ? -5.674 -17.934 17.246 1.00 98.50 649 ALA A CA 1
ATOM 4840 C C . ALA A 1 649 ? -5.932 -16.605 17.982 1.00 98.50 649 ALA A C 1
ATOM 4842 O O . ALA A 1 649 ? -7.089 -16.230 18.169 1.00 98.50 649 ALA A O 1
ATOM 4843 N N . ASP A 1 650 ? -4.875 -15.865 18.332 1.00 98.75 650 ASP A N 1
ATOM 4844 C CA . ASP A 1 650 ? -4.982 -14.542 18.959 1.00 98.75 650 ASP A CA 1
ATOM 4845 C C . ASP A 1 650 ? -5.665 -13.535 18.017 1.00 98.75 650 ASP A C 1
ATOM 4847 O O . ASP A 1 650 ? -6.554 -12.789 18.435 1.00 98.75 650 ASP A O 1
ATOM 4851 N N . TRP A 1 651 ? -5.294 -13.528 16.730 1.00 98.69 651 TRP A N 1
ATOM 4852 C CA . TRP A 1 651 ? -5.960 -12.701 15.716 1.00 98.69 651 TRP A CA 1
ATOM 4853 C C . TRP A 1 651 ? -7.433 -13.081 15.520 1.00 98.69 651 TRP A C 1
ATOM 4855 O O . TRP A 1 651 ? -8.276 -12.189 15.443 1.00 98.69 651 TRP A O 1
ATOM 4865 N N . ASP A 1 652 ? -7.767 -14.373 15.499 1.00 98.62 652 ASP A N 1
ATOM 4866 C CA . ASP A 1 652 ? -9.156 -14.839 15.413 1.00 98.62 652 ASP A CA 1
ATOM 4867 C C . ASP A 1 652 ? -9.992 -14.402 16.615 1.00 98.62 652 ASP A C 1
ATOM 4869 O O . ASP A 1 652 ? -11.134 -13.977 16.439 1.00 98.62 652 ASP A O 1
ATOM 4873 N N . ALA A 1 653 ? -9.429 -14.469 17.821 1.00 98.69 653 ALA A N 1
ATOM 4874 C CA . ALA A 1 653 ? -10.099 -14.009 19.031 1.00 98.69 653 ALA A CA 1
ATOM 4875 C C . ALA A 1 653 ? -10.306 -12.482 19.026 1.00 98.69 653 ALA A C 1
ATOM 4877 O O . ALA A 1 653 ? -11.360 -12.001 19.442 1.00 98.69 653 ALA A O 1
ATOM 4878 N N . ALA A 1 654 ? -9.352 -11.714 18.488 1.00 98.69 654 ALA A N 1
ATOM 4879 C CA . ALA A 1 654 ? -9.520 -10.275 18.282 1.00 98.69 654 ALA A CA 1
ATOM 4880 C C . ALA A 1 654 ? -10.635 -9.954 17.268 1.00 98.69 654 ALA A C 1
ATOM 4882 O O . ALA A 1 654 ? -11.431 -9.043 17.503 1.00 98.69 654 ALA A O 1
ATOM 4883 N N . MET A 1 655 ? -10.728 -10.702 16.160 1.00 98.44 655 MET A N 1
ATOM 4884 C CA . MET A 1 655 ? -11.822 -10.534 15.194 1.00 98.44 655 MET A CA 1
ATOM 4885 C C . MET A 1 655 ? -13.179 -10.900 15.800 1.00 98.44 655 MET A C 1
ATOM 4887 O O . MET A 1 655 ? -14.151 -10.195 15.540 1.00 98.44 655 MET A O 1
ATOM 4891 N N . ASP A 1 656 ? -13.245 -11.946 16.631 1.00 98.56 656 ASP A N 1
ATOM 4892 C CA . ASP A 1 656 ? -14.462 -12.304 17.371 1.00 98.56 656 ASP A CA 1
ATOM 4893 C C . ASP A 1 656 ? -14.907 -11.165 18.285 1.00 98.56 656 ASP A C 1
ATOM 4895 O O . ASP A 1 656 ? -16.045 -10.727 18.179 1.00 98.56 656 ASP A O 1
ATOM 4899 N N . ALA A 1 657 ? -14.007 -10.623 19.111 1.00 98.38 657 ALA A N 1
ATOM 4900 C CA . ALA A 1 657 ? -14.344 -9.529 20.020 1.00 98.38 657 ALA A CA 1
ATOM 4901 C C . ALA A 1 657 ? -14.862 -8.283 19.281 1.00 98.38 657 ALA A C 1
ATOM 4903 O O . ALA A 1 657 ? -15.788 -7.627 19.754 1.00 98.38 657 ALA A O 1
ATOM 4904 N N . MET A 1 658 ? -14.291 -7.958 18.116 1.00 97.94 658 MET A N 1
ATOM 4905 C CA . MET A 1 658 ? -14.778 -6.843 17.299 1.00 97.94 658 MET A CA 1
ATOM 4906 C C . MET A 1 658 ? -16.114 -7.141 16.618 1.00 97.94 658 MET A C 1
ATOM 4908 O O . MET A 1 658 ? -16.975 -6.265 16.597 1.00 97.94 658 MET A O 1
ATOM 4912 N N . ASN A 1 659 ? -16.283 -8.333 16.039 1.00 97.75 659 ASN A N 1
ATOM 4913 C CA . ASN A 1 659 ? -17.533 -8.719 15.385 1.00 97.75 659 ASN A CA 1
ATOM 4914 C C . ASN A 1 659 ? -18.674 -8.792 16.409 1.00 97.75 659 ASN A C 1
ATOM 4916 O O . ASN A 1 659 ? -19.732 -8.237 16.138 1.00 97.75 659 ASN A O 1
ATOM 4920 N N . ASP A 1 660 ? -18.441 -9.387 17.584 1.00 97.31 660 ASP A N 1
ATOM 4921 C CA . ASP A 1 660 ? -19.414 -9.454 18.680 1.00 97.31 660 ASP A CA 1
ATOM 4922 C C . ASP A 1 660 ? -19.837 -8.038 19.109 1.00 97.31 660 ASP A C 1
ATOM 4924 O O . ASP A 1 660 ? -21.026 -7.727 19.106 1.00 97.31 660 ASP A O 1
ATOM 4928 N N . LEU A 1 661 ? -18.866 -7.143 19.350 1.00 98.06 661 LEU A N 1
ATOM 4929 C CA . LEU A 1 661 ? -19.141 -5.750 19.713 1.00 98.06 661 LEU A CA 1
ATOM 4930 C C . LEU A 1 661 ? -19.928 -4.998 18.641 1.00 98.06 661 LEU A C 1
ATOM 4932 O O . LEU A 1 661 ? -20.812 -4.207 18.945 1.00 98.06 661 LEU A O 1
ATOM 4936 N N . MET A 1 662 ? -19.585 -5.200 17.372 1.00 97.44 662 MET A N 1
ATOM 4937 C CA . MET A 1 662 ? -20.220 -4.502 16.255 1.00 97.44 662 MET A CA 1
ATOM 4938 C C . MET A 1 662 ? -21.499 -5.201 15.767 1.00 97.44 662 MET A C 1
ATOM 4940 O O . MET A 1 662 ? -22.095 -4.743 14.788 1.00 97.44 662 MET A O 1
ATOM 4944 N N . GLY A 1 663 ? -21.921 -6.285 16.430 1.00 96.12 663 GLY A N 1
ATOM 4945 C CA . GLY A 1 663 ? -23.153 -7.014 16.152 1.00 96.12 663 GLY A CA 1
ATOM 4946 C C . GLY A 1 663 ? -23.137 -7.844 14.866 1.00 96.12 663 GLY A C 1
ATOM 4947 O O . GLY A 1 663 ? -24.177 -7.969 14.220 1.00 96.12 663 GLY A O 1
ATOM 4948 N N . PHE A 1 664 ? -21.982 -8.365 14.452 1.00 96.50 664 PHE A N 1
ATOM 4949 C CA . PHE A 1 664 ? -21.818 -9.202 13.259 1.00 96.50 664 PHE A CA 1
ATOM 4950 C C . PHE A 1 664 ? -21.572 -10.675 13.613 1.00 96.50 664 PHE A C 1
ATOM 4952 O O . PHE A 1 664 ? -21.039 -10.980 14.680 1.00 96.50 664 PHE A O 1
ATOM 4959 N N . PRO A 1 665 ? -21.869 -11.619 12.700 1.00 95.19 665 PRO A N 1
ATOM 4960 C CA . PRO A 1 665 ? -21.464 -13.006 12.872 1.00 95.19 665 PRO A CA 1
ATOM 4961 C C . PRO A 1 665 ? -19.939 -13.122 12.960 1.00 95.19 665 PRO A C 1
ATOM 4963 O O . PRO A 1 665 ? -19.211 -12.467 12.218 1.00 95.19 665 PRO A O 1
ATOM 4966 N N . ARG A 1 666 ? -19.441 -14.034 13.800 1.00 95.12 666 ARG A N 1
ATOM 4967 C CA . ARG A 1 666 ? -17.998 -14.321 13.911 1.00 95.12 666 ARG A CA 1
ATOM 4968 C C . ARG A 1 666 ? -17.373 -14.857 12.619 1.00 95.12 666 ARG A C 1
ATOM 4970 O O . ARG A 1 666 ? -16.177 -14.695 12.400 1.00 95.12 666 ARG A O 1
ATOM 4977 N N . ILE A 1 667 ? -18.176 -15.495 11.766 1.00 93.38 667 ILE A N 1
ATOM 4978 C CA . ILE A 1 667 ? -17.788 -15.974 10.436 1.00 93.38 667 ILE A CA 1
ATOM 4979 C C . ILE A 1 667 ? -18.700 -15.307 9.415 1.00 93.38 667 ILE A C 1
ATOM 4981 O O . ILE A 1 667 ? -19.905 -15.548 9.409 1.00 93.38 667 ILE A O 1
ATOM 4985 N N . ARG A 1 668 ? -18.114 -14.485 8.547 1.00 90.94 668 ARG A N 1
ATOM 4986 C CA . ARG A 1 668 ? -18.852 -13.634 7.604 1.00 90.94 668 ARG A CA 1
ATOM 4987 C C . ARG A 1 668 ? -18.660 -14.041 6.134 1.00 90.94 668 ARG A C 1
ATOM 4989 O O . ARG A 1 668 ? -19.055 -13.322 5.233 1.00 90.94 668 ARG A O 1
ATOM 4996 N N . GLY A 1 669 ? -17.981 -15.158 5.857 1.00 87.19 669 GLY A N 1
ATOM 4997 C CA . GLY A 1 669 ? -17.638 -15.598 4.489 1.00 87.19 669 GLY A CA 1
ATOM 4998 C C . GLY A 1 669 ? -16.426 -14.885 3.864 1.00 87.19 669 GLY A C 1
ATOM 4999 O O . GLY A 1 669 ? -15.771 -15.419 2.969 1.00 87.19 669 GLY A O 1
ATOM 5000 N N . LYS A 1 670 ? -16.061 -13.716 4.392 1.00 93.19 670 LYS A N 1
ATOM 5001 C CA . LYS A 1 670 ? -14.828 -12.982 4.097 1.00 93.19 670 LYS A CA 1
ATOM 5002 C C . LYS A 1 670 ? -14.175 -12.547 5.402 1.00 93.19 670 LYS A C 1
ATOM 5004 O O . LYS A 1 670 ? -14.857 -12.350 6.407 1.00 93.19 670 LYS A O 1
ATOM 5009 N N . GLU A 1 671 ? -12.852 -12.444 5.385 1.00 95.38 671 GLU A N 1
ATOM 5010 C CA . GLU A 1 671 ? -12.076 -12.078 6.563 1.00 95.38 671 GLU A CA 1
ATOM 5011 C C . GLU A 1 671 ? -12.466 -10.662 7.027 1.00 95.38 671 GLU A C 1
ATOM 5013 O O . GLU A 1 671 ? -12.557 -9.738 6.216 1.00 95.38 671 GLU A O 1
ATOM 5018 N N . THR A 1 672 ? -12.696 -10.492 8.332 1.00 95.62 672 THR A N 1
ATOM 5019 C CA . THR A 1 672 ? -13.045 -9.207 8.957 1.00 95.62 672 THR A CA 1
ATOM 5020 C C . THR A 1 672 ? -11.958 -8.165 8.716 1.00 95.62 672 THR A C 1
ATOM 5022 O O . THR A 1 672 ? -12.270 -6.994 8.496 1.00 95.62 672 THR A O 1
ATOM 5025 N N . MET A 1 673 ? -10.692 -8.590 8.732 1.00 96.56 673 MET A N 1
ATOM 5026 C CA . MET A 1 673 ? -9.550 -7.712 8.512 1.00 96.56 673 MET A CA 1
ATOM 5027 C C . MET A 1 673 ? -8.501 -8.386 7.625 1.00 96.56 673 MET A C 1
ATOM 5029 O O . MET A 1 673 ? -8.211 -9.577 7.771 1.00 96.56 673 MET A O 1
ATOM 5033 N N . TYR A 1 674 ? -7.930 -7.594 6.713 1.00 97.25 674 TYR A N 1
ATOM 5034 C CA . TYR A 1 674 ? -6.822 -8.002 5.854 1.00 97.25 674 TYR A CA 1
ATOM 5035 C C . TYR A 1 674 ? -5.737 -6.916 5.770 1.00 97.25 674 TYR A C 1
ATOM 5037 O O . TYR A 1 674 ? -5.718 -6.146 4.808 1.00 97.25 674 TYR A O 1
ATOM 5045 N N . PRO A 1 675 ? -4.818 -6.832 6.746 1.00 96.88 675 PRO A N 1
ATOM 5046 C CA . PRO A 1 675 ? -3.635 -5.990 6.637 1.00 96.88 675 PRO A CA 1
ATOM 5047 C C . PRO A 1 675 ? -2.598 -6.546 5.657 1.00 96.88 675 PRO A C 1
ATOM 5049 O O . PRO A 1 675 ? -2.278 -7.736 5.627 1.00 96.88 675 PRO A O 1
ATOM 5052 N N . GLN A 1 676 ? -2.014 -5.645 4.875 1.00 96.12 676 GLN A N 1
ATOM 5053 C CA . GLN A 1 676 ? -0.953 -5.930 3.920 1.00 96.12 676 GLN A CA 1
ATOM 5054 C C . GLN A 1 676 ? 0.195 -4.933 4.081 1.00 96.12 676 GLN A C 1
ATOM 5056 O O . GLN A 1 676 ? -0.007 -3.719 4.160 1.00 96.12 676 GLN A O 1
ATOM 5061 N N . VAL A 1 677 ? 1.418 -5.463 4.074 1.00 96.19 677 VAL A N 1
ATOM 5062 C CA . VAL A 1 677 ? 2.647 -4.668 4.000 1.00 96.19 677 VAL A CA 1
ATOM 5063 C C . VAL A 1 677 ? 2.929 -4.285 2.542 1.00 96.19 677 VAL A C 1
ATOM 5065 O O . VAL A 1 677 ? 2.869 -5.127 1.648 1.00 96.19 677 VAL A O 1
ATOM 5068 N N . ASP A 1 678 ? 3.263 -3.020 2.295 1.00 95.12 678 ASP A N 1
ATOM 5069 C CA . ASP A 1 678 ? 3.662 -2.486 0.979 1.00 95.12 678 ASP A CA 1
ATOM 5070 C C . ASP A 1 678 ? 5.004 -1.727 1.118 1.00 95.12 678 ASP A C 1
ATOM 5072 O O . ASP A 1 678 ? 5.511 -1.544 2.218 1.00 95.12 678 ASP A O 1
ATOM 5076 N N . VAL A 1 679 ? 5.614 -1.257 0.033 1.00 92.94 679 VAL A N 1
ATOM 5077 C CA . VAL A 1 679 ? 6.793 -0.363 0.071 1.00 92.94 679 VAL A CA 1
ATOM 5078 C C . VAL A 1 679 ? 6.405 1.110 0.258 1.00 92.94 679 VAL A C 1
ATOM 5080 O O . VAL A 1 679 ? 7.257 1.982 0.493 1.00 92.94 679 VAL A O 1
ATOM 5083 N N . ILE A 1 680 ? 5.106 1.406 0.155 1.00 91.12 680 ILE A N 1
ATOM 5084 C CA . ILE A 1 680 ? 4.523 2.740 0.278 1.00 91.12 680 ILE A CA 1
ATOM 5085 C C . ILE A 1 680 ? 3.095 2.684 0.836 1.00 91.12 680 ILE A C 1
ATOM 5087 O O . ILE A 1 680 ? 2.319 1.796 0.504 1.00 91.12 680 ILE A O 1
ATOM 5091 N N . PHE A 1 681 ? 2.717 3.667 1.657 1.00 91.12 681 PHE A N 1
ATOM 5092 C CA . PHE A 1 681 ? 1.329 3.813 2.103 1.00 91.12 681 PHE A CA 1
ATOM 5093 C C . PHE A 1 681 ? 0.402 4.217 0.957 1.00 91.12 681 PHE A C 1
ATOM 5095 O O . PHE A 1 681 ? 0.742 5.100 0.158 1.00 91.12 681 PHE A O 1
ATOM 5102 N N . ARG A 1 682 ? -0.814 3.663 0.975 1.00 89.88 682 ARG A N 1
ATOM 5103 C CA . ARG A 1 682 ? -1.900 3.992 0.038 1.00 89.88 682 ARG A CA 1
ATOM 5104 C C . ARG A 1 682 ? -2.352 5.445 0.116 1.00 89.88 682 ARG A C 1
ATOM 5106 O O . ARG A 1 682 ? -2.688 6.019 -0.910 1.00 89.88 682 ARG A O 1
ATOM 5113 N N . VAL A 1 683 ? -2.378 6.058 1.298 1.00 90.25 683 VAL A N 1
ATOM 5114 C CA . VAL A 1 683 ? -2.705 7.485 1.475 1.00 90.25 683 VAL A CA 1
ATOM 5115 C C . VAL A 1 683 ? -1.741 8.135 2.474 1.00 90.25 683 VAL A C 1
ATOM 5117 O O . VAL A 1 683 ? -0.804 7.499 2.950 1.00 90.25 683 VAL A O 1
ATOM 5120 N N . SER A 1 684 ? -1.832 9.450 2.699 1.00 89.12 684 SER A N 1
ATOM 5121 C CA . SER A 1 684 ? -0.929 10.179 3.618 1.00 89.12 684 SER A CA 1
ATOM 5122 C C . SER A 1 684 ? -1.263 9.983 5.099 1.00 89.12 684 SER A C 1
ATOM 5124 O O . SER A 1 684 ? -0.589 10.549 5.952 1.00 89.12 684 SER A O 1
ATOM 5126 N N . VAL A 1 685 ? -2.309 9.216 5.381 1.00 90.25 685 VAL A N 1
ATOM 5127 C CA . VAL A 1 685 ? -2.809 8.858 6.707 1.00 90.25 685 VAL A CA 1
ATOM 5128 C C . VAL A 1 685 ? -3.014 7.344 6.753 1.00 90.25 685 VAL A C 1
ATOM 5130 O O . VAL A 1 685 ? -2.928 6.680 5.715 1.00 90.25 685 VAL A O 1
ATOM 5133 N N . TYR A 1 686 ? -3.266 6.795 7.935 1.00 93.69 686 TYR A N 1
ATOM 5134 C CA . TYR A 1 686 ? -3.780 5.435 8.031 1.00 93.69 686 TYR A CA 1
ATOM 5135 C C . TYR A 1 686 ? -5.197 5.388 7.455 1.00 93.69 686 TYR A C 1
ATOM 5137 O O . TYR A 1 686 ? -5.905 6.396 7.451 1.00 93.69 686 TYR A O 1
ATOM 5145 N N . ALA A 1 687 ? -5.557 4.261 6.850 1.00 92.94 687 ALA A N 1
ATOM 5146 C CA . ALA A 1 687 ? -6.870 4.091 6.257 1.00 92.94 687 ALA A CA 1
ATOM 5147 C C . ALA A 1 687 ? -7.363 2.642 6.351 1.00 92.94 687 ALA A C 1
ATOM 5149 O O . ALA A 1 687 ? -6.567 1.704 6.199 1.00 92.94 687 ALA A O 1
ATOM 5150 N N . PRO A 1 688 ? -8.680 2.439 6.494 1.00 93.81 688 PRO A N 1
ATOM 5151 C CA . PRO A 1 688 ? -9.302 1.132 6.335 1.00 93.81 688 PRO A CA 1
ATOM 5152 C C . PRO A 1 688 ? -9.214 0.604 4.901 1.00 93.81 688 PRO A C 1
ATOM 5154 O O . PRO A 1 688 ? -9.090 1.347 3.914 1.00 93.81 688 PRO A O 1
ATOM 5157 N N . GLY A 1 689 ? -9.354 -0.713 4.764 1.00 92.06 689 GLY A N 1
ATOM 5158 C CA . GLY A 1 689 ? -9.494 -1.346 3.464 1.00 92.06 689 GLY A CA 1
ATOM 5159 C C . GLY A 1 689 ? -9.446 -2.865 3.504 1.00 92.06 689 GLY A C 1
ATOM 5160 O O . GLY A 1 689 ? -9.204 -3.475 4.539 1.00 92.06 689 GLY A O 1
ATOM 5161 N N . TYR A 1 690 ? -9.636 -3.454 2.326 1.00 94.50 690 TYR A N 1
ATOM 5162 C CA . TYR A 1 690 ? -9.412 -4.869 2.067 1.00 94.50 690 TYR A CA 1
ATOM 5163 C C . TYR A 1 690 ? -8.599 -4.959 0.762 1.00 94.50 690 TYR A C 1
ATOM 5165 O O . TYR A 1 690 ? -9.184 -4.895 -0.322 1.00 94.50 690 TYR A O 1
ATOM 5173 N N . PRO A 1 691 ? -7.256 -4.998 0.833 1.00 95.44 691 PRO A N 1
ATOM 5174 C CA . PRO A 1 691 ? -6.445 -4.944 2.052 1.00 95.44 691 PRO A CA 1
ATOM 5175 C C . PRO A 1 691 ? -6.320 -3.536 2.664 1.00 95.44 691 PRO A C 1
ATOM 5177 O O . PRO A 1 691 ? -6.351 -2.531 1.945 1.00 95.44 691 PRO A O 1
ATOM 5180 N N . SER A 1 692 ? -6.113 -3.449 3.979 1.00 94.44 692 SER A N 1
ATOM 5181 C CA . SER A 1 692 ? -5.591 -2.243 4.630 1.00 94.44 692 SER A CA 1
ATOM 5182 C C . SER A 1 692 ? -4.070 -2.188 4.432 1.00 94.44 692 SER A C 1
ATOM 5184 O O . SER A 1 692 ? -3.366 -3.179 4.598 1.00 94.44 692 SER A O 1
ATOM 5186 N N . THR A 1 693 ? -3.537 -1.034 4.028 1.00 94.44 693 THR A N 1
ATOM 5187 C CA . THR A 1 693 ? -2.104 -0.862 3.704 1.00 94.44 693 THR A CA 1
ATOM 5188 C C . THR A 1 693 ? -1.533 0.326 4.458 1.00 94.44 693 THR A C 1
ATOM 5190 O O . THR A 1 693 ? -1.299 1.402 3.895 1.00 94.44 693 THR A O 1
ATOM 5193 N N . ASN A 1 694 ? -1.358 0.097 5.756 1.00 94.56 694 ASN A N 1
ATOM 5194 C CA . ASN A 1 694 ? -0.911 1.069 6.755 1.00 94.56 694 ASN A CA 1
ATOM 5195 C C . ASN A 1 694 ? 0.525 0.804 7.224 1.00 94.56 694 ASN A C 1
ATOM 5197 O O . ASN A 1 694 ? 1.002 1.437 8.161 1.00 94.56 694 ASN A O 1
ATOM 5201 N N . ILE A 1 695 ? 1.214 -0.143 6.583 1.00 94.12 695 ILE A N 1
ATOM 5202 C CA . ILE A 1 695 ? 2.541 -0.612 6.976 1.00 94.12 695 ILE A CA 1
ATOM 5203 C C . ILE A 1 695 ? 3.443 -0.559 5.748 1.00 94.12 695 ILE A C 1
ATOM 5205 O O . ILE A 1 695 ? 3.106 -1.117 4.702 1.00 94.12 695 ILE A O 1
ATOM 5209 N N . ASN A 1 696 ? 4.576 0.137 5.879 1.00 92.56 696 ASN A N 1
ATOM 5210 C CA . ASN A 1 696 ? 5.581 0.221 4.837 1.00 92.56 696 ASN A CA 1
ATOM 5211 C C . ASN A 1 696 ? 6.858 -0.501 5.264 1.00 92.56 696 ASN A C 1
ATOM 5213 O O . ASN A 1 696 ? 7.362 -0.317 6.370 1.00 92.56 696 ASN A O 1
ATOM 5217 N N . ASP A 1 697 ? 7.391 -1.335 4.383 1.00 92.31 697 ASP A N 1
ATOM 5218 C CA . ASP A 1 697 ? 8.661 -2.009 4.603 1.00 92.31 697 ASP A CA 1
ATOM 5219 C C . ASP A 1 697 ? 9.411 -2.189 3.286 1.00 92.31 697 ASP A C 1
ATOM 5221 O O . ASP A 1 697 ? 8.811 -2.243 2.216 1.00 92.31 697 ASP A O 1
ATOM 5225 N N . ASN A 1 698 ? 10.735 -2.291 3.368 1.00 88.12 698 ASN A N 1
ATOM 5226 C CA . ASN A 1 698 ? 11.518 -2.820 2.262 1.00 88.12 698 ASN A CA 1
ATOM 5227 C C . ASN A 1 698 ? 11.625 -4.345 2.451 1.00 88.12 698 ASN A C 1
ATOM 5229 O O . ASN A 1 698 ? 12.378 -4.772 3.332 1.00 88.12 698 ASN A O 1
ATOM 5233 N N . PRO A 1 699 ? 10.941 -5.162 1.626 1.00 84.06 699 PRO A N 1
ATOM 5234 C CA . PRO A 1 699 ? 10.911 -6.617 1.781 1.00 84.06 699 PRO A CA 1
ATOM 5235 C C . PRO A 1 699 ? 12.277 -7.293 1.562 1.00 84.06 699 PRO A C 1
ATOM 5237 O O . PRO A 1 699 ? 12.411 -8.482 1.831 1.00 84.06 699 PRO A O 1
ATOM 5240 N N . ASN A 1 700 ? 13.310 -6.565 1.121 1.00 82.19 700 ASN A N 1
ATOM 5241 C CA . ASN A 1 700 ? 14.685 -7.073 1.017 1.00 82.19 700 ASN A CA 1
ATOM 5242 C C . ASN A 1 700 ? 15.540 -6.822 2.264 1.00 82.19 700 ASN A C 1
ATOM 5244 O O . ASN A 1 700 ? 16.622 -7.396 2.393 1.00 82.19 700 ASN A O 1
ATOM 5248 N N . ASN A 1 701 ? 15.101 -5.957 3.180 1.00 89.50 701 ASN A N 1
ATOM 5249 C CA . ASN A 1 701 ? 15.850 -5.695 4.401 1.00 89.50 701 ASN A CA 1
ATOM 5250 C C . ASN A 1 701 ? 15.623 -6.830 5.387 1.00 89.50 701 ASN A C 1
ATOM 5252 O O . ASN A 1 701 ? 14.554 -6.886 5.976 1.00 89.50 701 ASN A O 1
ATOM 5256 N N . ASP A 1 702 ? 16.614 -7.691 5.609 1.00 92.19 702 ASP A N 1
ATOM 5257 C CA . ASP A 1 702 ? 16.462 -8.806 6.542 1.00 92.19 702 ASP A CA 1
ATOM 5258 C C . ASP A 1 702 ? 16.066 -8.335 7.959 1.00 92.19 702 ASP A C 1
ATOM 5260 O O . ASP A 1 702 ? 16.772 -7.554 8.607 1.00 92.19 702 ASP A O 1
ATOM 5264 N N . ARG A 1 703 ? 14.911 -8.816 8.435 1.00 95.00 703 ARG A N 1
ATOM 5265 C CA . ARG A 1 703 ? 14.310 -8.489 9.736 1.00 95.00 703 ARG A CA 1
ATOM 5266 C C . ARG A 1 703 ? 14.551 -9.575 10.787 1.00 95.00 703 ARG A C 1
ATOM 5268 O O . ARG A 1 703 ? 13.965 -9.522 11.870 1.00 95.00 703 ARG A O 1
ATOM 5275 N N . GLY A 1 704 ? 15.416 -10.547 10.499 1.00 95.44 704 GLY A N 1
ATOM 5276 C CA . GLY A 1 704 ? 15.814 -11.586 11.446 1.00 95.44 704 GLY A CA 1
ATOM 5277 C C . GLY A 1 704 ? 14.830 -12.754 11.544 1.00 95.44 704 GLY A C 1
ATOM 5278 O O . GLY A 1 704 ? 14.966 -13.583 12.445 1.00 95.44 704 GLY A O 1
ATOM 5279 N N . GLY A 1 705 ? 13.821 -12.823 10.670 1.00 96.06 705 GLY A N 1
ATOM 5280 C CA . GLY A 1 705 ? 12.892 -13.950 10.560 1.00 96.06 705 GLY A CA 1
ATOM 5281 C C . GLY A 1 705 ? 11.857 -14.065 11.676 1.00 96.06 705 GLY A C 1
ATOM 5282 O O . GLY A 1 705 ? 10.996 -14.935 11.611 1.00 96.06 705 GLY A O 1
ATOM 5283 N N . TYR A 1 706 ? 11.917 -13.221 12.702 1.00 97.00 706 TYR A N 1
ATOM 5284 C CA . TYR A 1 706 ? 10.852 -13.063 13.688 1.00 97.00 706 TYR A CA 1
ATOM 5285 C C . TYR A 1 706 ? 10.747 -11.579 14.037 1.00 97.00 706 TYR A C 1
ATOM 5287 O O . TYR A 1 706 ? 11.238 -11.127 15.075 1.00 97.00 706 TYR A O 1
ATOM 5295 N N . HIS A 1 707 ? 10.166 -10.790 13.133 1.00 97.19 707 HIS A N 1
ATOM 5296 C CA . HIS A 1 707 ? 10.091 -9.336 13.296 1.00 97.19 707 HIS A CA 1
ATOM 5297 C C . HIS A 1 707 ? 9.319 -8.963 14.570 1.00 97.19 707 HIS A C 1
ATOM 5299 O O . HIS A 1 707 ? 8.373 -9.633 14.954 1.00 97.19 707 HIS A O 1
ATOM 5305 N N . THR A 1 708 ? 9.676 -7.869 15.238 1.00 96.56 708 THR A N 1
ATOM 5306 C CA . THR A 1 708 ? 8.948 -7.284 16.385 1.00 96.56 708 THR A CA 1
ATOM 5307 C C . THR A 1 708 ? 7.610 -6.602 16.046 1.00 96.56 708 THR A C 1
ATOM 5309 O O . THR A 1 708 ? 7.057 -5.925 16.902 1.00 96.56 708 THR A O 1
ATOM 5312 N N . HIS A 1 709 ? 7.106 -6.709 14.813 1.00 97.44 709 HIS A N 1
ATOM 5313 C CA . HIS A 1 709 ? 5.909 -5.983 14.374 1.00 97.44 709 HIS A CA 1
ATOM 5314 C C . HIS A 1 709 ? 4.640 -6.738 14.793 1.00 97.44 709 HIS A C 1
ATOM 5316 O O . HIS A 1 709 ? 4.629 -7.966 14.716 1.00 97.44 709 HIS A O 1
ATOM 5322 N N . HIS A 1 710 ? 3.569 -6.038 15.189 1.00 97.12 710 HIS A N 1
ATOM 5323 C CA . HIS A 1 710 ? 2.359 -6.655 15.764 1.00 97.12 710 HIS A CA 1
ATOM 5324 C C . HIS A 1 710 ? 1.683 -7.667 14.843 1.00 97.12 710 HIS A C 1
ATOM 5326 O O . HIS A 1 710 ? 1.219 -8.686 15.331 1.00 97.12 710 HIS A O 1
ATOM 5332 N N . LEU A 1 711 ? 1.721 -7.478 13.520 1.00 97.75 711 LEU A N 1
ATOM 5333 C CA . LEU A 1 711 ? 1.235 -8.492 12.569 1.00 97.75 711 LEU A CA 1
ATOM 5334 C C . LEU A 1 711 ? 1.781 -9.901 12.856 1.00 97.75 711 LEU A C 1
ATOM 5336 O O . LEU A 1 711 ? 1.022 -10.861 12.853 1.00 97.75 711 LEU A O 1
ATOM 5340 N N . VAL A 1 712 ? 3.070 -10.016 13.191 1.00 97.44 712 VAL A N 1
ATOM 5341 C CA . VAL A 1 712 ? 3.736 -11.297 13.487 1.00 97.44 712 VAL A CA 1
ATOM 5342 C C . VAL A 1 712 ? 4.073 -11.470 14.973 1.00 97.44 712 VAL A C 1
ATOM 5344 O O . VAL A 1 712 ? 4.845 -12.347 15.341 1.00 97.44 712 VAL A O 1
ATOM 5347 N N . ARG A 1 713 ? 3.538 -10.612 15.847 1.00 97.38 713 ARG A N 1
ATOM 5348 C CA . ARG A 1 713 ? 3.662 -10.735 17.314 1.00 97.38 713 ARG A CA 1
ATOM 5349 C C . ARG A 1 713 ? 2.330 -10.952 18.009 1.00 97.38 713 ARG A C 1
ATOM 5351 O O . ARG A 1 713 ? 2.329 -11.463 19.121 1.00 97.38 713 ARG A O 1
ATOM 5358 N N . GLY A 1 714 ? 1.251 -10.588 17.335 1.00 97.81 714 GLY A N 1
ATOM 5359 C CA . GLY A 1 714 ? -0.120 -10.715 17.773 1.00 97.81 714 GLY A CA 1
ATOM 5360 C C . GLY A 1 714 ? -0.795 -9.360 18.028 1.00 97.81 714 GLY A C 1
ATOM 5361 O O . GLY A 1 714 ? -0.126 -8.331 18.213 1.00 97.81 714 GLY A O 1
ATOM 5362 N N . PRO A 1 715 ? -2.137 -9.354 18.019 1.00 97.88 715 PRO A N 1
ATOM 5363 C CA . PRO A 1 715 ? -2.970 -8.159 18.168 1.00 97.88 715 PRO A CA 1
ATOM 5364 C C . PRO A 1 715 ? -2.850 -7.463 19.531 1.00 97.88 715 PRO A C 1
ATOM 5366 O O . PRO A 1 715 ? -3.127 -6.269 19.621 1.00 97.88 715 PRO A O 1
ATOM 5369 N N . GLN A 1 716 ? -2.383 -8.147 20.579 1.00 96.19 716 GLN A N 1
ATOM 5370 C CA . GLN A 1 716 ? -2.103 -7.540 21.885 1.00 96.19 716 GLN A CA 1
ATOM 5371 C C . GLN A 1 716 ? -1.040 -6.434 21.803 1.00 96.19 716 GLN A C 1
ATOM 5373 O O . GLN A 1 716 ? -1.036 -5.523 22.626 1.00 96.19 716 GLN A O 1
ATOM 5378 N N . PHE A 1 717 ? -0.176 -6.469 20.782 1.00 96.31 717 PHE A N 1
ATOM 5379 C CA . PHE A 1 717 ? 0.844 -5.448 20.525 1.00 96.31 717 PHE A CA 1
ATOM 5380 C C . PHE A 1 717 ? 0.442 -4.438 19.440 1.00 96.31 717 PHE A C 1
ATOM 5382 O O . PHE A 1 717 ? 1.287 -3.648 19.016 1.00 96.31 717 PHE A O 1
ATOM 5389 N N . ALA A 1 718 ? -0.799 -4.485 18.944 1.00 95.81 718 ALA A N 1
ATOM 5390 C CA . ALA A 1 718 ? -1.259 -3.593 17.887 1.00 95.81 718 ALA A CA 1
ATOM 5391 C C . ALA A 1 718 ? -1.167 -2.120 18.311 1.00 95.81 718 ALA A C 1
ATOM 5393 O O . ALA A 1 718 ? -1.494 -1.755 19.443 1.00 95.81 718 ALA A O 1
ATOM 5394 N N . GLY A 1 719 ? -0.715 -1.273 17.383 1.00 92.50 719 GLY A N 1
ATOM 5395 C CA . GLY A 1 719 ? -0.738 0.176 17.569 1.00 92.50 719 GLY A CA 1
ATOM 5396 C C . GLY A 1 719 ? -2.168 0.714 17.634 1.00 92.50 719 GLY A C 1
ATOM 5397 O O . GLY A 1 719 ? -3.102 0.074 17.152 1.00 92.50 719 GLY A O 1
ATOM 5398 N N . ASP A 1 720 ? -2.325 1.929 18.162 1.00 93.56 720 ASP A N 1
ATOM 5399 C CA . ASP A 1 720 ? -3.621 2.599 18.343 1.00 93.56 720 ASP A CA 1
ATOM 5400 C C . ASP A 1 720 ? -4.372 2.870 17.030 1.00 93.56 720 ASP A C 1
ATOM 5402 O O . ASP A 1 720 ? -5.561 3.168 17.051 1.00 93.56 720 ASP A O 1
ATOM 5406 N N . TYR A 1 721 ? -3.696 2.743 15.888 1.00 95.06 721 TYR A N 1
ATOM 5407 C CA . TYR A 1 721 ? -4.285 2.913 14.565 1.00 95.06 721 TYR A CA 1
ATOM 5408 C C . TYR A 1 721 ? -4.936 1.637 14.005 1.00 95.06 721 TYR A C 1
ATOM 5410 O O . TYR A 1 721 ? -5.872 1.746 13.225 1.00 95.06 721 TYR A O 1
ATOM 5418 N N . GLU A 1 722 ? -4.481 0.428 14.357 1.00 96.19 722 GLU A N 1
ATOM 5419 C CA . GLU A 1 722 ? -4.884 -0.792 13.628 1.00 96.19 722 GLU A CA 1
ATOM 5420 C C . GLU A 1 722 ? -6.394 -1.047 13.769 1.00 96.19 722 GLU A C 1
ATOM 5422 O O . GLU A 1 722 ? -7.134 -1.088 12.785 1.00 96.19 722 GLU A O 1
ATOM 5427 N N . PHE A 1 723 ? -6.871 -1.120 15.014 1.00 97.69 723 PHE A N 1
ATOM 5428 C CA . PHE A 1 723 ? -8.293 -1.296 15.303 1.00 97.69 723 PHE A CA 1
ATOM 5429 C C . PHE A 1 723 ? -9.100 -0.002 15.159 1.00 97.69 723 PHE A C 1
ATOM 5431 O O . PHE A 1 723 ? -10.308 -0.076 14.952 1.00 97.69 723 PHE A O 1
ATOM 5438 N N . HIS A 1 724 ? -8.450 1.166 15.203 1.00 97.56 724 HIS A N 1
ATOM 5439 C CA . HIS A 1 724 ? -9.081 2.445 14.870 1.00 97.56 724 HIS A CA 1
ATOM 5440 C C . HIS A 1 724 ? -9.552 2.462 13.414 1.00 97.56 724 HIS A C 1
ATOM 5442 O O . HIS A 1 724 ? -10.721 2.740 13.141 1.00 97.56 724 HIS A O 1
ATOM 5448 N N . GLU A 1 725 ? -8.670 2.102 12.477 1.00 96.94 725 GLU A N 1
ATOM 5449 C CA . GLU A 1 725 ? -9.032 2.036 11.063 1.00 96.94 725 GLU A CA 1
ATOM 5450 C C . GLU A 1 725 ? -10.100 0.967 10.822 1.00 96.94 725 GLU A C 1
ATOM 5452 O O . GLU A 1 725 ? -11.077 1.216 10.116 1.00 96.94 725 GLU A O 1
ATOM 5457 N N . GLN A 1 726 ? -9.997 -0.200 11.465 1.00 96.50 726 GLN A N 1
ATOM 5458 C CA . GLN A 1 726 ? -11.063 -1.201 11.382 1.00 96.50 726 GLN A CA 1
ATOM 5459 C C . GLN A 1 726 ? -12.398 -0.681 11.952 1.00 96.50 726 GLN A C 1
ATOM 5461 O O . GLN A 1 726 ? -13.461 -0.981 11.409 1.00 96.50 726 GLN A O 1
ATOM 5466 N N . GLY A 1 727 ? -12.367 0.154 12.994 1.00 97.19 727 GLY A N 1
ATOM 5467 C CA . GLY A 1 727 ? -13.539 0.856 13.519 1.00 97.19 727 GLY A CA 1
ATOM 5468 C C . GLY A 1 727 ? -14.223 1.743 12.472 1.00 97.19 727 GLY A C 1
ATOM 5469 O O . GLY A 1 727 ? -15.455 1.751 12.383 1.00 97.19 727 GLY A O 1
ATOM 5470 N N . HIS A 1 728 ? -13.454 2.443 11.630 1.00 97.31 728 HIS A N 1
ATOM 5471 C CA . HIS A 1 728 ? -14.003 3.166 10.474 1.00 97.31 728 HIS A CA 1
ATOM 5472 C C . HIS A 1 728 ? -14.659 2.218 9.468 1.00 97.31 728 HIS A C 1
ATOM 5474 O O . HIS A 1 728 ? -15.763 2.502 8.997 1.00 97.31 728 HIS A O 1
ATOM 5480 N N . ALA A 1 729 ? -14.030 1.070 9.192 1.00 96.50 729 ALA A N 1
ATOM 5481 C CA . ALA A 1 729 ? -14.508 0.099 8.207 1.00 96.50 729 ALA A CA 1
ATOM 5482 C C . ALA A 1 729 ? -15.900 -0.474 8.525 1.00 96.50 729 ALA A C 1
ATOM 5484 O O . ALA A 1 729 ? -16.614 -0.884 7.611 1.00 96.50 729 ALA A O 1
ATOM 5485 N N . TYR A 1 730 ? -16.308 -0.494 9.797 1.00 95.94 730 TYR A N 1
ATOM 5486 C CA . TYR A 1 730 ? -17.616 -1.007 10.203 1.00 95.94 730 TYR A CA 1
ATOM 5487 C C . TYR A 1 730 ? -18.795 -0.087 9.878 1.00 95.94 730 TYR A C 1
ATOM 5489 O O . TYR A 1 730 ? -19.929 -0.547 9.960 1.00 95.94 730 TYR A O 1
ATOM 5497 N N . PHE A 1 731 ? -18.578 1.200 9.588 1.00 93.88 731 PHE A N 1
ATOM 5498 C CA . PHE A 1 731 ? -19.651 2.180 9.341 1.00 93.88 731 PHE A CA 1
ATOM 5499 C C . PHE A 1 731 ? -20.757 2.236 10.417 1.00 93.88 731 PHE A C 1
ATOM 5501 O O . PHE A 1 731 ? -21.884 2.622 10.136 1.00 93.88 731 PHE A O 1
ATOM 5508 N N . PHE A 1 732 ? -20.446 1.876 11.668 1.00 94.19 732 PHE A N 1
ATOM 5509 C CA . PHE A 1 732 ? -21.442 1.847 12.744 1.00 94.19 732 PHE A CA 1
ATOM 5510 C C . PHE A 1 732 ? -21.962 3.254 13.107 1.00 94.19 732 PHE A C 1
ATOM 5512 O O . PHE A 1 732 ? -21.179 4.214 13.039 1.00 94.19 732 PHE A O 1
ATOM 5519 N N . PRO A 1 733 ? -23.226 3.402 13.548 1.00 94.19 733 PRO A N 1
ATOM 5520 C CA . PRO A 1 733 ? -23.774 4.684 13.997 1.00 94.19 733 PRO A CA 1
ATOM 5521 C C . PRO A 1 733 ? -23.031 5.258 15.207 1.00 94.19 733 PRO A C 1
ATOM 5523 O O . PRO A 1 733 ? -22.690 4.543 16.150 1.00 94.19 733 PRO A O 1
ATOM 5526 N N . LYS A 1 734 ? -22.782 6.571 15.182 1.00 95.06 734 LYS A N 1
ATOM 5527 C CA . LYS A 1 734 ? -22.011 7.315 16.192 1.00 95.06 734 LYS A CA 1
ATOM 5528 C C . LYS A 1 734 ? -22.797 8.539 16.656 1.00 95.06 734 LYS A C 1
ATOM 5530 O O . LYS A 1 734 ? -23.617 9.057 15.896 1.00 95.06 734 LYS A O 1
ATOM 5535 N N . PHE A 1 735 ? -22.514 9.017 17.865 1.00 96.06 735 PHE A N 1
ATOM 5536 C CA . PHE A 1 735 ? -23.039 10.297 18.343 1.00 96.06 735 PHE A CA 1
ATOM 5537 C C . PHE A 1 735 ? -22.352 11.474 17.633 1.00 96.06 735 PHE A C 1
ATOM 5539 O O . PHE A 1 735 ? -21.276 11.334 17.031 1.00 96.06 735 PHE A O 1
ATOM 5546 N N . GLY A 1 736 ? -22.959 12.658 17.704 1.00 93.94 736 GLY A N 1
ATOM 5547 C CA . GLY A 1 736 ? -22.441 13.875 17.091 1.00 93.94 736 GLY A CA 1
ATOM 5548 C C . GLY A 1 736 ? -20.984 14.180 17.466 1.00 93.94 736 GLY A C 1
ATOM 5549 O O . GLY A 1 736 ? -20.615 14.286 18.640 1.00 93.94 736 GLY A O 1
ATOM 5550 N N . GLY A 1 737 ? -20.139 14.361 16.445 1.00 92.56 737 GLY A N 1
ATOM 5551 C CA . GLY A 1 737 ? -18.723 14.720 16.601 1.00 92.56 737 GLY A CA 1
ATOM 5552 C C . GLY A 1 737 ? -17.773 13.555 16.909 1.00 92.56 737 GLY A C 1
ATOM 5553 O O . GLY A 1 737 ? -16.580 13.795 17.070 1.00 92.56 737 GLY A O 1
ATOM 5554 N N . GLU A 1 738 ? -18.256 12.309 16.947 1.00 95.00 738 GLU A N 1
ATOM 5555 C CA . GLU A 1 738 ? -17.475 11.147 17.413 1.00 95.00 738 GLU A CA 1
ATOM 5556 C C . GLU A 1 738 ? -16.771 10.337 16.323 1.00 95.00 738 GLU A C 1
ATOM 5558 O O . GLU A 1 738 ? -16.267 9.244 16.587 1.00 95.00 738 GLU A O 1
ATOM 5563 N N . THR A 1 739 ? -16.714 10.856 15.094 1.00 95.62 739 THR A N 1
ATOM 5564 C CA . THR A 1 739 ? -16.125 10.151 13.944 1.00 95.62 739 THR A CA 1
ATOM 5565 C C . THR A 1 739 ? -14.730 9.593 14.242 1.00 95.62 739 THR A C 1
ATOM 5567 O O . THR A 1 739 ? -14.477 8.453 13.892 1.00 95.62 739 THR A O 1
ATOM 5570 N N . GLU A 1 740 ? -13.879 10.345 14.952 1.00 96.19 740 GLU A N 1
ATOM 5571 C CA . GLU A 1 740 ? -12.489 9.954 15.277 1.00 96.19 740 GLU A CA 1
ATOM 5572 C C . GLU A 1 740 ? -12.293 9.581 16.756 1.00 96.19 740 GLU A C 1
ATOM 5574 O O . GLU A 1 740 ? -11.169 9.574 17.267 1.00 96.19 740 GLU A O 1
ATOM 5579 N N . SER A 1 741 ? -13.386 9.351 17.489 1.00 95.69 741 SER A N 1
ATOM 5580 C CA . SER A 1 741 ? -13.330 8.958 18.900 1.00 95.69 741 SER A CA 1
ATOM 5581 C C . SER A 1 741 ? -13.914 7.571 19.115 1.00 95.69 741 SER A C 1
ATOM 5583 O O . SER A 1 741 ? -13.182 6.669 19.517 1.00 95.69 741 SER A O 1
ATOM 5585 N N . ALA A 1 742 ? -15.183 7.359 18.759 1.00 97.06 742 ALA A N 1
ATOM 5586 C CA . ALA A 1 742 ? -15.869 6.085 18.972 1.00 97.06 742 ALA A CA 1
ATOM 5587 C C . ALA A 1 742 ? -15.174 4.913 18.255 1.00 97.06 742 ALA A C 1
ATOM 5589 O O . ALA A 1 742 ? -15.192 3.790 18.747 1.00 97.06 742 ALA A O 1
ATOM 5590 N N . VAL A 1 743 ? -14.504 5.176 17.128 1.00 97.94 743 VAL A N 1
ATOM 5591 C CA . VAL A 1 743 ? -13.741 4.176 16.357 1.00 97.94 743 VAL A CA 1
ATOM 5592 C C . VAL A 1 743 ? -12.529 3.600 17.091 1.00 97.94 743 VAL A C 1
ATOM 5594 O O . VAL A 1 743 ? -12.028 2.566 16.678 1.00 97.94 743 VAL A O 1
ATOM 5597 N N . ASN A 1 744 ? -12.078 4.205 18.196 1.00 98.06 744 ASN A N 1
ATOM 5598 C CA . ASN A 1 744 ? -11.016 3.637 19.036 1.00 98.06 744 ASN A CA 1
ATOM 5599 C C . ASN A 1 744 ? -11.542 2.561 20.003 1.00 98.06 744 ASN A C 1
ATOM 5601 O O . ASN A 1 744 ? -10.759 1.809 20.578 1.00 98.06 744 ASN A O 1
ATOM 5605 N N . PHE A 1 745 ? -12.859 2.479 20.219 1.00 98.25 745 PHE A N 1
ATOM 5606 C CA . PHE A 1 745 ? -13.445 1.565 21.199 1.00 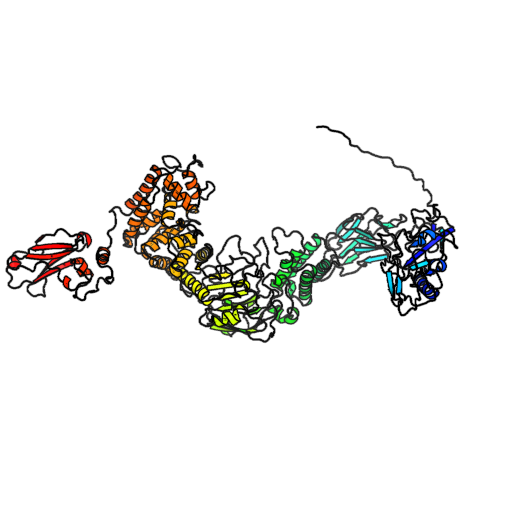98.25 745 PHE A CA 1
ATOM 5607 C C . PHE A 1 745 ? -13.263 0.064 20.878 1.00 98.25 745 PHE A C 1
ATOM 5609 O O . PHE A 1 745 ? -13.006 -0.692 21.815 1.00 98.25 745 PHE A O 1
ATOM 5616 N N . PRO A 1 746 ? -13.266 -0.393 19.605 1.00 98.25 746 PRO A N 1
ATOM 5617 C CA . PRO A 1 746 ? -12.889 -1.765 19.256 1.00 98.25 746 PRO A CA 1
ATOM 5618 C C . PRO A 1 746 ? -11.522 -2.198 19.809 1.00 98.25 746 PRO A C 1
ATOM 5620 O O . PRO A 1 746 ? -11.376 -3.342 20.231 1.00 98.25 746 PRO A O 1
ATOM 5623 N N . HIS A 1 747 ? -10.540 -1.288 19.893 1.00 98.38 747 HIS A N 1
ATOM 5624 C CA . HIS A 1 747 ? -9.245 -1.580 20.525 1.00 98.38 747 HIS A CA 1
ATOM 5625 C C . HIS A 1 747 ? -9.411 -1.959 21.999 1.00 98.38 747 HIS A C 1
ATOM 5627 O O . HIS A 1 747 ? -8.796 -2.915 22.467 1.00 98.38 747 HIS A O 1
ATOM 5633 N N . VAL A 1 748 ? -10.263 -1.228 22.726 1.00 98.50 748 VAL A N 1
ATOM 5634 C CA . VAL A 1 748 ? -10.548 -1.495 24.143 1.00 98.50 748 VAL A CA 1
ATOM 5635 C C . VAL A 1 748 ? -11.168 -2.880 24.304 1.00 98.50 748 VAL A C 1
ATOM 5637 O O . VAL A 1 748 ? -10.728 -3.642 25.161 1.00 98.50 748 VAL A O 1
ATOM 5640 N N . ALA A 1 749 ? -12.134 -3.233 23.451 1.00 98.31 749 ALA A N 1
ATOM 5641 C CA . ALA A 1 749 ? -12.776 -4.544 23.485 1.00 98.31 749 ALA A CA 1
ATOM 5642 C C . ALA A 1 749 ? -11.793 -5.684 23.208 1.00 98.31 749 ALA A C 1
ATOM 5644 O O . ALA A 1 749 ? -11.792 -6.664 23.948 1.00 98.31 749 ALA A O 1
ATOM 5645 N N . VAL A 1 750 ? -10.910 -5.540 22.216 1.00 98.62 750 VAL A N 1
ATOM 5646 C CA . VAL A 1 750 ? -9.869 -6.542 21.940 1.00 98.62 750 VAL A CA 1
ATOM 5647 C C . VAL A 1 750 ? -8.947 -6.711 23.149 1.00 98.62 750 VAL A C 1
ATOM 5649 O O . VAL A 1 750 ? -8.772 -7.821 23.643 1.00 98.62 750 VAL A O 1
ATOM 5652 N N . GLN A 1 751 ? -8.382 -5.620 23.666 1.00 98.38 751 GLN A N 1
ATOM 5653 C CA . GLN A 1 751 ? -7.432 -5.685 24.779 1.00 98.38 751 GLN A CA 1
ATOM 5654 C C . GLN A 1 751 ? -8.069 -6.255 26.053 1.00 98.38 751 GLN A C 1
ATOM 5656 O O . GLN A 1 751 ? -7.475 -7.106 26.715 1.00 98.38 751 GLN A O 1
ATOM 5661 N N . ASN A 1 752 ? -9.290 -5.831 26.382 1.00 97.75 752 ASN A N 1
ATOM 5662 C CA . ASN A 1 752 ? -9.963 -6.249 27.605 1.00 97.75 752 ASN A CA 1
ATOM 5663 C C . ASN A 1 752 ? -10.567 -7.655 27.514 1.00 97.75 752 ASN A C 1
ATOM 5665 O O . ASN A 1 752 ? -10.252 -8.496 28.355 1.00 97.75 752 ASN A O 1
ATOM 5669 N N . ARG A 1 753 ? -11.394 -7.935 26.496 1.00 95.88 753 ARG A N 1
ATOM 5670 C CA . ARG A 1 753 ? -12.114 -9.216 26.386 1.00 95.88 753 ARG A CA 1
ATOM 5671 C C . ARG A 1 753 ? -11.192 -10.382 26.034 1.00 95.88 753 ARG A C 1
ATOM 5673 O O . ARG A 1 753 ? -11.434 -11.495 26.486 1.00 95.88 753 ARG A O 1
ATOM 5680 N N . VAL A 1 754 ? -10.159 -10.145 25.218 1.00 97.62 754 VAL A N 1
ATOM 5681 C CA . VAL A 1 754 ? -9.299 -11.222 24.691 1.00 97.62 754 VAL A CA 1
ATOM 5682 C C . VAL A 1 754 ? -8.042 -11.404 25.530 1.00 97.62 754 VAL A C 1
ATOM 5684 O O . VAL A 1 754 ? -7.684 -12.530 25.867 1.00 97.62 754 VAL A O 1
ATOM 5687 N N . PHE A 1 755 ? -7.373 -10.306 25.885 1.00 97.06 755 PHE A N 1
ATOM 5688 C CA . PHE A 1 755 ? -6.057 -10.355 26.531 1.00 97.06 755 PHE A CA 1
ATOM 5689 C C . PHE A 1 755 ? -6.091 -10.073 28.034 1.00 97.06 755 PHE A C 1
ATOM 5691 O O . PHE A 1 755 ? -5.048 -10.108 28.685 1.00 97.06 755 PHE A O 1
ATOM 5698 N N . GLY A 1 756 ? -7.277 -9.833 28.603 1.00 94.88 756 GLY A N 1
ATOM 5699 C CA . GLY A 1 756 ? -7.448 -9.589 30.035 1.00 94.88 756 GLY A CA 1
ATOM 5700 C C . GLY A 1 756 ? -6.818 -8.278 30.512 1.00 94.88 756 GLY A C 1
ATOM 5701 O O . GLY A 1 756 ? -6.619 -8.095 31.714 1.00 94.88 756 GLY A O 1
ATOM 5702 N N . THR A 1 757 ? -6.493 -7.365 29.592 1.00 95.75 757 THR A N 1
ATOM 5703 C CA . THR A 1 757 ? -6.004 -6.027 29.922 1.00 95.75 757 THR A CA 1
ATOM 5704 C C . THR A 1 757 ? -7.101 -5.283 30.682 1.00 95.75 757 THR A C 1
ATOM 5706 O O . THR A 1 757 ? -8.256 -5.242 30.254 1.00 95.75 757 THR A O 1
ATOM 5709 N N . ASN A 1 758 ? -6.769 -4.696 31.832 1.00 95.75 758 ASN A N 1
ATOM 5710 C CA . ASN A 1 758 ? -7.743 -3.924 32.606 1.00 95.75 758 ASN A CA 1
ATOM 5711 C C . ASN A 1 758 ? -8.256 -2.715 31.793 1.00 95.75 758 ASN A C 1
ATOM 5713 O O . ASN A 1 758 ? -7.584 -2.241 30.875 1.00 95.75 758 ASN A O 1
ATOM 5717 N N . LEU A 1 759 ? -9.448 -2.211 32.126 1.00 97.12 759 LEU A N 1
ATOM 5718 C CA . LEU A 1 759 ? -10.112 -1.169 31.333 1.00 97.12 759 LEU A CA 1
ATOM 5719 C C . LEU A 1 759 ? -9.311 0.138 31.234 1.00 97.12 759 LEU A C 1
ATOM 5721 O O . LEU A 1 759 ? -9.330 0.766 30.177 1.00 97.12 759 LEU A O 1
ATOM 5725 N N . ASP A 1 760 ? -8.573 0.522 32.279 1.00 96.88 760 ASP A N 1
ATOM 5726 C CA . ASP A 1 760 ? -7.733 1.725 32.258 1.00 96.88 760 ASP A CA 1
ATOM 5727 C C . ASP A 1 760 ? -6.613 1.604 31.220 1.00 96.88 760 ASP A C 1
ATOM 5729 O O . ASP A 1 760 ? -6.430 2.482 30.377 1.00 96.88 760 ASP A O 1
ATOM 5733 N N . GLU A 1 761 ? -5.885 0.490 31.238 1.00 96.31 761 GLU A N 1
ATOM 5734 C CA . GLU A 1 761 ? -4.796 0.230 30.298 1.00 96.31 761 GLU A CA 1
ATOM 5735 C C . GLU A 1 761 ? -5.314 0.006 28.868 1.00 96.31 761 GLU A C 1
ATOM 5737 O O . GLU A 1 761 ? -4.727 0.505 27.902 1.00 96.31 761 GLU A O 1
ATOM 5742 N N . ALA A 1 762 ? -6.452 -0.673 28.709 1.00 97.56 762 ALA A N 1
ATOM 5743 C CA . ALA A 1 762 ? -7.102 -0.860 27.414 1.00 97.56 762 ALA A CA 1
ATOM 5744 C C . ALA A 1 762 ? -7.546 0.488 26.808 1.00 97.56 762 ALA A C 1
ATOM 5746 O O . ALA A 1 762 ? -7.297 0.760 25.629 1.00 97.56 762 ALA A O 1
ATOM 5747 N N . LEU A 1 763 ? -8.123 1.380 27.621 1.00 98.06 763 LEU A N 1
ATOM 5748 C CA . LEU A 1 763 ? -8.466 2.742 27.211 1.00 98.06 763 LEU A CA 1
ATOM 5749 C C . LEU A 1 763 ? -7.213 3.567 26.883 1.00 98.06 763 LEU A C 1
ATOM 5751 O O . LEU A 1 763 ? -7.176 4.231 25.846 1.00 98.06 763 LEU A O 1
ATOM 5755 N N . ALA A 1 764 ? -6.167 3.511 27.708 1.00 96.81 764 ALA A N 1
ATOM 5756 C CA . ALA A 1 764 ? -4.925 4.243 27.466 1.00 96.81 764 ALA A CA 1
ATOM 5757 C C . ALA A 1 764 ? -4.244 3.807 26.159 1.00 96.81 764 ALA A C 1
ATOM 5759 O O . ALA A 1 764 ? -3.856 4.644 25.338 1.00 96.81 764 ALA A O 1
ATOM 5760 N N . THR A 1 765 ? -4.117 2.498 25.933 1.00 96.50 765 THR A N 1
ATOM 5761 C CA . THR A 1 765 ? -3.479 1.942 24.728 1.00 96.50 765 THR A CA 1
ATOM 5762 C C . THR A 1 765 ? -4.269 2.233 23.456 1.00 96.50 765 THR A C 1
ATOM 5764 O O . THR A 1 765 ? -3.640 2.457 22.425 1.00 96.50 765 THR A O 1
ATOM 5767 N N . SER A 1 766 ? -5.600 2.376 23.531 1.00 96.94 766 SER A N 1
ATOM 5768 C CA . SER A 1 766 ? -6.440 2.776 22.384 1.00 96.94 766 SER A CA 1
ATOM 5769 C C . SER A 1 766 ? -6.104 4.156 21.798 1.00 96.94 766 SER A C 1
ATOM 5771 O O . SER A 1 766 ? -6.588 4.513 20.729 1.00 96.94 766 SER A O 1
ATOM 5773 N N . ARG A 1 767 ? -5.278 4.951 22.492 1.00 95.00 767 ARG A N 1
ATOM 5774 C CA . ARG A 1 767 ? -4.744 6.241 22.026 1.00 95.00 767 ARG A CA 1
ATOM 5775 C C . ARG A 1 767 ? -3.217 6.336 22.145 1.00 95.00 767 ARG A C 1
ATOM 5777 O O . ARG A 1 767 ? -2.668 7.433 22.178 1.00 95.00 767 ARG A O 1
ATOM 5784 N N . GLY A 1 768 ? -2.531 5.197 22.259 1.00 94.25 768 GLY A N 1
ATOM 5785 C CA . GLY A 1 768 ? -1.068 5.136 22.318 1.00 94.25 768 GLY A CA 1
ATOM 5786 C C . GLY A 1 768 ? -0.458 5.577 23.655 1.00 94.25 768 GLY A C 1
ATOM 5787 O O . GLY A 1 768 ? 0.736 5.861 23.720 1.00 94.25 768 GLY A O 1
ATOM 5788 N N . PHE A 1 769 ? -1.244 5.626 24.734 1.00 93.50 769 PHE A N 1
ATOM 5789 C CA . PHE A 1 769 ? -0.806 6.111 26.047 1.00 93.50 769 PHE A CA 1
ATOM 5790 C C . PHE A 1 769 ? -0.517 5.012 27.079 1.00 93.50 769 PHE A C 1
ATOM 5792 O O . PHE A 1 769 ? -0.367 5.318 28.259 1.00 93.50 769 PHE A O 1
ATOM 5799 N N . GLY A 1 770 ? -0.392 3.747 26.663 1.00 88.56 770 GLY A N 1
ATOM 5800 C CA . GLY A 1 770 ? -0.193 2.613 27.582 1.00 88.56 770 GLY A CA 1
ATOM 5801 C C . GLY A 1 770 ? 1.054 2.698 28.475 1.00 88.56 770 GLY A C 1
ATOM 5802 O O . GLY A 1 770 ? 1.121 2.044 29.506 1.00 88.56 770 GLY A O 1
ATOM 5803 N N . SER A 1 771 ? 2.041 3.530 28.127 1.00 90.88 771 SER A N 1
ATOM 5804 C CA . SER A 1 771 ? 3.228 3.761 28.961 1.00 90.88 771 SER A CA 1
ATOM 5805 C C . SER A 1 771 ? 3.012 4.763 30.103 1.00 90.88 771 SER A C 1
ATOM 5807 O O . SER A 1 771 ? 3.874 4.869 30.977 1.00 90.88 771 SER A O 1
ATOM 5809 N N . ASN A 1 772 ? 1.900 5.509 30.112 1.00 93.25 772 ASN A N 1
ATOM 5810 C CA . ASN A 1 772 ? 1.583 6.476 31.159 1.00 93.25 772 ASN A CA 1
ATOM 5811 C C . ASN A 1 772 ? 0.524 5.899 32.123 1.00 93.25 772 ASN A C 1
ATOM 5813 O O . ASN A 1 772 ? -0.660 5.894 31.785 1.00 93.25 772 ASN A O 1
ATOM 5817 N N . PRO A 1 773 ? 0.903 5.498 33.354 1.00 93.50 773 PRO A N 1
ATOM 5818 C CA . PRO A 1 773 ? -0.019 4.879 34.311 1.00 93.50 773 PRO A CA 1
ATOM 5819 C C . PRO A 1 773 ? -1.076 5.848 34.860 1.00 93.50 773 PRO A C 1
ATOM 5821 O O . PRO A 1 773 ? -1.991 5.432 35.561 1.00 93.50 773 PRO A O 1
ATOM 5824 N N . HIS A 1 774 ? -0.964 7.146 34.570 1.00 95.31 774 HIS A N 1
ATOM 5825 C CA . HIS A 1 774 ? -1.942 8.152 34.977 1.00 95.31 774 HIS A CA 1
ATOM 5826 C C . HIS A 1 774 ? -3.049 8.363 33.940 1.00 95.31 774 HIS A C 1
ATOM 5828 O O . HIS A 1 774 ? -3.930 9.192 34.161 1.00 95.31 774 HIS A O 1
ATOM 5834 N N . ARG A 1 775 ? -3.036 7.629 32.824 1.00 95.00 775 ARG A N 1
ATOM 5835 C CA . ARG A 1 775 ? -4.077 7.658 31.789 1.00 95.00 775 ARG A CA 1
ATOM 5836 C C . ARG A 1 775 ? -5.181 6.650 32.116 1.00 95.00 775 ARG A C 1
ATOM 5838 O O . ARG A 1 775 ? -5.474 5.763 31.330 1.00 95.00 775 ARG A O 1
ATOM 5845 N N . THR A 1 776 ? -5.774 6.804 33.294 1.00 97.12 776 THR A N 1
ATOM 5846 C CA . THR A 1 776 ? -6.916 6.006 33.758 1.00 97.12 776 THR A CA 1
ATOM 5847 C C . THR A 1 776 ? -8.238 6.641 33.331 1.00 97.12 776 THR A C 1
ATOM 5849 O O . THR A 1 776 ? -8.281 7.805 32.915 1.00 97.12 776 THR A O 1
ATOM 5852 N N . LEU A 1 777 ? -9.330 5.896 33.451 1.00 96.94 777 LEU A N 1
ATOM 5853 C CA . LEU A 1 777 ? -10.694 6.362 33.225 1.00 96.94 777 LEU A CA 1
ATOM 5854 C C . LEU A 1 777 ? -11.053 7.505 34.188 1.00 96.94 777 LEU A C 1
ATOM 5856 O O . LEU A 1 777 ? -11.521 8.557 33.759 1.00 96.94 777 LEU A O 1
ATOM 5860 N N . ASP A 1 778 ? -10.693 7.361 35.461 1.00 98.06 778 ASP A N 1
ATOM 5861 C CA . ASP A 1 778 ? -10.859 8.386 36.497 1.00 98.06 778 ASP A CA 1
ATOM 5862 C C . ASP A 1 778 ? -10.103 9.684 36.169 1.00 98.06 778 ASP A C 1
ATOM 5864 O O . ASP A 1 778 ? -10.673 10.774 36.184 1.00 98.06 778 ASP A O 1
ATOM 5868 N N . ASN A 1 779 ? -8.832 9.594 35.773 1.00 97.88 779 ASN A N 1
ATOM 5869 C CA . ASN A 1 779 ? -8.070 10.780 35.374 1.00 97.88 779 ASN A CA 1
ATOM 5870 C C . ASN A 1 779 ? -8.540 11.362 34.034 1.00 97.88 779 ASN A C 1
ATOM 5872 O O . ASN A 1 779 ? -8.368 12.556 33.789 1.00 97.88 779 ASN A O 1
ATOM 5876 N N . THR A 1 780 ? -9.156 10.550 33.174 1.00 97.75 780 THR A N 1
ATOM 5877 C CA . THR A 1 780 ? -9.818 11.033 31.956 1.00 97.75 780 THR A CA 1
ATOM 5878 C C . THR A 1 780 ? -11.051 11.867 32.305 1.00 97.75 780 THR A C 1
ATOM 5880 O O . THR A 1 780 ? -11.266 12.912 31.688 1.00 97.75 780 THR A O 1
ATOM 5883 N N . ALA A 1 781 ? -11.808 11.466 33.331 1.00 98.44 781 ALA A N 1
ATOM 5884 C CA . ALA A 1 781 ? -12.919 12.245 33.866 1.00 98.44 781 ALA A CA 1
ATOM 5885 C C . ALA A 1 781 ? -12.422 13.562 34.476 1.00 98.44 781 ALA A C 1
ATOM 5887 O O . ALA A 1 781 ? -12.963 14.618 34.156 1.00 98.44 781 ALA A O 1
ATOM 5888 N N . VAL A 1 782 ? -11.330 13.540 35.253 1.00 98.38 782 VAL A N 1
ATOM 5889 C CA . VAL A 1 782 ? -10.701 14.772 35.765 1.00 98.38 782 VAL A CA 1
ATOM 5890 C C . VAL A 1 782 ? -10.257 15.686 34.619 1.00 98.38 782 VAL A C 1
ATOM 5892 O O . VAL A 1 782 ? -10.576 16.870 34.645 1.00 98.38 782 VAL A O 1
ATOM 5895 N N . ALA A 1 783 ? -9.609 15.152 33.574 1.00 97.06 783 ALA A N 1
ATOM 5896 C CA . ALA A 1 783 ? -9.178 15.940 32.413 1.00 97.06 783 ALA A CA 1
ATOM 5897 C C . ALA A 1 783 ? -10.351 16.637 31.709 1.00 97.06 783 ALA A C 1
ATOM 5899 O O . ALA A 1 783 ? -10.215 17.754 31.203 1.00 97.06 783 ALA A O 1
ATOM 5900 N N . TRP A 1 784 ? -11.501 15.967 31.650 1.00 97.44 784 TRP A N 1
ATOM 5901 C CA . TRP A 1 784 ? -12.721 16.541 31.107 1.00 97.44 784 TRP A CA 1
ATOM 5902 C C . TRP A 1 784 ? -13.324 17.597 32.039 1.00 97.44 784 TRP A C 1
ATOM 5904 O O . TRP A 1 784 ? -13.545 18.723 31.601 1.00 97.44 784 TRP A O 1
ATOM 5914 N N . MET A 1 785 ? -13.494 17.285 33.324 1.00 97.75 785 MET A N 1
ATOM 5915 C CA . MET A 1 785 ? -14.051 18.200 34.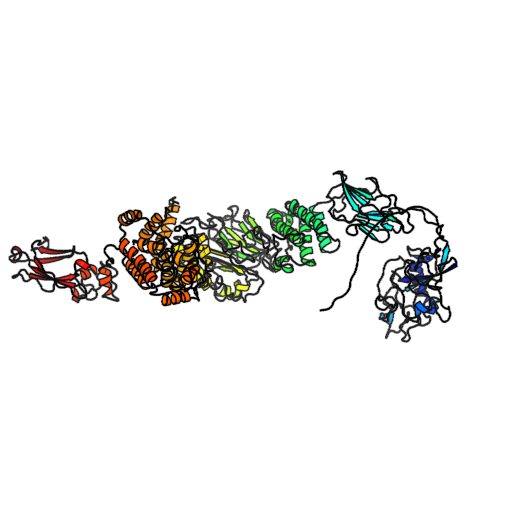324 1.00 97.75 785 MET A CA 1
ATOM 5916 C C . MET A 1 785 ? -13.259 19.509 34.454 1.00 97.75 785 MET A C 1
ATOM 5918 O O . MET A 1 785 ? -13.830 20.566 34.720 1.00 97.75 785 MET A O 1
ATOM 5922 N N . THR A 1 786 ? -11.942 19.465 34.229 1.00 95.38 786 THR A N 1
ATOM 5923 C CA . THR A 1 786 ? -11.073 20.650 34.248 1.00 95.38 786 THR A CA 1
ATOM 5924 C C . THR A 1 786 ? -10.982 21.383 32.902 1.00 95.38 786 THR A C 1
ATOM 5926 O O . THR A 1 786 ? -10.280 22.393 32.814 1.00 95.38 786 THR A O 1
ATOM 5929 N N . SER A 1 787 ? -11.692 20.932 31.862 1.00 93.81 787 SER A N 1
ATOM 5930 C CA . SER A 1 787 ? -11.847 21.658 30.591 1.00 93.81 787 SER A CA 1
ATOM 5931 C C . SER A 1 787 ? -12.898 22.769 30.730 1.00 93.81 787 SER A C 1
ATOM 5933 O O . SER A 1 787 ? -13.883 22.621 31.456 1.00 93.81 787 SER A O 1
ATOM 5935 N N . PHE A 1 788 ? -12.740 23.884 30.013 1.00 91.75 788 PHE A N 1
ATOM 5936 C CA . PHE A 1 788 ? -13.646 25.029 30.157 1.00 91.75 788 PHE A CA 1
ATOM 5937 C C . PHE A 1 788 ? -15.051 24.776 29.609 1.00 91.75 788 PHE A C 1
ATOM 5939 O O . PHE A 1 788 ? -15.993 25.401 30.096 1.00 91.75 788 PHE A O 1
ATOM 5946 N N . ASN A 1 789 ? -15.215 23.859 28.648 1.00 93.81 789 ASN A N 1
ATOM 5947 C CA . ASN A 1 789 ? -16.541 23.445 28.179 1.00 93.81 789 ASN A CA 1
ATOM 5948 C C . ASN A 1 789 ? -17.349 22.739 29.276 1.00 93.81 789 ASN A C 1
ATOM 5950 O O . ASN A 1 789 ? -18.524 23.056 29.427 1.00 93.81 789 ASN A O 1
ATOM 5954 N N . PHE A 1 790 ? -16.720 21.902 30.109 1.00 95.50 790 PHE A N 1
ATOM 5955 C CA . PHE A 1 790 ? -17.390 21.330 31.278 1.00 95.50 790 PHE A CA 1
ATOM 5956 C C . PHE A 1 790 ? -17.742 22.417 32.302 1.00 95.50 790 PHE A C 1
ATOM 5958 O O . PHE A 1 790 ? -18.900 22.585 32.678 1.00 95.50 790 PHE A O 1
ATOM 5965 N N . SER A 1 791 ? -16.739 23.195 32.718 1.00 92.12 791 SER A N 1
ATOM 5966 C CA . SER A 1 791 ? -16.904 24.330 33.628 1.00 92.12 791 SER A CA 1
ATOM 5967 C C . SER A 1 791 ? -15.826 25.378 33.353 1.00 92.12 791 SER A C 1
ATOM 5969 O O . SER A 1 791 ? -14.636 25.045 33.372 1.00 92.12 791 SER A O 1
ATOM 5971 N N . PRO A 1 792 ? -16.195 26.652 33.126 1.00 90.06 792 PRO A N 1
ATOM 5972 C CA . PRO A 1 792 ? -17.467 27.276 33.513 1.00 90.06 792 PRO A CA 1
ATOM 59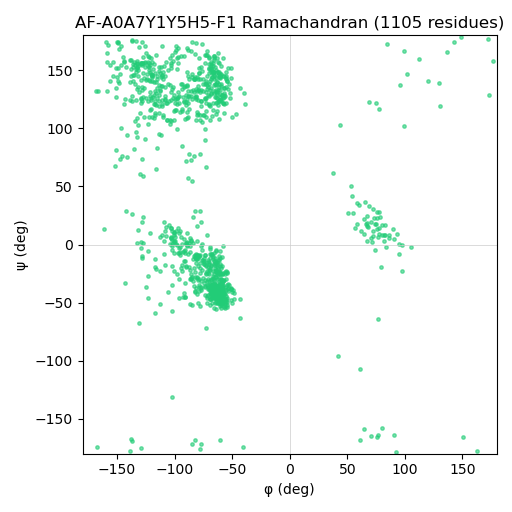73 C C . PRO A 1 792 ? -18.479 27.459 32.366 1.00 90.06 792 PRO A C 1
ATOM 5975 O O . PRO A 1 792 ? -19.479 28.145 32.558 1.00 90.06 792 PRO A O 1
ATOM 5978 N N . ARG A 1 793 ? -18.209 26.956 31.152 1.00 90.62 793 ARG A N 1
ATOM 5979 C CA . ARG A 1 793 ? -19.070 27.232 29.985 1.00 90.62 793 ARG A CA 1
ATOM 5980 C C . ARG A 1 793 ? -20.348 26.407 29.956 1.00 90.62 793 ARG A C 1
ATOM 5982 O O . ARG A 1 793 ? -21.302 26.841 29.319 1.00 90.62 793 ARG A O 1
ATOM 5989 N N . GLU A 1 794 ? -20.361 25.246 30.611 1.00 91.62 794 GLU A N 1
ATOM 5990 C CA . GLU A 1 794 ? -21.538 24.374 30.681 1.00 91.62 794 GLU A CA 1
ATOM 5991 C C . GLU A 1 794 ? -22.025 23.889 29.302 1.00 91.62 794 GLU A C 1
ATOM 5993 O O . GLU A 1 794 ? -23.220 23.701 29.057 1.00 91.62 794 GLU A O 1
ATOM 5998 N N . LEU A 1 795 ? -21.086 23.681 28.382 1.00 93.94 795 LEU A N 1
ATOM 5999 C CA . LEU A 1 795 ? -21.350 23.281 27.007 1.00 93.94 795 LEU A CA 1
ATOM 6000 C C . LEU A 1 795 ? -21.065 21.791 26.795 1.00 93.94 795 LEU A C 1
ATOM 6002 O O . LEU A 1 795 ? -20.172 21.238 27.444 1.00 93.94 795 LEU A O 1
ATOM 6006 N N . PRO A 1 796 ? -21.761 21.152 25.834 1.00 95.38 796 PRO A N 1
ATOM 6007 C CA . PRO A 1 796 ? -21.363 19.844 25.338 1.00 95.38 796 PRO A CA 1
ATOM 6008 C C . PRO A 1 796 ? -19.888 19.843 24.933 1.00 95.38 796 PRO A C 1
ATOM 6010 O O . PRO A 1 796 ? -19.343 20.863 24.502 1.00 95.38 796 PRO A O 1
ATOM 6013 N N . MET A 1 797 ? -19.256 18.677 25.025 1.00 95.19 797 MET A N 1
ATOM 6014 C CA . MET A 1 797 ? -17.879 18.510 24.578 1.00 95.19 797 MET A CA 1
ATOM 6015 C C . MET A 1 797 ? -17.789 18.828 23.080 1.00 95.19 797 MET A C 1
ATOM 6017 O O . MET A 1 797 ? -18.566 18.298 22.278 1.00 95.19 797 MET A O 1
ATOM 6021 N N . ASP A 1 798 ? -16.842 19.685 22.691 1.00 93.38 798 ASP A N 1
ATOM 6022 C CA . ASP A 1 798 ? -16.658 20.033 21.281 1.00 93.38 798 ASP A CA 1
ATOM 6023 C C . ASP A 1 798 ? -16.133 18.824 20.488 1.00 93.38 798 ASP A C 1
ATOM 6025 O O . ASP A 1 798 ? -15.494 17.918 21.032 1.00 93.38 798 ASP A O 1
ATOM 6029 N N . LYS A 1 799 ? -16.347 18.813 19.169 1.00 93.69 799 LYS A N 1
ATOM 6030 C CA . LYS A 1 799 ? -15.771 17.802 18.273 1.00 93.69 799 LYS A CA 1
ATOM 6031 C C . LYS A 1 799 ? -14.268 17.612 18.522 1.00 93.69 799 LYS A C 1
ATOM 6033 O O . LYS A 1 799 ? -13.820 16.477 18.647 1.00 93.69 799 LYS A O 1
ATOM 6038 N N . LEU A 1 800 ? -13.490 18.689 18.624 1.00 90.50 800 LEU A N 1
ATOM 6039 C CA . LEU A 1 800 ? -12.033 18.614 18.808 1.00 90.50 800 LEU A CA 1
ATOM 6040 C C . LEU A 1 800 ? -11.608 18.122 20.195 1.00 90.50 800 LEU A C 1
ATOM 6042 O O . LEU A 1 800 ? -10.483 17.658 20.368 1.00 90.50 800 LEU A O 1
ATOM 6046 N N . GLU A 1 801 ? -12.502 18.197 21.175 1.00 91.75 801 GLU A N 1
ATOM 6047 C CA . GLU A 1 801 ? -12.287 17.619 22.496 1.00 91.75 801 GLU A CA 1
ATOM 6048 C C . GLU A 1 801 ? -12.555 16.115 22.525 1.00 91.75 801 GLU A C 1
ATOM 6050 O O . GLU A 1 801 ? -11.938 15.406 23.317 1.00 91.75 801 GLU A O 1
ATOM 6055 N N . LYS A 1 802 ? -13.439 15.621 21.653 1.00 93.12 802 LYS A N 1
ATOM 6056 C CA . LYS A 1 802 ? -13.711 14.186 21.501 1.00 93.12 802 LYS A CA 1
ATOM 6057 C C . LYS A 1 802 ? -12.644 13.505 20.648 1.00 93.12 802 LYS A C 1
ATOM 6059 O O . LYS A 1 802 ? -12.111 12.461 21.019 1.00 93.12 802 LYS A O 1
ATOM 6064 N N . GLN A 1 803 ? -12.357 14.074 19.478 1.00 92.25 803 GLN A N 1
ATOM 6065 C CA . GLN A 1 803 ? -11.532 13.442 18.451 1.00 92.25 803 GLN A CA 1
ATOM 6066 C C . GLN A 1 803 ? -10.103 13.194 18.929 1.00 92.25 803 GLN A C 1
ATOM 6068 O O . GLN A 1 803 ? -9.448 14.096 19.446 1.00 92.25 803 GLN A O 1
ATOM 6073 N N . TYR A 1 804 ? -9.606 11.972 18.717 1.00 90.69 804 TYR A N 1
ATOM 6074 C CA . TYR A 1 804 ? -8.253 11.562 19.105 1.00 90.69 804 TYR A CA 1
ATOM 6075 C C . TYR A 1 804 ? -7.936 11.698 20.609 1.00 90.69 804 TYR A C 1
ATOM 6077 O O . TYR A 1 804 ? -6.764 11.641 20.992 1.00 90.69 804 TYR A O 1
ATOM 6085 N N . GLN A 1 805 ? -8.955 11.805 21.469 1.00 92.00 805 GLN A N 1
ATOM 6086 C CA . GLN A 1 805 ? -8.831 11.894 22.926 1.00 92.00 805 GLN A CA 1
ATOM 6087 C C . GLN A 1 805 ? -9.557 10.725 23.603 1.00 92.00 805 GLN A C 1
ATOM 6089 O O . GLN A 1 805 ? -10.620 10.307 23.155 1.00 92.00 805 GLN A O 1
ATOM 6094 N N . MET A 1 806 ? -9.030 10.239 24.734 1.00 94.69 806 MET A N 1
ATOM 6095 C CA . MET A 1 806 ? -9.661 9.153 25.509 1.00 94.69 806 MET A CA 1
ATOM 6096 C C . MET A 1 806 ? -11.085 9.508 25.962 1.00 94.69 806 MET A C 1
ATOM 6098 O O . MET A 1 806 ? -11.977 8.665 25.933 1.00 94.69 806 MET A O 1
ATOM 6102 N N . LYS A 1 807 ? -11.323 10.779 26.322 1.00 94.06 807 LYS A N 1
ATOM 6103 C CA . LYS A 1 807 ? -12.637 11.260 26.774 1.00 94.06 807 LYS A CA 1
ATOM 6104 C C . LYS A 1 807 ? -13.741 11.138 25.714 1.00 94.06 807 LYS A C 1
ATOM 6106 O O . LYS A 1 807 ? -14.909 11.093 26.071 1.00 94.06 807 LYS A O 1
ATOM 6111 N N . GLY A 1 808 ? -13.392 11.019 24.429 1.00 95.00 808 GLY A N 1
ATOM 6112 C CA . GLY A 1 808 ? -14.369 10.867 23.351 1.00 95.00 808 GLY A CA 1
ATOM 6113 C C . GLY A 1 808 ? -15.017 9.476 23.256 1.00 95.00 808 GLY A C 1
ATOM 6114 O O . GLY A 1 808 ? -16.038 9.331 22.583 1.00 95.00 808 GLY A O 1
ATOM 6115 N N . HIS A 1 809 ? -14.456 8.454 23.908 1.00 97.56 809 HIS A N 1
ATOM 6116 C CA . HIS A 1 809 ? -15.033 7.101 23.983 1.00 97.56 809 HIS A CA 1
ATOM 6117 C C . HIS A 1 809 ? -15.045 6.505 25.399 1.00 97.56 809 HIS A C 1
ATOM 6119 O O . HIS A 1 809 ? -15.566 5.408 25.578 1.00 97.56 809 HIS A O 1
ATOM 6125 N N . ALA A 1 810 ? -14.571 7.245 26.409 1.00 98.06 810 ALA A N 1
ATOM 6126 C CA . ALA A 1 810 ? -14.574 6.853 27.823 1.00 98.06 810 ALA A CA 1
ATOM 6127 C C . ALA A 1 810 ? -15.960 6.444 28.350 1.00 98.06 810 ALA A C 1
ATOM 6129 O O . ALA A 1 810 ? -16.062 5.459 29.068 1.00 98.06 810 ALA A O 1
ATOM 6130 N N . LYS A 1 811 ? -17.032 7.116 27.912 1.00 97.62 811 LYS A N 1
ATOM 6131 C CA . LYS A 1 811 ? -18.416 6.768 28.280 1.00 97.62 811 LYS A CA 1
ATOM 6132 C C . LYS A 1 811 ? -18.791 5.312 27.979 1.00 97.62 811 LYS A C 1
ATOM 6134 O O . LYS A 1 811 ? -19.529 4.702 28.738 1.00 97.62 811 LYS A O 1
ATOM 6139 N N . PHE A 1 812 ? -18.270 4.741 26.890 1.00 98.50 812 PHE A N 1
ATOM 6140 C CA . PHE A 1 812 ? -18.521 3.337 26.563 1.00 98.50 812 PHE A CA 1
ATOM 6141 C C . PHE A 1 812 ? -17.721 2.407 27.478 1.00 98.50 812 PHE A C 1
ATOM 6143 O O . PHE A 1 812 ? -18.214 1.353 27.850 1.00 98.50 812 PHE A O 1
ATOM 6150 N N . VAL A 1 813 ? -16.520 2.817 27.896 1.00 98.56 813 VAL A N 1
ATOM 6151 C CA . VAL A 1 813 ? -15.724 2.090 28.897 1.00 98.56 813 VAL A CA 1
ATOM 6152 C C . VAL A 1 813 ? -16.398 2.133 30.270 1.00 98.56 813 VAL A C 1
ATOM 6154 O O . VAL A 1 813 ? -16.373 1.135 30.980 1.00 98.56 813 VAL A O 1
ATOM 6157 N N . ASP A 1 814 ? -17.041 3.247 30.627 1.00 98.44 814 ASP A N 1
ATOM 6158 C CA . ASP A 1 814 ? -17.848 3.341 31.847 1.00 98.44 814 ASP A CA 1
ATOM 6159 C C . ASP A 1 814 ? -19.044 2.404 31.829 1.00 98.44 814 ASP A C 1
ATOM 6161 O O . ASP A 1 814 ? -19.264 1.709 32.813 1.00 98.44 814 ASP A O 1
ATOM 6165 N N . ILE A 1 815 ? -19.772 2.322 30.712 1.00 98.56 815 ILE A N 1
ATOM 6166 C CA . ILE A 1 815 ? -20.853 1.337 30.572 1.00 98.56 815 ILE A CA 1
ATOM 6167 C C . ILE A 1 815 ? -20.314 -0.070 30.833 1.00 98.56 815 ILE A C 1
ATOM 6169 O O . ILE A 1 815 ? -20.909 -0.801 31.610 1.00 98.56 815 ILE A O 1
ATOM 6173 N N . VAL A 1 816 ? -19.150 -0.418 30.274 1.00 97.88 816 VAL A N 1
ATOM 6174 C CA . VAL A 1 816 ? -18.518 -1.722 30.536 1.00 97.88 816 VAL A CA 1
ATOM 6175 C C . VAL A 1 816 ? -18.149 -1.901 32.002 1.00 97.88 816 VAL A C 1
ATOM 6177 O O . VAL A 1 816 ? -18.364 -2.972 32.564 1.00 97.88 816 VAL A O 1
ATOM 6180 N N . ARG A 1 817 ? -17.589 -0.865 32.630 1.00 96.44 817 ARG A N 1
ATOM 6181 C CA . ARG A 1 817 ? -17.204 -0.889 34.043 1.00 96.44 817 ARG A CA 1
ATOM 6182 C C . ARG A 1 817 ? -18.403 -1.111 34.967 1.00 96.44 817 ARG A C 1
ATOM 6184 O O . ARG A 1 817 ? -18.223 -1.751 35.997 1.00 96.44 817 ARG A O 1
ATOM 6191 N N . LEU A 1 818 ? -19.565 -0.555 34.630 1.00 95.06 818 LEU A N 1
ATOM 6192 C CA . LEU A 1 818 ? -20.760 -0.592 35.474 1.00 95.06 818 LEU A CA 1
ATOM 6193 C C . LEU A 1 818 ? -21.671 -1.788 35.167 1.00 95.06 818 LEU A C 1
ATOM 6195 O O . LEU A 1 818 ? -22.166 -2.419 36.090 1.00 95.06 818 LEU A O 1
ATOM 6199 N N . PHE A 1 819 ? -21.868 -2.108 33.888 1.00 93.50 819 PHE A N 1
ATOM 6200 C CA . PHE A 1 819 ? -22.940 -2.996 33.421 1.00 93.50 819 PHE A CA 1
ATOM 6201 C C . PHE A 1 819 ? -22.451 -4.151 32.541 1.00 93.50 819 PHE A C 1
ATOM 6203 O O . PHE A 1 819 ? -23.254 -4.931 32.039 1.00 93.50 819 PHE A O 1
ATOM 6210 N N . GLY A 1 820 ? -21.141 -4.261 32.313 1.00 93.31 820 GLY A N 1
ATOM 6211 C CA . GLY A 1 820 ? -20.595 -5.264 31.410 1.00 93.31 820 GLY A CA 1
ATOM 6212 C C . GLY A 1 820 ? -20.774 -4.919 29.929 1.00 93.31 820 GLY A C 1
ATOM 6213 O O . GLY A 1 820 ? -20.967 -3.775 29.516 1.00 93.31 820 GLY A O 1
ATOM 6214 N N . TRP A 1 821 ? -20.597 -5.927 29.089 1.00 95.94 821 TRP A N 1
ATOM 6215 C CA . TRP A 1 821 ? -20.385 -5.771 27.651 1.00 95.94 821 TRP A CA 1
ATOM 6216 C C . TRP A 1 821 ? -21.651 -6.034 26.825 1.00 95.94 821 TRP A C 1
ATOM 6218 O O . TRP A 1 821 ? -21.771 -5.539 25.704 1.00 95.94 821 TRP A O 1
ATOM 6228 N N . GLU A 1 822 ? -22.589 -6.781 27.395 1.00 94.44 822 GLU A N 1
ATOM 6229 C CA . GLU A 1 822 ? -23.763 -7.370 26.761 1.00 94.44 822 GLU A CA 1
ATOM 6230 C C . GLU A 1 822 ? -24.687 -6.300 26.169 1.00 94.44 822 GLU A C 1
ATOM 6232 O O . GLU A 1 822 ? -25.125 -6.419 25.023 1.00 94.44 822 GLU A O 1
ATOM 6237 N N . GLY A 1 823 ? -24.918 -5.207 26.902 1.00 93.75 823 GLY A N 1
ATOM 6238 C CA . GLY A 1 823 ? -25.746 -4.105 26.414 1.00 93.75 823 GLY A CA 1
ATOM 6239 C C . GLY A 1 823 ? -25.136 -3.365 25.219 1.00 93.75 823 GLY A C 1
ATOM 6240 O O . GLY A 1 823 ? -25.860 -2.895 24.342 1.00 93.75 823 GLY A O 1
ATOM 6241 N N . LEU A 1 824 ? -23.803 -3.302 25.120 1.00 97.69 824 LEU A N 1
ATOM 6242 C CA . LEU A 1 824 ? -23.120 -2.693 23.970 1.00 97.69 824 LEU A CA 1
ATOM 6243 C C . LEU A 1 824 ? -23.128 -3.613 22.743 1.00 97.69 824 LEU A C 1
ATOM 6245 O O . LEU A 1 824 ? -23.297 -3.119 21.627 1.00 97.69 824 LEU A O 1
ATOM 6249 N N . ASP A 1 825 ? -23.001 -4.926 22.948 1.00 95.25 825 ASP A N 1
ATOM 6250 C CA . ASP A 1 825 ? -23.141 -5.924 21.879 1.00 95.25 825 ASP A CA 1
ATOM 6251 C C . ASP A 1 825 ? -24.558 -5.862 21.279 1.00 95.25 825 ASP A C 1
ATOM 6253 O O . ASP A 1 825 ? -24.729 -5.754 20.060 1.00 95.25 825 ASP A O 1
ATOM 6257 N N . ALA A 1 826 ? -25.583 -5.832 22.140 1.00 96.81 826 ALA A N 1
ATOM 6258 C CA . ALA A 1 826 ? -26.981 -5.692 21.733 1.00 96.81 826 ALA A CA 1
ATOM 6259 C C . ALA A 1 826 ? -27.252 -4.359 21.012 1.00 96.81 826 ALA A C 1
ATOM 6261 O O . ALA A 1 826 ? -27.977 -4.326 20.010 1.00 96.81 826 ALA A O 1
ATOM 6262 N N . TYR A 1 827 ? -26.624 -3.270 21.468 1.00 97.88 827 TYR A N 1
ATOM 6263 C CA . TYR A 1 827 ? -26.806 -1.940 20.896 1.00 97.88 827 TYR A CA 1
ATOM 6264 C C . TYR A 1 827 ? -26.426 -1.882 19.414 1.00 97.88 827 TYR A C 1
ATOM 6266 O O . TYR A 1 827 ? -27.254 -1.498 18.585 1.00 97.88 827 TYR A O 1
ATOM 6274 N N . TRP A 1 828 ? -25.209 -2.286 19.036 1.00 96.44 828 TRP A N 1
ATOM 6275 C CA . TRP A 1 828 ? -24.813 -2.246 17.623 1.00 96.44 828 TRP A CA 1
ATOM 6276 C C . TRP A 1 828 ? -25.437 -3.355 16.780 1.00 96.44 828 TRP A C 1
ATOM 6278 O O . TRP A 1 828 ? -25.727 -3.118 15.603 1.00 96.44 828 TRP A O 1
ATOM 6288 N N . TYR A 1 829 ? -25.733 -4.509 17.384 1.00 97.06 829 TYR A N 1
ATOM 6289 C CA . TYR A 1 829 ? -26.530 -5.554 16.744 1.00 97.06 829 TYR A CA 1
ATOM 6290 C C . TYR A 1 829 ? -27.906 -5.043 16.299 1.00 97.06 829 TYR A C 1
ATOM 6292 O O . TYR A 1 829 ? -28.326 -5.329 15.178 1.00 97.06 829 TYR A O 1
ATOM 6300 N N . SER A 1 830 ? -28.583 -4.232 17.120 1.00 96.19 830 SER A N 1
ATOM 6301 C CA . SER A 1 830 ? -29.912 -3.703 16.781 1.00 96.19 830 SER A CA 1
ATOM 6302 C C . SER A 1 830 ? -29.926 -2.869 15.490 1.00 96.19 830 SER A C 1
ATOM 6304 O O . SER A 1 830 ? -30.876 -2.954 14.720 1.00 96.19 830 SER A O 1
ATOM 6306 N N . TYR A 1 831 ? -28.851 -2.133 15.180 1.00 95.88 831 TYR A N 1
ATOM 6307 C CA . TYR A 1 831 ? -28.755 -1.402 13.909 1.00 95.88 831 TYR A CA 1
ATOM 6308 C C . TYR A 1 831 ? -28.556 -2.326 12.711 1.00 95.88 831 TYR A C 1
ATOM 6310 O O . TYR A 1 831 ? -29.111 -2.067 11.650 1.00 95.88 831 TYR A O 1
ATOM 6318 N N . ASN A 1 832 ? -27.788 -3.409 12.868 1.00 95.25 832 ASN A N 1
ATOM 6319 C CA . ASN A 1 832 ? -27.688 -4.420 11.816 1.00 95.25 832 ASN A CA 1
ATOM 6320 C C . ASN A 1 832 ? -29.053 -5.070 11.560 1.00 95.25 832 ASN A C 1
ATOM 6322 O O . ASN A 1 832 ? -29.422 -5.274 10.409 1.00 95.25 832 ASN A O 1
ATOM 6326 N N . LEU A 1 833 ? -29.820 -5.343 12.619 1.00 95.75 833 LEU A N 1
ATOM 6327 C CA . LEU A 1 833 ? -31.169 -5.890 12.503 1.00 95.75 833 LEU A CA 1
ATOM 6328 C C . LEU A 1 833 ? -32.130 -4.931 11.782 1.00 95.75 833 LEU A C 1
ATOM 6330 O O . LEU A 1 833 ? -32.931 -5.378 10.965 1.00 95.75 833 LEU A O 1
ATOM 6334 N N . ASP A 1 834 ? -32.063 -3.632 12.061 1.00 94.12 834 ASP A N 1
ATOM 6335 C CA . ASP A 1 834 ? -32.868 -2.633 11.351 1.00 94.12 834 ASP A CA 1
ATOM 6336 C C . ASP A 1 834 ? -32.537 -2.583 9.860 1.00 94.12 834 ASP A C 1
ATOM 6338 O O . ASP A 1 834 ? -33.444 -2.616 9.028 1.00 94.12 834 ASP A O 1
ATOM 6342 N N . GLU A 1 835 ? -31.248 -2.563 9.514 1.00 91.12 835 GLU A N 1
ATOM 6343 C CA . GLU A 1 835 ? -30.810 -2.504 8.119 1.00 91.12 835 GLU A CA 1
ATOM 6344 C C . GLU A 1 835 ? -31.240 -3.749 7.332 1.00 91.12 835 GLU A C 1
ATOM 6346 O O . GLU A 1 835 ? -31.736 -3.622 6.211 1.00 91.12 835 GLU A O 1
ATOM 6351 N N . GLU A 1 836 ? -31.172 -4.935 7.942 1.00 92.69 836 GLU A N 1
ATOM 6352 C CA . GLU A 1 836 ? -31.726 -6.183 7.387 1.00 92.69 836 GLU A CA 1
ATOM 6353 C C . GLU A 1 836 ? -33.245 -6.109 7.164 1.00 92.69 836 GLU A C 1
ATOM 6355 O O . GLU A 1 836 ? -33.785 -6.688 6.219 1.00 92.69 836 GLU A O 1
ATOM 6360 N N . ASN A 1 837 ? -33.950 -5.350 8.005 1.00 93.50 837 ASN A N 1
ATOM 6361 C CA . ASN A 1 837 ? -35.378 -5.075 7.856 1.00 93.50 837 ASN A CA 1
ATOM 6362 C C . ASN A 1 837 ? -35.676 -3.881 6.924 1.00 93.50 837 ASN A C 1
ATOM 6364 O O . ASN A 1 837 ? -36.844 -3.525 6.735 1.00 93.50 837 ASN A O 1
ATOM 6368 N N . GLY A 1 838 ? -34.653 -3.288 6.301 1.00 92.00 838 GLY A N 1
ATOM 6369 C CA . GLY A 1 838 ? -34.773 -2.180 5.355 1.00 92.00 838 GLY A CA 1
ATOM 6370 C C . GLY A 1 838 ? -34.883 -0.791 5.991 1.00 92.00 838 GLY A C 1
ATOM 6371 O O . GLY A 1 838 ? -35.298 0.144 5.299 1.00 92.00 838 GLY A O 1
ATOM 6372 N N . ASP A 1 839 ? -34.528 -0.638 7.269 1.00 91.12 839 ASP A N 1
ATOM 6373 C CA . ASP A 1 839 ? -34.464 0.651 7.962 1.00 91.12 839 ASP A CA 1
ATOM 6374 C C . ASP A 1 839 ? -33.011 1.095 8.183 1.00 91.12 839 ASP A C 1
ATOM 6376 O O . ASP A 1 839 ? -32.282 0.573 9.020 1.00 91.12 839 ASP A O 1
ATOM 6380 N N . SER A 1 840 ? -32.583 2.095 7.413 1.00 86.69 840 SER A N 1
ATOM 6381 C CA . SER A 1 840 ? -31.252 2.697 7.526 1.00 86.69 840 SER A CA 1
ATOM 6382 C C . SER A 1 840 ? -31.261 4.026 8.294 1.00 86.69 840 SER A C 1
ATOM 6384 O O . SER A 1 840 ? -30.301 4.796 8.214 1.00 86.69 840 SER A O 1
ATOM 6386 N N . ASN A 1 841 ? -32.369 4.388 8.949 1.00 88.56 841 ASN A N 1
ATOM 6387 C CA . ASN A 1 841 ? -32.480 5.645 9.676 1.00 88.56 841 ASN A CA 1
ATOM 6388 C C . ASN A 1 841 ? -32.062 5.469 11.140 1.00 88.56 841 ASN A C 1
ATOM 6390 O O . ASN A 1 841 ? -32.801 4.944 11.960 1.00 88.56 841 ASN A O 1
ATOM 6394 N N . HIS A 1 842 ? -30.897 6.003 11.499 1.00 87.75 842 HIS A N 1
ATOM 6395 C CA . HIS A 1 842 ? -30.357 5.893 12.861 1.00 87.75 842 HIS A CA 1
ATOM 6396 C C . HIS A 1 842 ? -30.796 7.020 13.813 1.00 87.75 842 HIS A C 1
ATOM 6398 O O . HIS A 1 842 ? -30.203 7.179 14.883 1.00 87.75 842 HIS A O 1
ATOM 6404 N N . GLY A 1 843 ? -31.753 7.860 13.404 1.00 91.94 843 GLY A N 1
ATOM 6405 C CA . GLY A 1 843 ? -32.267 8.959 14.221 1.00 91.94 843 GLY A CA 1
ATOM 6406 C C . GLY A 1 843 ? -31.223 10.018 14.607 1.00 91.94 843 GLY A C 1
ATOM 6407 O O . GLY A 1 843 ? -30.105 10.084 14.076 1.00 91.94 843 GLY A O 1
ATOM 6408 N N . ASN A 1 844 ? -31.597 10.891 15.539 1.00 95.19 844 ASN A N 1
ATOM 6409 C CA . ASN A 1 844 ? -30.721 11.891 16.154 1.00 95.19 844 ASN A CA 1
ATOM 6410 C C . ASN A 1 844 ? -29.932 11.289 17.344 1.00 95.19 844 ASN A C 1
ATOM 6412 O O . ASN A 1 844 ? -29.887 10.073 17.508 1.00 95.19 844 ASN A O 1
ATOM 6416 N N . ASP A 1 845 ? -29.220 12.109 18.119 1.00 96.19 845 ASP A N 1
ATOM 6417 C CA . ASP A 1 845 ? -28.418 11.616 19.252 1.00 96.19 845 ASP A CA 1
ATOM 6418 C C . ASP A 1 845 ? -29.270 11.127 20.439 1.00 96.19 845 ASP A C 1
ATOM 6420 O O . ASP A 1 845 ? -28.857 10.187 21.113 1.00 96.19 845 ASP A O 1
ATOM 6424 N N . ASP A 1 846 ? -30.465 11.684 20.658 1.00 97.44 846 ASP A N 1
ATOM 6425 C CA . ASP A 1 846 ? -31.396 11.198 21.684 1.00 97.44 846 ASP A CA 1
ATOM 6426 C C . ASP A 1 846 ? -31.992 9.840 21.298 1.00 97.44 846 ASP A C 1
ATOM 6428 O O . ASP A 1 846 ? -32.114 8.975 22.158 1.00 97.44 846 ASP A O 1
ATOM 6432 N N . ASP A 1 847 ? -32.306 9.619 20.015 1.00 96.94 847 ASP A N 1
ATOM 6433 C CA . ASP A 1 847 ? -32.801 8.321 19.527 1.00 96.94 847 ASP A CA 1
ATOM 6434 C C . ASP A 1 847 ? -31.744 7.219 19.741 1.00 96.94 847 ASP A C 1
ATOM 6436 O O . ASP A 1 847 ? -32.048 6.121 20.207 1.00 96.94 847 ASP A O 1
ATOM 6440 N N . LYS A 1 848 ? -30.471 7.540 19.461 1.00 97.69 848 LYS A N 1
ATOM 6441 C CA . LYS A 1 848 ? -29.329 6.645 19.716 1.00 97.69 848 LYS A CA 1
ATOM 6442 C C . LYS A 1 848 ? -29.144 6.375 21.204 1.00 97.69 848 LYS A C 1
ATOM 6444 O O . LYS A 1 848 ? -28.863 5.242 21.587 1.00 97.69 848 LYS A O 1
ATOM 6449 N N . LEU A 1 849 ? -29.283 7.408 22.035 1.00 98.19 849 LEU A N 1
ATOM 6450 C CA . LEU A 1 849 ? -29.144 7.277 23.479 1.00 98.19 849 LEU A CA 1
ATOM 6451 C C . LEU A 1 849 ? -30.279 6.443 24.074 1.00 98.19 849 LEU A C 1
ATOM 6453 O O . LEU A 1 849 ? -29.984 5.544 24.849 1.00 98.19 849 LEU A O 1
ATOM 6457 N N . LEU A 1 850 ? -31.535 6.676 23.678 1.00 98.19 850 LEU A N 1
ATOM 6458 C CA . LEU A 1 850 ? -32.682 5.866 24.102 1.00 98.19 850 LEU A CA 1
ATOM 6459 C C . LEU A 1 850 ? -32.442 4.390 23.805 1.00 98.19 850 LEU A C 1
ATOM 6461 O O . LEU A 1 850 ? -32.513 3.563 24.705 1.00 98.19 850 LEU A O 1
ATOM 6465 N N . ARG A 1 851 ? -32.073 4.079 22.561 1.00 97.81 851 ARG A N 1
ATOM 6466 C CA . ARG A 1 851 ? -31.780 2.710 22.136 1.00 97.81 851 ARG A CA 1
ATOM 6467 C C . ARG A 1 851 ? -30.645 2.077 22.938 1.00 97.81 851 ARG A C 1
ATOM 6469 O O . ARG A 1 851 ? -30.693 0.890 23.248 1.00 97.81 851 ARG A O 1
ATOM 6476 N N . LEU A 1 852 ? -29.606 2.846 23.259 1.00 98.25 852 LEU A N 1
ATOM 6477 C CA . LEU A 1 852 ? -28.522 2.359 24.106 1.00 98.25 852 LEU A CA 1
ATOM 6478 C C . LEU A 1 852 ? -29.002 2.104 25.541 1.00 98.25 852 LEU A C 1
ATOM 6480 O O . LEU A 1 852 ? -28.619 1.093 26.119 1.00 98.25 852 LEU A O 1
ATOM 6484 N N . CYS A 1 853 ? -29.861 2.969 26.086 1.00 98.25 853 CYS A N 1
ATOM 6485 C CA . CYS A 1 853 ? -30.487 2.760 27.393 1.00 98.25 853 CYS A CA 1
ATOM 6486 C C . CYS A 1 853 ? -31.344 1.485 27.392 1.00 98.25 853 CYS A C 1
ATOM 6488 O O . CYS A 1 853 ? -31.185 0.656 28.274 1.00 98.25 853 CYS A O 1
ATOM 6490 N N . GLU A 1 854 ? -32.169 1.264 26.363 1.00 97.38 854 GLU A N 1
ATOM 6491 C CA . GLU A 1 854 ? -32.960 0.032 26.196 1.00 97.38 854 GLU A CA 1
ATOM 6492 C C . GLU A 1 854 ? -32.079 -1.220 26.077 1.00 97.38 854 GLU A C 1
ATOM 6494 O O . GLU A 1 854 ? -32.437 -2.279 26.583 1.00 97.38 854 GLU A O 1
ATOM 6499 N N . SER A 1 855 ? -30.920 -1.104 25.418 1.00 97.12 855 SER A N 1
ATOM 6500 C CA . SER A 1 855 ? -29.990 -2.226 25.241 1.00 97.12 855 SER A CA 1
ATOM 6501 C C . SER A 1 855 ? -29.246 -2.579 26.531 1.00 97.12 855 SER A C 1
ATOM 6503 O O . SER A 1 855 ? -28.976 -3.751 26.771 1.00 97.12 855 SER A O 1
ATOM 6505 N N . VAL A 1 856 ? -28.897 -1.578 27.345 1.00 95.75 856 VAL A N 1
ATOM 6506 C CA . VAL A 1 856 ? -28.235 -1.774 28.647 1.00 95.75 856 VAL A CA 1
ATOM 6507 C C . VAL A 1 856 ? -29.242 -2.103 29.755 1.00 95.75 856 VAL A C 1
ATOM 6509 O O . VAL A 1 856 ? -28.889 -2.805 30.692 1.00 95.75 856 VAL A O 1
ATOM 6512 N N . GLY A 1 857 ? -30.488 -1.645 29.628 1.00 93.94 857 GLY A N 1
ATOM 6513 C CA . GLY A 1 857 ? -31.546 -1.803 30.629 1.00 93.94 857 GLY A CA 1
ATOM 6514 C C . GLY A 1 857 ? -31.634 -0.666 31.652 1.00 93.94 857 GLY A C 1
ATOM 6515 O O . GLY A 1 857 ? -32.464 -0.735 32.548 1.00 93.94 857 GLY A O 1
ATOM 6516 N N . GLU A 1 858 ? -30.835 0.395 31.504 1.00 93.69 858 GLU A N 1
ATOM 6517 C CA . GLU A 1 858 ? -30.682 1.472 32.494 1.00 93.69 858 GLU A CA 1
ATOM 6518 C C . GLU A 1 858 ? -30.798 2.863 31.861 1.00 93.69 858 GLU A C 1
ATOM 6520 O O . GLU A 1 858 ? -30.457 3.057 30.690 1.00 93.69 858 GLU A O 1
ATOM 6525 N N . ASP A 1 859 ? -31.211 3.873 32.634 1.00 96.31 859 ASP A N 1
ATOM 6526 C CA . ASP A 1 859 ? -31.172 5.270 32.180 1.00 96.31 859 ASP A CA 1
ATOM 6527 C C . ASP A 1 859 ? -29.733 5.826 32.159 1.00 96.31 859 ASP A C 1
ATOM 6529 O O . ASP A 1 859 ? -29.189 6.284 33.166 1.00 96.31 859 ASP A O 1
ATOM 6533 N N . LEU A 1 860 ? -29.114 5.841 30.973 1.00 98.12 860 LEU A N 1
ATOM 6534 C CA . LEU A 1 860 ? -27.732 6.298 30.765 1.00 98.12 860 LEU A CA 1
ATOM 6535 C C . LEU A 1 860 ? -27.595 7.806 30.521 1.00 98.12 860 LEU A C 1
ATOM 6537 O O . LEU A 1 860 ? -26.476 8.309 30.351 1.00 98.12 860 LEU A O 1
ATOM 6541 N N . ARG A 1 861 ? -28.697 8.563 30.494 1.00 98.06 861 ARG A N 1
ATOM 6542 C CA . ARG A 1 861 ? -28.650 10.021 30.286 1.00 98.06 861 ARG A CA 1
ATOM 6543 C C . ARG A 1 861 ? -27.723 10.765 31.246 1.00 98.06 861 ARG A C 1
ATOM 6545 O O . ARG A 1 861 ? -27.024 11.659 30.757 1.00 98.06 861 ARG A O 1
ATOM 6552 N N . PRO A 1 862 ? -27.644 10.440 32.553 1.00 98.06 862 PRO A N 1
ATOM 6553 C CA . PRO A 1 862 ? -26.764 11.163 33.467 1.00 98.06 862 PRO A CA 1
ATOM 6554 C C . PRO A 1 862 ? -25.289 10.972 33.100 1.00 98.06 862 PRO A C 1
ATOM 6556 O O . PRO A 1 862 ? -24.524 11.937 33.080 1.00 98.06 862 PRO A O 1
ATOM 6559 N N . LEU A 1 863 ? -24.907 9.750 32.711 1.00 98.25 863 LEU A N 1
ATOM 6560 C CA . LEU A 1 863 ? -23.551 9.414 32.279 1.00 98.25 863 LEU A CA 1
ATOM 6561 C C . LEU A 1 863 ? -23.177 10.123 30.968 1.00 98.25 863 LEU A C 1
ATOM 6563 O O . LEU A 1 863 ? -22.091 10.690 30.851 1.00 98.25 863 LEU A O 1
ATOM 6567 N N . PHE A 1 864 ? -24.077 10.138 29.982 1.00 98.12 864 PHE A N 1
ATOM 6568 C CA . PHE A 1 864 ? -23.833 10.822 28.706 1.00 98.12 864 PHE A CA 1
ATOM 6569 C C . PHE A 1 864 ? -23.786 12.342 28.858 1.00 98.12 864 PHE A C 1
ATOM 6571 O O . PHE A 1 864 ? -22.917 12.984 28.260 1.00 98.12 864 PHE A O 1
ATOM 6578 N N . HIS A 1 865 ? -24.656 12.910 29.701 1.00 98.12 865 HIS A N 1
ATOM 6579 C CA . HIS A 1 865 ? -24.615 14.332 30.031 1.00 98.12 865 HIS A CA 1
ATOM 6580 C C . HIS A 1 865 ? -23.276 14.676 30.691 1.00 98.12 865 HIS A C 1
ATOM 6582 O O . HIS A 1 865 ? -22.614 15.614 30.247 1.00 98.12 865 HIS A O 1
ATOM 6588 N N . PHE A 1 866 ? -22.820 13.870 31.661 1.00 98.56 866 PHE A N 1
ATOM 6589 C CA . PHE A 1 866 ? -21.496 14.038 32.257 1.00 98.56 866 PHE A CA 1
ATOM 6590 C C . PHE A 1 866 ? -20.396 14.026 31.197 1.00 98.56 866 PHE A C 1
ATOM 6592 O O . PHE A 1 866 ? -19.606 14.960 31.162 1.00 98.56 866 PHE A O 1
ATOM 6599 N N . TRP A 1 867 ? -20.379 13.057 30.277 1.00 97.94 867 TRP A N 1
ATOM 6600 C CA . TRP A 1 867 ? -19.384 12.964 29.197 1.00 97.94 867 TRP A CA 1
ATOM 6601 C C . TRP A 1 867 ? -19.609 13.931 28.019 1.00 97.94 867 TRP A C 1
ATOM 6603 O O . TRP A 1 867 ? -19.046 13.751 26.936 1.00 97.94 867 TRP A O 1
ATOM 6613 N N . GLY A 1 868 ? -20.391 14.994 28.218 1.00 96.19 868 GLY A N 1
ATOM 6614 C CA . GLY A 1 868 ? -20.506 16.100 27.271 1.00 96.19 868 GLY A CA 1
ATOM 6615 C C . GLY A 1 868 ? -21.356 15.797 26.036 1.00 96.19 868 GLY A C 1
ATOM 6616 O O . GLY A 1 868 ? -21.189 16.455 25.007 1.00 96.19 868 GLY A O 1
ATOM 6617 N N . ILE A 1 869 ? -22.267 14.825 26.118 1.00 96.62 869 ILE A N 1
ATOM 6618 C CA . ILE A 1 869 ? -23.371 14.621 25.170 1.00 96.62 869 ILE A CA 1
ATOM 6619 C C . ILE A 1 869 ? -24.656 14.940 25.923 1.00 96.62 869 ILE A C 1
ATOM 6621 O O . ILE A 1 869 ? -25.186 14.101 26.639 1.00 96.62 869 ILE A O 1
ATOM 6625 N N . HIS A 1 870 ? -25.121 16.184 25.811 1.00 96.12 870 HIS A N 1
ATOM 6626 C CA . HIS A 1 870 ? -26.249 16.671 26.603 1.00 96.12 870 HIS A CA 1
ATOM 6627 C C . HIS A 1 870 ? -27.567 16.183 25.986 1.00 96.12 870 HIS A C 1
ATOM 6629 O O . HIS A 1 870 ? -27.905 16.645 24.891 1.00 96.12 870 HIS A O 1
ATOM 6635 N N . PRO A 1 871 ? -28.312 15.288 26.658 1.00 96.56 871 PRO A N 1
ATOM 6636 C CA . PRO A 1 871 ? -29.591 14.810 26.152 1.00 96.56 871 PRO A CA 1
ATOM 6637 C C . PRO A 1 871 ? -30.616 15.942 26.136 1.00 96.56 871 PRO A C 1
ATOM 6639 O O . PRO A 1 871 ? -30.583 16.830 26.998 1.00 96.56 871 PRO A O 1
ATOM 6642 N N . SER A 1 872 ? -31.552 15.928 25.187 1.00 95.50 872 SER A N 1
ATOM 6643 C CA . SER A 1 872 ? -32.625 16.924 25.230 1.00 95.50 872 SER A CA 1
ATOM 6644 C C . SER A 1 872 ? -33.581 16.660 26.404 1.00 95.50 872 SER A C 1
ATOM 6646 O O . SER A 1 872 ? -33.830 15.506 26.765 1.00 95.50 872 SER A O 1
ATOM 6648 N N . PRO A 1 873 ? -34.221 17.705 26.965 1.00 92.69 873 PRO A N 1
ATOM 6649 C CA . PRO A 1 873 ? -35.249 17.518 27.990 1.00 92.69 873 PRO A CA 1
ATOM 6650 C C . PRO A 1 873 ? -36.434 16.656 27.526 1.00 92.69 873 PRO A C 1
ATOM 6652 O O . PRO A 1 873 ? -37.101 16.034 28.347 1.00 92.69 873 PRO A O 1
ATOM 6655 N N . SER A 1 874 ? -36.705 16.601 26.215 1.00 92.25 874 SER A N 1
ATOM 6656 C CA . SER A 1 874 ? -37.777 15.773 25.649 1.00 92.25 874 SER A CA 1
ATOM 6657 C C . SER A 1 874 ? -37.512 14.271 25.735 1.00 92.25 874 SER A C 1
ATOM 6659 O O . SER A 1 874 ? -38.473 13.509 25.683 1.00 92.25 874 SER A O 1
ATOM 6661 N N . LEU A 1 875 ? -36.255 13.839 25.897 1.00 96.62 875 LEU A N 1
ATOM 6662 C CA . LEU A 1 875 ? -35.921 12.417 25.970 1.00 96.62 875 LEU A CA 1
ATOM 6663 C C . LEU A 1 875 ? -36.504 11.737 27.225 1.00 96.62 875 LEU A C 1
ATOM 6665 O O . LEU A 1 875 ? -36.791 10.545 27.181 1.00 96.62 875 LEU A O 1
ATOM 6669 N N . GLN A 1 876 ? -36.756 12.486 28.311 1.00 94.56 876 GLN A N 1
ATOM 6670 C CA . GLN A 1 876 ? -37.329 11.946 29.557 1.00 94.56 876 GLN A CA 1
ATOM 6671 C C . GLN A 1 876 ? -38.603 11.134 29.312 1.00 94.56 876 GLN A C 1
ATOM 6673 O O . GLN A 1 876 ? -38.710 10.012 29.784 1.00 94.56 876 GLN A O 1
ATOM 6678 N N . SER A 1 877 ? -39.550 11.665 28.534 1.00 94.56 877 SER A N 1
ATOM 6679 C CA . SER A 1 877 ? -40.825 10.976 28.311 1.00 94.56 877 SER A CA 1
ATOM 6680 C C . SER A 1 877 ? -40.666 9.651 27.565 1.00 94.56 877 SER A C 1
ATOM 6682 O O . SER A 1 877 ? -41.494 8.763 27.743 1.00 94.56 877 SER A O 1
ATOM 6684 N N . SER A 1 878 ? -39.627 9.510 26.738 1.00 97.12 878 SER A N 1
ATOM 6685 C CA . SER A 1 878 ? -39.329 8.248 26.058 1.00 97.12 878 SER A CA 1
ATOM 6686 C C . SER A 1 878 ? -38.665 7.240 26.996 1.00 97.12 878 SER A C 1
ATOM 6688 O O . SER A 1 878 ? -39.000 6.065 26.932 1.00 97.12 878 SER A O 1
ATOM 6690 N N . ILE A 1 879 ? -37.786 7.700 27.891 1.00 96.62 879 ILE A N 1
ATOM 6691 C CA . ILE A 1 879 ? -37.176 6.872 28.946 1.00 96.62 879 ILE A CA 1
ATOM 6692 C C . ILE A 1 879 ? -38.261 6.326 29.883 1.00 96.62 879 ILE A C 1
ATOM 6694 O O . ILE A 1 879 ? -38.332 5.118 30.099 1.00 96.62 879 ILE A O 1
ATOM 6698 N N . ASP A 1 880 ? -39.179 7.190 30.330 1.00 93.06 880 ASP A N 1
ATOM 6699 C CA . ASP A 1 880 ? -40.322 6.792 31.161 1.00 93.06 880 ASP A CA 1
ATOM 6700 C C . ASP A 1 880 ? -41.219 5.779 30.430 1.00 93.06 880 ASP A C 1
ATOM 6702 O O . ASP A 1 880 ? -41.683 4.802 31.015 1.00 93.06 880 ASP A O 1
ATOM 6706 N N . ALA A 1 881 ? -41.470 6.002 29.134 1.00 94.69 881 ALA A N 1
ATOM 6707 C CA . ALA A 1 881 ? -42.292 5.111 28.318 1.00 94.69 881 ALA A CA 1
ATOM 6708 C C . ALA A 1 881 ? -41.636 3.742 28.072 1.00 94.69 881 ALA A C 1
ATOM 6710 O O . ALA A 1 881 ? -42.356 2.756 27.918 1.00 94.69 881 ALA A O 1
ATOM 6711 N N . ALA A 1 882 ? -40.302 3.684 28.048 1.00 93.50 882 ALA A N 1
ATOM 6712 C CA . ALA A 1 882 ? -39.528 2.448 27.973 1.00 93.50 882 ALA A CA 1
ATOM 6713 C C . ALA A 1 882 ? -39.435 1.717 29.327 1.00 93.50 882 ALA A C 1
ATOM 6715 O O . ALA A 1 882 ? -39.000 0.570 29.365 1.00 93.50 882 ALA A O 1
ATOM 6716 N N . GLY A 1 883 ? -39.877 2.344 30.426 1.00 92.12 883 GLY A N 1
ATOM 6717 C CA . GLY A 1 883 ? -39.847 1.753 31.766 1.00 92.12 883 GLY A CA 1
ATOM 6718 C C . GLY A 1 883 ? -38.448 1.685 32.382 1.00 92.12 883 GLY A C 1
ATOM 6719 O O . GLY A 1 883 ? -38.218 0.853 33.252 1.00 92.12 883 GLY A O 1
ATOM 6720 N N . LEU A 1 884 ? -37.525 2.534 31.927 1.00 92.12 884 LEU A N 1
ATOM 6721 C CA . LEU A 1 884 ? -36.138 2.562 32.388 1.00 92.12 884 LEU A CA 1
ATOM 6722 C C . LEU A 1 884 ? -36.012 3.430 33.648 1.00 92.12 884 LEU A C 1
ATOM 6724 O O . LEU A 1 884 ? -36.523 4.552 33.687 1.00 92.12 884 LEU A O 1
ATOM 6728 N N . THR A 1 885 ? -35.331 2.919 34.674 1.00 83.81 885 THR A N 1
ATOM 6729 C CA . THR A 1 885 ? -35.172 3.590 35.974 1.00 83.81 885 THR A CA 1
ATOM 6730 C C . THR A 1 885 ? -33.802 4.261 36.132 1.00 83.81 885 THR A C 1
ATOM 6732 O O . THR A 1 885 ? -32.852 3.895 35.439 1.00 83.81 885 THR A O 1
ATOM 6735 N N . PRO A 1 886 ? -33.664 5.260 37.029 1.00 87.62 886 PRO A N 1
ATOM 6736 C CA . PRO A 1 886 ? -32.363 5.846 37.349 1.00 87.62 886 PRO A CA 1
ATOM 6737 C C . PRO A 1 886 ? -31.417 4.830 38.013 1.00 87.62 886 PRO A C 1
ATOM 6739 O O . PRO A 1 886 ? -31.761 4.257 39.044 1.00 87.62 886 PRO A O 1
ATOM 6742 N N . SER A 1 887 ? -30.205 4.674 37.472 1.00 91.00 887 SER A N 1
ATOM 6743 C CA . SER A 1 887 ? -29.202 3.720 37.979 1.00 91.00 887 SER A CA 1
ATOM 6744 C C . SER A 1 887 ? -28.478 4.221 39.236 1.00 91.00 887 SER A C 1
ATOM 6746 O O . SER A 1 887 ? -27.934 5.335 39.274 1.00 91.00 887 SER A O 1
ATOM 6748 N N . GLN A 1 888 ? -28.402 3.356 40.249 1.00 87.94 888 GLN A N 1
ATOM 6749 C CA . GLN A 1 888 ? -27.614 3.583 41.461 1.00 87.94 888 GLN A CA 1
ATOM 6750 C C . GLN A 1 888 ? -26.111 3.679 41.151 1.00 87.94 888 GLN A C 1
ATOM 6752 O O . GLN A 1 888 ? -25.406 4.529 41.695 1.00 87.94 888 GLN A O 1
ATOM 6757 N N . GLU A 1 889 ? -25.621 2.828 40.259 1.00 90.81 889 GLU A N 1
ATOM 6758 C CA . GLU A 1 889 ? -24.222 2.711 39.853 1.00 90.81 889 GLU A CA 1
ATOM 6759 C C . GLU A 1 889 ? -23.742 4.007 39.195 1.00 90.81 889 GLU A C 1
ATOM 6761 O O . GLU A 1 889 ? -22.644 4.489 39.482 1.00 90.81 889 GLU A O 1
ATOM 6766 N N . ILE A 1 890 ? -24.581 4.618 38.349 1.00 97.06 890 ILE A N 1
ATOM 6767 C CA . ILE A 1 890 ? -24.283 5.915 37.730 1.00 97.06 890 ILE A CA 1
ATOM 6768 C C . ILE A 1 890 ? -24.303 7.029 38.777 1.00 97.06 890 ILE A C 1
ATOM 6770 O O . ILE A 1 890 ? -23.417 7.886 38.754 1.00 97.06 890 ILE A O 1
ATOM 6774 N N . TYR A 1 891 ? -25.264 7.024 39.706 1.00 96.19 891 TYR A N 1
ATOM 6775 C CA . TYR A 1 891 ? -25.290 7.987 40.811 1.00 96.19 891 TYR A CA 1
ATOM 6776 C C . TYR A 1 891 ? -23.982 7.940 41.618 1.00 96.19 891 TYR A C 1
ATOM 6778 O O . TYR A 1 891 ? -23.325 8.969 41.814 1.00 96.19 891 TYR A O 1
ATOM 6786 N N . ASP A 1 892 ? -23.567 6.741 42.033 1.00 93.06 892 ASP A N 1
ATOM 6787 C CA . ASP A 1 892 ? -22.341 6.532 42.804 1.00 93.06 892 ASP A CA 1
ATOM 6788 C C . ASP A 1 892 ? -21.101 6.920 41.999 1.00 93.06 892 ASP A C 1
ATOM 6790 O O . ASP A 1 892 ? -20.181 7.545 42.537 1.00 93.06 892 ASP A O 1
ATOM 6794 N N . LEU A 1 893 ? -21.090 6.629 40.696 1.00 97.06 893 LEU A N 1
ATOM 6795 C CA . LEU A 1 893 ? -19.995 7.018 39.822 1.00 97.06 893 LEU A CA 1
ATOM 6796 C C . LEU A 1 893 ? -19.861 8.543 39.698 1.00 97.06 893 LEU A C 1
ATOM 6798 O O . LEU A 1 893 ? -18.749 9.071 39.760 1.00 97.06 893 LEU A O 1
ATOM 6802 N N . LEU A 1 894 ? -20.966 9.274 39.546 1.00 98.50 894 LEU A N 1
ATOM 6803 C CA . LEU A 1 894 ? -20.924 10.737 39.481 1.00 98.50 894 LEU A CA 1
ATOM 6804 C C . LEU A 1 894 ? -20.398 11.336 40.791 1.00 98.50 894 LEU A C 1
ATOM 6806 O O . LEU A 1 894 ? -19.591 12.268 40.756 1.00 98.50 894 LEU A O 1
ATOM 6810 N N . LEU A 1 895 ? -20.785 10.784 41.946 1.00 97.31 895 LEU A N 1
ATOM 6811 C CA . LEU A 1 895 ? -20.228 11.201 43.235 1.00 97.31 895 LEU A CA 1
ATOM 6812 C C . LEU A 1 895 ? -18.746 10.846 43.380 1.00 97.31 895 LEU A C 1
ATOM 6814 O O . LEU A 1 895 ? -17.975 11.652 43.911 1.00 97.31 895 LEU A O 1
ATOM 6818 N N . HIS A 1 896 ? -18.329 9.684 42.876 1.00 97.88 896 HIS A N 1
ATOM 6819 C CA . HIS A 1 896 ? -16.920 9.306 42.814 1.00 97.88 896 HIS A CA 1
ATOM 6820 C C . HIS A 1 896 ? -16.130 10.313 41.979 1.00 97.88 896 HIS A C 1
ATOM 6822 O O . HIS A 1 896 ? -15.183 10.907 42.488 1.00 97.88 896 HIS A O 1
ATOM 6828 N N . TYR A 1 897 ? -16.564 10.614 40.754 1.00 98.62 897 TYR A N 1
ATOM 6829 C CA . TYR A 1 897 ? -15.924 11.623 39.909 1.00 98.62 897 TYR A CA 1
ATOM 6830 C C . TYR A 1 897 ? -15.892 13.003 40.554 1.00 98.62 897 TYR A C 1
ATOM 6832 O O . TYR A 1 897 ? -14.839 13.639 40.570 1.00 98.62 897 TYR A O 1
ATOM 6840 N N . LYS A 1 898 ? -16.985 13.436 41.184 1.00 98.38 898 LYS A N 1
ATOM 6841 C CA . LYS A 1 898 ? -17.002 14.674 41.971 1.00 98.38 898 LYS A CA 1
ATOM 6842 C C . LYS A 1 898 ? -15.909 14.692 43.046 1.00 98.38 898 LYS A C 1
ATOM 6844 O O . LYS A 1 898 ? -15.287 15.727 43.259 1.00 98.38 898 LYS A O 1
ATOM 6849 N N . SER A 1 899 ? -15.638 13.561 43.698 1.00 98.06 899 SER A N 1
ATOM 6850 C CA . SER A 1 899 ? -14.600 13.459 44.734 1.00 98.06 899 SER A CA 1
ATOM 6851 C C . SER A 1 899 ? -13.161 13.547 44.202 1.00 98.06 899 SER A C 1
ATOM 6853 O O . SER A 1 899 ? -12.241 13.810 44.974 1.00 98.06 899 SER A O 1
ATOM 6855 N N . LEU A 1 900 ? -12.959 13.356 42.892 1.00 98.12 900 LEU A N 1
ATOM 6856 C CA . LEU A 1 900 ? -11.646 13.412 42.240 1.00 98.12 900 LEU A CA 1
ATOM 6857 C C . LEU A 1 900 ? -11.236 14.825 41.806 1.00 98.12 900 LEU A C 1
ATOM 6859 O O . LEU A 1 900 ? -10.119 15.016 41.317 1.00 98.12 900 LEU A O 1
ATOM 6863 N N . VAL A 1 901 ? -12.126 15.813 41.934 1.00 98.44 901 VAL A N 1
ATOM 6864 C CA . VAL A 1 901 ? -11.857 17.192 41.520 1.00 98.44 901 VAL A CA 1
ATOM 6865 C C . VAL A 1 901 ? -10.659 17.741 42.313 1.00 98.44 901 VAL A C 1
ATOM 6867 O O . VAL A 1 901 ? -10.690 17.744 43.543 1.00 98.44 901 VAL A O 1
ATOM 6870 N N . PRO A 1 902 ? -9.589 18.234 41.652 1.00 98.19 902 PRO A N 1
ATOM 6871 C CA . PRO A 1 902 ? -8.432 18.771 42.360 1.00 98.19 902 PRO A CA 1
ATOM 6872 C C . PRO A 1 902 ? -8.836 19.951 43.248 1.00 98.19 902 PRO A C 1
ATOM 6874 O O . PRO A 1 902 ? -9.384 20.933 42.748 1.00 98.19 902 PRO A O 1
ATOM 6877 N N . ALA A 1 903 ? -8.536 19.915 44.548 1.00 96.81 903 ALA A N 1
ATOM 6878 C CA . ALA A 1 903 ? -9.086 20.889 45.498 1.00 96.81 903 ALA A CA 1
ATOM 6879 C C . ALA A 1 903 ? -8.463 22.291 45.367 1.00 96.81 903 ALA A C 1
ATOM 6881 O O . ALA A 1 903 ? -8.977 23.289 45.877 1.00 96.81 903 ALA A O 1
ATOM 6882 N N . ASN A 1 904 ? -7.293 22.385 44.737 1.00 94.56 904 ASN A N 1
ATOM 6883 C CA . ASN A 1 904 ? -6.522 23.616 44.616 1.00 94.56 904 ASN A CA 1
ATOM 6884 C C . ASN A 1 904 ? -5.527 23.542 43.446 1.00 94.56 904 ASN A C 1
ATOM 6886 O O . ASN A 1 904 ? -5.337 22.502 42.818 1.00 94.56 904 ASN A O 1
ATOM 6890 N N . ASN A 1 905 ? -4.846 24.659 43.175 1.00 94.25 905 ASN A N 1
ATOM 6891 C CA . ASN A 1 905 ? -3.864 24.759 42.095 1.00 94.25 905 ASN A CA 1
ATOM 6892 C C . ASN A 1 905 ? -2.714 23.737 42.209 1.00 94.25 905 ASN A C 1
ATOM 6894 O O . ASN A 1 905 ? -2.221 23.248 41.199 1.00 94.25 905 ASN A O 1
ATOM 6898 N N . VAL A 1 906 ? -2.266 23.402 43.426 1.00 96.06 906 VAL A N 1
ATOM 6899 C CA . VAL A 1 906 ? -1.152 22.457 43.622 1.00 96.06 906 VAL A CA 1
ATOM 6900 C C . VAL A 1 906 ? -1.556 21.056 43.170 1.00 96.06 906 VAL A C 1
ATOM 6902 O O . VAL A 1 906 ? -0.803 20.400 42.449 1.00 96.06 906 VAL A O 1
ATOM 6905 N N . GLU A 1 907 ? -2.755 20.621 43.542 1.00 97.62 907 GLU A N 1
ATOM 6906 C CA . GLU A 1 907 ? -3.310 19.337 43.115 1.00 97.62 907 GLU A CA 1
ATOM 6907 C C . GLU A 1 907 ? -3.610 19.323 41.616 1.00 97.62 907 GLU A C 1
ATOM 6909 O O . GLU A 1 907 ? -3.216 18.378 40.936 1.00 97.62 907 GLU A O 1
ATOM 6914 N N . PHE A 1 908 ? -4.188 20.399 41.070 1.00 97.38 908 PHE A N 1
ATOM 6915 C CA . PHE A 1 908 ? -4.415 20.526 39.628 1.00 97.38 908 PHE A CA 1
ATOM 6916 C C . PHE A 1 908 ? -3.109 20.406 38.834 1.00 97.38 908 PHE A C 1
ATOM 6918 O O . PHE A 1 908 ? -3.033 19.628 37.886 1.00 97.38 908 PHE A O 1
ATOM 6925 N N . ARG A 1 909 ? -2.045 21.111 39.244 1.00 96.62 909 ARG A N 1
ATOM 6926 C CA . ARG A 1 909 ? -0.730 21.002 38.592 1.00 96.62 909 ARG A CA 1
ATOM 6927 C C . ARG A 1 909 ? -0.140 19.606 38.729 1.00 96.62 909 ARG A C 1
ATOM 6929 O O . ARG A 1 909 ? 0.519 19.145 37.803 1.00 96.62 909 ARG A O 1
ATOM 6936 N N . THR A 1 910 ? -0.372 18.926 39.850 1.00 97.31 910 THR A N 1
ATOM 6937 C CA . THR A 1 910 ? 0.079 17.539 40.046 1.00 97.31 910 THR A CA 1
ATOM 6938 C C . THR A 1 910 ? -0.627 16.606 39.065 1.00 97.31 910 THR A C 1
ATOM 6940 O O . THR A 1 910 ? 0.033 15.877 38.327 1.00 97.31 910 THR A O 1
ATOM 6943 N N . PHE A 1 911 ? -1.956 16.689 38.991 1.00 97.81 911 PHE A N 1
ATOM 6944 C CA . PHE A 1 911 ? -2.763 15.953 38.024 1.00 97.81 911 PHE A CA 1
ATOM 6945 C C . PHE A 1 911 ? -2.326 16.245 36.579 1.00 97.81 911 PHE A C 1
ATOM 6947 O O . PHE A 1 911 ? -1.968 15.326 35.844 1.00 97.81 911 PHE A O 1
ATOM 6954 N N . ALA A 1 912 ? -2.282 17.520 36.184 1.00 96.19 912 ALA A N 1
ATOM 6955 C CA . ALA A 1 912 ? -1.940 17.927 34.825 1.00 96.19 912 ALA A CA 1
ATOM 6956 C C . ALA A 1 912 ? -0.503 17.522 34.451 1.00 96.19 912 ALA A C 1
ATOM 6958 O O . ALA A 1 912 ? -0.288 17.051 33.336 1.00 96.19 912 ALA A O 1
ATOM 6959 N N . SER A 1 913 ? 0.455 17.614 35.387 1.00 96.19 913 SER A N 1
ATOM 6960 C CA . SER A 1 913 ? 1.823 17.100 35.188 1.00 96.19 913 SER A CA 1
ATOM 6961 C C . SER A 1 913 ? 1.819 15.621 34.831 1.00 96.19 913 SER A C 1
ATOM 6963 O O . SER A 1 913 ? 2.469 15.202 33.879 1.00 96.19 913 SER A O 1
ATOM 6965 N N . ASN A 1 914 ? 1.090 14.825 35.609 1.00 96.44 914 ASN A N 1
ATOM 6966 C CA . ASN A 1 914 ? 1.038 13.379 35.452 1.00 96.44 914 ASN A CA 1
ATOM 6967 C C . ASN A 1 914 ? 0.327 12.981 34.152 1.00 96.44 914 ASN A C 1
ATOM 6969 O O . ASN A 1 914 ? 0.783 12.100 33.423 1.00 96.44 914 ASN A O 1
ATOM 6973 N N . TRP A 1 915 ? -0.759 13.676 33.819 1.00 95.12 915 TRP A N 1
ATOM 6974 C CA . TRP A 1 915 ? -1.529 13.442 32.604 1.00 95.12 915 TRP A CA 1
ATOM 6975 C C . TRP A 1 915 ? -0.726 13.752 31.329 1.00 95.12 915 TRP A C 1
ATOM 6977 O O . TRP A 1 915 ? -0.731 12.950 30.389 1.00 95.12 915 TRP A O 1
ATOM 6987 N N . TRP A 1 916 ? -0.003 14.877 31.289 1.00 92.75 916 TRP A N 1
ATOM 6988 C CA . TRP A 1 916 ? 0.772 15.310 30.115 1.00 92.75 916 TRP A CA 1
ATOM 6989 C C . TRP A 1 916 ? 2.232 14.822 30.105 1.00 92.75 916 TRP A C 1
ATOM 6991 O O . TRP A 1 916 ? 2.921 14.986 29.102 1.00 92.75 916 TRP A O 1
ATOM 7001 N N . GLY A 1 917 ? 2.717 14.201 31.187 1.00 92.88 917 GLY A N 1
ATOM 7002 C CA . GLY A 1 917 ? 4.128 13.811 31.335 1.00 92.88 917 GLY A CA 1
ATOM 7003 C C . GLY A 1 917 ? 5.068 14.995 31.615 1.00 92.88 917 GLY A C 1
ATOM 7004 O O . GLY A 1 917 ? 6.279 14.894 31.424 1.00 92.88 917 GLY A O 1
ATOM 7005 N N . GLY A 1 918 ? 4.510 16.124 32.050 1.00 93.31 918 GLY A N 1
ATOM 7006 C CA . GLY A 1 918 ? 5.186 17.393 32.299 1.00 93.31 918 GLY A CA 1
ATOM 7007 C C . GLY A 1 918 ? 4.183 18.552 32.362 1.00 93.31 918 GLY A C 1
ATOM 7008 O O . GLY A 1 918 ? 2.978 18.325 32.255 1.00 93.31 918 GLY A O 1
ATOM 7009 N N . PRO A 1 919 ? 4.645 19.801 32.544 1.00 92.50 919 PRO A N 1
ATOM 7010 C CA . PRO A 1 919 ? 3.765 20.962 32.477 1.00 92.50 919 PRO A CA 1
ATOM 7011 C C . PRO A 1 919 ? 3.026 21.042 31.125 1.00 92.50 919 PRO A C 1
ATOM 7013 O O . PRO A 1 919 ? 3.680 20.888 30.092 1.00 92.50 919 PRO A O 1
ATOM 7016 N N . PRO A 1 920 ? 1.705 21.305 31.113 1.00 93.38 920 PRO A N 1
ATOM 7017 C CA . PRO A 1 920 ? 0.914 21.460 29.899 1.00 93.38 920 PRO A CA 1
ATOM 7018 C C . PRO A 1 920 ? 1.424 22.625 29.051 1.00 93.38 920 PRO A C 1
ATOM 7020 O O . PRO A 1 920 ? 1.829 23.672 29.566 1.00 93.38 920 PRO A O 1
ATOM 7023 N N . SER A 1 921 ? 1.366 22.451 27.736 1.00 91.12 921 SER A N 1
ATOM 7024 C CA . SER A 1 921 ? 1.802 23.443 26.760 1.00 91.12 921 SER A CA 1
ATOM 7025 C C . SER A 1 921 ? 0.667 24.363 26.308 1.00 91.12 921 SER A C 1
ATOM 7027 O O . SER A 1 921 ? -0.405 23.904 25.920 1.00 91.12 921 SER A O 1
ATOM 7029 N N . SER A 1 922 ? 0.922 25.675 26.235 1.00 87.44 922 SER A N 1
ATOM 7030 C CA . SER A 1 922 ? -0.004 26.630 25.597 1.00 87.44 922 SER A CA 1
ATOM 7031 C C . SER A 1 922 ? -0.101 26.452 24.078 1.00 87.44 922 SER A C 1
ATOM 7033 O O . SER A 1 922 ? -1.067 26.904 23.470 1.00 87.44 922 SER A O 1
ATOM 7035 N N . SER A 1 923 ? 0.874 25.769 23.472 1.00 87.69 923 SER A N 1
ATOM 7036 C CA . SER A 1 923 ? 0.831 25.318 22.075 1.00 87.69 923 SER A CA 1
ATOM 7037 C C . SER A 1 923 ? 0.198 23.929 21.923 1.00 87.69 923 SER A C 1
ATOM 7039 O O . SER A 1 923 ? 0.145 23.409 20.809 1.00 87.69 923 SER A O 1
ATOM 7041 N N . GLY A 1 924 ? -0.206 23.301 23.032 1.00 83.81 924 GLY A N 1
ATOM 7042 C CA . GLY A 1 924 ? -0.893 22.017 23.041 1.00 83.81 924 GLY A CA 1
ATOM 7043 C C . GLY A 1 924 ? -2.273 22.104 22.392 1.00 83.81 924 GLY A C 1
ATOM 7044 O O . GLY A 1 924 ? -2.834 23.186 22.213 1.00 83.81 924 GLY A O 1
ATOM 7045 N N . PHE A 1 925 ? -2.839 20.960 22.017 1.00 81.50 925 PHE A N 1
ATOM 7046 C CA . PHE A 1 925 ? -4.137 20.939 21.345 1.00 81.50 925 PHE A CA 1
ATOM 7047 C C . PHE A 1 925 ? -5.283 21.045 22.361 1.00 81.50 925 PHE A C 1
ATOM 7049 O O . PHE A 1 925 ? -5.345 20.273 23.318 1.00 81.50 925 PHE A O 1
ATOM 7056 N N . TRP A 1 926 ? -6.187 22.004 22.143 1.00 84.69 926 TRP A N 1
ATOM 7057 C CA . TRP A 1 926 ? -7.425 22.245 22.897 1.00 84.69 926 TRP A CA 1
ATOM 7058 C C . TRP A 1 926 ? -7.299 22.105 24.429 1.00 84.69 926 TRP A C 1
ATOM 7060 O O . TRP A 1 926 ? -6.858 23.048 25.082 1.00 84.69 926 TRP A O 1
ATOM 7070 N N . THR A 1 927 ? -7.625 20.947 25.018 1.00 89.56 927 THR A N 1
ATOM 7071 C CA . THR A 1 927 ? -7.597 20.720 26.477 1.00 89.56 927 THR A CA 1
ATOM 7072 C C . THR A 1 927 ? -6.215 20.921 27.098 1.00 89.56 927 THR A C 1
ATOM 7074 O O . THR A 1 927 ? -6.124 21.435 28.209 1.00 89.56 927 THR A O 1
ATOM 7077 N N . GLU A 1 928 ? -5.125 20.586 26.400 1.00 91.25 928 GLU A N 1
ATOM 7078 C CA . GLU A 1 928 ? -3.782 20.870 26.926 1.00 91.25 928 GLU A CA 1
ATOM 7079 C C . GLU A 1 928 ? -3.545 22.381 27.040 1.00 91.25 928 GLU A C 1
ATOM 7081 O O . GLU A 1 928 ? -3.064 22.851 28.071 1.00 91.25 928 GLU A O 1
ATOM 7086 N N . SER A 1 929 ? -3.967 23.150 26.031 1.00 88.75 929 SER A N 1
ATOM 7087 C CA . SER A 1 929 ? -3.858 24.611 26.061 1.00 88.75 929 SER A CA 1
ATOM 7088 C C . SER A 1 929 ? -4.727 25.234 27.157 1.00 88.75 929 SER A C 1
ATOM 7090 O O . SER A 1 929 ? -4.294 26.174 27.823 1.00 88.75 929 SER A O 1
ATOM 7092 N N . GLU A 1 930 ? -5.916 24.682 27.419 1.00 90.00 930 GLU A N 1
ATOM 7093 C CA . GLU A 1 930 ? -6.768 25.113 28.533 1.00 90.00 930 GLU A CA 1
ATOM 7094 C C . GLU A 1 930 ? -6.158 24.747 29.892 1.00 90.00 930 GLU A C 1
ATOM 7096 O O . GLU A 1 930 ? -6.221 25.543 30.830 1.00 90.00 930 GLU A O 1
ATOM 7101 N N . HIS A 1 931 ? -5.507 23.588 30.017 1.00 93.12 931 HIS A N 1
ATOM 7102 C CA . HIS A 1 931 ? -4.766 23.244 31.231 1.00 93.12 931 HIS A CA 1
ATOM 7103 C C . HIS A 1 931 ? -3.536 24.143 31.430 1.00 93.12 931 HIS A C 1
ATOM 7105 O O . HIS A 1 931 ? -3.224 24.503 32.563 1.00 93.12 931 HIS A O 1
ATOM 7111 N N . ALA A 1 932 ? -2.867 24.557 30.350 1.00 91.50 932 ALA A N 1
ATOM 7112 C CA . ALA A 1 932 ? -1.760 25.511 30.399 1.00 91.50 932 ALA A CA 1
ATOM 7113 C C . ALA A 1 932 ? -2.214 26.906 30.847 1.00 91.50 932 ALA A C 1
ATOM 7115 O O . ALA A 1 932 ? -1.558 27.514 31.693 1.00 91.50 932 ALA A O 1
ATOM 7116 N N . ARG A 1 933 ? -3.370 27.380 30.357 1.00 87.88 933 ARG A N 1
ATOM 7117 C CA . ARG A 1 933 ? -4.021 28.621 30.828 1.00 87.88 933 ARG A CA 1
ATOM 7118 C C . ARG A 1 933 ? -4.319 28.572 32.329 1.00 87.88 933 ARG A C 1
ATOM 7120 O O . ARG A 1 933 ? -4.144 29.557 33.038 1.00 87.88 933 ARG A O 1
ATOM 7127 N N . GLN A 1 934 ? -4.690 27.393 32.818 1.00 91.50 934 GLN A N 1
ATOM 7128 C CA . GLN A 1 934 ? -5.007 27.130 34.220 1.00 91.50 934 GLN A CA 1
ATOM 7129 C C . GLN A 1 934 ? -3.782 26.932 35.135 1.00 91.50 934 GLN A C 1
ATOM 7131 O O . GLN A 1 934 ? -3.949 26.888 36.356 1.00 91.50 934 GLN A O 1
ATOM 7136 N N . TRP A 1 935 ? -2.567 26.826 34.575 1.00 90.50 935 TRP A N 1
ATOM 7137 C CA . TRP A 1 935 ? -1.357 26.396 35.284 1.00 90.50 935 TRP A CA 1
ATOM 7138 C C . TRP A 1 935 ? -0.799 27.440 36.265 1.00 90.50 935 TRP A C 1
ATOM 7140 O O . TRP A 1 935 ? -0.900 27.230 37.469 1.00 90.50 935 TRP A O 1
ATOM 7150 N N . ASP A 1 936 ? -0.207 28.537 35.766 1.00 80.94 936 ASP A N 1
ATOM 7151 C CA . ASP A 1 936 ? 0.394 29.632 36.565 1.00 80.94 936 ASP A CA 1
ATOM 7152 C C . ASP A 1 936 ? 0.581 30.953 35.754 1.00 80.94 936 ASP A C 1
ATOM 7154 O O . ASP A 1 936 ? 1.340 31.833 36.168 1.00 80.94 936 ASP A O 1
ATOM 7158 N N . SER A 1 937 ? -0.023 31.110 34.564 1.00 68.88 937 SER A N 1
ATOM 7159 C CA . SER A 1 937 ? 0.251 32.253 33.664 1.00 68.88 937 SER A CA 1
ATOM 7160 C C . SER A 1 937 ? -0.841 33.327 33.666 1.00 68.88 937 SER A C 1
ATOM 7162 O O . SER A 1 937 ? -2.004 33.037 33.911 1.00 68.88 937 SER A O 1
ATOM 7164 N N . THR A 1 938 ? -0.476 34.571 33.332 1.00 61.09 938 THR A N 1
ATOM 7165 C CA . THR A 1 938 ? -1.442 35.641 33.013 1.00 61.09 938 THR A CA 1
ATOM 7166 C C . THR A 1 938 ? -2.191 35.342 31.710 1.00 61.09 938 THR A C 1
ATOM 7168 O O . THR A 1 938 ? -1.567 34.835 30.778 1.00 61.09 938 THR A O 1
ATOM 7171 N N . ASP A 1 939 ? -3.474 35.712 31.653 1.00 57.97 939 ASP A N 1
ATOM 7172 C CA . ASP A 1 939 ? -4.452 35.375 30.607 1.00 57.97 939 ASP A CA 1
ATOM 7173 C C . ASP A 1 939 ? -3.919 35.386 29.160 1.00 57.97 939 ASP A C 1
ATOM 7175 O O . ASP A 1 939 ? -3.342 36.370 28.684 1.00 57.97 939 ASP A O 1
ATOM 7179 N N . LEU A 1 940 ? -4.206 34.306 28.428 1.00 62.47 940 LEU A N 1
ATOM 7180 C CA . LEU A 1 940 ? -3.979 34.177 26.986 1.00 62.47 940 LEU A CA 1
ATOM 7181 C C . LEU A 1 940 ? -5.345 34.028 26.297 1.00 62.47 940 LEU A C 1
ATOM 7183 O O . LEU A 1 940 ? -5.776 32.910 26.030 1.00 62.47 940 LEU A O 1
ATOM 7187 N N . PHE A 1 941 ? -6.050 35.132 26.020 1.00 66.81 941 PHE A N 1
ATOM 7188 C CA . PHE A 1 941 ? -7.406 35.062 25.453 1.00 66.81 941 PHE A CA 1
ATOM 7189 C C . PHE A 1 941 ? -7.532 35.670 24.043 1.00 66.81 941 PHE A C 1
ATOM 7191 O O . PHE A 1 941 ? -7.022 36.763 23.773 1.00 66.81 941 PHE A O 1
ATOM 7198 N N . PRO A 1 942 ? -8.298 35.022 23.149 1.00 60.12 942 PRO A N 1
ATOM 7199 C CA . PRO A 1 942 ? -9.053 35.690 22.095 1.00 60.12 942 PRO A CA 1
ATOM 7200 C C . PRO A 1 942 ? -10.268 36.423 22.706 1.00 60.12 942 PRO A C 1
ATOM 7202 O O . PRO A 1 942 ? -10.909 35.884 23.610 1.00 60.12 942 PRO A O 1
ATOM 7205 N N . PRO A 1 943 ? -10.633 37.636 22.252 1.00 56.69 943 PRO A N 1
ATOM 7206 C CA . PRO A 1 943 ? -11.784 38.366 22.791 1.00 56.69 943 PRO A CA 1
ATOM 7207 C C . PRO A 1 943 ? -13.097 37.563 22.712 1.00 56.69 943 PRO A C 1
ATOM 7209 O O . PRO A 1 943 ? -13.477 37.132 21.627 1.00 56.69 943 PRO A O 1
ATOM 7212 N N . GLY A 1 944 ? -13.815 37.434 23.837 1.00 65.56 944 GLY A N 1
ATOM 7213 C CA . GLY A 1 944 ? -15.157 36.829 23.900 1.00 65.56 944 GLY A CA 1
ATOM 7214 C C . GLY A 1 944 ? -15.244 35.419 24.497 1.00 65.56 944 GLY A C 1
ATOM 7215 O O . GLY A 1 944 ? -16.354 34.909 24.619 1.00 65.56 944 GLY A O 1
ATOM 7216 N N . ASP A 1 945 ? -14.124 34.805 24.887 1.00 73.62 945 ASP A N 1
ATOM 7217 C CA . ASP A 1 945 ? -14.118 33.505 25.576 1.00 73.62 945 ASP A CA 1
ATOM 7218 C C . ASP A 1 945 ? -14.554 33.645 27.053 1.00 73.62 945 ASP A C 1
ATOM 7220 O O . ASP A 1 945 ? -14.166 34.598 27.736 1.00 73.62 945 ASP A O 1
ATOM 7224 N N . GLN A 1 946 ? -15.377 32.716 27.550 1.00 74.38 946 GLN A N 1
ATOM 7225 C CA . GLN A 1 946 ? -15.881 32.739 28.929 1.00 74.38 946 GLN A CA 1
ATOM 7226 C C . GLN A 1 946 ? -14.791 32.256 29.892 1.00 74.38 946 GLN A C 1
ATOM 7228 O O . GLN A 1 946 ? -14.275 31.148 29.763 1.00 74.38 946 GLN A O 1
ATOM 7233 N N . GLN A 1 947 ? -14.450 33.094 30.870 1.00 76.62 947 GLN A N 1
ATOM 7234 C CA . GLN A 1 947 ? -13.442 32.805 31.891 1.00 76.62 947 GLN A CA 1
ATOM 7235 C C . GLN A 1 947 ? -14.091 32.310 33.187 1.00 76.62 947 GLN A C 1
ATOM 7237 O O . GLN A 1 947 ? -15.269 32.576 33.444 1.00 76.62 947 GLN A O 1
ATOM 7242 N N . ARG A 1 948 ? -13.310 31.634 34.043 1.00 79.25 948 ARG A N 1
ATOM 7243 C CA . ARG A 1 948 ? -13.751 31.348 35.416 1.00 79.25 948 ARG A CA 1
ATOM 7244 C C . ARG A 1 948 ? -13.897 32.667 36.197 1.00 79.25 948 ARG A C 1
ATOM 7246 O O . ARG A 1 948 ? -13.167 33.620 35.911 1.00 79.25 948 ARG A O 1
ATOM 7253 N N . PRO A 1 949 ? -14.768 32.738 37.222 1.00 75.94 949 PRO A N 1
ATOM 7254 C CA . PRO A 1 949 ? -15.031 33.974 37.970 1.00 75.94 949 PRO A CA 1
ATOM 7255 C C . PRO A 1 949 ? -13.794 34.664 38.574 1.00 75.94 949 PRO A C 1
ATOM 7257 O O . PRO A 1 949 ? -13.812 35.874 38.790 1.00 75.94 949 PRO A O 1
ATOM 7260 N N . ASN A 1 950 ? -12.716 33.914 38.828 1.00 75.25 950 ASN A N 1
ATOM 7261 C CA . ASN A 1 950 ? -11.468 34.408 39.421 1.00 75.25 950 ASN A CA 1
ATOM 7262 C C . ASN A 1 950 ? -10.282 34.449 38.433 1.00 75.25 950 ASN A C 1
ATOM 7264 O O . ASN A 1 950 ? -9.132 34.507 38.867 1.00 75.25 950 ASN A O 1
ATOM 7268 N N . GLY A 1 951 ? -10.553 34.429 37.124 1.00 80.44 951 GLY A N 1
ATOM 7269 C CA . GLY A 1 951 ? -9.539 34.360 36.067 1.00 80.44 951 GLY A CA 1
ATOM 7270 C C . GLY A 1 951 ? -9.222 32.927 35.639 1.00 80.44 951 GLY A C 1
ATOM 7271 O O . GLY A 1 951 ? -9.827 31.975 36.121 1.00 80.44 951 GLY A O 1
ATOM 7272 N N . GLU A 1 952 ? -8.289 32.760 34.703 1.00 83.44 952 GLU A N 1
ATOM 7273 C CA . GLU A 1 952 ? -8.022 31.449 34.091 1.00 83.44 952 GLU A CA 1
ATOM 7274 C C . GLU A 1 952 ? -7.307 30.472 35.023 1.00 83.44 952 GLU A C 1
ATOM 7276 O O . GLU A 1 952 ? -7.464 29.272 34.853 1.00 83.44 952 GLU A O 1
ATOM 7281 N N . ILE A 1 953 ? -6.563 30.954 36.021 1.00 90.00 953 ILE A N 1
ATOM 7282 C CA . ILE A 1 953 ? -5.791 30.103 36.933 1.00 90.00 953 ILE A CA 1
ATOM 7283 C C . ILE A 1 953 ? -6.725 29.206 37.750 1.00 90.00 953 ILE A C 1
ATOM 7285 O O . ILE A 1 953 ? -7.668 29.679 38.387 1.00 90.00 953 ILE A O 1
ATOM 7289 N N . TYR A 1 954 ? -6.414 27.909 37.796 1.00 93.00 954 TYR A N 1
ATOM 7290 C CA . TYR A 1 954 ? -7.166 26.961 38.609 1.00 93.00 954 TYR A CA 1
ATOM 7291 C C . TYR A 1 954 ? -6.975 27.260 40.099 1.00 93.00 954 TYR A C 1
ATOM 7293 O O . TYR A 1 954 ? -5.850 27.226 40.600 1.00 93.00 954 TYR A O 1
ATOM 7301 N N . VAL A 1 955 ? -8.062 27.523 40.823 1.00 92.81 955 VAL A N 1
ATOM 7302 C CA . VAL A 1 955 ? -8.078 27.839 42.263 1.00 92.81 955 VAL A CA 1
ATOM 7303 C C . VAL A 1 955 ? -9.159 27.032 42.991 1.00 92.81 955 VAL A C 1
ATOM 7305 O O . VAL A 1 955 ? -9.960 26.354 42.362 1.00 92.81 955 VAL A O 1
ATOM 7308 N N . ALA A 1 956 ? -9.237 27.129 44.322 1.00 94.12 956 ALA A N 1
ATOM 7309 C CA . ALA A 1 956 ? -10.258 26.418 45.107 1.00 94.12 956 ALA A CA 1
ATOM 7310 C C . ALA A 1 956 ? -11.706 26.761 44.692 1.00 94.12 956 ALA A C 1
ATOM 7312 O O . ALA A 1 956 ? -12.584 25.912 44.749 1.00 94.12 956 ALA A O 1
ATOM 7313 N N . ALA A 1 957 ? -11.958 27.989 44.224 1.00 92.19 957 ALA A N 1
ATOM 7314 C CA . ALA A 1 957 ? -13.260 28.343 43.656 1.00 92.19 957 ALA A CA 1
ATOM 7315 C C . ALA A 1 957 ? -13.540 27.615 42.329 1.00 92.19 957 ALA A C 1
ATOM 7317 O O . ALA A 1 957 ? -14.673 27.242 42.082 1.00 92.19 957 ALA A O 1
ATOM 7318 N N . SER A 1 958 ? -12.511 27.358 41.509 1.00 93.69 958 SER A N 1
ATOM 7319 C CA . SER A 1 958 ? -12.644 26.548 40.291 1.00 93.69 958 SER A CA 1
ATOM 7320 C C . SER A 1 958 ? -13.061 25.116 40.623 1.00 93.69 958 SER A C 1
ATOM 7322 O O . SER A 1 958 ? -13.912 24.568 39.936 1.00 93.69 958 SER A O 1
ATOM 7324 N N . ALA A 1 959 ? -12.490 24.538 41.687 1.00 95.94 959 ALA A N 1
ATOM 7325 C CA . ALA A 1 959 ? -12.881 23.223 42.188 1.00 95.94 959 ALA A CA 1
ATOM 7326 C C . ALA A 1 959 ? -14.356 23.211 42.621 1.00 95.94 959 ALA A C 1
ATOM 7328 O O . ALA A 1 959 ? -15.115 22.364 42.166 1.00 95.94 959 ALA A O 1
ATOM 7329 N N . ALA A 1 960 ? -14.786 24.210 43.401 1.00 95.38 960 ALA A N 1
ATOM 7330 C CA . ALA A 1 960 ? -16.181 24.347 43.821 1.00 95.38 960 ALA A CA 1
ATOM 7331 C C . ALA A 1 960 ? -17.154 24.518 42.637 1.00 95.38 960 ALA A C 1
ATOM 7333 O O . ALA A 1 960 ? -18.240 23.945 42.664 1.00 95.38 960 ALA A O 1
ATOM 7334 N N . ASP A 1 961 ? -16.767 25.257 41.589 1.00 93.44 961 ASP A N 1
ATOM 7335 C CA . ASP A 1 961 ? -17.573 25.405 40.367 1.00 93.44 961 ASP A CA 1
ATOM 7336 C C . ASP A 1 961 ? -17.732 24.058 39.631 1.00 93.44 961 ASP A C 1
ATOM 7338 O O . ASP A 1 961 ? -18.807 23.736 39.131 1.00 93.44 961 ASP A O 1
ATOM 7342 N N . ILE A 1 962 ? -16.668 23.251 39.562 1.00 96.75 962 ILE A N 1
ATOM 7343 C CA . ILE A 1 962 ? -16.689 21.919 38.934 1.00 96.75 962 ILE A CA 1
ATOM 7344 C C . ILE A 1 962 ? -17.519 20.936 39.770 1.00 96.75 962 ILE A C 1
ATOM 7346 O O . ILE A 1 962 ? -18.367 20.231 39.229 1.00 96.75 962 ILE A O 1
ATOM 7350 N N . GLU A 1 963 ? -17.311 20.899 41.088 1.00 97.94 963 GLU A N 1
ATOM 7351 C CA . GLU A 1 963 ? -18.090 20.066 42.010 1.00 97.94 963 GLU A CA 1
ATOM 7352 C C . GLU A 1 963 ? -19.578 20.430 41.985 1.00 97.94 963 GLU A C 1
ATOM 7354 O O . GLU A 1 963 ? -20.432 19.541 42.017 1.00 97.94 963 GLU A O 1
ATOM 7359 N N . GLY A 1 964 ? -19.883 21.730 41.919 1.00 97.12 964 GLY A N 1
ATOM 7360 C CA . GLY A 1 964 ? -21.233 22.252 41.745 1.00 97.12 964 GLY A CA 1
ATOM 7361 C C . GLY A 1 964 ? -21.853 21.757 40.445 1.00 97.12 964 GLY A C 1
ATOM 7362 O O . GLY A 1 964 ? -22.967 21.249 40.468 1.00 97.12 964 GLY A O 1
ATOM 7363 N N . ARG A 1 965 ? -21.095 21.779 39.343 1.00 96.06 965 ARG A N 1
ATOM 7364 C CA . ARG A 1 965 ? -21.563 21.265 38.053 1.00 96.06 965 ARG A CA 1
ATOM 7365 C C . ARG A 1 965 ? -21.896 19.774 38.086 1.00 96.06 965 ARG A C 1
ATOM 7367 O O . ARG A 1 965 ? -22.915 19.365 37.540 1.00 96.06 965 ARG A O 1
ATOM 7374 N N . VAL A 1 966 ? -21.072 18.950 38.734 1.00 98.25 966 VAL A N 1
ATOM 7375 C CA . VAL A 1 966 ? -21.405 17.523 38.899 1.00 98.25 966 VAL A CA 1
ATOM 7376 C C . VAL A 1 966 ? -22.641 17.358 39.788 1.00 98.25 966 VAL A C 1
ATOM 7378 O O . VAL A 1 966 ? -23.500 16.537 39.483 1.00 98.25 966 VAL A O 1
ATOM 7381 N N . GLN A 1 967 ? -22.777 18.164 40.849 1.00 97.75 967 GLN A N 1
ATOM 7382 C CA . GLN A 1 967 ? -23.967 18.135 41.704 1.00 97.75 967 GLN A CA 1
ATOM 7383 C C . GLN A 1 967 ? -25.241 18.529 40.949 1.00 97.75 967 GLN A C 1
ATOM 7385 O O . GLN A 1 967 ? -26.259 17.885 41.147 1.00 97.75 967 GLN A O 1
ATOM 7390 N N . GLU A 1 968 ? -25.192 19.519 40.056 1.00 97.31 968 GLU A N 1
ATOM 7391 C CA . GLU A 1 968 ? -26.333 19.891 39.207 1.00 97.31 968 GLU A CA 1
ATOM 7392 C C . GLU A 1 968 ? -26.816 18.718 38.350 1.00 97.31 968 GLU A C 1
ATOM 7394 O O . GLU A 1 968 ? -28.018 18.535 38.185 1.00 97.31 968 GLU A O 1
ATOM 7399 N N . LEU A 1 969 ? -25.892 17.908 37.820 1.00 96.75 969 LEU A N 1
ATOM 7400 C CA . LEU A 1 969 ? -26.243 16.695 37.079 1.00 96.75 969 LEU A CA 1
ATOM 7401 C C . LEU A 1 969 ? -26.888 15.652 37.995 1.00 96.75 969 LEU A C 1
ATOM 7403 O O . LEU A 1 969 ? -27.891 15.052 37.615 1.00 96.75 969 LEU A O 1
ATOM 7407 N N . VAL A 1 970 ? -26.339 15.460 39.199 1.00 97.19 970 VAL A N 1
ATOM 7408 C CA . VAL A 1 970 ? -26.925 14.558 40.198 1.00 97.19 970 VAL A CA 1
ATOM 7409 C C . VAL A 1 970 ? -28.344 15.009 40.555 1.00 97.19 970 VAL A C 1
ATOM 7411 O O . VAL A 1 970 ? -29.268 14.214 40.460 1.00 97.19 970 VAL A O 1
ATOM 7414 N N . ASP A 1 971 ? -28.546 16.285 40.870 1.00 96.50 971 ASP A N 1
ATOM 7415 C CA . ASP A 1 971 ? -29.852 16.834 41.248 1.00 96.50 971 ASP A CA 1
ATOM 7416 C C . ASP A 1 971 ? -30.862 16.789 40.085 1.00 96.50 971 ASP A C 1
ATOM 7418 O O . ASP A 1 971 ? -32.061 16.622 40.306 1.00 96.50 971 ASP A O 1
ATOM 7422 N N . LEU A 1 972 ? -30.388 16.940 38.841 1.00 95.81 972 LEU A N 1
ATOM 7423 C CA . LEU A 1 972 ? -31.224 16.899 37.640 1.00 95.81 972 LEU A CA 1
ATOM 7424 C C . LEU A 1 972 ? -31.794 15.502 37.376 1.00 95.81 972 LEU A C 1
ATOM 7426 O O . LEU A 1 972 ? -32.957 15.386 36.994 1.00 95.81 972 LEU A O 1
ATOM 7430 N N . TYR A 1 973 ? -30.974 14.465 37.529 1.00 95.81 973 TYR A N 1
ATOM 7431 C CA . TYR A 1 973 ? -31.348 13.101 37.156 1.00 95.81 973 TYR A CA 1
ATOM 7432 C C . TYR A 1 973 ? -31.744 12.212 38.335 1.00 95.81 973 TYR A C 1
ATOM 7434 O O . TYR A 1 973 ? -32.429 11.213 38.139 1.00 95.81 973 TYR A O 1
ATOM 7442 N N . PHE A 1 974 ? -31.360 12.592 39.551 1.00 94.50 974 PHE A N 1
ATOM 7443 C CA . PHE A 1 974 ? -31.657 11.876 40.787 1.00 94.50 974 PHE A CA 1
ATOM 7444 C C . PHE A 1 974 ? -32.306 12.826 41.809 1.00 94.50 974 PHE A C 1
ATOM 7446 O O . PHE A 1 974 ? -31.774 13.026 42.905 1.00 94.50 974 PHE A O 1
ATOM 7453 N N . PRO A 1 975 ? -33.456 13.445 41.469 1.00 91.38 975 PRO A N 1
ATOM 7454 C CA . PRO A 1 975 ? -34.098 14.453 42.316 1.00 91.38 975 PRO A CA 1
ATOM 7455 C C . PRO A 1 975 ? -34.561 13.897 43.671 1.00 91.38 975 PRO A C 1
ATOM 7457 O O . PRO A 1 975 ? -34.675 14.652 44.637 1.00 91.38 975 PRO A O 1
ATOM 7460 N N . ASP A 1 976 ? -34.788 12.584 43.747 1.00 86.19 976 ASP A N 1
ATOM 7461 C CA . ASP A 1 976 ? -35.195 11.870 44.960 1.00 86.19 976 ASP A CA 1
ATOM 7462 C C . ASP A 1 976 ? -33.996 11.316 45.761 1.00 86.19 976 ASP A C 1
ATOM 7464 O O . ASP A 1 976 ? -34.171 10.662 46.789 1.00 86.19 976 ASP A O 1
ATOM 7468 N N . GLY A 1 977 ? -32.766 11.624 45.333 1.00 84.81 977 GLY A N 1
ATOM 7469 C CA . GLY A 1 977 ? -31.525 11.145 45.937 1.00 84.81 977 GLY A CA 1
ATOM 7470 C C . GLY A 1 977 ? -31.016 9.841 45.320 1.00 84.81 977 GLY A C 1
ATOM 7471 O O . GLY A 1 977 ? -31.408 9.458 44.221 1.00 84.81 977 GLY A O 1
ATOM 7472 N N . ARG A 1 978 ? -30.091 9.177 46.025 1.00 83.94 978 ARG A N 1
ATOM 7473 C CA . ARG A 1 978 ? -29.485 7.908 45.592 1.00 83.94 978 ARG A CA 1
ATOM 7474 C C . ARG A 1 978 ? -30.581 6.851 45.373 1.00 83.94 978 ARG A C 1
ATOM 7476 O O . ARG A 1 978 ? -31.272 6.548 46.349 1.00 83.94 978 ARG A O 1
ATOM 7483 N N . PRO A 1 979 ? -30.720 6.268 44.167 1.00 81.12 979 PRO A N 1
ATOM 7484 C CA . PRO A 1 979 ? -31.597 5.119 43.952 1.00 81.12 979 PRO A CA 1
ATOM 7485 C C . PRO A 1 979 ? -31.241 3.980 44.917 1.00 81.12 979 PRO A C 1
ATOM 7487 O O . PRO A 1 979 ? -30.069 3.797 45.256 1.00 81.12 979 PRO A O 1
ATOM 7490 N N . LEU A 1 980 ? -32.243 3.254 45.409 1.00 62.50 980 LEU A N 1
ATOM 7491 C CA . LEU A 1 980 ? -32.014 2.088 46.264 1.00 62.50 980 LEU A CA 1
ATOM 7492 C C . LEU A 1 980 ? -31.502 0.927 45.400 1.00 62.50 980 LEU A C 1
ATOM 7494 O O . LEU A 1 980 ? -32.019 0.717 44.305 1.00 62.50 980 LEU A O 1
ATOM 7498 N N . ALA A 1 981 ? -30.502 0.192 45.894 1.00 57.41 981 ALA A N 1
ATOM 7499 C CA . ALA A 1 981 ? -30.124 -1.107 45.341 1.00 57.41 981 ALA A CA 1
ATOM 7500 C C . ALA A 1 981 ? -31.332 -2.037 45.443 1.00 57.41 981 ALA A C 1
ATOM 7502 O O . ALA A 1 981 ? -32.141 -1.862 46.363 1.00 57.41 981 ALA A O 1
ATOM 7503 N N . ASP A 1 982 ? -31.430 -3.034 44.563 1.00 65.56 982 ASP A N 1
ATOM 7504 C CA . ASP A 1 982 ? -32.384 -4.110 44.798 1.00 65.56 982 ASP A CA 1
ATOM 7505 C C . ASP A 1 982 ? -32.082 -4.700 46.184 1.00 65.56 982 ASP A C 1
ATOM 7507 O O . ASP A 1 982 ? -30.950 -5.082 46.499 1.00 65.56 982 ASP A O 1
ATOM 7511 N N . ASP A 1 983 ? -33.071 -4.683 47.075 1.00 74.25 983 ASP A N 1
ATOM 7512 C CA . ASP A 1 983 ? -32.906 -5.176 48.439 1.00 74.25 983 ASP A CA 1
ATOM 7513 C C . ASP A 1 983 ? -32.488 -6.653 48.446 1.00 74.25 983 ASP A C 1
ATOM 7515 O O . ASP A 1 983 ? -31.812 -7.101 49.378 1.00 74.25 983 ASP A O 1
ATOM 7519 N N . TYR A 1 984 ? -32.839 -7.381 47.382 1.00 79.06 984 TYR A N 1
ATOM 7520 C CA . TYR A 1 984 ? -32.368 -8.736 47.154 1.00 79.06 984 TYR A CA 1
ATOM 7521 C C . TYR A 1 984 ? -30.842 -8.812 47.042 1.00 79.06 984 TYR A C 1
ATOM 7523 O O . TYR A 1 984 ? -30.250 -9.634 47.732 1.00 79.06 984 TYR A O 1
ATOM 7531 N N . ASP A 1 985 ? -30.191 -7.908 46.309 1.00 74.06 985 ASP A N 1
ATOM 7532 C CA . ASP A 1 985 ? -28.727 -7.889 46.169 1.00 74.06 985 ASP A CA 1
ATOM 7533 C C . ASP A 1 985 ? -28.039 -7.533 47.493 1.00 74.06 985 ASP A C 1
ATOM 7535 O O . ASP A 1 985 ? -27.003 -8.091 47.865 1.00 74.06 985 ASP A O 1
ATOM 7539 N N . VAL A 1 986 ? -28.635 -6.601 48.246 1.00 74.69 986 VAL A N 1
ATOM 7540 C CA . VAL A 1 986 ? -28.139 -6.221 49.576 1.00 74.69 986 VAL A CA 1
ATOM 7541 C C . VAL A 1 986 ? -28.243 -7.398 50.545 1.00 74.69 986 VAL A C 1
ATOM 7543 O O . VAL A 1 986 ? -27.334 -7.607 51.347 1.00 74.69 986 VAL A O 1
ATOM 7546 N N . TRP A 1 987 ? -29.337 -8.160 50.489 1.00 85.75 987 TRP A N 1
ATOM 7547 C CA . TRP A 1 987 ? -29.523 -9.380 51.273 1.00 85.75 987 TRP A CA 1
ATOM 7548 C C . TRP A 1 987 ? -28.582 -10.502 50.828 1.00 85.75 987 TRP A C 1
ATOM 7550 O O . TRP A 1 987 ? -27.910 -11.089 51.672 1.00 85.75 987 TRP A O 1
ATOM 7560 N N . GLU A 1 988 ? -28.464 -10.762 49.525 1.00 83.75 988 GLU A N 1
ATOM 7561 C CA . GLU A 1 988 ? -27.581 -11.788 48.962 1.00 83.75 988 GLU A CA 1
ATOM 7562 C C . GLU A 1 988 ? -26.125 -11.548 49.381 1.00 83.75 988 GLU A C 1
ATOM 7564 O O . GLU A 1 988 ? -25.432 -12.470 49.820 1.00 83.75 988 GLU A O 1
ATOM 7569 N N . ALA A 1 989 ? -25.668 -10.293 49.349 1.00 81.25 989 ALA A N 1
ATOM 7570 C CA . ALA A 1 989 ? -24.315 -9.919 49.750 1.00 81.25 989 ALA A CA 1
ATOM 7571 C C . ALA A 1 989 ? -23.985 -10.248 51.221 1.00 81.25 989 ALA A C 1
ATOM 7573 O O . ALA A 1 989 ? -22.806 -10.330 51.586 1.00 81.25 989 ALA A O 1
ATOM 7574 N N . MET A 1 990 ? -24.994 -10.462 52.074 1.00 83.06 990 MET A N 1
ATOM 7575 C CA . MET A 1 990 ? -24.796 -10.898 53.458 1.00 83.06 990 MET A CA 1
ATOM 7576 C C . MET A 1 990 ? -24.357 -12.367 53.566 1.00 83.06 990 MET A C 1
ATOM 7578 O O . MET A 1 990 ? -23.793 -12.752 54.595 1.00 83.06 990 MET A O 1
ATOM 7582 N N . PHE A 1 991 ? -24.546 -13.170 52.513 1.00 86.94 991 PHE A N 1
ATOM 7583 C CA . PHE A 1 991 ? -24.254 -14.607 52.475 1.00 86.94 991 PHE A CA 1
ATOM 7584 C C . PHE A 1 991 ? -23.153 -14.937 51.450 1.00 86.94 991 PHE A C 1
ATOM 7586 O O . PHE A 1 991 ? -23.378 -15.646 50.467 1.00 86.94 991 PHE A O 1
ATOM 7593 N N . PRO A 1 992 ? -21.912 -14.455 51.655 1.00 80.94 992 PRO A N 1
ATOM 7594 C CA . PRO A 1 992 ? -20.849 -14.606 50.671 1.00 80.94 992 PRO A CA 1
ATOM 7595 C C . PRO A 1 992 ? -20.498 -16.082 50.428 1.00 80.94 992 PRO A C 1
ATOM 7597 O O . PRO A 1 992 ? -20.081 -16.801 51.339 1.00 80.94 992 PRO A O 1
ATOM 7600 N N . GLY A 1 993 ? -20.597 -16.509 49.167 1.00 80.69 993 GLY A N 1
ATOM 7601 C CA . GLY A 1 993 ? -20.309 -17.879 48.728 1.00 80.69 993 GLY A CA 1
ATOM 7602 C C . GLY A 1 993 ? -21.531 -18.800 48.647 1.00 80.69 993 GLY A C 1
ATOM 7603 O O . GLY A 1 993 ? -21.361 -19.966 48.288 1.00 80.69 993 GLY A O 1
ATOM 7604 N N . ALA A 1 994 ? -22.724 -18.292 48.963 1.00 82.75 994 ALA A N 1
ATOM 7605 C CA . ALA A 1 994 ? -24.002 -18.915 48.643 1.00 82.75 994 ALA A CA 1
ATOM 7606 C C . ALA A 1 994 ? -24.371 -18.647 47.168 1.00 82.75 994 ALA A C 1
ATOM 7608 O O . ALA A 1 994 ? -24.079 -17.573 46.651 1.00 82.75 994 ALA A O 1
ATOM 7609 N N . ASP A 1 995 ? -24.966 -19.627 46.486 1.00 84.38 995 ASP A N 1
ATOM 7610 C CA . ASP A 1 995 ? -25.473 -19.477 45.112 1.00 84.38 995 ASP A CA 1
ATOM 7611 C C . ASP A 1 995 ? -26.959 -19.098 45.183 1.00 84.38 995 ASP A C 1
ATOM 7613 O O . ASP A 1 995 ? -27.824 -19.972 45.207 1.00 84.38 995 ASP A O 1
ATOM 7617 N N . LEU A 1 996 ? -27.240 -17.798 45.330 1.00 86.50 996 LEU A N 1
ATOM 7618 C CA . LEU A 1 996 ? -28.590 -17.240 45.518 1.00 86.50 996 LEU A CA 1
ATOM 7619 C C . LEU A 1 996 ? -29.122 -16.549 44.252 1.00 86.50 996 LEU A C 1
ATOM 7621 O O . LEU A 1 996 ? -30.123 -15.832 44.308 1.00 86.50 996 LEU A O 1
ATOM 7625 N N . ALA A 1 997 ? -28.492 -16.829 43.106 1.00 79.81 997 ALA A N 1
ATOM 7626 C CA . ALA A 1 997 ? -28.801 -16.228 41.812 1.00 79.81 997 ALA A CA 1
ATOM 7627 C C . ALA A 1 997 ? -30.195 -16.595 41.267 1.00 79.81 997 ALA A C 1
ATOM 7629 O O . ALA A 1 997 ? -30.679 -15.942 40.344 1.00 79.81 997 ALA A O 1
ATOM 7630 N N . ASP A 1 998 ? -30.829 -17.645 41.801 1.00 85.06 998 ASP A N 1
ATOM 7631 C CA . ASP A 1 998 ? -32.222 -18.007 41.523 1.00 85.06 998 ASP A CA 1
ATOM 7632 C C . ASP A 1 998 ? -33.113 -17.601 42.715 1.00 85.06 998 ASP A C 1
ATOM 7634 O O . ASP A 1 998 ? -33.110 -18.301 43.733 1.00 85.06 998 ASP A O 1
ATOM 7638 N N . PRO A 1 999 ? -33.891 -16.504 42.621 1.00 84.31 999 PRO A N 1
ATOM 7639 C CA . PRO A 1 999 ? -34.795 -16.067 43.689 1.00 84.31 999 PRO A CA 1
ATOM 7640 C C . PRO A 1 999 ? -35.919 -17.059 44.010 1.00 84.31 999 PRO A C 1
ATOM 7642 O O . PRO A 1 999 ? -36.454 -17.039 45.123 1.00 84.31 999 PRO A O 1
ATOM 7645 N N . ASP A 1 1000 ? -36.270 -17.922 43.053 1.00 90.12 1000 ASP A N 1
ATOM 7646 C CA . ASP A 1 1000 ? -37.266 -18.986 43.214 1.00 90.12 1000 ASP A CA 1
ATOM 7647 C C . ASP A 1 1000 ? -36.627 -20.318 43.656 1.00 90.12 1000 ASP A C 1
ATOM 7649 O O . ASP A 1 1000 ? -37.338 -21.287 43.946 1.00 90.12 1000 ASP A O 1
ATOM 7653 N N . GLY A 1 1001 ? -35.293 -20.375 43.717 1.00 90.06 1001 GLY A N 1
ATOM 7654 C CA . GLY A 1 1001 ? -34.529 -21.509 44.220 1.00 90.06 1001 GLY A CA 1
ATOM 7655 C C . GLY A 1 1001 ? -34.660 -21.676 45.734 1.00 90.06 1001 GLY A C 1
ATOM 7656 O O . GLY A 1 1001 ? -35.035 -20.749 46.436 1.00 90.06 1001 GLY A O 1
ATOM 7657 N N . ASP A 1 1002 ? -34.330 -22.866 46.227 1.00 92.56 1002 ASP A N 1
ATOM 7658 C CA . ASP A 1 1002 ? -34.334 -23.246 47.648 1.00 92.56 1002 ASP A CA 1
ATOM 7659 C C . ASP A 1 1002 ? -32.934 -23.789 47.967 1.00 92.56 1002 ASP A C 1
ATOM 7661 O O . ASP A 1 1002 ? -32.628 -24.955 47.679 1.00 92.56 1002 ASP A O 1
ATOM 7665 N N . LEU A 1 1003 ? -32.031 -22.904 48.409 1.00 93.25 1003 LEU A N 1
ATOM 7666 C CA . LEU A 1 1003 ? -30.603 -23.217 48.512 1.00 93.25 1003 LEU A CA 1
ATOM 7667 C C . LEU A 1 1003 ? -30.316 -24.285 49.578 1.00 93.25 1003 LEU A C 1
ATOM 7669 O O . LEU A 1 1003 ? -29.467 -25.161 49.367 1.00 93.25 1003 LEU A O 1
ATOM 7673 N N . ASP A 1 1004 ? -30.989 -24.217 50.723 1.00 90.56 1004 ASP A N 1
ATOM 7674 C CA . ASP A 1 1004 ? -30.738 -25.097 51.863 1.00 90.56 1004 ASP A CA 1
ATOM 7675 C C . ASP A 1 1004 ? -31.686 -26.311 51.943 1.00 90.56 1004 ASP A C 1
ATOM 7677 O O . ASP A 1 1004 ? -31.426 -27.254 52.709 1.00 90.56 1004 ASP A O 1
ATOM 7681 N N . GLY A 1 1005 ? -32.709 -26.351 51.086 1.00 90.56 1005 GLY A N 1
ATOM 7682 C CA . GLY A 1 1005 ? -33.655 -27.449 50.946 1.00 90.56 1005 GLY A CA 1
ATOM 7683 C C . GLY A 1 1005 ? -34.726 -27.481 52.036 1.00 90.56 1005 GLY A C 1
ATOM 7684 O O . GLY A 1 1005 ? -35.241 -28.571 52.335 1.00 90.56 1005 GLY A O 1
ATOM 7685 N N . ASP A 1 1006 ? -35.019 -26.350 52.682 1.00 90.25 1006 ASP A N 1
ATOM 7686 C CA . ASP A 1 1006 ? -36.028 -26.244 53.736 1.00 90.25 1006 ASP A CA 1
ATOM 7687 C C . ASP A 1 1006 ? -37.474 -26.126 53.209 1.00 90.25 1006 ASP A C 1
ATOM 7689 O O . ASP A 1 1006 ? -38.438 -26.313 53.969 1.00 90.25 1006 ASP A O 1
ATOM 7693 N N . GLY A 1 1007 ? -37.623 -25.938 51.894 1.00 89.38 1007 GLY A N 1
ATOM 7694 C CA . GLY A 1 1007 ? -38.888 -25.818 51.185 1.00 89.38 1007 GLY A CA 1
ATOM 7695 C C . GLY A 1 1007 ? -39.389 -24.386 50.991 1.00 89.38 1007 GLY A C 1
ATOM 7696 O O . GLY A 1 1007 ? -40.542 -24.243 50.570 1.00 89.38 1007 GLY A O 1
ATOM 7697 N N . ARG A 1 1008 ? -38.589 -23.363 51.303 1.00 88.44 1008 ARG A N 1
ATOM 7698 C CA . ARG A 1 1008 ? -38.847 -21.944 51.014 1.00 88.44 1008 ARG A CA 1
ATOM 7699 C C . ARG A 1 1008 ? -37.973 -21.468 49.872 1.00 88.44 1008 ARG A C 1
ATOM 7701 O O . ARG A 1 1008 ? -36.874 -21.972 49.682 1.00 88.44 1008 ARG A O 1
ATOM 7708 N N . SER A 1 1009 ? -38.461 -20.491 49.112 1.00 92.31 1009 SER A N 1
ATOM 7709 C CA . SER A 1 1009 ? -37.589 -19.856 48.128 1.00 92.31 1009 SER A CA 1
ATOM 7710 C C . SER A 1 1009 ? -36.654 -18.840 48.778 1.00 92.31 1009 SER A C 1
ATOM 7712 O O . SER A 1 1009 ? -37.021 -18.187 49.757 1.00 92.31 1009 SER A O 1
ATOM 7714 N N . ASN A 1 1010 ? -35.489 -18.621 48.175 1.00 91.50 1010 ASN A N 1
ATOM 7715 C CA . ASN A 1 1010 ? -34.520 -17.615 48.599 1.00 91.50 1010 ASN A CA 1
ATOM 7716 C C . ASN A 1 1010 ? -35.189 -16.231 48.765 1.00 91.50 1010 ASN A C 1
ATOM 7718 O O . ASN A 1 1010 ? -34.934 -15.506 49.724 1.00 91.50 1010 ASN A O 1
ATOM 7722 N N . ASN A 1 1011 ? -36.127 -15.864 47.884 1.00 90.44 1011 ASN A N 1
ATOM 7723 C CA . ASN A 1 1011 ? -36.872 -14.610 48.019 1.00 90.44 1011 ASN A CA 1
ATOM 7724 C C . ASN A 1 1011 ? -37.878 -14.606 49.187 1.00 90.44 1011 ASN A C 1
ATOM 7726 O O . ASN A 1 1011 ? -38.056 -13.571 49.831 1.00 90.44 1011 ASN A O 1
ATOM 7730 N N . GLU A 1 1012 ? -38.530 -15.730 49.501 1.00 91.19 1012 GLU A N 1
ATOM 7731 C CA . GLU A 1 1012 ? -39.346 -15.835 50.721 1.00 91.19 1012 GLU A CA 1
ATOM 7732 C C . GLU A 1 1012 ? -38.475 -15.660 51.969 1.00 91.19 1012 GLU A C 1
ATOM 7734 O O . GLU A 1 1012 ? -38.872 -14.980 52.918 1.00 91.19 1012 GLU A O 1
ATOM 7739 N N . GLU A 1 1013 ? -37.273 -16.225 51.959 1.00 92.19 1013 GLU A N 1
ATOM 7740 C CA . GLU A 1 1013 ? -36.323 -16.093 53.055 1.00 92.19 1013 GLU A CA 1
ATOM 7741 C C . GLU A 1 1013 ? -35.823 -14.663 53.233 1.00 92.19 1013 GLU A C 1
ATOM 7743 O O . GLU A 1 1013 ? -35.824 -14.149 54.356 1.00 92.19 1013 GLU A O 1
ATOM 7748 N N . ARG A 1 1014 ? -35.530 -13.960 52.134 1.00 92.06 1014 ARG A N 1
ATOM 7749 C CA . ARG A 1 1014 ? -35.267 -12.517 52.153 1.00 92.06 1014 ARG A CA 1
ATOM 7750 C C . ARG A 1 1014 ? -36.402 -11.746 52.814 1.00 92.06 1014 ARG A C 1
ATOM 7752 O O . ARG A 1 1014 ? -36.162 -10.972 53.740 1.00 92.06 1014 ARG A O 1
ATOM 7759 N N . LEU A 1 1015 ? -37.638 -11.946 52.351 1.00 93.00 1015 LEU A N 1
ATOM 7760 C CA . LEU A 1 1015 ? -38.806 -11.195 52.822 1.00 93.00 1015 LEU A CA 1
ATOM 7761 C C . LEU A 1 1015 ? -39.084 -11.436 54.309 1.00 93.00 1015 LEU A C 1
ATOM 7763 O O . LEU A 1 1015 ? -39.445 -10.512 55.039 1.00 93.00 1015 LEU A O 1
ATOM 7767 N N . PHE A 1 1016 ? -38.884 -12.665 54.780 1.00 93.56 1016 PHE A N 1
ATOM 7768 C CA . PHE A 1 1016 ? -39.085 -13.028 56.180 1.00 93.56 1016 PHE A CA 1
ATOM 7769 C C . PHE A 1 1016 ? -37.835 -12.852 57.063 1.00 93.56 1016 PHE A C 1
ATOM 7771 O O . PHE A 1 1016 ? -37.904 -13.080 58.277 1.00 93.56 1016 PHE A O 1
ATOM 7778 N N . GLY A 1 1017 ? -36.718 -12.398 56.487 1.00 90.94 1017 GLY A N 1
ATOM 7779 C CA . GLY A 1 1017 ? -35.464 -12.155 57.195 1.00 90.94 1017 GLY A CA 1
ATOM 7780 C C . GLY A 1 1017 ? -34.822 -13.426 57.758 1.00 90.94 1017 GLY A C 1
ATOM 7781 O O . GLY A 1 1017 ? -34.301 -13.392 58.873 1.00 90.94 1017 GLY A O 1
ATOM 7782 N N . THR A 1 1018 ? -34.913 -14.550 57.040 1.00 91.69 1018 THR A N 1
ATOM 7783 C CA . THR A 1 1018 ? -34.285 -15.830 57.410 1.00 91.69 1018 THR A CA 1
ATOM 7784 C C . THR A 1 1018 ? -32.940 -16.030 56.695 1.00 91.69 1018 THR A C 1
ATOM 7786 O O . THR A 1 1018 ? -32.618 -15.313 55.748 1.00 91.69 1018 THR A O 1
ATOM 7789 N N . ASP A 1 1019 ? -32.109 -16.941 57.218 1.00 91.31 1019 ASP A N 1
ATOM 7790 C CA . ASP A 1 1019 ? -30.786 -17.285 56.670 1.00 91.31 1019 ASP A CA 1
ATOM 7791 C C . ASP A 1 1019 ? -30.908 -18.407 55.621 1.00 91.31 1019 ASP A C 1
ATOM 7793 O O . ASP A 1 1019 ? -31.113 -19.553 56.032 1.00 91.31 1019 ASP A O 1
ATOM 7797 N N . PRO A 1 1020 ? -30.691 -18.114 54.322 1.00 91.19 1020 PRO A N 1
ATOM 7798 C CA . PRO A 1 1020 ? -30.921 -19.043 53.214 1.00 91.19 1020 PRO A CA 1
ATOM 7799 C C . PRO A 1 1020 ? -29.848 -20.122 53.072 1.00 91.19 1020 PRO A C 1
ATOM 7801 O O . PRO A 1 1020 ? -29.856 -20.941 52.156 1.00 91.19 1020 PRO A O 1
ATOM 7804 N N . THR A 1 1021 ? -28.846 -20.110 53.952 1.00 91.88 1021 THR A N 1
ATOM 7805 C CA . THR A 1 1021 ? -27.784 -21.121 53.981 1.00 91.88 1021 THR A CA 1
ATOM 7806 C C . THR A 1 1021 ? -28.020 -22.177 55.059 1.00 91.88 1021 THR A C 1
ATOM 7808 O O . THR A 1 1021 ? -27.174 -23.054 55.281 1.00 91.88 1021 THR A O 1
ATOM 7811 N N . SER A 1 1022 ? -29.145 -22.093 55.772 1.00 92.00 1022 SER A N 1
ATOM 7812 C CA . SER A 1 1022 ? -29.367 -22.808 57.016 1.00 92.00 1022 SER A CA 1
ATOM 7813 C C . SER A 1 1022 ? -30.826 -23.210 57.184 1.00 92.00 1022 SER A C 1
ATOM 7815 O O . SER A 1 1022 ? -31.613 -22.483 57.785 1.00 92.00 1022 SER A O 1
ATOM 7817 N N . ALA A 1 1023 ? -31.125 -24.479 56.881 1.00 88.75 1023 ALA A N 1
ATOM 7818 C CA . ALA A 1 1023 ? -32.472 -25.044 57.031 1.00 88.75 1023 ALA A CA 1
ATOM 7819 C C . ALA A 1 1023 ? -33.014 -25.022 58.482 1.00 88.75 1023 ALA A C 1
ATOM 7821 O O . ALA A 1 1023 ? -34.146 -25.416 58.767 1.00 88.75 1023 ALA A O 1
ATOM 7822 N N . ALA A 1 1024 ? -32.194 -24.608 59.456 1.00 87.56 1024 ALA A N 1
ATOM 7823 C CA . ALA A 1 1024 ? -32.621 -24.330 60.824 1.00 87.56 1024 ALA A CA 1
ATOM 7824 C C . ALA A 1 1024 ? -33.329 -22.967 60.978 1.00 87.56 1024 ALA A C 1
ATOM 7826 O O . ALA A 1 1024 ? -33.990 -22.754 61.997 1.00 87.56 1024 ALA A O 1
ATOM 7827 N N . SER A 1 1025 ? -33.196 -22.066 60.000 1.00 84.62 1025 SER A N 1
ATOM 7828 C CA . SER A 1 1025 ? -33.813 -20.739 59.950 1.00 84.62 1025 SER A CA 1
ATOM 7829 C C . SER A 1 1025 ? -35.204 -20.733 59.297 1.00 84.62 1025 SER A C 1
ATOM 7831 O O . SER A 1 1025 ? -35.849 -19.688 59.268 1.00 84.62 1025 SER A O 1
ATOM 7833 N N . ALA A 1 1026 ? -35.711 -21.899 58.890 1.00 81.31 1026 ALA A N 1
ATOM 7834 C CA . ALA A 1 1026 ? -36.943 -22.125 58.127 1.00 81.31 1026 ALA A CA 1
ATOM 7835 C C . ALA A 1 1026 ? -38.264 -21.610 58.721 1.00 81.31 1026 ALA A C 1
ATOM 7837 O O . ALA A 1 1026 ? -39.339 -21.848 58.168 1.00 81.31 1026 ALA A O 1
ATOM 7838 N N . ASN A 1 1027 ? -38.264 -21.005 59.908 1.00 88.25 1027 ASN A N 1
ATOM 7839 C CA . ASN A 1 1027 ? -39.496 -20.558 60.545 1.00 88.25 1027 ASN A CA 1
ATOM 7840 C C . ASN A 1 1027 ? -39.369 -19.124 61.070 1.00 88.25 1027 ASN A C 1
ATOM 7842 O O . ASN A 1 1027 ? -38.741 -18.916 62.107 1.00 88.25 1027 ASN A O 1
ATOM 7846 N N . PRO A 1 1028 ? -40.046 -18.154 60.436 1.00 90.31 1028 PRO A N 1
ATOM 7847 C CA . PRO A 1 1028 ? -40.007 -16.764 60.835 1.00 90.31 1028 PRO A CA 1
ATOM 7848 C C . PRO A 1 1028 ? -40.906 -16.513 62.038 1.00 90.31 1028 PRO A C 1
ATOM 7850 O O . PRO A 1 1028 ? -40.844 -15.445 62.628 1.00 90.31 1028 PRO A O 1
ATOM 7853 N N . ILE A 1 1029 ? -41.745 -17.471 62.450 1.00 92.06 1029 ILE A N 1
ATOM 7854 C CA . ILE A 1 1029 ? -42.560 -17.340 63.657 1.00 92.06 1029 ILE A CA 1
ATOM 7855 C C . ILE A 1 1029 ? -41.658 -17.388 64.897 1.00 92.06 1029 ILE A C 1
ATOM 7857 O O . ILE A 1 1029 ? -41.190 -18.450 65.310 1.00 92.06 1029 ILE A O 1
ATOM 7861 N N . THR A 1 1030 ? -41.475 -16.237 65.541 1.00 90.94 1030 THR A N 1
ATOM 7862 C CA . THR A 1 1030 ? -40.648 -16.074 66.748 1.00 90.94 1030 THR A CA 1
ATOM 7863 C C . THR A 1 1030 ? -41.404 -16.400 68.033 1.00 90.94 1030 THR A C 1
ATOM 7865 O O . THR A 1 1030 ? -40.806 -16.853 69.011 1.00 90.94 1030 THR A O 1
ATOM 7868 N N . ALA A 1 1031 ? -42.728 -16.224 68.035 1.00 93.56 1031 ALA A N 1
ATOM 7869 C CA . ALA A 1 1031 ? -43.608 -16.702 69.093 1.00 93.56 1031 ALA A CA 1
ATOM 7870 C C . ALA A 1 1031 ? -44.871 -17.317 68.473 1.00 93.56 1031 ALA A C 1
ATOM 7872 O O . ALA A 1 1031 ? -45.571 -16.633 67.722 1.00 93.56 1031 ALA A O 1
ATOM 7873 N N . PRO A 1 1032 ? -45.190 -18.590 68.776 1.00 90.19 1032 PRO A N 1
ATOM 7874 C CA . PRO A 1 1032 ? -46.370 -19.244 68.228 1.00 90.19 1032 PRO A CA 1
ATOM 7875 C C . PRO A 1 1032 ? -47.655 -18.585 68.736 1.00 90.19 1032 PRO A C 1
ATOM 7877 O O . PRO A 1 1032 ? -47.664 -17.925 69.776 1.00 90.19 1032 PRO A O 1
ATOM 7880 N N . LEU A 1 1033 ? -48.755 -18.820 68.021 1.00 89.62 1033 LEU A N 1
ATOM 7881 C CA . LEU A 1 1033 ? -50.069 -18.296 68.377 1.00 89.62 1033 LEU A CA 1
ATOM 7882 C C . LEU A 1 1033 ? -50.499 -18.710 69.791 1.00 89.62 1033 LEU A C 1
ATOM 7884 O O . LEU A 1 1033 ? -50.817 -19.871 70.052 1.00 89.62 1033 LEU A O 1
ATOM 7888 N N . ASP A 1 1034 ? -50.588 -17.727 70.685 1.00 89.12 1034 ASP A N 1
ATOM 7889 C CA . ASP A 1 1034 ? -51.302 -17.843 71.949 1.00 89.12 1034 ASP A CA 1
ATOM 7890 C C . ASP A 1 1034 ? -52.801 -17.741 71.662 1.00 89.12 1034 ASP A C 1
ATOM 7892 O O . ASP A 1 1034 ? -53.341 -16.663 71.409 1.00 89.12 1034 ASP A O 1
ATOM 7896 N N . SER A 1 1035 ? -53.490 -18.878 71.723 1.00 77.94 1035 SER A N 1
ATOM 7897 C CA . SER A 1 1035 ? -54.929 -18.963 71.468 1.00 77.94 1035 SER A CA 1
ATOM 7898 C C . SER A 1 1035 ? -55.783 -18.166 72.462 1.00 77.94 1035 SER A C 1
ATOM 7900 O O . SER A 1 1035 ? -56.899 -17.780 72.130 1.00 77.94 1035 SER A O 1
ATOM 7902 N N . ALA A 1 1036 ? -55.299 -17.926 73.686 1.00 81.12 1036 ALA A N 1
ATOM 7903 C CA . ALA A 1 1036 ? -56.043 -17.179 74.699 1.00 81.12 1036 ALA A CA 1
ATOM 7904 C C . ALA A 1 1036 ? -55.890 -15.664 74.509 1.00 81.12 1036 ALA A C 1
ATOM 7906 O O . ALA A 1 1036 ? -56.862 -14.916 74.641 1.00 81.12 1036 ALA A O 1
ATOM 7907 N N . ALA A 1 1037 ? -54.678 -15.208 74.189 1.00 85.38 1037 ALA A N 1
ATOM 7908 C CA . ALA A 1 1037 ? -54.400 -13.798 73.929 1.00 85.38 1037 ALA A CA 1
ATOM 7909 C C . ALA A 1 1037 ? -54.754 -13.376 72.490 1.00 85.38 1037 ALA A C 1
ATOM 7911 O O . ALA A 1 1037 ? -55.061 -12.205 72.257 1.00 85.38 1037 ALA A O 1
ATOM 7912 N N . GLY A 1 1038 ? -54.784 -14.322 71.548 1.00 89.19 1038 GLY A N 1
ATOM 7913 C CA . GLY A 1 1038 ? -54.906 -14.063 70.115 1.00 89.19 1038 GLY A CA 1
ATOM 7914 C C . GLY A 1 1038 ? -53.660 -13.393 69.546 1.00 89.19 1038 GLY A C 1
ATOM 7915 O O . GLY A 1 1038 ? -53.794 -12.540 68.676 1.00 89.19 1038 GLY A O 1
ATOM 7916 N N . THR A 1 1039 ? -52.480 -13.702 70.084 1.00 93.31 1039 THR A N 1
ATOM 7917 C CA . THR A 1 1039 ? -51.229 -13.021 69.730 1.00 93.31 1039 THR A CA 1
ATOM 7918 C C . THR A 1 1039 ? -50.171 -13.996 69.247 1.00 93.31 1039 THR A C 1
ATOM 7920 O O . THR A 1 1039 ? -50.045 -15.081 69.808 1.00 93.31 1039 THR A O 1
ATOM 7923 N N . PHE A 1 1040 ? -49.386 -13.594 68.256 1.00 95.31 1040 PHE A N 1
ATOM 7924 C CA . PHE A 1 1040 ? -48.183 -14.294 67.798 1.00 95.31 1040 PHE A CA 1
ATOM 7925 C C . PHE A 1 1040 ? -47.162 -13.258 67.321 1.00 95.31 1040 PHE A C 1
ATOM 7927 O O . PHE A 1 1040 ? -47.497 -12.077 67.216 1.00 95.31 1040 PHE A O 1
ATOM 7934 N N . SER A 1 1041 ? -45.931 -13.669 67.041 1.00 96.00 1041 SER A N 1
ATOM 7935 C CA . SER A 1 1041 ? -44.953 -12.781 66.409 1.00 96.00 1041 SER A CA 1
ATOM 7936 C C . SER A 1 1041 ? -44.156 -13.499 65.337 1.00 96.00 1041 SER A C 1
ATOM 7938 O O . SER A 1 1041 ? -43.956 -14.713 65.421 1.00 96.00 1041 SER A O 1
ATOM 7940 N N . TYR A 1 1042 ? -43.712 -12.743 64.336 1.00 95.31 1042 TYR A N 1
ATOM 7941 C CA . TYR A 1 1042 ? -42.901 -13.237 63.229 1.00 95.31 1042 TYR A CA 1
ATOM 7942 C C . TYR A 1 1042 ? -41.789 -12.246 62.868 1.00 95.31 1042 TYR A C 1
ATOM 7944 O O . TYR A 1 1042 ? -41.883 -11.078 63.241 1.00 95.31 1042 TYR A O 1
ATOM 7952 N N . THR A 1 1043 ? -40.729 -12.703 62.206 1.00 95.38 1043 THR A N 1
ATOM 7953 C CA . THR A 1 1043 ? -39.722 -11.832 61.593 1.00 95.38 1043 THR A CA 1
ATOM 7954 C C . THR A 1 1043 ? -40.116 -11.455 60.178 1.00 95.38 1043 THR A C 1
ATOM 7956 O O . THR A 1 1043 ? -40.688 -12.270 59.456 1.00 95.38 1043 THR A O 1
ATOM 7959 N N . ARG A 1 1044 ? -39.782 -10.235 59.775 1.00 93.38 1044 ARG A N 1
ATOM 7960 C CA . ARG A 1 1044 ? -39.766 -9.813 58.376 1.00 93.38 1044 ARG A CA 1
ATOM 7961 C C . ARG A 1 1044 ? -38.637 -8.830 58.147 1.00 93.38 1044 ARG A C 1
ATOM 7963 O O . ARG A 1 1044 ? -38.151 -8.216 59.097 1.00 93.38 1044 ARG A O 1
ATOM 7970 N N . ARG A 1 1045 ? -38.264 -8.656 56.893 1.00 90.56 1045 ARG A N 1
ATOM 7971 C CA . ARG A 1 1045 ? -37.401 -7.563 56.467 1.00 90.56 1045 ARG A CA 1
ATOM 7972 C C . ARG A 1 1045 ? -38.236 -6.289 56.304 1.00 90.56 1045 ARG A C 1
ATOM 7974 O O . ARG A 1 1045 ? -39.413 -6.370 55.957 1.00 90.56 1045 ARG A O 1
ATOM 7981 N N . ASP A 1 1046 ? -37.651 -5.141 56.635 1.00 85.44 1046 ASP A N 1
ATOM 7982 C CA . ASP A 1 1046 ? -38.338 -3.843 56.670 1.00 85.44 1046 ASP A CA 1
ATOM 7983 C C . ASP A 1 1046 ? -39.080 -3.569 55.343 1.00 85.44 1046 ASP A C 1
ATOM 7985 O O . ASP A 1 1046 ? -38.514 -3.704 54.252 1.00 85.44 1046 ASP A O 1
ATOM 7989 N N . GLU A 1 1047 ? -40.359 -3.186 55.428 1.00 83.81 1047 GLU A N 1
ATOM 7990 C CA . GLU A 1 1047 ? -41.186 -2.855 54.257 1.00 83.81 1047 GLU A CA 1
ATOM 7991 C C . GLU A 1 1047 ? -40.578 -1.692 53.456 1.00 83.81 1047 GLU A C 1
ATOM 7993 O O . GLU A 1 1047 ? -40.716 -1.641 52.235 1.00 83.81 1047 GLU A O 1
ATOM 7998 N N . ALA A 1 1048 ? -39.855 -0.778 54.116 1.00 78.25 1048 ALA A N 1
ATOM 7999 C CA . ALA A 1 1048 ? -39.168 0.329 53.453 1.00 78.25 1048 ALA A CA 1
ATOM 8000 C C . ALA A 1 1048 ? -37.973 -0.119 52.592 1.00 78.25 1048 ALA A C 1
ATOM 8002 O O . ALA A 1 1048 ? -37.566 0.625 51.701 1.00 78.25 1048 ALA A O 1
ATOM 8003 N N . LEU A 1 1049 ? -37.415 -1.305 52.858 1.00 75.50 1049 LEU A N 1
ATOM 8004 C CA . LEU A 1 1049 ? -36.339 -1.903 52.065 1.00 75.50 1049 LEU A CA 1
ATOM 8005 C C . LEU A 1 1049 ? -36.904 -2.794 50.955 1.00 75.50 1049 LEU A C 1
ATOM 8007 O O . LEU A 1 1049 ? -36.473 -2.708 49.812 1.00 75.50 1049 LEU A O 1
ATOM 8011 N N . THR A 1 1050 ? -37.893 -3.627 51.282 1.00 80.19 1050 THR A N 1
ATOM 8012 C CA . THR A 1 1050 ? -38.418 -4.654 50.365 1.00 80.19 1050 THR A CA 1
ATOM 8013 C C . THR A 1 1050 ? -39.507 -4.152 49.419 1.00 80.19 1050 THR A C 1
ATOM 8015 O O . THR A 1 1050 ? -39.735 -4.766 48.378 1.00 80.19 1050 THR A O 1
ATOM 8018 N N . GLY A 1 1051 ? -40.230 -3.091 49.794 1.00 78.50 1051 GLY A N 1
ATOM 8019 C CA . GLY A 1 1051 ? -41.442 -2.641 49.107 1.00 78.50 1051 GLY A CA 1
ATOM 8020 C C . GLY A 1 1051 ? -42.640 -3.599 49.217 1.00 78.50 1051 GLY A C 1
ATOM 8021 O O . GLY A 1 1051 ? -43.678 -3.313 48.620 1.00 78.50 1051 GLY A O 1
ATOM 8022 N N . ALA A 1 1052 ? -42.517 -4.707 49.959 1.00 83.19 1052 ALA A N 1
ATOM 8023 C CA . ALA A 1 1052 ? -43.545 -5.738 50.099 1.00 83.19 1052 ALA A CA 1
ATOM 8024 C C . ALA A 1 1052 ? -44.467 -5.455 51.293 1.00 83.19 1052 ALA A C 1
ATOM 8026 O O . ALA A 1 1052 ? -44.003 -5.113 52.382 1.00 83.19 1052 ALA A O 1
ATOM 8027 N N . GLY A 1 1053 ? -45.777 -5.628 51.104 1.00 87.81 1053 GLY A N 1
ATOM 8028 C CA . GLY A 1 1053 ? -46.755 -5.494 52.188 1.00 87.81 1053 GLY A CA 1
ATOM 8029 C C . GLY A 1 1053 ? -46.984 -6.821 52.909 1.00 87.81 1053 GLY A C 1
ATOM 8030 O O . GLY A 1 1053 ? -46.936 -7.871 52.279 1.00 87.81 1053 GLY A O 1
ATOM 8031 N N . PHE A 1 1054 ? -47.281 -6.808 54.214 1.00 91.88 1054 PHE A N 1
ATOM 8032 C CA . PHE A 1 1054 ? -47.577 -8.044 54.956 1.00 91.88 1054 PHE A CA 1
ATOM 8033 C C . PHE A 1 1054 ? -49.003 -8.087 55.507 1.00 91.88 1054 PHE A C 1
ATOM 8035 O O . PHE A 1 1054 ? -49.399 -7.276 56.350 1.00 91.88 1054 PHE A O 1
ATOM 8042 N N . SER A 1 1055 ? -49.765 -9.099 55.094 1.00 93.25 1055 SER A N 1
ATOM 8043 C CA . SER A 1 1055 ? -51.155 -9.300 55.507 1.00 93.25 1055 SER A CA 1
ATOM 8044 C C . SER A 1 1055 ? -51.330 -10.584 56.325 1.00 93.25 1055 SER A C 1
ATOM 8046 O O . SER A 1 1055 ? -50.701 -11.622 56.086 1.00 93.25 1055 SER A O 1
ATOM 8048 N N . VAL A 1 1056 ? -52.201 -10.524 57.337 1.00 93.62 1056 VAL A N 1
ATOM 8049 C CA . VAL A 1 1056 ? -52.487 -11.652 58.235 1.00 93.62 1056 VAL A CA 1
ATOM 8050 C C . VAL A 1 1056 ? -53.752 -12.347 57.766 1.00 93.62 1056 VAL A C 1
ATOM 8052 O O . VAL A 1 1056 ? -54.830 -11.759 57.730 1.00 93.62 1056 VAL A O 1
ATOM 8055 N N . TRP A 1 1057 ? -53.639 -13.632 57.455 1.00 94.38 1057 TRP A N 1
ATOM 8056 C CA . TRP A 1 1057 ? -54.747 -14.451 56.986 1.00 94.38 1057 TRP A CA 1
ATOM 8057 C C . TRP A 1 1057 ? -55.058 -15.544 57.991 1.00 94.38 1057 TRP A C 1
ATOM 8059 O O . TRP A 1 1057 ? -54.167 -16.111 58.622 1.00 94.38 1057 TRP A O 1
ATOM 8069 N N . THR A 1 1058 ? -56.337 -15.875 58.114 1.00 92.31 1058 THR A N 1
ATOM 8070 C CA . THR A 1 1058 ? -56.809 -16.921 59.017 1.00 92.31 1058 THR A CA 1
ATOM 8071 C C . THR A 1 1058 ? -57.715 -17.917 58.314 1.00 92.31 1058 THR A C 1
ATOM 8073 O O . THR A 1 1058 ? -58.326 -17.630 57.281 1.00 92.31 1058 THR A O 1
ATOM 8076 N N . THR A 1 1059 ? -57.786 -19.120 58.872 1.00 91.50 1059 THR A N 1
ATOM 8077 C CA . THR A 1 1059 ? -58.686 -20.183 58.427 1.00 91.50 1059 THR A CA 1
ATOM 8078 C C . THR A 1 1059 ? -59.008 -21.119 59.587 1.00 91.50 1059 THR A C 1
ATOM 8080 O O . THR A 1 1059 ? -58.250 -21.229 60.552 1.00 91.50 1059 THR A O 1
ATOM 8083 N N . THR A 1 1060 ? -60.133 -21.819 59.496 1.00 90.25 1060 THR A N 1
ATOM 8084 C CA . THR A 1 1060 ? -60.522 -22.877 60.439 1.00 90.25 1060 THR A CA 1
ATOM 8085 C C . THR A 1 1060 ? -60.440 -24.274 59.813 1.00 90.25 1060 THR A C 1
ATOM 8087 O O . THR A 1 1060 ? -60.549 -25.269 60.531 1.00 90.25 1060 THR A O 1
ATOM 8090 N N . ASP A 1 1061 ? -60.212 -24.369 58.495 1.00 89.12 1061 ASP A N 1
ATOM 8091 C CA . ASP A 1 1061 ? -60.257 -25.619 57.725 1.00 89.12 1061 ASP A CA 1
ATOM 8092 C C . ASP A 1 1061 ? -59.023 -25.883 56.842 1.00 89.12 1061 ASP A C 1
ATOM 8094 O O . ASP A 1 1061 ? -58.950 -26.954 56.240 1.00 89.12 1061 ASP A O 1
ATOM 8098 N N . LEU A 1 1062 ? -58.055 -24.954 56.791 1.00 89.56 1062 LEU A N 1
ATOM 8099 C CA . LEU A 1 1062 ? -56.863 -24.990 55.921 1.00 89.56 1062 LEU A CA 1
ATOM 8100 C C . LEU A 1 1062 ? -57.160 -24.917 54.412 1.00 89.56 1062 LEU A C 1
ATOM 8102 O O . LEU A 1 1062 ? -56.250 -25.076 53.601 1.00 89.56 1062 LEU A O 1
ATOM 8106 N N . VAL A 1 1063 ? -58.408 -24.652 54.023 1.00 87.62 1063 VAL A N 1
ATOM 8107 C CA . VAL A 1 1063 ? -58.840 -24.573 52.621 1.00 87.62 1063 VAL A CA 1
ATOM 8108 C C . VAL A 1 1063 ? -59.225 -23.144 52.264 1.00 87.62 1063 VAL A C 1
ATOM 8110 O O . VAL A 1 1063 ? -58.740 -22.598 51.274 1.00 87.62 1063 VAL A O 1
ATOM 8113 N N . THR A 1 1064 ? -60.085 -22.524 53.071 1.00 91.38 1064 THR A N 1
ATOM 8114 C CA . THR A 1 1064 ? -60.597 -21.179 52.803 1.00 91.38 1064 THR A CA 1
ATOM 8115 C C . THR A 1 1064 ? -59.898 -20.185 53.714 1.00 91.38 1064 THR A C 1
ATOM 8117 O O . THR A 1 1064 ? -60.153 -20.145 54.918 1.00 91.38 1064 THR A O 1
ATOM 8120 N N . TRP A 1 1065 ? -59.012 -19.383 53.135 1.00 93.94 1065 TRP A N 1
ATOM 8121 C CA . TRP A 1 1065 ? -58.291 -18.331 53.842 1.00 93.94 1065 TRP A CA 1
ATOM 8122 C C . TRP A 1 1065 ? -59.027 -17.000 53.708 1.00 93.94 1065 TRP A C 1
ATOM 8124 O O . TRP A 1 1065 ? -59.446 -16.631 52.612 1.00 93.94 1065 TRP A O 1
ATOM 8134 N N . THR A 1 1066 ? -59.175 -16.283 54.820 1.00 93.44 1066 THR A N 1
ATOM 8135 C CA . THR A 1 1066 ? -59.730 -14.923 54.860 1.00 93.44 1066 THR A CA 1
ATOM 8136 C C . THR A 1 1066 ? -58.751 -14.004 55.574 1.00 93.44 1066 THR A C 1
ATOM 8138 O O . THR A 1 1066 ? -58.214 -14.370 56.619 1.00 93.44 1066 THR A O 1
ATOM 8141 N N . GLU A 1 1067 ? -58.517 -12.824 55.015 1.00 94.44 1067 GLU A N 1
ATOM 8142 C CA . GLU A 1 1067 ? -57.682 -11.802 55.636 1.00 94.44 1067 GLU A CA 1
ATOM 8143 C C . GLU A 1 1067 ? -58.337 -11.277 56.924 1.00 94.44 1067 GLU A C 1
ATOM 8145 O O . GLU A 1 1067 ? -59.527 -10.945 56.943 1.00 94.44 1067 GLU A O 1
ATOM 8150 N N . ASP A 1 1068 ? -57.569 -11.192 58.010 1.00 93.62 1068 ASP A N 1
ATOM 8151 C CA . ASP A 1 1068 ? -57.962 -10.465 59.214 1.00 93.62 1068 ASP A CA 1
ATOM 8152 C C . ASP A 1 1068 ? -57.548 -8.997 59.076 1.00 93.62 1068 ASP A C 1
ATOM 8154 O O . ASP A 1 1068 ? -56.577 -8.542 59.678 1.00 93.62 1068 ASP A O 1
ATOM 8158 N N . THR A 1 1069 ? -58.325 -8.225 58.315 1.00 90.81 1069 THR A N 1
ATOM 8159 C CA . THR A 1 1069 ? -58.090 -6.782 58.109 1.00 90.81 1069 THR A CA 1
ATOM 8160 C C . THR A 1 1069 ? -58.151 -5.960 59.409 1.00 90.81 1069 THR A C 1
ATOM 8162 O O . THR A 1 1069 ? -57.888 -4.761 59.401 1.00 90.81 1069 THR A O 1
ATOM 8165 N N . GLY A 1 1070 ? -58.604 -6.563 60.518 1.00 88.81 1070 GLY A N 1
ATOM 8166 C CA . GLY A 1 1070 ? -58.656 -5.955 61.848 1.00 88.81 1070 GLY A CA 1
ATOM 8167 C C . GLY A 1 1070 ? -57.495 -6.353 62.764 1.00 88.81 1070 GLY A C 1
ATOM 8168 O O . GLY A 1 1070 ? -57.473 -5.903 63.914 1.00 88.81 1070 GLY A O 1
ATOM 8169 N N . ALA A 1 1071 ? -56.558 -7.184 62.294 1.00 91.12 1071 ALA A N 1
ATOM 8170 C CA . ALA A 1 1071 ? -55.380 -7.572 63.057 1.00 91.12 1071 ALA A CA 1
ATOM 8171 C C . ALA A 1 1071 ? -54.508 -6.343 63.351 1.00 91.12 1071 ALA A C 1
ATOM 8173 O O . ALA A 1 1071 ? -54.113 -5.599 62.455 1.00 91.12 1071 ALA A O 1
ATOM 8174 N N . GLY A 1 1072 ? -54.193 -6.128 64.628 1.00 91.44 1072 GLY A N 1
ATOM 8175 C CA . GLY A 1 1072 ? -53.214 -5.123 65.023 1.00 91.44 1072 GLY A CA 1
ATOM 8176 C C . GLY A 1 1072 ? -51.811 -5.683 64.837 1.00 91.44 1072 GLY A C 1
ATOM 8177 O O . GLY A 1 1072 ? -51.452 -6.620 65.548 1.00 91.44 1072 GLY A O 1
ATOM 8178 N N . GLN A 1 1073 ? -51.036 -5.115 63.918 1.00 92.44 1073 GLN A N 1
ATOM 8179 C CA . GLN A 1 1073 ? -49.606 -5.388 63.776 1.00 92.44 1073 GLN A CA 1
ATOM 8180 C C . GLN A 1 1073 ? -48.829 -4.244 64.432 1.00 92.44 1073 GLN A C 1
ATOM 8182 O O . GLN A 1 1073 ? -49.142 -3.071 64.224 1.00 92.44 1073 GLN A O 1
ATOM 8187 N N . ALA A 1 1074 ? -47.897 -4.591 65.313 1.00 92.94 1074 ALA A N 1
ATOM 8188 C CA . ALA A 1 1074 ? -46.998 -3.651 65.960 1.00 92.94 1074 ALA A CA 1
ATOM 8189 C C . ALA A 1 1074 ? -45.570 -4.001 65.551 1.00 92.94 1074 ALA A C 1
ATOM 8191 O O . ALA A 1 1074 ? -45.036 -5.032 65.975 1.00 92.94 1074 ALA A O 1
ATOM 8192 N N . ASP A 1 1075 ? -45.006 -3.131 64.724 1.00 89.81 1075 ASP A N 1
ATOM 8193 C CA . ASP A 1 1075 ? -43.685 -3.289 64.131 1.00 89.81 1075 ASP A CA 1
ATOM 8194 C C . ASP A 1 1075 ? -42.582 -3.170 65.185 1.00 89.81 1075 ASP A C 1
ATOM 8196 O O . ASP A 1 1075 ? -42.736 -2.527 66.236 1.00 89.81 1075 ASP A O 1
ATOM 8200 N N . GLY A 1 1076 ? -41.480 -3.861 64.915 1.00 87.38 1076 GLY A N 1
ATOM 8201 C CA . GLY A 1 1076 ? -40.331 -3.911 65.797 1.00 87.38 1076 GLY A CA 1
ATOM 8202 C C . GLY A 1 1076 ? -39.433 -2.695 65.603 1.00 87.38 1076 GLY A C 1
ATOM 8203 O O . GLY A 1 1076 ? -39.780 -1.703 64.975 1.00 87.38 1076 GLY A O 1
ATOM 8204 N N . THR A 1 1077 ? -38.235 -2.750 66.177 1.00 89.06 1077 THR A N 1
ATOM 8205 C CA . THR A 1 1077 ? -37.131 -1.934 65.662 1.00 89.06 1077 THR A CA 1
ATOM 8206 C C . THR A 1 1077 ? -36.293 -2.862 64.792 1.00 89.06 1077 THR A C 1
ATOM 8208 O O . THR A 1 1077 ? -35.846 -3.874 65.343 1.00 89.06 1077 THR A O 1
ATOM 8211 N N . PRO A 1 1078 ? -36.101 -2.559 63.495 1.00 87.69 1078 PRO A N 1
ATOM 8212 C CA . PRO A 1 1078 ? -35.211 -3.332 62.641 1.00 87.69 1078 PRO A CA 1
ATOM 8213 C C . PRO A 1 1078 ? -33.809 -3.425 63.247 1.00 87.69 1078 PRO A C 1
ATOM 8215 O O . PRO A 1 1078 ? -33.318 -2.469 63.863 1.00 87.69 1078 PRO A O 1
ATOM 8218 N N . ASP A 1 1079 ? -33.183 -4.589 63.123 1.00 86.81 1079 ASP A N 1
ATOM 8219 C CA . ASP A 1 1079 ? -31.791 -4.789 63.499 1.00 86.81 1079 ASP A CA 1
ATOM 8220 C C . ASP A 1 1079 ? -30.825 -4.217 62.442 1.00 86.81 1079 ASP A C 1
ATOM 8222 O O . ASP A 1 1079 ? -31.215 -3.473 61.541 1.00 86.81 1079 ASP A O 1
ATOM 8226 N N . ALA A 1 1080 ? -29.527 -4.497 62.595 1.00 78.06 1080 ALA A N 1
ATOM 8227 C CA . ALA A 1 1080 ? -28.497 -3.985 61.688 1.00 78.06 1080 ALA A CA 1
ATOM 8228 C C . ALA A 1 1080 ? -28.632 -4.518 60.252 1.00 78.06 1080 ALA A C 1
ATOM 8230 O O . ALA A 1 1080 ? -28.075 -3.914 59.337 1.00 78.06 1080 ALA A O 1
ATOM 8231 N N . ASP A 1 1081 ? -29.382 -5.603 60.082 1.00 76.94 1081 ASP A N 1
ATOM 8232 C CA . ASP A 1 1081 ? -29.568 -6.332 58.837 1.00 76.94 1081 ASP A CA 1
ATOM 8233 C C . ASP A 1 1081 ? -30.938 -6.023 58.198 1.00 76.94 1081 ASP A C 1
ATOM 8235 O O . ASP A 1 1081 ? -31.320 -6.616 57.189 1.00 76.94 1081 ASP A O 1
ATOM 8239 N N . GLY A 1 1082 ? -31.685 -5.075 58.784 1.00 85.88 1082 GLY A N 1
ATOM 8240 C CA . GLY A 1 1082 ? -33.001 -4.656 58.311 1.00 85.88 1082 GLY A CA 1
ATOM 8241 C C . GLY A 1 1082 ? -34.128 -5.622 58.678 1.00 85.88 1082 GLY A C 1
ATOM 8242 O O . GLY A 1 1082 ? -35.217 -5.504 58.119 1.00 85.88 1082 GLY A O 1
ATOM 8243 N N . VAL A 1 1083 ? -33.900 -6.567 59.598 1.00 90.88 1083 VAL A N 1
ATOM 8244 C CA . VAL A 1 1083 ? -34.906 -7.543 60.039 1.00 90.88 1083 VAL A CA 1
ATOM 8245 C C . VAL A 1 1083 ? -35.572 -7.067 61.325 1.00 90.88 1083 VAL A C 1
ATOM 8247 O O . VAL A 1 1083 ? -34.921 -6.701 62.302 1.00 90.88 1083 VAL A O 1
ATOM 8250 N N . GLU A 1 1084 ? -36.899 -7.091 61.357 1.00 93.00 1084 GLU A N 1
ATOM 8251 C CA . GLU A 1 1084 ? -37.695 -6.736 62.526 1.00 93.00 1084 GLU A CA 1
ATOM 8252 C C . GLU A 1 1084 ? -38.601 -7.878 62.988 1.00 93.00 1084 GLU A C 1
ATOM 8254 O O . GLU A 1 1084 ? -39.005 -8.742 62.215 1.00 93.00 1084 GLU A O 1
ATOM 8259 N N . THR A 1 1085 ? -38.951 -7.879 64.278 1.00 95.69 1085 THR A N 1
ATOM 8260 C CA . THR A 1 1085 ? -39.970 -8.783 64.832 1.00 95.69 1085 THR A CA 1
ATOM 8261 C C . THR A 1 1085 ? -41.300 -8.054 64.970 1.00 95.69 1085 THR A C 1
ATOM 8263 O O . THR A 1 1085 ? -41.427 -7.156 65.803 1.00 95.69 1085 THR A O 1
ATOM 8266 N N . VAL A 1 1086 ? -42.305 -8.498 64.220 1.00 95.62 1086 VAL A N 1
ATOM 8267 C CA . VAL A 1 1086 ? -43.664 -7.949 64.225 1.00 95.62 1086 VAL A CA 1
ATOM 8268 C C . VAL A 1 1086 ? -44.520 -8.706 65.231 1.00 95.62 1086 VAL A C 1
ATOM 8270 O O . VAL A 1 1086 ? -44.670 -9.929 65.155 1.00 95.62 1086 VAL A O 1
ATOM 8273 N N . ALA A 1 1087 ? -45.114 -7.982 66.179 1.00 95.94 1087 ALA A N 1
ATOM 8274 C CA . ALA A 1 1087 ? -46.087 -8.538 67.111 1.00 95.94 1087 ALA A CA 1
ATOM 8275 C C . ALA A 1 1087 ? -47.505 -8.376 66.553 1.00 95.94 1087 ALA A C 1
ATOM 8277 O O . ALA A 1 1087 ? -47.971 -7.264 66.313 1.00 95.94 1087 ALA A O 1
ATOM 8278 N N . VAL A 1 1088 ? -48.223 -9.486 66.401 1.00 95.50 1088 VAL A N 1
ATOM 8279 C CA . VAL A 1 1088 ? -49.574 -9.511 65.839 1.00 95.50 1088 VAL A CA 1
ATOM 8280 C C . VAL A 1 1088 ? -50.596 -9.793 66.928 1.00 95.50 1088 VAL A C 1
ATOM 8282 O O . VAL A 1 1088 ? -50.428 -10.693 67.749 1.00 95.50 1088 VAL A O 1
ATOM 8285 N N . THR A 1 1089 ? -51.695 -9.044 66.910 1.00 94.88 1089 THR A N 1
ATOM 8286 C CA . THR A 1 1089 ? -52.884 -9.259 67.736 1.00 94.88 1089 THR A CA 1
ATOM 8287 C C . THR A 1 1089 ? -54.107 -9.436 66.842 1.00 94.88 1089 THR A C 1
ATOM 8289 O O . THR A 1 1089 ? -54.597 -8.474 66.257 1.00 94.88 1089 THR A O 1
ATOM 8292 N N . LEU A 1 1090 ? -54.641 -10.655 66.784 1.00 93.75 1090 LEU A N 1
ATOM 8293 C CA . LEU A 1 1090 ? -55.818 -10.999 65.988 1.00 93.75 1090 LEU A CA 1
ATOM 8294 C C . LEU A 1 1090 ? -57.092 -10.320 66.504 1.00 93.75 1090 LEU A C 1
ATOM 8296 O O . LEU A 1 1090 ? -57.261 -10.075 67.715 1.00 93.75 1090 LEU A O 1
ATOM 8300 N N . SER A 1 1091 ? -58.041 -10.118 65.590 1.00 91.44 1091 SER A N 1
ATOM 8301 C CA . SER A 1 1091 ? -59.391 -9.644 65.882 1.00 91.44 1091 SER A CA 1
ATOM 8302 C C . SER A 1 1091 ? -60.076 -10.489 66.963 1.00 91.44 1091 SER A C 1
ATOM 8304 O O . SER A 1 1091 ? -60.016 -11.719 66.975 1.00 91.44 1091 SER A O 1
ATOM 8306 N N . ALA A 1 1092 ? -60.781 -9.832 67.892 1.00 83.25 1092 ALA A N 1
ATOM 8307 C CA . ALA A 1 1092 ? -61.335 -10.476 69.090 1.00 83.25 1092 ALA A CA 1
ATOM 8308 C C . ALA A 1 1092 ? -62.275 -11.668 68.805 1.00 83.25 1092 ALA A C 1
ATOM 8310 O O . ALA A 1 1092 ? -62.333 -12.594 69.612 1.00 83.25 1092 ALA A O 1
ATOM 8311 N N . GLY A 1 1093 ? -62.990 -11.664 67.672 1.00 81.00 1093 GLY A N 1
ATOM 8312 C CA . GLY A 1 1093 ? -63.898 -12.750 67.281 1.00 81.00 1093 GLY A CA 1
ATOM 8313 C C . GLY A 1 1093 ? -63.185 -14.070 66.966 1.00 81.00 1093 GLY A C 1
ATOM 8314 O O . GLY A 1 1093 ? -63.688 -15.134 67.320 1.00 81.00 1093 GLY A O 1
ATOM 8315 N N . LEU A 1 1094 ? -61.978 -14.000 66.400 1.00 83.62 1094 LEU A N 1
ATOM 8316 C CA . LEU A 1 1094 ? -61.203 -15.172 65.981 1.00 83.62 1094 LEU A CA 1
ATOM 8317 C C . LEU A 1 1094 ? -60.648 -15.965 67.175 1.00 83.62 1094 LEU A C 1
ATOM 8319 O O . LEU A 1 1094 ? -60.430 -17.167 67.082 1.00 83.62 1094 LEU A O 1
ATOM 8323 N N . ARG A 1 1095 ? -60.503 -15.327 68.344 1.00 78.88 1095 ARG A N 1
ATOM 8324 C CA . ARG A 1 1095 ? -59.948 -15.935 69.574 1.00 78.88 1095 ARG A CA 1
ATOM 8325 C C . ARG A 1 1095 ? -60.842 -17.002 70.206 1.00 78.88 1095 ARG A C 1
ATOM 8327 O O . ARG A 1 1095 ? -60.435 -17.670 71.150 1.00 78.88 1095 ARG A O 1
ATOM 8334 N N . THR A 1 1096 ? -62.085 -17.111 69.747 1.00 77.44 1096 THR A N 1
ATOM 8335 C CA . THR A 1 1096 ? -63.072 -18.054 70.293 1.00 77.44 1096 THR A CA 1
ATOM 8336 C C . THR A 1 1096 ? -63.272 -19.294 69.427 1.00 77.44 1096 THR A C 1
ATOM 8338 O O . THR A 1 1096 ? -64.031 -20.184 69.815 1.00 77.44 1096 THR A O 1
ATOM 8341 N N . GLU A 1 1097 ? -62.580 -19.376 68.288 1.00 77.31 1097 GLU A N 1
ATOM 8342 C CA . GLU A 1 1097 ? -62.660 -20.523 67.392 1.00 77.31 1097 GLU A CA 1
ATOM 8343 C C . GLU A 1 1097 ? -61.969 -21.758 68.004 1.00 77.31 1097 GLU A C 1
ATOM 8345 O O . GLU A 1 1097 ? -60.868 -21.651 68.550 1.00 77.31 1097 GLU A O 1
ATOM 8350 N N . PRO A 1 1098 ? -62.584 -22.954 67.927 1.00 76.69 1098 PRO A N 1
ATOM 8351 C CA . PRO A 1 1098 ? -62.023 -24.176 68.507 1.00 76.69 1098 PRO A CA 1
ATOM 8352 C C . PRO A 1 1098 ? -60.776 -24.679 67.763 1.00 76.69 1098 PRO A C 1
ATOM 8354 O O . PRO A 1 1098 ? -59.990 -25.434 68.333 1.00 76.69 1098 PRO A O 1
ATOM 8357 N N . MET A 1 1099 ? -60.607 -24.277 66.502 1.00 83.69 1099 MET A N 1
ATOM 8358 C CA . MET A 1 1099 ? -59.417 -24.493 65.682 1.00 83.69 1099 MET A CA 1
ATOM 8359 C C . MET A 1 1099 ? -59.203 -23.256 64.816 1.00 83.69 1099 MET A C 1
ATOM 8361 O O . MET A 1 1099 ? -60.107 -22.861 64.085 1.00 83.69 1099 MET A O 1
ATOM 8365 N N . LEU A 1 1100 ? -58.010 -22.673 64.895 1.00 87.88 1100 LEU A N 1
ATOM 8366 C CA . LEU A 1 1100 ? -57.622 -21.498 64.128 1.00 87.88 1100 LEU A CA 1
ATOM 8367 C C . LEU A 1 1100 ? -56.203 -21.699 63.606 1.00 87.88 1100 LEU A C 1
ATOM 8369 O O . LEU A 1 1100 ? -55.290 -21.994 64.378 1.00 87.88 1100 LEU A O 1
ATOM 8373 N N . PHE A 1 1101 ? -56.033 -21.521 62.305 1.00 90.44 1101 PHE A N 1
ATOM 8374 C CA . PHE A 1 1101 ? -54.737 -21.449 61.653 1.00 90.44 1101 PHE A CA 1
ATOM 8375 C C . PHE A 1 1101 ? -54.528 -20.028 61.159 1.00 90.44 1101 PHE A C 1
ATOM 8377 O O . PHE A 1 1101 ? -55.474 -19.355 60.743 1.00 90.44 1101 PHE A O 1
ATOM 8384 N N . VAL A 1 1102 ? -53.280 -19.587 61.225 1.00 91.06 1102 VAL A N 1
ATOM 8385 C CA . VAL A 1 1102 ? -52.862 -18.252 60.821 1.00 91.06 1102 VAL A CA 1
ATOM 8386 C C . VAL A 1 1102 ? -51.686 -18.409 59.878 1.00 91.06 1102 VAL A C 1
ATOM 8388 O O . VAL A 1 1102 ? -50.839 -19.276 60.093 1.00 91.06 1102 VAL A O 1
ATOM 8391 N N . GLN A 1 1103 ? -51.639 -17.574 58.854 1.00 91.06 1103 GLN A N 1
ATOM 8392 C CA . GLN A 1 1103 ? -50.461 -17.394 58.025 1.00 91.06 1103 GLN A CA 1
ATOM 8393 C C . GLN A 1 1103 ? -50.261 -15.906 57.775 1.00 91.06 1103 GLN A C 1
ATOM 8395 O O . GLN A 1 1103 ? -51.215 -15.124 57.808 1.00 91.06 1103 GLN A O 1
ATOM 8400 N N . VAL A 1 1104 ? -49.019 -15.541 57.505 1.00 92.19 1104 VAL A N 1
ATOM 8401 C CA . VAL A 1 1104 ? -48.660 -14.217 57.016 1.00 92.19 1104 VAL A CA 1
ATOM 8402 C C . VAL A 1 1104 ? -48.334 -14.361 55.539 1.00 92.19 1104 VAL A C 1
ATOM 8404 O O . VAL A 1 1104 ? -47.701 -15.342 55.150 1.00 92.19 1104 VAL A O 1
ATOM 8407 N N . ARG A 1 1105 ? -48.798 -13.421 54.721 1.00 91.31 1105 ARG A N 1
ATOM 8408 C CA . ARG A 1 1105 ? -48.426 -13.326 53.309 1.00 91.31 1105 ARG A CA 1
ATOM 8409 C C . ARG A 1 1105 ? -47.657 -12.038 53.089 1.00 91.31 1105 ARG A C 1
ATOM 8411 O O . ARG A 1 1105 ? -48.089 -11.009 53.597 1.00 91.31 1105 ARG A O 1
ATOM 8418 N N . ALA A 1 1106 ? -46.556 -12.134 52.355 1.00 87.56 1106 ALA A N 1
ATOM 8419 C CA . ALA A 1 1106 ? -45.956 -10.987 51.696 1.00 87.56 1106 ALA A CA 1
ATOM 8420 C C . ALA A 1 1106 ? -46.687 -10.778 50.357 1.00 87.56 1106 ALA A C 1
ATOM 8422 O O . ALA A 1 1106 ? -46.949 -11.760 49.654 1.00 87.56 1106 ALA A O 1
ATOM 8423 N N . GLU A 1 1107 ? -47.078 -9.542 50.059 1.00 79.25 1107 GLU A N 1
ATOM 8424 C CA . GLU A 1 1107 ? -47.838 -9.121 48.871 1.00 79.25 1107 GLU A CA 1
ATOM 8425 C C . GLU A 1 1107 ? -47.053 -8.155 47.991 1.00 79.25 1107 GLU A C 1
ATOM 8427 O O . GLU A 1 1107 ? -46.372 -7.262 48.557 1.00 79.25 1107 GLU A O 1
#

Secondary structure (DSSP, 8-state):
----------------------------EE-TTS-SBTTGGGGB-TTTSSBP-TT-EEEEEEE-SS-EETT-S-HHHHHHHHHHHHHH-TT-GGGS-EEES--BSS--HHHHTT--TTTT-S--EEEETTSS-EEESSHHHHTSS--SS---BBTTS-B----EE--B-TTSSBPTTS-SBT---TTS-EEEEE--BTTTTBS---EEEETTSEE--EEEEPPEE-EEPPPP-PPP-EEEEESPTTEEEE-TTPPEEEEESS-EEE-S-EEEEEETTTTEEEEEETT-TTTEEEETTEEEE--SSPPPTT-EEEEEE-TTSEEETTSPBP--B-STTSSEEEE-S-HHHHHHHHHHHHHTTSS---HHHHHHHHHHHHHHGGGTTTSHHHHHHHHHHHHHHHHHT--HHHHS--EETT---S-HHHHHHHHHHHIIIIISSHHHHHHHHHHHTT---GGGGTTT---PPPSSTT--EEEEEEEE----SS---TTTTSPEEEEEEEEE-TT-EEEEE--TTTTTTT-EEEESS-----TT-SEESS-S---EEEE--SSEEEEE-TT-EEEEEEE-TT-EEEEEEEEEES-EE--EEEEETTEEPPHHHHHHTGGG-SSSEEEEE-SSBEEEEEGGGTTT---HHHHHHHHHHHHHHHHHHTT--S--SS-SB-EEEESS-SSSS----TTEEEEE--TTS--TTS-SSGGGT-GGG--TTHHHHHHHHT-----TT-TTTGGGHHHHHIIIIIH---HHHHHHHTTT-TT-TT--HHHHHHHHHTSTTTTTS-PPPPHHHHTTSGGGTHHHHHHHHHH-SHHHHHHHHHHHHHHHTT------HHHHHHHHHHHHTSB-HHHHHHTT----TTHHHHHHHHTPPBPHHHHHHHHHHHHTS-SSHHHHHHHHHHHHTSSPPTTS-THHHHHHHTTS------TTPPPPTT-SS--HHHHHHHHHHHHHHHHHH-TT-SPPPPHHHHHHTTSTT-----TT--SSSSSS-HHHHHHHT--TT-TTS---EEEEEETTTTEEEEEEE-HHHH---EEEEEESSSS--EE-TT-EEE-----TTSEEEEEEE--TTGGG-SS-EEEEEE-